Protein 4A37 (pdb70)

Foldseek 3Di:
DDKDQPFFLAFKDFDDDPDQAEGEIATDAFLAARADDKHKMKAAQADAPDKGKYFHQCLCVHPCSVLLAQFFKWKDPPLPDIWTFDWHQDNRGIMTMDRDPDRMMMIILASADGVVNVVVLVVVLCVFPQKDQPDWFAALVGDTFTKIKRAHDPPADAEAEEEECLFQRFRLGLLLVSLLSVVSRDDPPVLVVLLNNHYMYIYGSYLANQCRRHNHGAHHNLHDRQQLCQVPHDCNRRVSNVVVVVVCVVRPHLHYEYEGADSHDQAKEKAAQQQALLCDPLLVVVQVLLQVQLVVFARHDDPDDDDHHDHNRDNCSGPQNVNCRVRVHHGIYIYHYSAANVVDDDNGRGCHSVSSSVSSVSSSSSCSVCSVSSD/DKDKDQPFFLAWKDFDDDPDQAEGEIETDAFLAARATDKHKMKMAQADAQDKGKYFHQCLCVHPCSVLLAQFFKWKDDPLPDIWTFDWDQDNRGIMTMDRDPDRMMMIILASADGVVNVVVLLVVLCVFAQKDQPDWFAALVGDTFTKIKRAHDPQADAEAEEEECLFQSFRLGLLLVSLLSVVSVDPPPVLVVLLNNHYMYIYGSYLASQCRRHNHGAAHNLHDRQQLQQVPHDCNRRRSNVVVVVVCVVRPHLYYEYEGADSHDQAKEKAAQQAALQDDPLLVVVVVLLQVQLVVQARHHYPDDDDHHDHNPDNCSGDQNVNCRVRVWHGIYIYHYSAANVVDDDNTRGCHSVRSSVSSNSSSSSCSVCVVSSD

Nearest PDB structures (foldseek):
  4a39-assembly2_B  TM=1.002E+00  e=2.536E-88  Pseudomonas aeruginosa
  3l2n-assembly1_A  TM=9.728E-01  e=2.819E-54  Shewanella denitrificans OS217
  4b6z-assembly2_B  TM=9.592E-01  e=1.400E-49  Burkholderia cenocepacia
  4b6z-assembly3_C  TM=9.413E-01  e=9.104E-50  Burkholderia cenocepacia
  4b6z-assembly4_D  TM=9.433E-01  e=1.790E-49  Burkholderia cenocepacia

Sequence (751 aa):
MQIRADFDSGNIQVIDASDPRRIRLAIRPDLASQHFQWFHFKVEGMAPATEHCFTLVNAGQSAYSHAWSGYQAVASYDGERWFRVPSQYDADGLHFQLEPEESEVRFAYFEPYSRERHARLVERALGIEGVERLAVGTSVQGRDIELLRVRRHPDSHLKLWVIAQQHPGEHMAEWFMEGLIERLQRPDDTEMQRLLEKADLYLVPNMNPDGAFHGNLRTNAAGQDLNRAWLEPSAERSPEVWFVQQEMKRHGVDLFLDIHGDEEIPHVFAAGCEGNPGYTPRLERLEQRFREELMARGEFQIRHGYPRSAPGQANLALACNFVGQTYDCLAFTIEMPFKDHDDNPEPGTGWSGARSKRLGQDVLSTLAVLVDELRAMQIRADFDSGNIQVIDASDPRRIRLAIRPDLASQHFQWFHFKVEGMAPATEHCFTLVNAGQSAYSHAWSGYQAVASYDGERWFRVPSQYDADGLHFQLEPEESEVRFAYFEPYSRERHARLVERALGIEGVERLAVGTSVQGRDIELLRVRRHPDSHLKLWVIAQQHPGEHMAEWFMEGLIERLQRPDDTEMQRLLEKADLYLVPNMNPDGAFHGNLRTNAAGQDLNRAWLEPSAERSPEVWFVQQEMKRHGVDLFLDIHGDEEIPHVFAAGCEGNPGYTPRLERLEQRFREELMARGEFQIRHGYPRSAPGQANLALACNFVGQTYDCLAFTIEMPFKDHDDNPEPGTGWSGARSKRLGQDVLSTLAVLVDELR

InterPro domains:
  IPR000834 Peptidase M14, carboxypeptidase A [PF00246] (132-337)
  IPR000834 Peptidase M14, carboxypeptidase A [PS52035] (111-374)
  IPR040626 Cytosolic carboxypeptidase, N-terminal [PF18027] (3-110)
  IPR050821 Cytosolic carboxypeptidase [PTHR12756] (4-367)

Secondary structure (DSSP, 8-state):
-EEE--STT-B-EEEE-S-TTSEEEEPPPPTTSS-----EEEEESPPTT--EEEEETTGGGSTTGGGGTT---EEESSSSS-EE--EEEETTEEEEEE--SSS-EEEESS----HHHHHHHHHHHTTSTTEEEEEEEE-TTS-EEEEEEE---TT--EEEEEEE-SSTT-THHHHHHHHHHHHTT-SS-HHHHHHHHHEEEEEES-S-HHHHHTT-SS--TTS--GGG-SSS--TTT-HHHHHHHHHHHHH--SEEEEEEEESS-SS-EEE--TT-TT--HHHHHHHHHHHHHHHHHSS--SSS-SPPPPTT---TTSHHHHHHHHHT-EEEEEEEESS--TTS--TTT-S-HHHHHHHHHHHHHHHHHHGGG--/--EEE--STT-B-EEEE-S-GGGEEEEPPPPTTSS-----EEEEESPPTT--EEEEETTGGGSTTGGGGTT---EEESSSSS-EE--EEEETTEEEEEE--SSS-EEEESS----HHHHHHHHHHHTTSTTEEEEEEEE-TTS-EEEEEEE---TT--EEEEEEE-SSTT-THHHHHHHHHHHHTT-TT-HHHHHHHHHEEEEEES-S-HHHHHTT-SS--TTS--GGG-SSS--TTT-HHHHHHHHHHHHH--SEEEEEEEESS-SS-EEE--TT-TT--HHHHHHHHHHHHHHHHHSS--SSSSSPPPPTT---TTSHHHHHHHHHT-EEEEEEEESS--TTS--TTTSS-HHHHHHHHHHHHHHHHHHGGG--

CATH classification: 2.60.40.3120 (+1 more: 3.40.630.10)

Radius of gyration: 30.49 Å; Cα contacts (8 Å, |Δi|>4): 1861; chains: 2; bounding box: 55×57×100 Å

Organism: Pseudomonas aeruginosa (strain ATCC 15692 / DSM 22644 / CIP 104116 / JCM 14847 / LMG 12228 / 1C / PRS 101 / PAO1) (NCBI:txid208964)

Solvent-accessible surface area: 28209 Å² total; per-residue (Å²): 70,137,19,95,23,109,44,31,1,6,3,17,29,46,6,33,17,97,65,41,55,122,0,46,0,0,1,31,16,4,7,14,24,152,54,16,0,1,0,1,0,55,1,61,55,8,49,113,90,40,103,1,29,2,7,0,35,21,0,36,144,12,38,73,34,136,1,1,66,62,2,61,0,6,0,0,56,87,27,143,196,26,54,28,3,81,14,83,72,77,115,58,0,0,28,0,41,25,98,8,145,94,64,90,5,50,0,0,0,1,27,17,0,35,29,121,78,16,57,113,6,12,128,110,0,79,70,16,129,30,16,74,126,43,20,50,6,79,4,23,52,49,70,70,0,16,1,0,40,0,80,66,67,116,110,17,116,5,55,0,0,1,0,0,0,0,4,0,0,2,0,0,0,0,16,0,0,4,0,0,1,40,12,5,80,126,114,134,7,76,69,3,91,143,0,0,87,54,0,4,1,2,1,0,0,3,0,0,5,0,0,0,74,51,1,0,1,27,1,0,0,17,12,34,20,0,7,100,5,0,98,148,30,38,62,97,105,2,16,0,0,103,25,1,16,73,33,2,147,76,48,24,5,15,0,0,0,0,0,4,3,14,7,62,23,33,14,0,5,10,27,11,7,37,1,6,95,28,53,52,114,58,9,99,121,0,6,94,46,0,49,80,27,0,98,83,92,15,19,9,7,74,163,82,36,99,129,188,32,55,120,35,127,20,78,43,16,40,0,4,13,32,0,2,58,75,44,66,1,2,1,0,11,0,7,0,0,0,20,17,3,72,55,62,92,79,105,51,58,3,2,15,0,72,13,0,45,132,1,0,57,25,0,0,12,0,0,14,54,0,4,108,66,0,125,131,28,122,20,84,23,112,56,32,1,6,3,16,31,44,5,33,18,97,60,48,66,123,1,48,0,0,0,28,17,4,8,16,24,154,51,15,0,1,0,13,0,34,0,42,40,8,49,115,87,46,97,2,33,2,10,0,35,20,0,36,136,11,42,81,32,137,0,1,62,64,2,62,0,5,0,0,40,83,33,144,141,22,29,27,3,82,14,83,69,76,117,63,1,0,27,0,39,25,99,11,136,99,58,77,0,50,0,0,0,0,24,20,0,37,32,122,67,18,58,109,0,11,133,85,0,75,70,18,73,32,15,70,126,50,19,57,5,77,5,22,52,50,69,68,0,15,1,0,40,0,85,78,66,112,121,18,108,6,57,0,0,1,0,0,0,0,4,0,0,1,1,0,0,0,18,0,0,0,0,1,4,42,12,9,93,117,108,130,12,104,61,2,92,134,1,1,74,50,0,4,1,2,1,0,0,3,0,0,6,0,0,0,74,50,1,0,1,42,1,0,0,15,12,33,14,0,17,137,6,0,103,151,26,35,62,138,106,2,16,0,0,103,23,0,14,72,16,1,140,156,39,23,5,18,0,0,0,0,0,6,3,12,6,63,27,34,15,0,3,6,22,11,4,34,1,6,88,35,57,48,113,73,9,103,105,0,7,99,49,0,18,98,35,0,100,86,83,19,18,7,12,63,187,66,30,88,128,122,39,59,116,35,125,23,69,44,18,51,0,4,15,35,0,1,60,74,47,68,1,1,1,0,14,0,9,0,0,0,22,18,5,74,71,82,86,79,115,37,46,4,2,13,0,72,20,0,47,122,2,0,43,28,0,0,11,0,1,20,61,0,3,102,51,1,131

Structure (mmCIF, N/CA/C/O backbone):
data_4A37
#
_entry.id   4A37
#
_cell.length_a   41.890
_cell.length_b   83.840
_cell.length_c   107.450
_cell.angle_alpha   90.00
_cell.angle_beta   96.37
_cell.angle_gamma   90.00
#
_symmetry.space_group_name_H-M   'P 1 21 1'
#
loop_
_entity.id
_entity.type
_entity.pdbx_description
1 polymer METALLO-CARBOXYPEPTIDASE
2 non-polymer 'ZINC ION'
3 water water
#
loop_
_atom_site.group_PDB
_atom_site.id
_atom_site.type_symbol
_atom_site.label_atom_id
_atom_site.label_alt_id
_atom_site.label_comp_id
_atom_site.label_asym_id
_atom_site.label_entity_id
_atom_site.label_seq_id
_atom_site.pdbx_PDB_ins_code
_atom_site.Cartn_x
_atom_site.Cartn_y
_atom_site.Cartn_z
_atom_site.occupancy
_atom_site.B_iso_or_equiv
_atom_site.auth_seq_id
_atom_site.auth_comp_id
_atom_site.auth_asym_id
_atom_site.auth_atom_id
_atom_site.pdbx_PDB_model_num
ATOM 1 N N . MET A 1 14 ? 1.215 20.754 30.167 1.00 30.82 1 MET A N 1
ATOM 2 C CA . MET A 1 14 ? 1.792 19.932 29.063 1.00 27.89 1 MET A CA 1
ATOM 3 C C . MET A 1 14 ? 1.367 18.469 29.154 1.00 25.15 1 MET A C 1
ATOM 4 O O . MET A 1 14 ? 1.360 17.878 30.237 1.00 25.48 1 MET A O 1
ATOM 9 N N . GLN A 1 15 ? 1.009 17.892 28.011 1.00 22.02 2 GLN A N 1
ATOM 10 C CA . GLN A 1 15 ? 0.600 16.493 27.963 1.00 20.46 2 GLN A CA 1
ATOM 11 C C . GLN A 1 15 ? 1.315 15.769 26.836 1.00 17.99 2 GLN A C 1
ATOM 12 O O . GLN A 1 15 ? 1.462 16.297 25.732 1.00 18.13 2 GLN A O 1
ATOM 18 N N . ILE A 1 16 ? 1.757 14.553 27.124 1.00 16.28 3 ILE A N 1
ATOM 19 C CA . ILE A 1 16 ? 2.453 13.746 26.137 1.00 14.48 3 ILE A CA 1
ATOM 20 C C . ILE A 1 16 ? 1.690 12.448 25.917 1.00 13.43 3 ILE A C 1
ATOM 21 O O . ILE A 1 16 ? 1.225 11.824 26.870 1.00 15.74 3 ILE A O 1
ATOM 26 N N . ARG A 1 17 ? 1.545 12.052 24.657 1.00 14.63 4 ARG A N 1
ATOM 27 C CA . ARG A 1 17 ? 0.815 10.830 24.338 1.00 16.22 4 ARG A CA 1
ATOM 28 C C . ARG A 1 17 ? 1.351 10.147 23.088 1.00 14.13 4 ARG A C 1
ATOM 29 O O . ARG A 1 17 ? 2.061 10.753 22.288 1.00 11.94 4 ARG A O 1
ATOM 37 N N . ALA A 1 18 ? 1.009 8.874 22.934 1.00 14.53 5 ALA A N 1
ATOM 38 C CA . ALA A 1 18 ? 1.452 8.097 21.786 1.00 15.00 5 ALA A CA 1
ATOM 39 C C . ALA A 1 18 ? 0.345 7.157 21.336 1.00 14.57 5 ALA A C 1
ATOM 40 O O . ALA A 1 18 ? 0.610 6.099 20.761 1.00 13.76 5 ALA A O 1
ATOM 42 N N . ASP A 1 19 ? -0.898 7.555 21.590 1.00 15.33 6 ASP A N 1
ATOM 43 C CA . ASP A 1 19 ? -2.050 6.741 21.227 1.00 17.22 6 ASP A CA 1
ATOM 44 C C . ASP A 1 19 ? -2.495 6.953 19.781 1.00 15.94 6 ASP A C 1
ATOM 45 O O . ASP A 1 19 ? -3.606 7.407 19.512 1.00 18.09 6 ASP A O 1
ATOM 50 N N . PHE A 1 20 ? -1.603 6.611 18.855 1.00 14.75 7 PHE A N 1
ATOM 51 C CA . PHE A 1 20 ? -1.859 6.737 17.426 1.00 14.51 7 PHE A CA 1
ATOM 52 C C . PHE A 1 20 ? -0.954 5.802 16.628 1.00 13.98 7 PHE A C 1
ATOM 53 O O . PHE A 1 20 ? -0.046 5.182 17.181 1.00 14.32 7 PHE A O 1
ATOM 61 N N . ASP A 1 21 ? -1.224 5.700 15.330 1.00 12.53 8 ASP A N 1
ATOM 62 C CA . ASP A 1 21 ? -0.455 4.853 14.423 1.00 12.81 8 ASP A CA 1
ATOM 63 C C . ASP A 1 21 ? 1.063 5.057 14.589 1.00 11.68 8 ASP A C 1
ATOM 64 O O . ASP A 1 21 ? 1.576 6.167 14.437 1.00 11.36 8 ASP A O 1
ATOM 69 N N . SER A 1 22 ? 1.751 3.963 14.907 1.00 11.43 9 SER A N 1
ATOM 70 C CA . SER A 1 22 ? 3.206 3.908 15.116 1.00 10.23 9 SER A CA 1
ATOM 71 C C . SER A 1 22 ? 3.706 4.640 16.357 1.00 12.00 9 SER A C 1
ATOM 72 O O . SER A 1 22 ? 4.914 4.820 16.538 1.00 9.37 9 SER A O 1
ATOM 75 N N . GLY A 1 23 ? 2.787 5.049 17.219 1.00 10.44 10 GLY A N 1
ATOM 76 C CA . GLY A 1 23 ? 3.191 5.729 18.435 1.00 11.87 10 GLY A CA 1
ATOM 77 C C . GLY A 1 23 ? 3.930 4.776 19.360 1.00 11.39 10 GLY A C 1
ATOM 78 O O . GLY A 1 23 ? 3.625 3.579 19.402 1.00 12.02 10 GLY A O 1
ATOM 79 N N . ASN A 1 24 ? 4.916 5.297 20.085 1.00 10.79 11 ASN A N 1
ATOM 80 C CA . ASN A 1 24 ? 5.693 4.500 21.032 1.00 11.27 11 ASN A CA 1
ATOM 81 C C . ASN A 1 24 ? 6.401 5.388 22.047 1.00 10.75 11 ASN A C 1
ATOM 82 O O . ASN A 1 24 ? 7.320 6.140 21.701 1.00 10.28 11 ASN A O 1
ATOM 87 N N . ILE A 1 25 ? 5.954 5.298 23.298 1.00 11.08 12 ILE A N 1
ATOM 88 C CA . ILE A 1 25 ? 6.532 6.054 24.401 1.00 11.79 12 ILE A CA 1
ATOM 89 C C . ILE A 1 25 ? 5.779 5.747 25.694 1.00 11.63 12 ILE A C 1
ATOM 90 O O . ILE A 1 25 ? 4.598 5.388 25.681 1.00 11.75 12 ILE A O 1
ATOM 95 N N . GLN A 1 26 ? 6.494 5.868 26.804 1.00 13.01 13 GLN A N 1
ATOM 96 C CA . GLN A 1 26 ? 5.943 5.683 28.141 1.00 12.45 13 GLN A CA 1
ATOM 97 C C . GLN A 1 26 ? 6.314 6.988 28.830 1.00 12.33 13 GLN A C 1
ATOM 98 O O . GLN A 1 26 ? 7.486 7.369 28.850 1.00 13.84 13 GLN A O 1
ATOM 104 N N . VAL A 1 27 ? 5.327 7.688 29.375 1.00 13.68 14 VAL A N 1
ATOM 105 C CA . VAL A 1 27 ? 5.606 8.945 30.050 1.00 14.65 14 VAL A CA 1
ATOM 106 C C . VAL A 1 27 ? 5.999 8.683 31.498 1.00 14.89 14 VAL A C 1
ATOM 107 O O . VAL A 1 27 ? 5.250 8.058 32.251 1.00 17.17 14 VAL A O 1
ATOM 111 N N . ILE A 1 28 ? 7.188 9.132 31.876 1.00 15.77 15 ILE A N 1
ATOM 112 C CA . ILE A 1 28 ? 7.653 8.947 33.243 1.00 15.99 15 ILE A CA 1
ATOM 113 C C . ILE A 1 28 ? 7.273 10.169 34.070 1.00 16.19 15 ILE A C 1
ATOM 114 O O . ILE A 1 28 ? 6.618 10.052 35.102 1.00 17.74 15 ILE A O 1
ATOM 119 N N . ASP A 1 29 ? 7.690 11.343 33.606 1.00 16.72 16 ASP A N 1
ATOM 120 C CA . ASP A 1 29 ? 7.396 12.596 34.292 1.00 17.62 16 ASP A CA 1
ATOM 121 C C . ASP A 1 29 ? 7.556 13.760 33.322 1.00 18.02 16 ASP A C 1
ATOM 122 O O . ASP A 1 29 ? 8.639 13.982 32.784 1.00 17.91 16 ASP A O 1
ATOM 127 N N . ALA A 1 30 ? 6.469 14.494 33.101 1.00 19.22 17 ALA A N 1
ATOM 128 C CA . ALA A 1 30 ? 6.483 15.637 32.195 1.00 20.96 17 ALA A CA 1
ATOM 129 C C . ALA A 1 30 ? 6.080 16.922 32.919 1.00 21.50 17 ALA A C 1
ATOM 130 O O . ALA A 1 30 ? 5.677 17.900 32.286 1.00 23.31 17 ALA A O 1
ATOM 132 N N . SER A 1 31 ? 6.205 16.918 34.244 1.00 21.10 18 SER A N 1
ATOM 133 C CA . SER A 1 31 ? 5.838 18.071 35.064 1.00 21.33 18 SER A CA 1
ATOM 134 C C . SER A 1 31 ? 6.817 19.245 34.983 1.00 21.40 18 SER A C 1
ATOM 135 O O . SER A 1 31 ? 6.447 20.383 35.264 1.00 23.82 18 SER A O 1
ATOM 138 N N . ASP A 1 32 ? 8.063 18.971 34.607 1.00 22.32 19 ASP A N 1
ATOM 139 C CA . ASP A 1 32 ? 9.082 20.016 34.497 1.00 23.24 19 ASP A CA 1
ATOM 140 C C . ASP A 1 32 ? 9.657 20.041 33.074 1.00 22.52 19 ASP A C 1
ATOM 141 O O . ASP A 1 32 ? 10.325 19.095 32.657 1.00 22.51 19 ASP A O 1
ATOM 146 N N . PRO A 1 33 ? 9.421 21.135 32.323 1.00 23.32 20 PRO A N 1
ATOM 147 C CA . PRO A 1 33 ? 9.899 21.296 30.941 1.00 22.13 20 PRO A CA 1
ATOM 148 C C . PRO A 1 33 ? 11.402 21.119 30.764 1.00 20.90 20 PRO A C 1
ATOM 149 O O . PRO A 1 33 ? 11.866 20.735 29.690 1.00 20.29 20 PRO A O 1
ATOM 153 N N . ARG A 1 34 ? 12.163 21.396 31.815 1.00 20.80 21 ARG A N 1
ATOM 154 C CA . ARG A 1 34 ? 13.611 21.276 31.753 1.00 21.55 21 ARG A CA 1
ATOM 155 C C . ARG A 1 34 ? 14.092 19.871 32.091 1.00 20.98 21 ARG A C 1
ATOM 156 O O . ARG A 1 34 ? 15.283 19.578 31.983 1.00 21.05 21 ARG A O 1
ATOM 158 N N . ARG A 1 35 ? 13.166 19.007 32.498 1.00 21.31 22 ARG A N 1
ATOM 159 C CA . ARG A 1 35 ? 13.514 17.635 32.851 1.00 21.85 22 ARG A CA 1
ATOM 160 C C . ARG A 1 35 ? 12.398 16.653 32.515 1.00 20.15 22 ARG A C 1
ATOM 161 O O . ARG A 1 35 ? 11.860 15.970 33.391 1.00 21.10 22 ARG A O 1
ATOM 169 N N . ILE A 1 36 ? 12.058 16.587 31.233 1.00 19.22 23 ILE A N 1
ATOM 170 C CA . ILE A 1 36 ? 11.016 15.700 30.743 1.00 16.43 23 ILE A CA 1
ATOM 171 C C . ILE A 1 36 ? 11.609 14.296 30.624 1.00 15.72 23 ILE A C 1
ATOM 172 O O . ILE A 1 36 ? 12.555 14.076 29.869 1.00 17.78 23 ILE A O 1
ATOM 177 N N . ARG A 1 37 ? 11.052 13.353 31.377 1.00 16.24 24 ARG A N 1
ATOM 178 C CA . ARG A 1 37 ? 11.542 11.977 31.382 1.00 15.94 24 ARG A CA 1
ATOM 179 C C . ARG A 1 37 ? 10.583 11.028 30.667 1.00 14.40 24 ARG A C 1
ATOM 180 O O . ARG A 1 37 ? 9.395 10.960 30.993 1.00 13.86 24 ARG A O 1
ATOM 188 N N . LEU A 1 38 ? 11.119 10.291 29.697 1.00 13.17 25 LEU A N 1
ATOM 189 C CA . LEU A 1 38 ? 10.340 9.347 28.911 1.00 12.17 25 LEU A CA 1
ATOM 190 C C . LEU A 1 38 ? 11.097 8.035 28.759 1.00 12.63 25 LEU A C 1
ATOM 191 O O . LEU A 1 38 ? 12.315 7.978 28.935 1.00 11.45 25 LEU A O 1
ATOM 196 N N . ALA A 1 39 ? 10.364 6.981 28.435 1.00 12.82 26 ALA A N 1
ATOM 197 C CA . ALA A 1 39 ? 10.959 5.672 28.226 1.00 9.98 26 ALA A CA 1
ATOM 198 C C . ALA A 1 39 ? 10.397 5.097 26.932 1.00 11.96 26 ALA A C 1
ATOM 199 O O . ALA A 1 39 ? 9.231 5.329 26.599 1.00 11.06 26 ALA A O 1
ATOM 201 N N . ILE A 1 40 ? 11.227 4.364 26.199 1.00 11.03 27 ILE A N 1
ATOM 202 C CA . ILE A 1 40 ? 10.788 3.731 24.963 1.00 10.97 27 ILE A CA 1
ATOM 203 C C . ILE A 1 40 ? 10.115 2.419 25.366 1.00 10.75 27 ILE A C 1
ATOM 204 O O . ILE A 1 40 ? 10.536 1.766 26.321 1.00 12.29 27 ILE A O 1
ATOM 209 N N . ARG A 1 41 ? 9.060 2.046 24.651 1.00 9.61 28 ARG A N 1
ATOM 210 C CA . ARG A 1 41 ? 8.319 0.830 24.959 1.00 9.56 28 ARG A CA 1
ATOM 211 C C . ARG A 1 41 ? 8.805 -0.367 24.138 1.00 8.97 28 ARG A C 1
ATOM 212 O O . ARG A 1 41 ? 8.991 -0.266 22.925 1.00 10.29 28 ARG A O 1
ATOM 220 N N . PRO A 1 42 ? 9.027 -1.515 24.794 1.00 10.62 29 PRO A N 1
ATOM 221 C CA . PRO A 1 42 ? 9.484 -2.714 24.081 1.00 10.08 29 PRO A CA 1
ATOM 222 C C . PRO A 1 42 ? 8.430 -3.196 23.072 1.00 8.92 29 PRO A C 1
ATOM 223 O O . PRO A 1 42 ? 7.252 -2.864 23.204 1.00 10.17 29 PRO A O 1
ATOM 227 N N . ASP A 1 43 ? 8.855 -3.975 22.076 1.00 7.92 30 ASP A N 1
ATOM 228 C CA . ASP A 1 43 ? 7.943 -4.506 21.057 1.00 9.83 30 ASP A CA 1
ATOM 229 C C . ASP A 1 43 ? 6.827 -5.316 21.720 1.00 10.10 30 ASP A C 1
ATOM 230 O O . ASP A 1 43 ? 7.001 -5.848 22.820 1.00 10.81 30 ASP A O 1
ATOM 235 N N . LEU A 1 44 ? 5.690 -5.416 21.037 1.00 11.03 31 LEU A N 1
ATOM 236 C CA . LEU A 1 44 ? 4.540 -6.157 21.557 1.00 13.96 31 LEU A CA 1
ATOM 237 C C . LEU A 1 44 ? 4.899 -7.490 22.206 1.00 11.64 31 LEU A C 1
ATOM 238 O O . LEU A 1 44 ? 4.444 -7.784 23.317 1.00 12.59 31 LEU A O 1
ATOM 243 N N . ALA A 1 45 ? 5.709 -8.289 21.516 1.00 11.27 32 ALA A N 1
ATOM 244 C CA . ALA A 1 45 ? 6.089 -9.604 22.025 1.00 10.44 32 ALA A CA 1
ATOM 245 C C . ALA A 1 45 ? 7.578 -9.936 21.950 1.00 10.58 32 ALA A C 1
ATOM 246 O O . ALA A 1 45 ? 7.953 -11.100 21.795 1.00 10.02 32 ALA A O 1
ATOM 248 N N . SER A 1 46 ? 8.428 -8.921 22.040 1.00 11.22 33 SER A N 1
ATOM 249 C CA . SER A 1 46 ? 9.872 -9.147 22.032 1.00 11.83 33 SER A CA 1
ATOM 250 C C . SER A 1 46 ? 10.527 -8.037 22.845 1.00 12.32 33 SER A C 1
ATOM 251 O O . SER A 1 46 ? 9.941 -6.971 23.036 1.00 11.56 33 SER A O 1
ATOM 254 N N . GLN A 1 47 ? 11.735 -8.290 23.332 1.00 13.51 34 GLN A N 1
ATOM 255 C CA . GLN A 1 47 ? 12.442 -7.313 24.154 1.00 15.28 34 GLN A CA 1
ATOM 256 C C . GLN A 1 47 ? 13.007 -6.122 23.388 1.00 13.92 34 GLN A C 1
ATOM 257 O O . GLN A 1 47 ? 13.388 -5.122 23.998 1.00 15.65 34 GLN A O 1
ATOM 263 N N . HIS A 1 48 ? 13.054 -6.221 22.062 1.00 12.47 35 HIS A N 1
ATOM 264 C CA . HIS A 1 48 ? 13.599 -5.146 21.234 1.00 12.00 35 HIS A CA 1
ATOM 265 C C . HIS A 1 48 ? 12.877 -3.812 21.322 1.00 10.95 35 HIS A C 1
ATOM 266 O O . HIS A 1 48 ? 11.664 -3.749 21.496 1.00 9.50 35 HIS A O 1
ATOM 273 N N . PHE A 1 49 ? 13.658 -2.747 21.174 1.00 11.60 36 PHE A N 1
ATOM 274 C CA . PHE A 1 49 ? 13.148 -1.387 21.112 1.00 10.19 36 PHE A CA 1
ATOM 275 C C . PHE A 1 49 ? 14.233 -0.387 20.733 1.00 10.69 36 PHE A C 1
ATOM 276 O O . PHE A 1 49 ? 15.425 -0.609 20.963 1.00 11.79 36 PHE A O 1
ATOM 284 N N . GLN A 1 50 ? 13.795 0.691 20.093 1.00 10.36 37 GLN A N 1
ATOM 285 C CA . GLN A 1 50 ? 14.665 1.778 19.657 1.00 9.67 37 GLN A CA 1
ATOM 286 C C . GLN A 1 50 ? 13.750 2.841 19.040 1.00 10.41 37 GLN A C 1
ATOM 287 O O . GLN A 1 50 ? 13.919 4.037 19.281 1.00 8.27 37 GLN A O 1
ATOM 293 N N . TRP A 1 51 ? 12.767 2.392 18.261 1.00 9.34 38 TRP A N 1
ATOM 294 C CA . TRP A 1 51 ? 11.817 3.307 17.634 1.00 9.58 38 TRP A CA 1
ATOM 295 C C . TRP A 1 51 ? 10.952 3.999 18.676 1.00 8.18 38 TRP A C 1
ATOM 296 O O . TRP A 1 51 ? 10.470 3.371 19.619 1.00 8.92 38 TRP A O 1
ATOM 307 N N . PHE A 1 52 ? 10.773 5.304 18.512 1.00 8.35 39 PHE A N 1
ATOM 308 C CA . PHE A 1 52 ? 9.929 6.070 19.420 1.00 9.85 39 PHE A CA 1
ATOM 309 C C . PHE A 1 52 ? 9.156 7.066 18.579 1.00 9.67 39 PHE A C 1
ATOM 310 O O . PHE A 1 52 ? 9.605 7.468 17.510 1.00 9.12 39 PHE A O 1
ATOM 318 N N . HIS A 1 53 ? 7.979 7.444 19.059 1.00 10.37 40 HIS A N 1
ATOM 319 C CA . HIS A 1 53 ? 7.123 8.378 18.339 1.00 10.40 40 HIS A CA 1
ATOM 320 C C . HIS A 1 53 ? 6.066 8.862 19.318 1.00 11.18 40 HIS A C 1
ATOM 321 O O . HIS A 1 53 ? 5.261 8.072 19.812 1.00 11.10 40 HIS A O 1
ATOM 328 N N . PHE A 1 54 ? 6.079 10.156 19.617 1.00 10.87 41 PHE A N 1
ATOM 329 C CA . PHE A 1 54 ? 5.106 10.707 20.544 1.00 11.22 41 PHE A CA 1
ATOM 330 C C . PHE A 1 54 ? 4.747 12.144 20.203 1.00 11.51 41 PHE A C 1
ATOM 331 O O . PHE A 1 54 ? 5.434 12.802 19.421 1.00 13.17 41 PHE A O 1
ATOM 339 N N . LYS A 1 55 ? 3.658 12.618 20.798 1.00 13.04 42 LYS A N 1
ATOM 340 C CA . LYS A 1 55 ? 3.184 13.978 20.583 1.00 12.89 42 LYS A CA 1
ATOM 341 C C . LYS A 1 55 ? 3.149 14.728 21.903 1.00 13.03 42 LYS A C 1
ATOM 342 O O . LYS A 1 55 ? 2.857 14.149 22.951 1.00 13.57 42 LYS A O 1
ATOM 348 N N . VAL A 1 56 ? 3.457 16.018 21.846 1.00 14.03 43 VAL A N 1
ATOM 349 C CA . VAL A 1 56 ? 3.446 16.863 23.028 1.00 14.82 43 VAL A CA 1
ATOM 350 C C . VAL A 1 56 ? 2.456 17.988 22.760 1.00 15.49 43 VAL A C 1
ATOM 351 O O . VAL A 1 56 ? 2.420 18.544 21.661 1.00 14.86 43 VAL A O 1
ATOM 355 N N . GLU A 1 57 ? 1.641 18.309 23.757 1.00 16.69 44 GLU A N 1
ATOM 356 C CA . GLU A 1 57 ? 0.655 19.371 23.614 1.00 18.66 44 GLU A CA 1
ATOM 357 C C . GLU A 1 57 ? 0.669 20.265 24.846 1.00 19.02 44 GLU A C 1
ATOM 358 O O . GLU A 1 57 ? 1.154 19.863 25.902 1.00 18.39 44 GLU A O 1
ATOM 364 N N . GLY A 1 58 ? 0.152 21.482 24.702 1.00 20.39 45 GLY A N 1
ATOM 365 C CA . GLY A 1 58 ? 0.104 22.405 25.821 1.00 20.70 45 GLY A CA 1
ATOM 366 C C . GLY A 1 58 ? 1.440 22.963 26.279 1.00 21.02 45 GLY A C 1
ATOM 367 O O . GLY A 1 58 ? 1.585 23.337 27.444 1.00 21.65 45 GLY A O 1
ATOM 368 N N . MET A 1 59 ? 2.418 23.029 25.380 1.00 20.54 46 MET A N 1
ATOM 369 C CA . MET A 1 59 ? 3.729 23.561 25.736 1.00 19.88 46 MET A CA 1
ATOM 370 C C . MET A 1 59 ? 3.713 25.080 25.850 1.00 20.83 46 MET A C 1
ATOM 371 O O . MET A 1 59 ? 3.071 25.769 25.057 1.00 21.18 46 MET A O 1
ATOM 376 N N . ALA A 1 60 ? 4.439 25.591 26.838 1.00 24.34 47 ALA A N 1
ATOM 377 C CA . ALA A 1 60 ? 4.519 27.026 27.073 1.00 27.20 47 ALA A CA 1
ATOM 378 C C . ALA A 1 60 ? 5.449 27.695 26.068 1.00 27.80 47 ALA A C 1
ATOM 379 O O . ALA A 1 60 ? 6.478 27.136 25.684 1.00 27.84 47 ALA A O 1
ATOM 381 N N . PRO A 1 61 ? 5.085 28.903 25.617 1.00 29.89 48 PRO A N 1
ATOM 382 C CA . PRO A 1 61 ? 5.897 29.649 24.654 1.00 30.91 48 PRO A CA 1
ATOM 383 C C . PRO A 1 61 ? 7.219 30.130 25.263 1.00 30.26 48 PRO A C 1
ATOM 384 O O . PRO A 1 61 ? 7.379 30.155 26.487 1.00 29.23 48 PRO A O 1
ATOM 388 N N . ALA A 1 62 ? 8.163 30.504 24.401 1.00 29.80 49 ALA A N 1
ATOM 389 C CA . ALA A 1 62 ? 9.477 30.975 24.838 1.00 29.32 49 ALA A CA 1
ATOM 390 C C . ALA A 1 62 ? 9.993 30.177 26.032 1.00 28.45 49 ALA A C 1
ATOM 391 O O . ALA A 1 62 ? 10.453 30.748 27.022 1.00 29.11 49 ALA A O 1
ATOM 393 N N . THR A 1 63 ? 9.920 28.853 25.934 1.00 26.56 50 THR A N 1
ATOM 394 C CA . THR A 1 63 ? 10.376 27.981 27.011 1.00 24.62 50 THR A CA 1
ATOM 395 C C . THR A 1 63 ? 11.160 26.799 26.458 1.00 22.18 50 THR A C 1
ATOM 396 O O . THR A 1 63 ? 10.649 26.045 25.633 1.00 21.64 50 THR A O 1
ATOM 400 N N . GLU A 1 64 ? 12.399 26.633 26.906 1.00 21.48 51 GLU A N 1
ATOM 401 C CA . GLU A 1 64 ? 13.193 25.514 26.428 1.00 21.56 51 GLU A CA 1
ATOM 402 C C . GLU A 1 64 ? 12.670 24.232 27.062 1.00 21.11 51 GLU A C 1
ATOM 403 O O . GLU A 1 64 ? 12.447 24.166 28.275 1.00 22.39 51 GLU A O 1
ATOM 409 N N . HIS A 1 65 ? 12.450 23.223 26.229 1.00 20.08 52 HIS A N 1
ATOM 410 C CA . HIS A 1 65 ? 11.972 21.934 26.703 1.00 18.57 52 HIS A CA 1
ATOM 411 C C . HIS A 1 65 ? 13.109 20.952 26.501 1.00 17.20 52 HIS A C 1
ATOM 412 O O . HIS A 1 65 ? 13.696 20.881 25.423 1.00 17.32 52 HIS A O 1
ATOM 419 N N . CYS A 1 66 ? 13.437 20.206 27.546 1.00 17.38 53 CYS A N 1
ATOM 420 C CA . CYS A 1 66 ? 14.529 19.252 27.464 1.00 18.19 53 CYS A CA 1
ATOM 421 C C . CYS A 1 66 ? 14.027 17.848 27.761 1.00 17.42 53 CYS A C 1
ATOM 422 O O . CYS A 1 66 ? 13.495 17.577 28.845 1.00 17.24 53 CYS A O 1
ATOM 425 N N . PHE A 1 67 ? 14.198 16.966 26.778 1.00 16.65 54 PHE A N 1
ATOM 426 C CA . PHE A 1 67 ? 13.750 15.579 26.857 1.00 15.44 54 PHE A CA 1
ATOM 427 C C . PHE A 1 67 ? 14.878 14.577 27.054 1.00 14.97 54 PHE A C 1
ATOM 428 O O . PHE A 1 67 ? 16.028 14.811 26.667 1.00 14.93 54 PHE A O 1
ATOM 436 N N . THR A 1 68 ? 14.523 13.445 27.651 1.00 15.63 55 THR A N 1
ATOM 437 C CA . THR A 1 68 ? 15.460 12.354 27.867 1.00 15.70 55 THR A CA 1
ATOM 438 C C . THR A 1 68 ? 14.711 11.041 27.744 1.00 13.67 55 THR A C 1
ATOM 439 O O . THR A 1 68 ? 13.660 10.855 28.355 1.00 13.85 55 THR A O 1
ATOM 443 N N . LEU A 1 69 ? 15.244 10.148 26.923 1.00 11.69 56 LEU A N 1
ATOM 444 C CA . LEU A 1 69 ? 14.670 8.824 26.781 1.00 11.75 56 LEU A CA 1
ATOM 445 C C . LEU A 1 69 ? 15.584 8.087 27.757 1.00 11.98 56 LEU A C 1
ATOM 446 O O . LEU A 1 69 ? 16.703 7.700 27.414 1.00 13.87 56 LEU A O 1
ATOM 451 N N . VAL A 1 70 ? 15.101 7.933 28.988 1.00 13.23 57 VAL A N 1
ATOM 452 C CA . VAL A 1 70 ? 15.856 7.325 30.081 1.00 13.96 57 VAL A CA 1
ATOM 453 C C . VAL A 1 70 ? 16.374 5.902 29.901 1.00 14.63 57 VAL A C 1
ATOM 454 O O . VAL A 1 70 ? 17.350 5.520 30.551 1.00 15.29 57 VAL A O 1
ATOM 458 N N . ASN A 1 71 ? 15.745 5.114 29.036 1.00 13.80 58 ASN A N 1
ATOM 459 C CA . ASN A 1 71 ? 16.199 3.738 28.849 1.00 13.44 58 ASN A CA 1
ATOM 460 C C . ASN A 1 71 ? 16.877 3.481 27.508 1.00 13.18 58 ASN A C 1
ATOM 461 O O . ASN A 1 71 ? 16.978 2.337 27.059 1.00 12.18 58 ASN A O 1
ATOM 466 N N . ALA A 1 72 ? 17.356 4.550 26.880 1.00 12.72 59 ALA A N 1
ATOM 467 C CA . ALA A 1 72 ? 18.035 4.437 25.595 1.00 13.20 59 ALA A CA 1
ATOM 468 C C . ALA A 1 72 ? 19.222 3.483 25.699 1.00 13.91 59 ALA A C 1
ATOM 469 O O . ALA A 1 72 ? 19.555 2.782 24.742 1.00 13.19 59 ALA A O 1
ATOM 471 N N . GLY A 1 73 ? 19.850 3.454 26.872 1.00 14.52 60 GLY A N 1
ATOM 472 C CA . GLY A 1 73 ? 20.996 2.588 27.085 1.00 15.50 60 GLY A CA 1
ATOM 473 C C . GLY A 1 73 ? 20.686 1.106 27.010 1.00 16.24 60 GLY A C 1
ATOM 474 O O . GLY A 1 73 ? 21.596 0.292 26.851 1.00 17.45 60 GLY A O 1
ATOM 475 N N . GLN A 1 74 ? 19.409 0.752 27.120 1.00 14.71 61 GLN A N 1
ATOM 476 C CA . GLN A 1 74 ? 18.994 -0.645 27.061 1.00 14.25 61 GLN A CA 1
ATOM 477 C C . GLN A 1 74 ? 18.266 -0.998 25.769 1.00 14.67 61 GLN A C 1
ATOM 478 O O . GLN A 1 74 ? 17.647 -2.064 25.666 1.00 14.62 61 GLN A O 1
ATOM 484 N N . SER A 1 75 ? 18.345 -0.107 24.784 1.00 14.09 62 SER A N 1
ATOM 485 C CA . SER A 1 75 ? 17.696 -0.338 23.496 1.00 13.95 62 SER A CA 1
ATOM 486 C C . SER A 1 75 ? 18.434 -1.422 22.713 1.00 14.32 62 SER A C 1
ATOM 487 O O . SER A 1 75 ? 19.529 -1.846 23.096 1.00 14.93 62 SER A O 1
ATOM 490 N N . ALA A 1 76 ? 17.841 -1.860 21.608 1.00 13.30 63 ALA A N 1
ATOM 491 C CA . ALA A 1 76 ? 18.426 -2.916 20.787 1.00 13.11 63 ALA A CA 1
ATOM 492 C C . ALA A 1 76 ? 19.795 -2.587 20.208 1.00 12.73 63 ALA A C 1
ATOM 493 O O . ALA A 1 76 ? 20.656 -3.462 20.095 1.00 14.23 63 ALA A O 1
ATOM 495 N N . TYR A 1 77 ? 19.987 -1.333 19.824 1.00 12.31 64 TYR A N 1
ATOM 496 C CA . TYR A 1 77 ? 21.248 -0.899 19.239 1.00 13.18 64 TYR A CA 1
ATOM 497 C C . TYR A 1 77 ? 21.651 0.409 19.915 1.00 12.95 64 TYR A C 1
ATOM 498 O O . TYR A 1 77 ? 21.703 1.461 19.282 1.00 12.32 64 TYR A O 1
ATOM 507 N N . SER A 1 78 ? 21.941 0.318 21.212 1.00 14.59 65 SER A N 1
ATOM 508 C CA . SER A 1 78 ? 22.305 1.472 22.026 1.00 14.97 65 SER A CA 1
ATOM 509 C C . SER A 1 78 ? 23.544 2.226 21.560 1.00 14.45 65 SER A C 1
ATOM 510 O O . SER A 1 78 ? 23.641 3.433 21.769 1.00 14.46 65 SER A O 1
ATOM 513 N N . HIS A 1 79 ? 24.490 1.534 20.935 1.00 15.21 66 HIS A N 1
ATOM 514 C CA . HIS A 1 79 ? 25.693 2.215 20.465 1.00 18.20 66 HIS A CA 1
ATOM 515 C C . HIS A 1 79 ? 25.349 3.190 19.340 1.00 17.47 66 HIS A C 1
ATOM 516 O O . HIS A 1 79 ? 26.058 4.175 19.115 1.00 18.83 66 HIS A O 1
ATOM 523 N N . ALA A 1 80 ? 24.243 2.922 18.653 1.00 15.28 67 ALA A N 1
ATOM 524 C CA . ALA A 1 80 ? 23.806 3.761 17.542 1.00 13.17 67 ALA A CA 1
ATOM 525 C C . ALA A 1 80 ? 23.248 5.126 17.941 1.00 12.64 67 ALA A C 1
ATOM 526 O O . ALA A 1 80 ? 22.966 5.952 17.068 1.00 12.34 67 ALA A O 1
ATOM 528 N N . TRP A 1 81 ? 23.086 5.379 19.238 1.00 11.11 68 TRP A N 1
ATOM 529 C CA . TRP A 1 81 ? 22.561 6.672 19.670 1.00 11.26 68 TRP A CA 1
ATOM 530 C C . TRP A 1 81 ? 23.591 7.790 19.487 1.00 11.28 68 TRP A C 1
ATOM 531 O O . TRP A 1 81 ? 23.233 8.952 19.315 1.00 11.29 68 TRP A O 1
ATOM 542 N N . SER A 1 82 ? 24.872 7.445 19.532 1.00 12.87 69 SER A N 1
ATOM 543 C CA . SER A 1 82 ? 25.902 8.463 19.351 1.00 14.97 69 SER A CA 1
ATOM 544 C C . SER A 1 82 ? 25.869 8.988 17.916 1.00 13.58 69 SER A C 1
ATOM 545 O O . SER A 1 82 ? 25.901 8.213 16.960 1.00 14.45 69 SER A O 1
ATOM 548 N N . GLY A 1 83 ? 25.795 10.307 17.774 1.00 13.66 70 GLY A N 1
ATOM 549 C CA . GLY A 1 83 ? 25.762 10.903 16.452 1.00 14.65 70 GLY A CA 1
ATOM 550 C C . GLY A 1 83 ? 24.354 11.037 15.902 1.00 15.01 70 GLY A C 1
ATOM 551 O O . GLY A 1 83 ? 24.158 11.604 14.827 1.00 18.39 70 GLY A O 1
ATOM 552 N N . TYR A 1 84 ? 23.372 10.524 16.638 1.00 12.46 71 TYR A N 1
ATOM 553 C CA . TYR A 1 84 ? 21.979 10.590 16.203 1.00 12.06 71 TYR A CA 1
ATOM 554 C C . TYR A 1 84 ? 21.244 11.812 16.749 1.00 11.95 71 TYR A C 1
ATOM 555 O O . TYR A 1 84 ? 21.354 12.140 17.931 1.00 11.82 71 TYR A O 1
ATOM 564 N N . GLN A 1 85 ? 20.484 12.466 15.873 1.00 11.20 72 GLN A N 1
ATOM 565 C CA . GLN A 1 85 ? 19.701 13.641 16.238 1.00 10.39 72 GLN A CA 1
ATOM 566 C C . GLN A 1 85 ? 18.226 13.294 16.025 1.00 11.64 72 GLN A C 1
ATOM 567 O O . GLN A 1 85 ? 17.843 12.839 14.945 1.00 10.02 72 GLN A O 1
ATOM 573 N N . ALA A 1 86 ? 17.406 13.504 17.050 1.00 8.86 73 ALA A N 1
ATOM 574 C CA . ALA A 1 86 ? 15.979 13.196 16.963 1.00 10.71 73 ALA A CA 1
ATOM 575 C C . ALA A 1 86 ? 15.290 14.054 15.908 1.00 10.46 73 ALA A C 1
ATOM 576 O O . ALA A 1 86 ? 15.756 15.144 15.585 1.00 10.79 73 ALA A O 1
ATOM 578 N N . VAL A 1 87 ? 14.182 13.550 15.371 1.00 10.14 74 VAL A N 1
ATOM 579 C CA . VAL A 1 87 ? 13.412 14.276 14.366 1.00 11.93 74 VAL A CA 1
ATOM 580 C C . VAL A 1 87 ? 12.124 14.805 14.999 1.00 10.48 74 VAL A C 1
ATOM 581 O O . VAL A 1 87 ? 11.502 14.131 15.830 1.00 10.09 74 VAL A O 1
ATOM 585 N N . ALA A 1 88 ? 11.728 16.014 14.612 1.00 11.53 75 ALA A N 1
ATOM 586 C CA . ALA A 1 88 ? 10.520 16.636 15.148 1.00 11.77 75 ALA A CA 1
ATOM 587 C C . ALA A 1 88 ? 9.683 17.297 14.049 1.00 10.87 75 ALA A C 1
ATOM 588 O O . ALA A 1 88 ? 10.164 17.521 12.934 1.00 11.26 75 ALA A O 1
ATOM 590 N N . SER A 1 89 ? 8.424 17.595 14.366 1.00 12.93 76 SER A N 1
ATOM 591 C CA . SER A 1 89 ? 7.524 18.242 13.412 1.00 12.98 76 SER A CA 1
ATOM 592 C C . SER A 1 89 ? 6.367 18.937 14.120 1.00 13.74 76 SER A C 1
ATOM 593 O O . SER A 1 89 ? 5.817 18.416 15.090 1.00 12.41 76 SER A O 1
ATOM 596 N N . TYR A 1 90 ? 6.003 20.120 13.632 1.00 14.22 77 TYR A N 1
ATOM 597 C CA . TYR A 1 90 ? 4.898 20.872 14.213 1.00 16.21 77 TYR A CA 1
ATOM 598 C C . TYR A 1 90 ? 3.591 20.530 13.513 1.00 19.03 77 TYR A C 1
ATOM 599 O O . TYR A 1 90 ? 2.517 20.643 14.105 1.00 21.11 77 TYR A O 1
ATOM 608 N N . ASP A 1 91 ? 3.686 20.115 12.254 1.00 20.77 78 ASP A N 1
ATOM 609 C CA . ASP A 1 91 ? 2.497 19.804 11.470 1.00 24.11 78 ASP A CA 1
ATOM 610 C C . ASP A 1 91 ? 2.379 18.382 10.940 1.00 23.97 78 ASP A C 1
ATOM 611 O O . ASP A 1 91 ? 1.387 18.056 10.291 1.00 25.79 78 ASP A O 1
ATOM 616 N N . GLY A 1 92 ? 3.370 17.535 11.198 1.00 24.34 79 GLY A N 1
ATOM 617 C CA . GLY A 1 92 ? 3.295 16.171 10.703 1.00 23.53 79 GLY A CA 1
ATOM 618 C C . GLY A 1 92 ? 3.716 16.038 9.250 1.00 23.79 79 GLY A C 1
ATOM 619 O O . GLY A 1 92 ? 3.723 14.936 8.695 1.00 25.83 79 GLY A O 1
ATOM 620 N N . GLU A 1 93 ? 4.077 17.160 8.632 1.00 22.89 80 GLU A N 1
ATOM 621 C CA . GLU A 1 93 ? 4.502 17.165 7.236 1.00 21.92 80 GLU A CA 1
ATOM 622 C C . GLU A 1 93 ? 5.952 17.609 7.077 1.00 20.76 80 GLU A C 1
ATOM 623 O O . GLU A 1 93 ? 6.709 17.008 6.312 1.00 21.67 80 GLU A O 1
ATOM 629 N N . ARG A 1 94 ? 6.332 18.669 7.784 1.00 17.67 81 ARG A N 1
ATOM 630 C CA . ARG A 1 94 ? 7.704 19.166 7.729 1.00 15.71 81 ARG A CA 1
ATOM 631 C C . ARG A 1 94 ? 8.445 18.625 8.937 1.00 14.21 81 ARG A C 1
ATOM 632 O O . ARG A 1 94 ? 8.097 18.932 10.078 1.00 13.23 81 ARG A O 1
ATOM 640 N N . TRP A 1 95 ? 9.464 17.812 8.689 1.00 11.82 82 TRP A N 1
ATOM 641 C CA . TRP A 1 95 ? 10.237 17.248 9.779 1.00 11.45 82 TRP A CA 1
ATOM 642 C C . TRP A 1 95 ? 11.641 17.831 9.807 1.00 11.37 82 TRP A C 1
ATOM 643 O O . TRP A 1 95 ? 12.271 18.007 8.765 1.00 12.40 82 TRP A O 1
ATOM 654 N N . PHE A 1 96 ? 12.116 18.140 11.007 1.00 11.02 83 PHE A N 1
ATOM 655 C CA . PHE A 1 96 ? 13.440 18.717 11.180 1.00 10.54 83 PHE A CA 1
ATOM 656 C C . PHE A 1 96 ? 14.159 18.064 12.348 1.00 10.36 83 PHE A C 1
ATOM 657 O O . PHE A 1 96 ? 13.530 17.576 13.283 1.00 12.34 83 PHE A O 1
ATOM 665 N N . ARG A 1 97 ? 15.484 18.052 12.284 1.00 10.75 84 ARG A N 1
ATOM 666 C CA . ARG A 1 97 ? 16.300 17.464 13.341 1.00 10.83 84 ARG A CA 1
ATOM 667 C C . ARG A 1 97 ? 16.514 18.451 14.491 1.00 12.22 84 ARG A C 1
ATOM 668 O O . ARG A 1 97 ? 16.578 19.668 14.285 1.00 12.44 84 ARG A O 1
ATOM 676 N N . VAL A 1 98 ? 16.620 17.921 15.702 1.00 10.94 85 VAL A N 1
ATOM 677 C CA . VAL A 1 98 ? 16.835 18.757 16.875 1.00 12.64 85 VAL A CA 1
ATOM 678 C C . VAL A 1 98 ? 18.123 18.363 17.590 1.00 12.96 85 VAL A C 1
ATOM 679 O O . VAL A 1 98 ? 18.547 17.205 17.539 1.00 13.49 85 VAL A O 1
ATOM 683 N N . PRO A 1 99 ? 18.772 19.332 18.257 1.00 14.49 86 PRO A N 1
ATOM 684 C CA . PRO A 1 99 ? 20.020 19.100 18.990 1.00 15.22 86 PRO A CA 1
ATOM 685 C C . PRO A 1 99 ? 19.854 17.913 19.932 1.00 12.62 86 PRO A C 1
ATOM 686 O O . PRO A 1 99 ? 18.949 17.903 20.756 1.00 14.16 86 PRO A O 1
ATOM 690 N N . SER A 1 100 ? 20.728 16.919 19.806 1.00 13.32 87 SER A N 1
ATOM 691 C CA . SER A 1 100 ? 20.643 15.726 20.641 1.00 14.51 87 SER A CA 1
ATOM 692 C C . SER A 1 100 ? 22.007 15.264 21.129 1.00 14.78 87 SER A C 1
ATOM 693 O O . SER A 1 100 ? 23.025 15.483 20.469 1.00 14.54 87 SER A O 1
ATOM 696 N N . GLN A 1 101 ? 22.021 14.627 22.296 1.00 15.74 88 GLN A N 1
ATOM 697 C CA . GLN A 1 101 ? 23.260 14.108 22.863 1.00 14.02 88 GLN A CA 1
ATOM 698 C C . GLN A 1 101 ? 22.975 12.763 23.512 1.00 14.46 88 GLN A C 1
ATOM 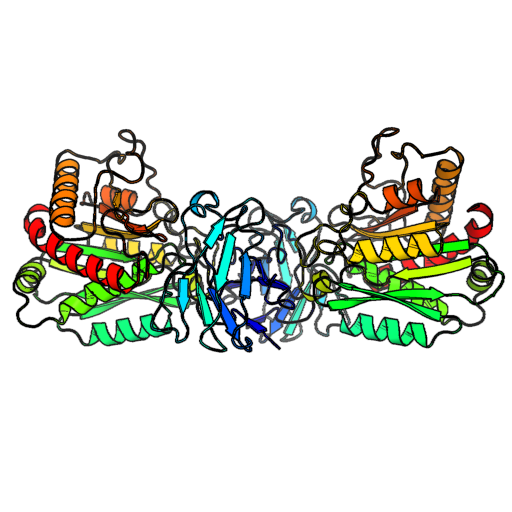699 O O . GLN A 1 101 ? 21.833 12.462 23.865 1.00 15.00 88 GLN A O 1
ATOM 705 N N . TYR A 1 102 ? 24.016 11.959 23.679 1.00 14.08 89 TYR A N 1
ATOM 706 C CA . TYR A 1 102 ? 23.857 10.647 24.281 1.00 15.70 89 TYR A CA 1
ATOM 707 C C . TYR A 1 102 ? 24.896 10.394 25.361 1.00 16.66 89 TYR A C 1
ATOM 708 O O . TYR A 1 102 ? 26.085 10.624 25.153 1.00 17.17 89 TYR A O 1
ATOM 717 N N . ASP A 1 103 ? 24.436 9.930 26.518 1.00 18.38 90 ASP A N 1
ATOM 718 C CA . ASP A 1 103 ? 25.327 9.601 27.624 1.00 18.80 90 ASP A CA 1
ATOM 719 C C . ASP A 1 103 ? 24.668 8.520 28.481 1.00 19.18 90 ASP A C 1
ATOM 720 O O . ASP A 1 103 ? 23.684 7.908 28.063 1.00 18.54 90 ASP A O 1
ATOM 725 N N . ALA A 1 104 ? 25.198 8.288 29.676 1.00 19.88 91 ALA A N 1
ATOM 726 C CA . ALA A 1 104 ? 24.661 7.253 30.557 1.00 20.62 91 ALA A CA 1
ATOM 727 C C . ALA A 1 104 ? 23.215 7.448 31.007 1.00 20.88 91 ALA A C 1
ATOM 728 O O . ALA A 1 104 ? 22.535 6.473 31.332 1.00 22.98 91 ALA A O 1
ATOM 730 N N . ASP A 1 105 ? 22.739 8.689 31.033 1.00 19.98 92 ASP A N 1
ATOM 731 C CA . ASP A 1 105 ? 21.369 8.948 31.451 1.00 19.41 92 ASP A CA 1
ATOM 732 C C . ASP A 1 105 ? 20.401 8.697 30.297 1.00 19.04 92 ASP A C 1
ATOM 733 O O . ASP A 1 105 ? 19.184 8.679 30.492 1.00 19.01 92 ASP A O 1
ATOM 738 N N . GLY A 1 106 ? 20.951 8.506 29.099 1.00 18.02 93 GLY A N 1
ATOM 739 C CA . GLY A 1 106 ? 20.124 8.240 27.932 1.00 15.61 93 GLY A CA 1
ATOM 740 C C . GLY A 1 106 ? 20.297 9.211 26.779 1.00 14.85 93 GLY A C 1
ATOM 741 O O . GLY A 1 106 ? 21.309 9.906 26.677 1.00 14.40 93 GLY A O 1
ATOM 742 N N . LEU A 1 107 ? 19.306 9.242 25.892 1.00 14.23 94 LEU A N 1
ATOM 743 C CA . LEU A 1 107 ? 19.321 10.150 24.752 1.00 13.40 94 LEU A CA 1
ATOM 744 C C . LEU A 1 107 ? 18.610 11.429 25.167 1.00 13.31 94 LEU A C 1
ATOM 745 O O . LEU A 1 107 ? 17.484 11.389 25.667 1.00 12.08 94 LEU A O 1
ATOM 750 N N . HIS A 1 108 ? 19.261 12.565 24.945 1.00 14.18 95 HIS A N 1
ATOM 751 C CA . HIS A 1 108 ? 18.675 13.850 25.292 1.00 13.90 95 HIS A CA 1
ATOM 752 C C . HIS A 1 108 ? 18.531 14.720 24.053 1.00 13.70 95 HIS A C 1
ATOM 753 O O . HIS A 1 108 ? 19.359 14.671 23.145 1.00 13.38 95 HIS A O 1
ATOM 760 N N . PHE A 1 109 ? 17.464 15.504 24.008 1.00 14.75 96 PHE A N 1
ATOM 761 C CA . PHE A 1 109 ? 17.281 16.441 22.909 1.00 13.89 96 PHE A CA 1
ATOM 762 C C . PHE A 1 109 ? 16.521 17.651 23.414 1.00 13.63 96 PHE A C 1
ATOM 763 O O . PHE A 1 109 ? 15.731 17.548 24.354 1.00 13.51 96 PHE A O 1
ATOM 771 N N . GLN A 1 110 ? 16.785 18.804 22.809 1.00 15.55 97 GLN A N 1
ATOM 772 C CA . GLN A 1 110 ? 16.161 20.045 23.240 1.00 16.45 97 GLN A CA 1
ATOM 773 C C . GLN A 1 110 ? 15.477 20.825 22.127 1.00 17.21 97 GLN A C 1
ATOM 774 O O . GLN A 1 110 ? 15.904 20.803 20.970 1.00 17.35 97 GLN A O 1
ATOM 780 N N . LEU A 1 111 ? 14.415 21.529 22.504 1.00 17.10 98 LEU A N 1
ATOM 781 C CA . LEU A 1 111 ? 13.657 22.340 21.570 1.00 16.70 98 LEU A CA 1
ATOM 782 C C . LEU A 1 111 ? 12.902 23.444 22.282 1.00 17.30 98 LEU A C 1
ATOM 783 O O . LEU A 1 111 ? 12.307 23.226 23.334 1.00 18.27 98 LEU A O 1
ATOM 788 N N . GLU A 1 112 ? 12.963 24.648 21.728 1.00 19.02 99 GLU A N 1
ATOM 789 C CA . GLU A 1 112 ? 12.193 25.762 22.267 1.00 18.77 99 GLU A CA 1
ATOM 790 C C . GLU A 1 112 ? 11.184 25.841 21.145 1.00 18.82 99 GLU A C 1
ATOM 791 O O . GLU A 1 112 ? 11.440 26.452 20.108 1.00 20.33 99 GLU A O 1
ATOM 797 N N . PRO A 1 113 ? 10.025 25.194 21.323 1.00 18.29 100 PRO A N 1
ATOM 798 C CA . PRO A 1 113 ? 8.959 25.153 20.322 1.00 18.22 100 PRO A CA 1
ATOM 799 C C . PRO A 1 113 ? 8.332 26.478 19.913 1.00 18.13 100 PRO A C 1
ATOM 800 O O . PRO A 1 113 ? 8.027 27.332 20.747 1.00 18.77 100 PRO A O 1
ATOM 804 N N . GLU A 1 114 ? 8.154 26.627 18.606 1.00 19.07 101 GLU A N 1
ATOM 805 C CA . GLU A 1 114 ? 7.549 27.812 18.015 1.00 20.67 101 GLU A CA 1
ATOM 806 C C . GLU A 1 114 ? 6.037 27.673 18.125 1.00 20.08 101 GLU A C 1
ATOM 807 O O . GLU A 1 114 ? 5.294 28.626 17.895 1.00 21.79 101 GLU A O 1
ATOM 813 N N . GLU A 1 115 ? 5.595 26.466 18.468 1.00 19.66 102 GLU A N 1
ATOM 814 C CA . GLU A 1 115 ? 4.174 26.163 18.602 1.00 18.39 102 GLU A CA 1
ATOM 815 C C . GLU A 1 115 ? 3.912 25.465 19.937 1.00 18.43 102 GLU A C 1
ATOM 816 O O . GLU A 1 115 ? 4.848 25.016 20.606 1.00 18.07 102 GLU A O 1
ATOM 822 N N . SER A 1 116 ? 2.642 25.367 20.320 1.00 18.00 103 SER A N 1
ATOM 823 C CA . SER A 1 116 ? 2.294 24.723 21.582 1.00 19.47 103 SER A CA 1
ATOM 824 C C . SER A 1 116 ? 2.299 23.202 21.473 1.00 18.36 103 SER A C 1
ATOM 825 O O . SER A 1 116 ? 2.264 22.508 22.489 1.00 18.73 103 SER A O 1
ATOM 828 N N . GLU A 1 117 ? 2.331 22.680 20.250 1.00 19.16 104 GLU A N 1
ATOM 829 C CA . GLU A 1 117 ? 2.376 21.234 20.077 1.00 19.50 104 GLU A CA 1
ATOM 830 C C . GLU A 1 117 ? 3.402 20.823 19.041 1.00 17.98 104 GLU A C 1
ATOM 831 O O . GLU A 1 117 ? 3.631 21.520 18.048 1.00 17.90 104 GLU A O 1
ATOM 837 N N . VAL A 1 118 ? 4.023 19.679 19.290 1.00 17.88 105 VAL A N 1
ATOM 838 C CA . VAL A 1 118 ? 5.044 19.158 18.402 1.00 15.39 105 VAL A CA 1
ATOM 839 C C . VAL A 1 118 ? 5.100 17.654 18.601 1.00 14.78 105 VAL A C 1
ATOM 840 O O . VAL A 1 118 ? 4.650 17.134 19.623 1.00 16.46 105 VAL A O 1
ATOM 844 N N . ARG A 1 119 ? 5.639 16.957 17.615 1.00 14.95 106 ARG A N 1
ATOM 845 C CA . ARG A 1 119 ? 5.777 15.517 17.713 1.00 14.63 106 ARG A CA 1
ATOM 846 C C . ARG A 1 119 ? 7.233 15.177 17.447 1.00 13.08 106 ARG A C 1
ATOM 847 O O . ARG A 1 119 ? 7.945 15.916 16.758 1.00 13.67 106 ARG A O 1
ATOM 855 N N . PHE A 1 120 ? 7.680 14.078 18.035 1.00 11.09 107 PHE A N 1
ATOM 856 C CA . PHE A 1 120 ? 9.050 13.624 17.866 1.00 11.76 107 PHE A CA 1
ATOM 857 C C . PHE A 1 120 ? 8.995 12.172 17.450 1.00 10.32 107 PHE A C 1
ATOM 858 O O . PHE A 1 120 ? 8.097 11.434 17.861 1.00 11.30 107 PHE A O 1
ATOM 866 N N . ALA A 1 121 ? 9.961 11.760 16.641 1.00 10.75 108 ALA A N 1
ATOM 867 C CA . ALA A 1 121 ? 10.022 10.383 16.182 1.00 9.77 108 ALA A CA 1
ATOM 868 C C . ALA A 1 121 ? 11.461 10.026 15.852 1.00 9.63 108 ALA A C 1
ATOM 869 O O . ALA A 1 121 ? 12.289 10.909 15.619 1.00 10.62 108 ALA A O 1
ATOM 871 N N . TYR A 1 122 ? 11.752 8.729 15.835 1.00 9.71 109 TYR A N 1
ATOM 872 C CA . TYR A 1 122 ? 13.090 8.235 15.522 1.00 8.06 109 TYR A CA 1
ATOM 873 C C . TYR A 1 122 ? 13.399 8.493 14.034 1.00 7.72 109 TYR A C 1
ATOM 874 O O . TYR A 1 122 ? 14.553 8.664 13.649 1.00 10.03 109 TYR A O 1
ATOM 883 N N . PHE A 1 123 ? 12.357 8.499 13.206 1.00 8.69 110 PHE A N 1
ATOM 884 C CA . PHE A 1 123 ? 12.474 8.786 11.774 1.00 6.85 110 PHE A CA 1
ATOM 885 C C . PHE A 1 123 ? 11.111 9.279 11.290 1.00 9.15 110 PHE A C 1
ATOM 886 O O . PHE A 1 123 ? 10.093 8.974 11.908 1.00 9.31 110 PHE A O 1
ATOM 894 N N . GLU A 1 124 ? 11.090 10.046 10.201 1.00 9.70 111 GLU A N 1
ATOM 895 C CA . GLU A 1 124 ? 9.820 10.522 9.638 1.00 10.04 111 GLU A CA 1
ATOM 896 C C . GLU A 1 124 ? 8.927 9.282 9.459 1.00 10.04 111 GLU A C 1
ATOM 897 O O . GLU A 1 124 ? 9.212 8.414 8.636 1.00 10.03 111 GLU A O 1
ATOM 903 N N . PRO A 1 125 ? 7.824 9.192 10.226 1.00 10.46 112 PRO A N 1
ATOM 904 C CA . PRO A 1 125 ? 6.906 8.045 10.165 1.00 11.85 112 PRO A CA 1
ATOM 905 C C . PRO A 1 125 ? 6.087 7.871 8.890 1.00 10.22 112 PRO A C 1
ATOM 906 O O . PRO A 1 125 ? 5.737 8.840 8.221 1.00 11.52 112 PRO A O 1
ATOM 910 N N . TYR A 1 126 ? 5.788 6.617 8.564 1.00 10.31 113 TYR A N 1
ATOM 911 C CA . TYR A 1 126 ? 4.963 6.295 7.403 1.00 11.04 113 TYR A CA 1
ATOM 912 C C . TYR A 1 126 ? 3.743 5.579 7.986 1.00 10.62 113 TYR A C 1
ATOM 913 O O . TYR A 1 126 ? 3.817 4.425 8.413 1.00 7.87 113 TYR A O 1
ATOM 922 N N . SER A 1 127 ? 2.614 6.280 8.021 1.00 11.70 114 SER A N 1
ATOM 923 C CA . SER A 1 127 ? 1.401 5.714 8.598 1.00 12.32 114 SER A CA 1
ATOM 924 C C . SER A 1 127 ? 0.703 4.686 7.725 1.00 11.25 114 SER A C 1
ATOM 925 O O . SER A 1 127 ? 0.905 4.634 6.511 1.00 9.30 114 SER A O 1
ATOM 928 N N . ARG A 1 128 ? -0.126 3.865 8.358 1.00 11.29 115 ARG A N 1
ATOM 929 C CA . ARG A 1 128 ? -0.878 2.866 7.618 1.00 11.98 115 ARG A CA 1
ATOM 930 C C . ARG A 1 128 ? -1.915 3.604 6.765 1.00 12.91 115 ARG A C 1
ATOM 931 O O . ARG A 1 128 ? -2.330 3.111 5.717 1.00 10.14 115 ARG A O 1
ATOM 939 N N . GLU A 1 129 ? -2.323 4.791 7.205 1.00 14.36 116 GLU A N 1
ATOM 940 C CA . GLU A 1 129 ? -3.291 5.562 6.428 1.00 16.13 116 GLU A CA 1
ATOM 941 C C . GLU A 1 129 ? -2.633 6.029 5.134 1.00 14.89 116 GLU A C 1
ATOM 942 O O . GLU A 1 129 ? -3.245 6.002 4.064 1.00 13.56 116 GLU A O 1
ATOM 948 N N . ARG A 1 130 ? -1.374 6.448 5.228 1.00 13.43 117 ARG A N 1
ATOM 949 C CA . ARG A 1 130 ? -0.661 6.906 4.043 1.00 12.57 117 ARG A CA 1
ATOM 950 C C . ARG A 1 130 ? -0.435 5.703 3.136 1.00 11.19 117 ARG A C 1
ATOM 951 O O . ARG A 1 130 ? -0.491 5.813 1.914 1.00 9.81 117 ARG A O 1
ATOM 959 N N . HIS A 1 131 ? -0.173 4.551 3.749 1.00 10.30 118 HIS A N 1
ATOM 960 C CA . HIS A 1 131 ? 0.041 3.324 3.001 1.00 8.85 118 HIS A CA 1
ATOM 961 C C . HIS A 1 131 ? -1.174 3.028 2.122 1.00 10.76 118 HIS A C 1
ATOM 962 O O . HIS A 1 131 ? -1.036 2.685 0.947 1.00 10.24 118 HIS A O 1
ATOM 969 N N . ALA A 1 132 ? -2.364 3.162 2.702 1.00 12.77 119 ALA A N 1
ATOM 970 C CA . ALA A 1 132 ? -3.595 2.905 1.964 1.00 14.34 119 ALA A CA 1
ATOM 971 C C . ALA A 1 132 ? -3.704 3.868 0.792 1.00 13.68 119 ALA A C 1
ATOM 972 O O . ALA A 1 132 ? -4.169 3.496 -0.279 1.00 13.70 119 ALA A O 1
ATOM 974 N N . ARG A 1 133 ? -3.261 5.104 0.991 1.00 14.37 120 ARG A N 1
ATOM 975 C CA . ARG A 1 133 ? -3.314 6.087 -0.082 1.00 14.25 120 ARG A CA 1
ATOM 976 C C . ARG A 1 133 ? -2.279 5.756 -1.152 1.00 14.46 120 ARG A C 1
ATOM 977 O O . ARG A 1 133 ? -2.495 6.006 -2.337 1.00 13.61 120 ARG A O 1
ATOM 985 N N . LEU A 1 134 ? -1.151 5.187 -0.738 1.00 13.44 121 LEU A N 1
ATOM 986 C CA . LEU A 1 134 ? -0.110 4.818 -1.694 1.00 12.38 121 LEU A CA 1
ATOM 987 C C . LEU A 1 134 ? -0.628 3.706 -2.596 1.00 11.28 121 LEU A C 1
ATOM 988 O O . LEU A 1 134 ? -0.451 3.745 -3.814 1.00 10.95 121 LEU A O 1
ATOM 993 N N . VAL A 1 135 ? -1.268 2.712 -1.990 1.00 11.31 122 VAL A N 1
ATOM 994 C CA . VAL A 1 135 ? -1.822 1.591 -2.736 1.00 13.24 122 VAL A CA 1
ATOM 995 C C . VAL A 1 135 ? -2.922 2.097 -3.667 1.00 13.70 122 VAL A C 1
ATOM 996 O O . VAL A 1 135 ? -3.014 1.687 -4.820 1.00 14.30 122 VAL A O 1
ATOM 1000 N N . GLU A 1 136 ? -3.743 3.001 -3.150 1.00 15.57 123 GLU A N 1
ATOM 1001 C CA . GLU A 1 136 ? -4.835 3.596 -3.922 1.00 17.79 123 GLU A CA 1
ATOM 1002 C C . GLU A 1 136 ? -4.250 4.263 -5.167 1.00 18.25 123 GLU A C 1
ATOM 1003 O O . GLU A 1 136 ? -4.736 4.067 -6.280 1.00 20.61 123 GLU A O 1
ATOM 1009 N N . ARG A 1 137 ? -3.192 5.047 -4.971 1.00 18.94 124 ARG A N 1
ATOM 1010 C CA . ARG A 1 137 ? -2.535 5.735 -6.078 1.00 17.94 124 ARG A CA 1
ATOM 1011 C C . ARG A 1 137 ? -1.942 4.737 -7.066 1.00 17.41 124 ARG A C 1
ATOM 1012 O O . ARG A 1 137 ? -2.073 4.895 -8.276 1.00 18.31 124 ARG A O 1
ATOM 1020 N N . ALA A 1 138 ? -1.283 3.709 -6.543 1.00 15.66 125 ALA A N 1
ATOM 1021 C CA . ALA A 1 138 ? -0.659 2.699 -7.391 1.00 16.51 125 ALA A CA 1
ATOM 1022 C C . ALA A 1 138 ? -1.666 2.035 -8.323 1.00 17.08 125 ALA A C 1
ATOM 1023 O O . ALA A 1 138 ? -1.405 1.868 -9.513 1.00 17.09 125 ALA A O 1
ATOM 1025 N N . LEU A 1 139 ? -2.823 1.680 -7.777 1.00 18.96 126 LEU A N 1
ATOM 1026 C CA . LEU A 1 139 ? -3.865 1.022 -8.550 1.00 18.97 126 LEU A CA 1
ATOM 1027 C C . LEU A 1 139 ? -4.475 1.918 -9.623 1.00 20.23 126 LEU A C 1
ATOM 1028 O O . LEU A 1 139 ? -5.202 1.443 -10.497 1.00 20.18 126 LEU A O 1
ATOM 1033 N N . GLY A 1 140 ? -4.168 3.209 -9.563 1.00 20.56 127 GLY A N 1
ATOM 1034 C CA . GLY A 1 140 ? -4.682 4.136 -10.556 1.00 21.41 127 GLY A CA 1
ATOM 1035 C C . GLY A 1 140 ? -3.668 4.360 -11.662 1.00 21.85 127 GLY A C 1
ATOM 1036 O O . GLY A 1 140 ? -3.928 5.079 -12.627 1.00 23.02 127 GLY A O 1
ATOM 1037 N N . ILE A 1 141 ? -2.504 3.734 -11.518 1.00 20.74 128 ILE A N 1
ATOM 1038 C CA . ILE A 1 141 ? -1.428 3.869 -12.494 1.00 19.89 128 ILE A CA 1
ATOM 1039 C C . ILE A 1 141 ? -1.492 2.788 -13.567 1.00 20.14 128 ILE A C 1
ATOM 1040 O O . ILE A 1 141 ? -1.755 1.623 -13.276 1.00 19.44 128 ILE A O 1
ATOM 1045 N N . GLU A 1 142 ? -1.243 3.188 -14.810 1.00 20.43 129 GLU A N 1
ATOM 1046 C CA . GLU A 1 142 ? -1.261 2.276 -15.949 1.00 22.00 129 GLU A CA 1
ATOM 1047 C C . GLU A 1 142 ? -0.389 1.040 -15.740 1.00 20.29 129 GLU A C 1
ATOM 1048 O O . GLU A 1 142 ? 0.793 1.154 -15.415 1.00 20.90 129 GLU A O 1
ATOM 1054 N N . GLY A 1 143 ? -0.977 -0.136 -15.940 1.00 18.62 130 GLY A N 1
ATOM 1055 C CA . GLY A 1 143 ? -0.236 -1.375 -15.794 1.00 18.62 130 GLY A CA 1
ATOM 1056 C C . GLY A 1 143 ? -0.047 -1.908 -14.382 1.00 18.30 130 GLY A C 1
ATOM 1057 O O . GLY A 1 143 ? 0.600 -2.937 -14.202 1.00 18.34 130 GLY A O 1
ATOM 1058 N N . VAL A 1 144 ? -0.611 -1.231 -13.387 1.00 17.38 131 VAL A N 1
ATOM 1059 C CA . VAL A 1 144 ? -0.471 -1.669 -11.998 1.00 17.79 131 VAL A CA 1
ATOM 1060 C C . VAL A 1 144 ? -1.712 -2.378 -11.463 1.00 18.83 131 VAL A C 1
ATOM 1061 O O . VAL A 1 144 ? -2.830 -1.877 -11.577 1.00 19.77 131 VAL A O 1
ATOM 1065 N N . GLU A 1 145 ? -1.506 -3.544 -10.862 1.00 18.25 132 GLU A N 1
ATOM 1066 C CA . GLU A 1 145 ? -2.611 -4.320 -10.313 1.00 18.32 132 GLU A CA 1
ATOM 1067 C C . GLU A 1 145 ? -2.222 -4.879 -8.953 1.00 17.96 132 GLU A C 1
ATOM 1068 O O . GLU A 1 145 ? -1.037 -4.983 -8.627 1.00 16.82 132 GLU A O 1
ATOM 1074 N N . ARG A 1 146 ? -3.218 -5.218 -8.146 1.00 16.27 133 ARG A N 1
ATOM 1075 C CA . ARG A 1 146 ? -2.930 -5.820 -6.858 1.00 18.12 133 ARG A CA 1
ATOM 1076 C C . ARG A 1 146 ? -2.981 -7.297 -7.209 1.00 17.80 133 ARG A C 1
ATOM 1077 O O . ARG A 1 146 ? -4.058 -7.894 -7.278 1.00 18.43 133 ARG A O 1
ATOM 1085 N N . LEU A 1 147 ? -1.811 -7.873 -7.462 1.00 16.16 134 LEU A N 1
ATOM 1086 C CA . LEU A 1 147 ? -1.699 -9.272 -7.849 1.00 16.37 134 LEU A CA 1
ATOM 1087 C C . LEU A 1 147 ? -2.184 -10.244 -6.781 1.00 16.08 134 LEU A C 1
ATOM 1088 O O . LEU A 1 147 ? -2.837 -11.242 -7.088 1.00 17.64 134 LEU A O 1
ATOM 1093 N N . ALA A 1 148 ? -1.867 -9.948 -5.527 1.00 16.20 135 ALA A N 1
ATOM 1094 C CA . ALA A 1 148 ? -2.269 -10.805 -4.420 1.00 15.41 135 ALA A CA 1
ATOM 1095 C C . ALA A 1 148 ? -2.254 -10.004 -3.127 1.00 14.98 135 ALA A C 1
ATOM 1096 O O . ALA A 1 148 ? -1.663 -8.925 -3.063 1.00 13.23 135 ALA A O 1
ATOM 1098 N N . VAL A 1 149 ? -2.924 -10.522 -2.105 1.00 14.61 136 VAL A N 1
ATOM 1099 C CA . VAL A 1 149 ? -2.969 -9.851 -0.812 1.00 17.42 136 VAL A CA 1
ATOM 1100 C C . VAL A 1 149 ? -2.859 -10.874 0.295 1.00 16.11 136 VAL A C 1
ATOM 1101 O O . VAL A 1 149 ? -3.690 -11.775 0.402 1.00 16.59 136 VAL A O 1
ATOM 1105 N N . GLY A 1 150 ? -1.826 -10.734 1.114 1.00 12.58 137 GLY A N 1
ATOM 1106 C CA . GLY A 1 150 ? -1.645 -11.643 2.224 1.00 13.64 137 GLY A CA 1
ATOM 1107 C C . GLY A 1 150 ? -2.268 -11.034 3.465 1.00 12.91 137 GLY A C 1
ATOM 1108 O O . GLY A 1 150 ? -2.737 -9.897 3.441 1.00 11.01 137 GLY A O 1
ATOM 1109 N N . THR A 1 151 ? -2.269 -11.789 4.557 1.00 15.65 138 THR A N 1
ATOM 1110 C CA . THR A 1 151 ? -2.845 -11.315 5.808 1.00 17.58 138 THR A CA 1
ATOM 1111 C C . THR A 1 151 ? -1.856 -11.450 6.965 1.00 15.05 138 THR A C 1
ATOM 1112 O O . THR A 1 151 ? -1.260 -12.507 7.166 1.00 13.69 138 THR A O 1
ATOM 1116 N N . SER A 1 152 ? -1.699 -10.373 7.727 1.00 12.97 139 SER A N 1
ATOM 1117 C CA . SER A 1 152 ? -0.787 -10.368 8.864 1.00 12.43 139 SER A CA 1
ATOM 1118 C C . SER A 1 152 ? -1.374 -11.137 10.037 1.00 12.70 139 SER A C 1
ATOM 1119 O O . SER A 1 152 ? -2.530 -11.567 10.003 1.00 12.01 139 SER A O 1
ATOM 1122 N N . VAL A 1 153 ? -0.572 -11.297 11.083 1.00 11.33 140 VAL A N 1
ATOM 1123 C CA . VAL A 1 153 ? -1.019 -12.000 12.273 1.00 12.44 140 VAL A CA 1
ATOM 1124 C C . VAL A 1 153 ? -2.326 -11.396 12.778 1.00 12.47 140 VAL A C 1
ATOM 1125 O O . VAL A 1 153 ? -3.232 -12.124 13.185 1.00 13.38 140 VAL A O 1
ATOM 1129 N N . GLN A 1 154 ? -2.425 -10.068 12.731 1.00 13.12 141 GLN A N 1
ATOM 1130 C CA . GLN A 1 154 ? -3.616 -9.381 13.216 1.00 13.17 141 GLN A CA 1
ATOM 1131 C C . GLN A 1 154 ? -4.669 -9.045 12.157 1.00 13.71 141 GLN A C 1
ATOM 1132 O O . GLN A 1 154 ? -5.586 -8.266 12.419 1.00 14.81 141 GLN A O 1
ATOM 1138 N N . GLY A 1 155 ? -4.540 -9.628 10.969 1.00 13.75 142 GLY A N 1
ATOM 1139 C CA . GLY A 1 155 ? -5.529 -9.406 9.923 1.00 15.25 142 GLY A CA 1
ATOM 1140 C C . GLY A 1 155 ? -5.359 -8.252 8.953 1.00 16.04 142 GLY A C 1
ATOM 1141 O O . GLY A 1 155 ? -6.260 -8.003 8.150 1.00 16.71 142 GLY A O 1
ATOM 1142 N N . ARG A 1 156 ? -4.232 -7.546 9.000 1.00 13.82 143 ARG A N 1
ATOM 1143 C CA . ARG A 1 156 ? -4.029 -6.430 8.080 1.00 13.16 143 ARG A CA 1
ATOM 1144 C C . ARG A 1 156 ? -3.519 -6.912 6.721 1.00 12.08 143 ARG A C 1
ATOM 1145 O O . ARG A 1 156 ? -2.873 -7.953 6.627 1.00 12.46 143 ARG A O 1
ATOM 1153 N N . ASP A 1 157 ? -3.815 -6.153 5.669 1.00 12.51 144 ASP A N 1
ATOM 1154 C CA . ASP A 1 157 ? -3.410 -6.514 4.307 1.00 13.36 144 ASP A CA 1
ATOM 1155 C C . ASP A 1 157 ? -1.919 -6.382 4.001 1.00 12.36 144 ASP A C 1
ATOM 1156 O O . ASP A 1 157 ? -1.268 -5.448 4.456 1.00 13.38 144 ASP A O 1
ATOM 1161 N N . ILE A 1 158 ? -1.400 -7.331 3.226 1.00 11.91 145 ILE A N 1
ATOM 1162 C CA . ILE A 1 158 ? -0.014 -7.303 2.759 1.00 12.39 145 ILE A CA 1
ATOM 1163 C C . ILE A 1 158 ? -0.174 -7.324 1.238 1.00 10.58 145 ILE A C 1
ATOM 1164 O O . ILE A 1 158 ? -0.194 -8.390 0.633 1.00 9.28 145 ILE A O 1
ATOM 1169 N N . GLU A 1 159 ? -0.314 -6.151 0.630 1.00 10.45 146 GLU A N 1
ATOM 1170 C CA . GLU A 1 159 ? -0.490 -6.073 -0.814 1.00 11.16 146 GLU A CA 1
ATOM 1171 C C . GLU A 1 159 ? 0.770 -6.383 -1.605 1.00 13.02 146 GLU A C 1
ATOM 1172 O O . GLU A 1 159 ? 1.862 -5.914 -1.266 1.00 10.62 146 GLU A O 1
ATOM 1178 N N . LEU A 1 160 ? 0.607 -7.196 -2.645 1.00 11.38 147 LEU A N 1
ATOM 1179 C CA . LEU A 1 160 ? 1.684 -7.528 -3.566 1.00 11.61 147 LEU A CA 1
ATOM 1180 C C . LEU A 1 160 ? 1.198 -6.896 -4.862 1.00 12.58 147 LEU A C 1
ATOM 1181 O O . LEU A 1 160 ? 0.221 -7.358 -5.460 1.00 11.72 147 LEU A O 1
ATOM 1186 N N . LEU A 1 161 ? 1.869 -5.830 -5.281 1.00 11.62 148 LEU A N 1
ATOM 1187 C CA . LEU A 1 161 ? 1.495 -5.118 -6.492 1.00 12.94 148 LEU A CA 1
ATOM 1188 C C . LEU A 1 161 ? 2.366 -5.558 -7.654 1.00 14.62 148 LEU A C 1
ATOM 1189 O O . LEU A 1 161 ? 3.561 -5.811 -7.482 1.00 14.71 148 LEU A O 1
ATOM 1194 N N . ARG A 1 162 ? 1.771 -5.667 -8.836 1.00 12.98 149 ARG A N 1
ATOM 1195 C CA . ARG A 1 162 ? 2.550 -6.019 -10.003 1.00 13.56 149 ARG A CA 1
ATOM 1196 C C . ARG A 1 162 ? 2.421 -4.934 -11.056 1.00 14.16 149 ARG A C 1
ATOM 1197 O O . ARG A 1 162 ? 1.320 -4.469 -11.359 1.00 14.78 149 ARG A O 1
ATOM 1205 N N . VAL A 1 163 ? 3.565 -4.517 -11.580 1.00 12.43 150 VAL A N 1
ATOM 1206 C CA . VAL A 1 163 ? 3.611 -3.516 -12.629 1.00 12.77 150 VAL A CA 1
ATOM 1207 C C . VAL A 1 163 ? 3.923 -4.306 -13.893 1.00 13.70 150 VAL A C 1
ATOM 1208 O O . VAL A 1 163 ? 5.014 -4.852 -14.041 1.00 14.63 150 VAL A O 1
ATOM 1212 N N . ARG A 1 164 ? 2.948 -4.391 -14.791 1.00 14.96 151 ARG A N 1
ATOM 1213 C CA . ARG A 1 164 ? 3.114 -5.145 -16.024 1.00 18.00 151 ARG A CA 1
ATOM 1214 C C . ARG A 1 164 ? 2.473 -4.358 -17.160 1.00 20.05 151 ARG A C 1
ATOM 1215 O O . ARG A 1 164 ? 1.255 -4.169 -17.179 1.00 21.05 151 ARG A O 1
ATOM 1223 N N . ARG A 1 165 ? 3.293 -3.884 -18.093 1.00 21.98 152 ARG A N 1
ATOM 1224 C CA . ARG A 1 165 ? 2.780 -3.110 -19.217 1.00 23.55 152 ARG A CA 1
ATOM 1225 C C . ARG A 1 165 ? 2.904 -3.815 -20.560 1.00 25.52 152 ARG A C 1
ATOM 1226 O O . ARG A 1 165 ? 2.365 -3.347 -21.560 1.00 27.06 152 ARG A O 1
ATOM 1234 N N . HIS A 1 166 ? 3.610 -4.939 -20.582 1.00 27.15 153 HIS A N 1
ATOM 1235 C CA . HIS A 1 166 ? 3.769 -5.708 -21.809 1.00 28.88 153 HIS A CA 1
ATOM 1236 C C . HIS A 1 166 ? 3.575 -7.188 -21.518 1.00 30.94 153 HIS A C 1
ATOM 1237 O O . HIS A 1 166 ? 4.189 -7.740 -20.605 1.00 31.30 153 HIS A O 1
ATOM 1244 N N . PRO A 1 167 ? 2.705 -7.851 -22.295 1.00 33.25 154 PRO A N 1
ATOM 1245 C CA . PRO A 1 167 ? 2.411 -9.275 -22.128 1.00 33.54 154 PRO A CA 1
ATOM 1246 C C . PRO A 1 167 ? 3.594 -10.194 -22.437 1.00 32.82 154 PRO A C 1
ATOM 1247 O O . PRO A 1 167 ? 3.566 -11.378 -22.100 1.00 34.06 154 PRO A O 1
ATOM 1251 N N . ASP A 1 168 ? 4.636 -9.658 -23.062 1.00 31.09 155 ASP A N 1
ATOM 1252 C CA . ASP A 1 168 ? 5.788 -10.485 -23.398 1.00 30.78 155 ASP A CA 1
ATOM 1253 C C . ASP A 1 168 ? 7.044 -10.237 -22.571 1.00 29.53 155 ASP A C 1
ATOM 1254 O O . ASP A 1 168 ? 8.143 -10.617 -22.981 1.00 31.56 155 ASP A O 1
ATOM 1259 N N . SER A 1 169 ? 6.891 -9.603 -21.410 1.00 28.40 156 SER A N 1
ATOM 1260 C CA . SER A 1 169 ? 8.039 -9.366 -20.537 1.00 26.13 156 SER A CA 1
ATOM 1261 C C . SER A 1 169 ? 8.422 -10.757 -20.042 1.00 25.60 156 SER A C 1
ATOM 1262 O O . SER A 1 169 ? 7.579 -11.654 -20.025 1.00 25.54 156 SER A O 1
ATOM 1265 N N . HIS A 1 170 ? 9.668 -10.951 -19.627 1.00 24.30 157 HIS A N 1
ATOM 1266 C CA . HIS A 1 170 ? 10.078 -12.276 -19.171 1.00 24.24 157 HIS A CA 1
ATOM 1267 C C . HIS A 1 170 ? 10.817 -12.289 -17.842 1.00 22.09 157 HIS A C 1
ATOM 1268 O O . HIS A 1 170 ? 11.151 -13.357 -17.327 1.00 24.59 157 HIS A O 1
ATOM 1275 N N . LEU A 1 171 ? 11.073 -11.112 -17.283 1.00 19.40 158 LEU A N 1
ATOM 1276 C CA . LEU A 1 171 ? 11.781 -11.041 -16.011 1.00 16.42 158 LEU A CA 1
ATOM 1277 C C . LEU A 1 171 ? 10.854 -10.568 -14.905 1.00 15.39 158 LEU A C 1
ATOM 1278 O O . LEU A 1 171 ? 9.927 -9.796 -15.148 1.00 15.26 158 LEU A O 1
ATOM 1283 N N . LYS A 1 172 ? 11.102 -11.049 -13.689 1.00 13.75 159 LYS A N 1
ATOM 1284 C CA . LYS A 1 172 ? 10.304 -10.679 -12.527 1.00 12.76 159 LYS A CA 1
ATOM 1285 C C . LYS A 1 172 ? 11.231 -10.023 -11.514 1.00 12.85 159 LYS A C 1
ATOM 1286 O O . LYS A 1 172 ? 12.068 -10.694 -10.915 1.00 12.58 159 LYS A O 1
ATOM 1292 N N . LEU A 1 173 ? 11.084 -8.717 -11.321 1.00 12.19 160 LEU A N 1
ATOM 1293 C CA . LEU A 1 173 ? 11.942 -8.002 -10.375 1.00 11.04 160 LEU A CA 1
ATOM 1294 C C . LEU A 1 173 ? 11.170 -7.716 -9.089 1.00 12.06 160 LEU A C 1
ATOM 1295 O O . LEU A 1 173 ? 10.188 -6.974 -9.097 1.00 11.07 160 LEU A O 1
ATOM 1300 N N . TRP A 1 174 ? 11.629 -8.304 -7.985 1.00 11.20 161 TRP A N 1
ATOM 1301 C CA . TRP A 1 174 ? 10.971 -8.155 -6.687 1.00 10.09 161 TRP A CA 1
ATOM 1302 C C . TRP A 1 174 ? 11.608 -7.151 -5.746 1.00 10.91 161 TRP A C 1
ATOM 1303 O O . TRP A 1 174 ? 12.827 -7.113 -5.595 1.00 9.89 161 TRP A O 1
ATOM 1314 N N . VAL A 1 175 ? 10.766 -6.340 -5.114 1.00 10.20 162 VAL A N 1
ATOM 1315 C CA . VAL A 1 175 ? 11.220 -5.347 -4.143 1.00 9.62 162 VAL A CA 1
ATOM 1316 C C . VAL A 1 175 ? 10.236 -5.362 -2.982 1.00 10.73 162 VAL A C 1
ATOM 1317 O O . VAL A 1 175 ? 9.052 -5.097 -3.182 1.00 9.65 162 VAL A O 1
ATOM 1321 N N . ILE A 1 176 ? 10.706 -5.693 -1.781 1.00 9.14 163 ILE A N 1
ATOM 1322 C CA . ILE A 1 176 ? 9.828 -5.693 -0.613 1.00 8.70 163 ILE A CA 1
ATOM 1323 C C . ILE A 1 176 ? 10.428 -4.743 0.412 1.00 9.65 163 ILE A C 1
ATOM 1324 O O . ILE A 1 176 ? 11.651 -4.525 0.427 1.00 8.29 163 ILE A O 1
ATOM 1329 N N . ALA A 1 177 ? 9.589 -4.169 1.268 1.00 7.40 164 ALA A N 1
ATOM 1330 C CA . ALA A 1 177 ? 10.095 -3.206 2.235 1.00 8.65 164 ALA A CA 1
ATOM 1331 C C . ALA A 1 177 ? 9.546 -3.272 3.652 1.00 9.22 164 ALA A C 1
ATOM 1332 O O . ALA A 1 177 ? 8.458 -3.773 3.911 1.00 5.69 164 ALA A O 1
ATOM 1334 N N . GLN A 1 178 ? 10.355 -2.758 4.568 1.00 8.11 165 GLN A N 1
ATOM 1335 C CA . GLN A 1 178 ? 10.022 -2.649 5.973 1.00 8.67 165 GLN A CA 1
ATOM 1336 C C . GLN A 1 178 ? 9.651 -3.932 6.711 1.00 9.00 165 GLN A C 1
ATOM 1337 O O . GLN A 1 178 ? 8.623 -3.986 7.401 1.00 9.95 165 GLN A O 1
ATOM 1343 N N . GLN A 1 179 ? 10.470 -4.971 6.576 1.00 8.10 166 GLN A N 1
ATOM 1344 C CA . GLN A 1 179 ? 10.197 -6.195 7.326 1.00 8.63 166 GLN A CA 1
ATOM 1345 C C . GLN A 1 179 ? 10.359 -5.843 8.799 1.00 9.08 166 GLN A C 1
ATOM 1346 O O . GLN A 1 179 ? 9.711 -6.421 9.667 1.00 7.01 166 GLN A O 1
ATOM 1352 N N . HIS A 1 180 ? 11.279 -4.923 9.071 1.00 9.91 167 HIS A N 1
ATOM 1353 C CA . HIS A 1 180 ? 11.503 -4.438 10.435 1.00 7.79 167 HIS A CA 1
ATOM 1354 C C . HIS A 1 180 ? 10.630 -3.179 10.493 1.00 8.96 167 HIS A C 1
ATOM 1355 O O . HIS A 1 180 ? 10.899 -2.176 9.820 1.00 6.79 167 HIS A O 1
ATOM 1362 N N . PRO A 1 181 ? 9.547 -3.229 11.289 1.00 9.41 168 PRO A N 1
ATOM 1363 C CA . PRO A 1 181 ? 8.599 -2.121 11.423 1.00 8.45 168 PRO A CA 1
ATOM 1364 C C . PRO A 1 181 ? 9.106 -0.726 11.765 1.00 9.55 168 PRO A C 1
ATOM 1365 O O . PRO A 1 181 ? 8.502 0.263 11.350 1.00 10.67 168 PRO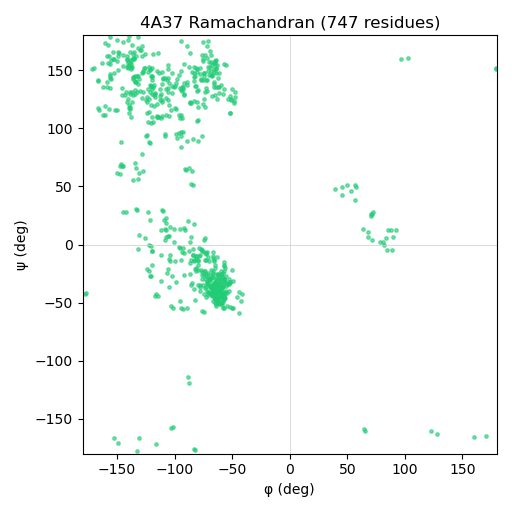 A O 1
ATOM 1369 N N . GLY A 1 182 ? 10.212 -0.627 12.497 1.00 7.16 169 GLY A N 1
ATOM 1370 C CA . GLY A 1 182 ? 10.720 0.692 12.851 1.00 8.38 169 GLY A CA 1
ATOM 1371 C C . GLY A 1 182 ? 11.483 1.416 11.754 1.00 7.30 169 GLY A C 1
ATOM 1372 O O . GLY A 1 182 ? 11.777 2.605 11.864 1.00 7.00 169 GLY A O 1
ATOM 1373 N N . GLU A 1 183 ? 11.785 0.705 10.677 1.00 7.33 170 GLU A N 1
ATOM 1374 C CA . GLU A 1 183 ? 12.551 1.282 9.584 1.00 7.32 170 GLU A CA 1
ATOM 1375 C C . GLU A 1 183 ? 11.651 1.910 8.529 1.00 5.73 170 GLU A C 1
ATOM 1376 O O . GLU A 1 183 ? 11.609 1.485 7.377 1.00 7.53 170 GLU A O 1
ATOM 1382 N N . HIS A 1 184 ? 10.963 2.963 8.950 1.00 7.57 171 HIS A N 1
ATOM 1383 C CA . HIS A 1 184 ? 10.028 3.694 8.108 1.00 7.84 171 HIS A CA 1
ATOM 1384 C C . HIS A 1 184 ? 10.590 4.270 6.814 1.00 8.29 171 HIS A C 1
ATOM 1385 O O . HIS A 1 184 ? 9.834 4.519 5.871 1.00 7.24 171 HIS A O 1
ATOM 1392 N N . MET A 1 185 ? 11.902 4.476 6.752 1.00 8.85 172 MET A N 1
ATOM 1393 C CA . MET A 1 185 ? 12.516 4.968 5.525 1.00 7.28 172 MET A CA 1
ATOM 1394 C C . MET A 1 185 ? 12.241 3.985 4.381 1.00 5.03 172 MET A C 1
ATOM 1395 O O . MET A 1 185 ? 12.247 4.358 3.205 1.00 5.92 172 MET A O 1
ATOM 1400 N N . ALA A 1 186 ? 12.021 2.723 4.735 1.00 5.45 173 ALA A N 1
ATOM 1401 C CA . ALA A 1 186 ? 11.780 1.684 3.749 1.00 7.41 173 ALA A CA 1
ATOM 1402 C C . ALA A 1 186 ? 10.518 1.915 2.925 1.00 7.65 173 ALA A C 1
ATOM 1403 O O . ALA A 1 186 ? 10.566 1.843 1.695 1.00 8.39 173 ALA A O 1
ATOM 1405 N N . GLU A 1 187 ? 9.388 2.195 3.568 1.00 7.15 174 GLU A N 1
ATOM 1406 C CA . GLU A 1 187 ? 8.196 2.431 2.761 1.00 8.31 174 GLU A CA 1
ATOM 1407 C C . GLU A 1 187 ? 8.299 3.771 2.030 1.00 8.70 174 GLU A C 1
ATOM 1408 O O . GLU A 1 187 ? 7.731 3.921 0.946 1.00 7.83 174 GLU A O 1
ATOM 1414 N N . TRP A 1 188 ? 9.022 4.740 2.597 1.00 8.57 175 TRP A N 1
ATOM 1415 C CA . TRP A 1 188 ? 9.200 6.022 1.905 1.00 6.34 175 TRP A CA 1
ATOM 1416 C C . TRP A 1 188 ? 9.900 5.739 0.575 1.00 9.05 175 TRP A C 1
ATOM 1417 O O . TRP A 1 188 ? 9.583 6.342 -0.445 1.00 4.38 175 TRP A O 1
ATOM 1428 N N . PHE A 1 189 ? 10.872 4.826 0.602 1.00 7.13 176 PHE A N 1
ATOM 1429 C CA . PHE A 1 189 ? 11.615 4.423 -0.596 1.00 8.52 176 PHE A CA 1
ATOM 1430 C C . PHE A 1 189 ? 10.615 3.863 -1.610 1.00 8.59 176 PHE A C 1
ATOM 1431 O O . PHE A 1 189 ? 10.683 4.162 -2.798 1.00 7.04 176 PHE A O 1
ATOM 1439 N N . MET A 1 190 ? 9.669 3.070 -1.121 1.00 8.86 177 MET A N 1
ATOM 1440 C CA . MET A 1 190 ? 8.658 2.469 -1.987 1.00 8.93 177 MET A CA 1
ATOM 1441 C C . MET A 1 190 ? 7.713 3.504 -2.592 1.00 9.88 177 MET A C 1
ATOM 1442 O O . MET A 1 190 ? 7.282 3.353 -3.733 1.00 9.31 177 MET A O 1
ATOM 1447 N N . GLU A 1 191 ? 7.394 4.549 -1.834 1.00 9.22 178 GLU A N 1
ATOM 1448 C CA . GLU A 1 191 ? 6.517 5.602 -2.337 1.00 10.01 178 GLU A CA 1
ATOM 1449 C C . GLU A 1 191 ? 7.177 6.289 -3.521 1.00 11.80 178 GLU A C 1
ATOM 1450 O O . GLU A 1 191 ? 6.530 6.587 -4.523 1.00 9.79 178 GLU A O 1
ATOM 1456 N N . GLY A 1 192 ? 8.476 6.549 -3.398 1.00 8.84 179 GLY A N 1
ATOM 1457 C CA . GLY A 1 192 ? 9.192 7.196 -4.481 1.00 11.54 179 GLY A CA 1
ATOM 1458 C C . GLY A 1 192 ? 9.243 6.324 -5.719 1.00 11.25 179 GLY A C 1
ATOM 1459 O O . GLY A 1 192 ? 9.086 6.808 -6.842 1.00 10.47 179 GLY A O 1
ATOM 1460 N N . LEU A 1 193 ? 9.470 5.029 -5.517 1.00 10.66 180 LEU A N 1
ATOM 1461 C CA . LEU A 1 193 ? 9.541 4.081 -6.620 1.00 10.20 180 LEU A CA 1
ATOM 1462 C C . LEU A 1 193 ? 8.194 4.044 -7.354 1.00 12.52 180 LEU A C 1
ATOM 1463 O O . LEU A 1 193 ? 8.138 4.195 -8.577 1.00 9.04 180 LEU A O 1
ATOM 1468 N N . ILE A 1 194 ? 7.113 3.8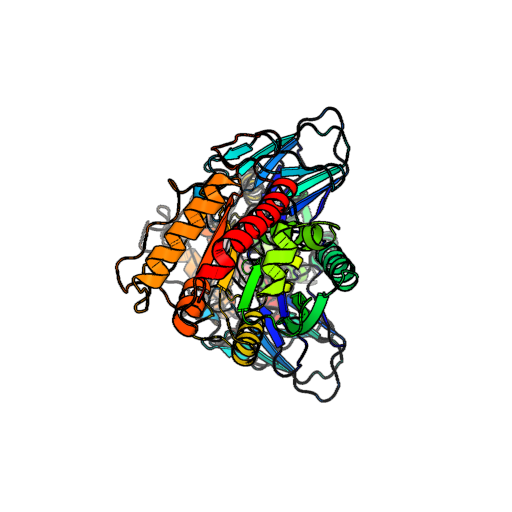73 -6.601 1.00 12.25 181 ILE A N 1
ATOM 1469 C CA . ILE A 1 194 ? 5.782 3.812 -7.194 1.00 13.64 181 ILE A CA 1
ATOM 1470 C C . ILE A 1 194 ? 5.380 5.123 -7.862 1.00 14.26 181 ILE A C 1
ATOM 1471 O O . ILE A 1 194 ? 4.874 5.119 -8.985 1.00 15.68 181 ILE A O 1
ATOM 1476 N N . GLU A 1 195 ? 5.619 6.247 -7.196 1.00 14.77 182 GLU A N 1
ATOM 1477 C CA . GLU A 1 195 ? 5.249 7.527 -7.781 1.00 14.52 182 GLU A CA 1
ATOM 1478 C C . GLU A 1 195 ? 5.960 7.816 -9.097 1.00 15.90 182 GLU A C 1
ATOM 1479 O O . GLU A 1 195 ? 5.411 8.504 -9.961 1.00 16.01 182 GLU A O 1
ATOM 1485 N N . ARG A 1 196 ? 7.167 7.285 -9.273 1.00 14.34 183 ARG A N 1
ATOM 1486 C CA . ARG A 1 196 ? 7.875 7.522 -10.524 1.00 15.06 183 ARG A CA 1
ATOM 1487 C C . ARG A 1 196 ? 7.108 6.909 -11.689 1.00 15.53 183 ARG A C 1
ATOM 1488 O O . ARG A 1 196 ? 7.149 7.416 -12.810 1.00 16.82 183 ARG A O 1
ATOM 1496 N N . LEU A 1 197 ? 6.402 5.819 -11.415 1.00 15.92 184 LEU A N 1
ATOM 1497 C CA . LEU A 1 197 ? 5.642 5.123 -12.445 1.00 17.27 184 LEU A CA 1
ATOM 1498 C C . LEU A 1 197 ? 4.515 5.963 -13.047 1.00 17.87 184 LEU A C 1
ATOM 1499 O O . LEU A 1 197 ? 3.928 5.578 -14.058 1.00 17.56 184 LEU A O 1
ATOM 1504 N N . GLN A 1 198 ? 4.215 7.106 -12.437 1.00 18.43 185 GLN A N 1
ATOM 1505 C CA . GLN A 1 198 ? 3.151 7.978 -12.942 1.00 20.88 185 GLN A CA 1
ATOM 1506 C C . GLN A 1 198 ? 3.603 8.839 -14.122 1.00 22.20 185 GLN A C 1
ATOM 1507 O O . GLN A 1 198 ? 2.776 9.373 -14.866 1.00 24.13 185 GLN A O 1
ATOM 1513 N N . ARG A 1 199 ? 4.916 8.966 -14.283 1.00 23.43 186 ARG A N 1
ATOM 1514 C CA . ARG A 1 199 ? 5.520 9.782 -15.332 1.00 26.05 186 ARG A CA 1
ATOM 1515 C C . ARG A 1 199 ? 5.252 9.397 -16.782 1.00 28.82 186 ARG A C 1
ATOM 1516 O O . ARG A 1 199 ? 5.285 8.222 -17.150 1.00 29.65 186 ARG A O 1
ATOM 1524 N N . PRO A 1 200 ? 4.954 10.392 -17.626 1.00 31.82 187 PRO A N 1
ATOM 1525 C CA . PRO A 1 200 ? 4.715 10.121 -19.040 1.00 32.53 187 PRO A CA 1
ATOM 1526 C C . PRO A 1 200 ? 6.093 10.308 -19.663 1.00 34.69 187 PRO A C 1
ATOM 1527 O O . PRO A 1 200 ? 6.923 11.016 -19.098 1.00 33.99 187 PRO A O 1
ATOM 1531 N N . ASP A 1 201 ? 6.351 9.674 -20.797 1.00 35.14 188 ASP A N 1
ATOM 1532 C CA . ASP A 1 201 ? 7.638 9.849 -21.460 1.00 35.96 188 ASP A CA 1
ATOM 1533 C C . ASP A 1 201 ? 8.875 9.523 -20.621 1.00 34.42 188 ASP A C 1
ATOM 1534 O O . ASP A 1 201 ? 9.893 10.210 -20.716 1.00 36.33 188 ASP A O 1
ATOM 1539 N N . ASP A 1 202 ? 8.790 8.482 -19.800 1.00 30.18 189 ASP A N 1
ATOM 1540 C CA . ASP A 1 202 ? 9.926 8.057 -18.986 1.00 25.40 189 ASP A CA 1
ATOM 1541 C C . ASP A 1 202 ? 10.616 6.959 -19.792 1.00 23.86 189 ASP A C 1
ATOM 1542 O O . ASP A 1 202 ? 10.247 5.790 -19.700 1.00 22.14 189 ASP A O 1
ATOM 1547 N N . THR A 1 203 ? 11.614 7.343 -20.585 1.00 24.27 190 THR A N 1
ATOM 1548 C CA . THR A 1 203 ? 12.342 6.406 -21.436 1.00 25.77 190 THR A CA 1
ATOM 1549 C C . THR A 1 203 ? 12.974 5.214 -20.722 1.00 22.97 190 THR A C 1
ATOM 1550 O O . THR A 1 203 ? 12.860 4.080 -21.191 1.00 23.04 190 THR A O 1
ATOM 1554 N N . GLU A 1 204 ? 13.647 5.460 -19.602 1.00 21.43 191 GLU A N 1
ATOM 1555 C CA . GLU A 1 204 ? 14.287 4.372 -18.869 1.00 20.32 191 GLU A CA 1
ATOM 1556 C C . GLU A 1 204 ? 13.259 3.345 -18.407 1.00 19.42 191 GLU A C 1
ATOM 1557 O O . GLU A 1 204 ? 13.483 2.139 -18.511 1.00 18.59 191 GLU A O 1
ATOM 1563 N N . MET A 1 205 ? 12.131 3.821 -17.895 1.00 18.90 192 MET A N 1
ATOM 1564 C CA . MET A 1 205 ? 11.100 2.910 -17.424 1.00 18.83 192 MET A CA 1
ATOM 1565 C C . MET A 1 205 ? 10.436 2.156 -18.571 1.00 18.95 192 MET A C 1
ATOM 1566 O O . MET A 1 205 ? 9.985 1.024 -18.400 1.00 17.40 192 MET A O 1
ATOM 1571 N N . GLN A 1 206 ? 10.379 2.780 -19.742 1.00 19.75 193 GLN A N 1
ATOM 1572 C CA . GLN A 1 206 ? 9.777 2.121 -20.893 1.00 22.32 193 GLN A CA 1
ATOM 1573 C C . GLN A 1 206 ? 10.644 0.927 -21.253 1.00 22.07 193 GLN A C 1
ATOM 1574 O O . GLN A 1 206 ? 10.142 -0.164 -21.524 1.00 22.67 193 GLN A O 1
ATOM 1580 N N . ARG A 1 207 ? 11.955 1.143 -21.244 1.00 22.21 194 ARG A N 1
ATOM 1581 C CA . ARG A 1 207 ? 12.909 0.090 -21.556 1.00 24.37 194 ARG A CA 1
ATOM 1582 C C . ARG A 1 207 ? 12.838 -1.030 -20.523 1.00 22.17 194 ARG A C 1
ATOM 1583 O O . ARG A 1 207 ? 12.794 -2.207 -20.877 1.00 24.80 194 ARG A O 1
ATOM 1591 N N . LEU A 1 208 ? 12.819 -0.661 -19.247 1.00 20.72 195 LEU A N 1
ATOM 1592 C CA . LEU A 1 208 ? 12.758 -1.648 -18.177 1.00 17.99 195 LEU A CA 1
ATOM 1593 C C . LEU A 1 208 ? 11.511 -2.522 -18.264 1.00 16.93 195 LEU A C 1
ATOM 1594 O O . LEU A 1 208 ? 11.596 -3.749 -18.234 1.00 17.48 195 LEU A O 1
ATOM 1599 N N . LEU A 1 209 ? 10.354 -1.884 -18.388 1.00 17.56 196 LEU A N 1
ATOM 1600 C CA . LEU A 1 209 ? 9.096 -2.614 -18.439 1.00 18.10 196 LEU A CA 1
ATOM 1601 C C . LEU A 1 209 ? 8.827 -3.414 -19.712 1.00 17.88 196 LEU A C 1
ATOM 1602 O O . LEU A 1 209 ? 7.886 -4.210 -19.753 1.00 18.29 196 LEU A O 1
ATOM 1607 N N . GLU A 1 210 ? 9.640 -3.218 -20.748 1.00 19.55 197 GLU A N 1
ATOM 1608 C CA . GLU A 1 210 ? 9.464 -3.983 -21.982 1.00 20.80 197 GLU A CA 1
ATOM 1609 C C . GLU A 1 210 ? 9.998 -5.390 -21.737 1.00 20.77 197 GLU A C 1
ATOM 1610 O O . GLU A 1 210 ? 9.524 -6.369 -22.322 1.00 20.40 197 GLU A O 1
ATOM 1616 N N . LYS A 1 211 ? 10.989 -5.469 -20.853 1.00 19.50 198 LYS A N 1
ATOM 1617 C CA . LYS A 1 211 ? 11.645 -6.722 -20.510 1.00 19.36 198 LYS A CA 1
ATOM 1618 C C . LYS A 1 211 ? 11.273 -7.273 -19.140 1.00 17.13 198 LYS A C 1
ATOM 1619 O O . LYS A 1 211 ? 11.418 -8.470 -18.906 1.00 16.71 198 LYS A O 1
ATOM 1625 N N . ALA A 1 212 ? 10.783 -6.428 -18.239 1.00 16.06 199 ALA A N 1
ATOM 1626 C CA . ALA A 1 212 ? 10.448 -6.909 -16.904 1.00 15.65 199 ALA A CA 1
ATOM 1627 C C . ALA A 1 212 ? 9.155 -6.386 -16.292 1.00 14.07 199 ALA A C 1
ATOM 1628 O O . ALA A 1 212 ? 8.626 -5.346 -16.686 1.00 15.59 199 ALA A O 1
ATOM 1630 N N . ASP A 1 213 ? 8.663 -7.142 -15.315 1.00 14.60 200 ASP A N 1
ATOM 1631 C CA . ASP A 1 213 ? 7.471 -6.808 -14.553 1.00 13.41 200 ASP A CA 1
ATOM 1632 C C . ASP A 1 213 ? 8.016 -6.563 -13.152 1.00 14.02 200 ASP A C 1
ATOM 1633 O O . ASP A 1 213 ? 9.004 -7.183 -12.759 1.00 13.41 200 ASP A O 1
ATOM 1638 N N . LEU A 1 214 ? 7.392 -5.661 -12.411 1.00 11.34 201 LEU A N 1
ATOM 1639 C CA . LEU A 1 214 ? 7.832 -5.369 -11.056 1.00 11.82 201 LEU A CA 1
ATOM 1640 C C . LEU A 1 214 ? 6.854 -5.977 -10.069 1.00 12.84 201 LEU A C 1
ATOM 1641 O O . LEU A 1 214 ? 5.637 -5.861 -10.237 1.00 12.59 201 LEU A O 1
ATOM 1646 N N . TYR A 1 215 ? 7.392 -6.636 -9.049 1.00 10.95 202 TYR A N 1
ATOM 1647 C CA . TYR A 1 215 ? 6.591 -7.257 -8.004 1.00 9.96 202 TYR A CA 1
ATOM 1648 C C . TYR A 1 215 ? 6.963 -6.484 -6.745 1.00 11.51 202 TYR A C 1
ATOM 1649 O O . TYR A 1 215 ? 8.089 -6.598 -6.249 1.00 10.66 202 TYR A O 1
ATOM 1658 N N . LEU A 1 216 ? 6.011 -5.700 -6.240 1.00 9.84 203 LEU A N 1
ATOM 1659 C CA . LEU A 1 216 ? 6.244 -4.828 -5.093 1.00 10.52 203 LEU A CA 1
ATOM 1660 C C . LEU A 1 216 ? 5.403 -5.072 -3.845 1.00 10.02 203 LEU A C 1
ATOM 1661 O O . LEU A 1 216 ? 4.187 -5.254 -3.926 1.00 8.92 203 LEU A O 1
ATOM 1666 N N . VAL A 1 217 ? 6.058 -5.058 -2.687 1.00 8.81 204 VAL A N 1
ATOM 1667 C CA . VAL A 1 217 ? 5.366 -5.194 -1.406 1.00 10.01 204 VAL A CA 1
ATOM 1668 C C . VAL A 1 217 ? 5.784 -3.964 -0.596 1.00 11.08 204 VAL A C 1
ATOM 1669 O O . VAL A 1 217 ? 6.834 -3.962 0.049 1.00 9.81 204 VAL A O 1
ATOM 1673 N N . PRO A 1 218 ? 4.980 -2.887 -0.645 1.00 8.81 205 PRO A N 1
ATOM 1674 C CA . PRO A 1 218 ? 5.256 -1.634 0.068 1.00 8.98 205 PRO A CA 1
ATOM 1675 C C . PRO A 1 218 ? 5.503 -1.769 1.565 1.00 8.61 205 PRO A C 1
ATOM 1676 O O . PRO A 1 218 ? 6.293 -1.007 2.127 1.00 11.32 205 PRO A O 1
ATOM 1680 N N . ASN A 1 219 ? 4.822 -2.712 2.217 1.00 10.20 206 ASN A N 1
ATOM 1681 C CA . ASN A 1 219 ? 5.038 -2.923 3.648 1.00 6.71 206 ASN A CA 1
ATOM 1682 C C . ASN A 1 219 ? 4.807 -4.371 4.072 1.00 9.06 206 ASN A C 1
ATOM 1683 O O . ASN A 1 219 ? 3.693 -4.900 4.004 1.00 9.31 206 ASN A O 1
ATOM 1688 N N . MET A 1 220 ? 5.891 -4.990 4.532 1.00 8.87 207 MET A N 1
ATOM 1689 C CA . MET A 1 220 ? 5.915 -6.382 4.962 1.00 8.09 207 MET A CA 1
ATOM 1690 C C . MET A 1 220 ? 5.476 -6.633 6.402 1.00 8.72 207 MET A C 1
ATOM 1691 O O . MET A 1 220 ? 5.295 -7.784 6.797 1.00 7.97 207 MET A O 1
ATOM 1696 N N . ASN A 1 221 ? 5.299 -5.576 7.188 1.00 8.17 208 ASN A N 1
ATOM 1697 C CA . ASN A 1 221 ? 4.949 -5.761 8.595 1.00 9.03 208 ASN A CA 1
ATOM 1698 C C . ASN A 1 221 ? 4.016 -4.663 9.089 1.00 9.36 208 ASN A C 1
ATOM 1699 O O . ASN A 1 221 ? 4.387 -3.849 9.932 1.00 7.85 208 ASN A O 1
ATOM 1704 N N . PRO A 1 222 ? 2.779 -4.634 8.572 1.00 8.39 209 PRO A N 1
ATOM 1705 C CA . PRO A 1 222 ? 1.794 -3.624 8.967 1.00 11.03 209 PRO A CA 1
ATOM 1706 C C . PRO A 1 222 ? 1.433 -3.614 10.456 1.00 9.35 209 PRO A C 1
ATOM 1707 O O . PRO A 1 222 ? 1.168 -2.548 11.022 1.00 8.69 209 PRO A O 1
ATOM 1711 N N . ASP A 1 223 ? 1.427 -4.784 11.091 1.00 7.84 210 ASP A N 1
ATOM 1712 C CA . ASP A 1 223 ? 1.103 -4.860 12.514 1.00 10.20 210 ASP A CA 1
ATOM 1713 C C . ASP A 1 223 ? 2.193 -4.165 13.322 1.00 9.24 210 ASP A C 1
ATOM 1714 O O . ASP A 1 223 ? 1.910 -3.349 14.192 1.00 9.60 210 ASP A O 1
ATOM 1719 N N . GLY A 1 224 ? 3.446 -4.508 13.029 1.00 7.81 211 GLY A N 1
ATOM 1720 C CA . GLY A 1 224 ? 4.555 -3.909 13.746 1.00 7.99 211 GLY A CA 1
ATOM 1721 C C . GLY A 1 224 ? 4.624 -2.406 13.555 1.00 8.92 211 GLY A C 1
ATOM 1722 O O . GLY A 1 224 ? 4.881 -1.661 14.505 1.00 8.59 211 GLY A O 1
ATOM 1723 N N . ALA A 1 225 ? 4.390 -1.952 12.328 1.00 5.08 212 ALA A N 1
ATOM 1724 C CA . ALA A 1 225 ? 4.449 -0.526 12.042 1.00 9.80 212 ALA A CA 1
ATOM 1725 C C . ALA A 1 225 ? 3.364 0.206 12.823 1.00 9.51 212 ALA A C 1
ATOM 1726 O O . ALA A 1 225 ? 3.644 1.162 13.544 1.00 10.48 212 ALA A O 1
ATOM 1728 N N . PHE A 1 226 ? 2.125 -0.257 12.689 1.00 10.44 213 PHE A N 1
ATOM 1729 C CA . PHE A 1 226 ? 1.009 0.372 13.382 1.00 10.93 213 PHE A CA 1
ATOM 1730 C C . PHE A 1 226 ? 1.217 0.449 14.886 1.00 10.47 213 PHE A C 1
ATOM 1731 O O . PHE A 1 226 ? 0.873 1.447 15.519 1.00 8.73 213 PHE A O 1
ATOM 1739 N N . HIS A 1 227 ? 1.774 -0.612 15.461 1.00 9.57 214 HIS A N 1
ATOM 1740 C CA . HIS A 1 227 ? 1.989 -0.646 16.898 1.00 10.55 214 HIS A CA 1
ATOM 1741 C C . HIS A 1 227 ? 3.275 -0.013 17.411 1.00 9.44 214 HIS A C 1
ATOM 1742 O O . HIS A 1 227 ? 3.565 -0.080 18.600 1.00 11.93 214 HIS A O 1
ATOM 1749 N N . GLY A 1 228 ? 4.025 0.633 16.526 1.00 10.30 215 GLY A N 1
ATOM 1750 C CA . GLY A 1 228 ? 5.255 1.277 16.960 1.00 9.65 215 GLY A CA 1
ATOM 1751 C C . GLY A 1 228 ? 6.391 0.351 17.350 1.00 10.86 215 GLY A C 1
ATOM 1752 O O . GLY A 1 228 ? 7.259 0.733 18.141 1.00 7.50 215 GLY A O 1
ATOM 1753 N N . ASN A 1 229 ? 6.385 -0.863 16.811 1.00 8.24 216 ASN A N 1
ATOM 1754 C CA . ASN A 1 229 ? 7.448 -1.832 17.067 1.00 9.90 216 ASN A CA 1
ATOM 1755 C C . ASN A 1 229 ? 8.702 -1.403 16.303 1.00 9.11 216 ASN A C 1
ATOM 1756 O O . ASN A 1 229 ? 8.646 -0.603 15.361 1.00 7.67 216 ASN A O 1
ATOM 1761 N N . LEU A 1 230 ? 9.839 -1.961 16.695 1.00 9.60 217 LEU A N 1
ATOM 1762 C CA . LEU A 1 230 ? 11.083 -1.672 16.000 1.00 10.05 217 LEU A CA 1
ATOM 1763 C C . LEU A 1 230 ? 11.487 -2.827 15.097 1.00 8.20 217 LEU A C 1
ATOM 1764 O O . LEU A 1 230 ? 11.719 -2.666 13.892 1.00 9.49 217 LEU A O 1
ATOM 1769 N N . ARG A 1 231 ? 11.534 -4.007 15.705 1.00 10.23 218 ARG A N 1
ATOM 1770 C CA . ARG A 1 231 ? 12.041 -5.202 15.051 1.00 8.85 218 ARG A CA 1
ATOM 1771 C C . ARG A 1 231 ? 11.150 -6.378 14.681 1.00 9.35 218 ARG A C 1
ATOM 1772 O O . ARG A 1 231 ? 11.410 -7.056 13.683 1.00 9.08 218 ARG A O 1
ATOM 1780 N N . THR A 1 232 ? 10.103 -6.621 15.456 1.00 8.88 219 THR A N 1
ATOM 1781 C CA . THR A 1 232 ? 9.281 -7.794 15.215 1.00 8.49 219 THR A CA 1
ATOM 1782 C C . THR A 1 232 ? 7.837 -7.587 14.778 1.00 8.43 219 THR A C 1
ATOM 1783 O O . THR A 1 232 ? 7.293 -6.491 14.894 1.00 9.57 219 THR A O 1
ATOM 1787 N N . ASN A 1 233 ? 7.224 -8.658 14.275 1.00 8.67 220 ASN A N 1
ATOM 1788 C CA . ASN A 1 233 ? 5.825 -8.597 13.882 1.00 9.00 220 ASN A CA 1
ATOM 1789 C C . ASN A 1 233 ? 5.041 -8.804 15.181 1.00 10.66 220 ASN A C 1
ATOM 1790 O O . ASN A 1 233 ? 5.636 -8.888 16.258 1.00 8.28 220 ASN A O 1
ATOM 1795 N N . ALA A 1 234 ? 3.719 -8.864 15.101 1.00 9.50 221 ALA A N 1
ATOM 1796 C CA . ALA A 1 234 ? 2.908 -9.015 16.307 1.00 12.14 221 ALA A CA 1
ATOM 1797 C C . ALA A 1 234 ? 3.253 -10.221 17.173 1.00 11.20 221 ALA A C 1
ATOM 1798 O O . ALA A 1 234 ? 3.193 -10.144 18.403 1.00 13.09 221 ALA A O 1
ATOM 1800 N N . ALA A 1 235 ? 3.622 -11.328 16.539 1.00 12.85 222 ALA A N 1
ATOM 1801 C CA . ALA A 1 235 ? 3.944 -12.548 17.271 1.00 12.19 222 ALA A CA 1
ATOM 1802 C C . ALA A 1 235 ? 5.315 -12.536 17.940 1.00 11.89 222 ALA A C 1
ATOM 1803 O O . ALA A 1 235 ? 5.656 -13.464 18.675 1.00 13.05 222 ALA A O 1
ATOM 1805 N N . GLY A 1 236 ? 6.096 -11.491 17.685 1.00 11.12 223 GLY A N 1
ATOM 1806 C CA . GLY A 1 236 ? 7.418 -11.400 18.278 1.00 11.75 223 GLY A CA 1
ATOM 1807 C C . GLY A 1 236 ? 8.524 -11.980 17.412 1.00 10.63 223 GLY A C 1
ATOM 1808 O O . GLY A 1 236 ? 9.651 -12.167 17.871 1.00 12.84 223 GLY A O 1
ATOM 1809 N N . GLN A 1 237 ? 8.219 -12.250 16.147 1.00 9.95 224 GLN A N 1
ATOM 1810 C CA . GLN A 1 237 ? 9.209 -12.813 15.239 1.00 10.78 224 GLN A CA 1
ATOM 1811 C C . GLN A 1 237 ? 9.918 -11.762 14.391 1.00 9.71 224 GLN A C 1
ATOM 1812 O O . GLN A 1 237 ? 9.281 -10.855 13.854 1.00 9.01 224 GLN A O 1
ATOM 1818 N N . ASP A 1 238 ? 11.241 -11.880 14.286 1.00 9.70 225 ASP A N 1
ATOM 1819 C CA . ASP A 1 238 ? 12.016 -10.974 13.436 1.00 8.43 225 ASP A CA 1
ATOM 1820 C C . ASP A 1 238 ? 11.780 -11.564 12.047 1.00 9.25 225 ASP A C 1
ATOM 1821 O O . ASP A 1 238 ? 12.319 -12.621 11.714 1.00 6.43 225 ASP A O 1
ATOM 1826 N N . LEU A 1 239 ? 10.973 -10.893 11.233 1.00 8.14 226 LEU A N 1
ATOM 1827 C CA . LEU A 1 239 ? 10.672 -11.423 9.916 1.00 8.82 226 LEU A CA 1
ATOM 1828 C C . LEU A 1 239 ? 11.882 -11.684 9.033 1.00 8.97 226 LEU A C 1
ATOM 1829 O O . LEU A 1 239 ? 11.850 -12.596 8.200 1.00 8.10 226 LEU A O 1
ATOM 1834 N N . ASN A 1 240 ? 12.956 -10.916 9.204 1.00 7.31 227 ASN A N 1
ATOM 1835 C CA . ASN A 1 240 ? 14.116 -11.151 8.354 1.00 10.02 227 ASN A CA 1
ATOM 1836 C C . ASN A 1 240 ? 15.025 -12.275 8.846 1.00 12.62 227 ASN A C 1
ATOM 1837 O O . ASN A 1 240 ? 16.183 -12.369 8.442 1.00 15.32 227 ASN A O 1
ATOM 1842 N N . ARG A 1 241 ? 14.496 -13.116 9.727 1.00 13.78 228 ARG A N 1
ATOM 1843 C CA . ARG A 1 241 ? 15.228 -14.273 10.248 1.00 12.96 228 ARG A CA 1
ATOM 1844 C C . ARG A 1 241 ? 14.291 -15.468 10.106 1.00 11.95 228 ARG A C 1
ATOM 1845 O O . ARG A 1 241 ? 14.579 -16.567 10.582 1.00 10.75 228 ARG A O 1
ATOM 1853 N N . ALA A 1 242 ? 13.170 -15.241 9.429 1.00 12.14 229 ALA A N 1
ATOM 1854 C CA . ALA A 1 242 ? 12.153 -16.271 9.247 1.00 10.29 229 ALA A CA 1
ATOM 1855 C C . ALA A 1 242 ? 12.087 -16.914 7.862 1.00 11.68 229 ALA A C 1
ATOM 1856 O O . ALA A 1 242 ? 11.184 -17.714 7.604 1.00 11.02 229 ALA A O 1
ATOM 1858 N N . TRP A 1 243 ? 13.031 -16.605 6.979 1.00 11.24 230 TRP A N 1
ATOM 1859 C CA . TRP A 1 243 ? 12.956 -17.142 5.622 1.00 9.79 230 TRP A CA 1
ATOM 1860 C C . TRP A 1 243 ? 13.343 -18.600 5.410 1.00 12.63 230 TRP A C 1
ATOM 1861 O O . TRP A 1 243 ? 12.841 -19.235 4.484 1.00 11.04 230 TRP A O 1
ATOM 1872 N N . LEU A 1 244 ? 14.198 -19.154 6.265 1.00 12.62 231 LEU A N 1
ATOM 1873 C CA . LEU A 1 244 ? 14.576 -20.553 6.090 1.00 16.69 231 LEU A CA 1
ATOM 1874 C C . LEU A 1 244 ? 13.460 -21.457 6.607 1.00 17.05 231 LEU A C 1
ATOM 1875 O O . LEU A 1 244 ? 13.197 -22.527 6.047 1.00 18.81 231 LEU A O 1
ATOM 1880 N N . GLU A 1 245 ? 12.795 -21.009 7.668 1.00 16.59 232 GLU A N 1
ATOM 1881 C CA . GLU A 1 245 ? 11.711 -21.769 8.274 1.00 17.12 232 GLU A CA 1
ATOM 1882 C C . GLU A 1 245 ? 10.508 -20.874 8.560 1.00 16.45 232 GLU A C 1
ATOM 1883 O O . GLU A 1 245 ? 10.195 -20.579 9.713 1.00 15.85 232 GLU A O 1
ATOM 1889 N N . PRO A 1 246 ? 9.819 -20.426 7.502 1.00 14.59 233 PRO A N 1
ATOM 1890 C CA . PRO A 1 246 ? 8.651 -19.564 7.689 1.00 14.62 233 PRO A CA 1
ATOM 1891 C C . PRO A 1 246 ? 7.475 -20.352 8.264 1.00 14.89 233 PRO A C 1
ATOM 1892 O O . PRO A 1 246 ? 7.435 -21.581 8.181 1.00 16.60 233 PRO A O 1
ATOM 1896 N N . SER A 1 247 ? 6.520 -19.637 8.841 1.00 15.01 234 SER A N 1
ATOM 1897 C CA . SER A 1 247 ? 5.348 -20.263 9.440 1.00 15.19 234 SER A CA 1
ATOM 1898 C C . SER A 1 247 ? 4.094 -19.491 9.075 1.00 14.13 234 SER A C 1
ATOM 1899 O O . SER A 1 247 ? 4.045 -18.267 9.206 1.00 13.05 234 SER A O 1
ATOM 1902 N N . ALA A 1 248 ? 3.075 -20.207 8.620 1.00 15.01 235 ALA A N 1
ATOM 1903 C CA . ALA A 1 248 ? 1.823 -19.564 8.250 1.00 15.71 235 ALA A CA 1
ATOM 1904 C C . ALA A 1 248 ? 1.167 -18.942 9.482 1.00 16.68 235 ALA A C 1
ATOM 1905 O O . ALA A 1 248 ? 0.331 -18.044 9.365 1.00 15.43 235 ALA A O 1
ATOM 1907 N N . GLU A 1 249 ? 1.558 -19.414 10.663 1.00 16.21 236 GLU A N 1
ATOM 1908 C CA . GLU A 1 249 ? 1.001 -18.904 11.910 1.00 19.05 236 GLU A CA 1
ATOM 1909 C C . GLU A 1 249 ? 1.844 -17.814 12.564 1.00 17.17 236 GLU A C 1
ATOM 1910 O O . GLU A 1 249 ? 1.320 -16.769 12.943 1.00 17.16 236 GLU A O 1
ATOM 1916 N N . ARG A 1 250 ? 3.148 -18.052 12.694 1.00 16.27 237 ARG A N 1
ATOM 1917 C CA . ARG A 1 250 ? 4.027 -17.084 13.342 1.00 14.32 237 ARG A CA 1
ATOM 1918 C C . ARG A 1 250 ? 4.577 -15.990 12.433 1.00 12.16 237 ARG A C 1
ATOM 1919 O O . ARG A 1 250 ? 4.755 -14.852 12.873 1.00 13.64 237 ARG A O 1
ATOM 1927 N N . SER A 1 251 ? 4.851 -16.327 11.175 1.00 11.40 238 SER A N 1
ATOM 1928 C CA . SER A 1 251 ? 5.383 -15.347 10.230 1.00 10.07 238 SER A CA 1
ATOM 1929 C C . SER A 1 251 ? 4.607 -15.382 8.918 1.00 10.13 238 SER A C 1
ATOM 1930 O O . SER A 1 251 ? 5.176 -15.563 7.844 1.00 8.06 238 SER A O 1
ATOM 1933 N N . PRO A 1 252 ? 3.281 -15.193 8.996 1.00 10.49 239 PRO A N 1
ATOM 1934 C CA . PRO A 1 252 ? 2.437 -15.214 7.802 1.00 10.84 239 PRO A CA 1
ATOM 1935 C C . PRO A 1 252 ? 2.866 -14.240 6.714 1.00 9.57 239 PRO A C 1
ATOM 1936 O O . PRO A 1 252 ? 2.691 -14.513 5.525 1.00 10.70 239 PRO A O 1
ATOM 1940 N N . GLU A 1 253 ? 3.431 -13.108 7.121 1.00 9.96 240 GLU A N 1
ATOM 1941 C CA . GLU A 1 253 ? 3.893 -12.104 6.173 1.00 8.76 240 GLU A CA 1
ATOM 1942 C C . GLU A 1 253 ? 4.931 -12.693 5.206 1.00 11.07 240 GLU A C 1
ATOM 1943 O O . GLU A 1 253 ? 4.871 -12.466 3.992 1.00 9.49 240 GLU A O 1
ATOM 1949 N N . VAL A 1 254 ? 5.878 -13.453 5.750 1.00 9.19 241 VAL A N 1
ATOM 1950 C CA . VAL A 1 254 ? 6.924 -14.082 4.945 1.00 10.62 241 VAL A CA 1
ATOM 1951 C C . VAL A 1 254 ? 6.399 -15.325 4.221 1.00 9.86 241 VAL A C 1
ATOM 1952 O O . VAL A 1 254 ? 6.771 -15.595 3.084 1.00 9.79 241 VAL A O 1
ATOM 1956 N N . TRP A 1 255 ? 5.524 -16.078 4.882 1.00 10.80 242 TRP A N 1
ATOM 1957 C CA . TRP A 1 255 ? 4.949 -17.271 4.275 1.00 11.60 242 TRP A CA 1
ATOM 1958 C C . TRP A 1 255 ? 4.264 -16.853 2.975 1.00 10.68 242 TRP A C 1
ATOM 1959 O O . TRP A 1 255 ? 4.421 -17.491 1.935 1.00 10.58 242 TRP A O 1
ATOM 1970 N N . PHE A 1 256 ? 3.524 -15.751 3.048 1.00 11.24 243 PHE A N 1
ATOM 1971 C CA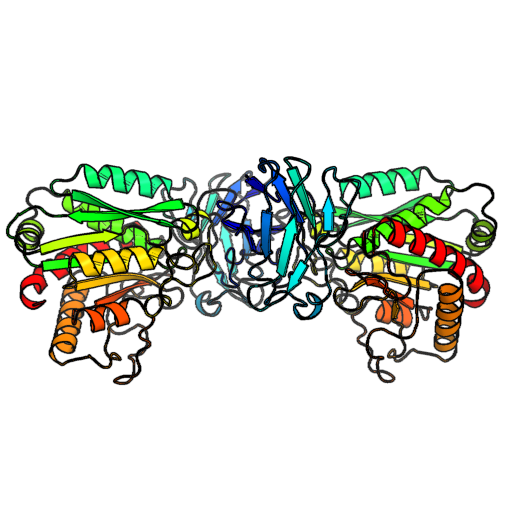 . PHE A 1 256 ? 2.808 -15.201 1.899 1.00 11.88 243 PHE A CA 1
ATOM 1972 C C . PHE A 1 256 ? 3.731 -14.877 0.727 1.00 12.52 243 PHE A C 1
ATOM 1973 O O . PHE A 1 256 ? 3.521 -15.344 -0.391 1.00 11.11 243 PHE A O 1
ATOM 1981 N N . VAL A 1 257 ? 4.757 -14.071 0.979 1.00 11.28 244 VAL A N 1
ATOM 1982 C CA . VAL A 1 257 ? 5.681 -13.701 -0.084 1.00 11.70 244 VAL A CA 1
ATOM 1983 C C . VAL A 1 257 ? 6.351 -14.922 -0.697 1.00 10.59 244 VAL A C 1
ATOM 1984 O O . VAL A 1 257 ? 6.496 -15.006 -1.915 1.00 10.04 244 VAL A O 1
ATOM 1988 N N . GLN A 1 258 ? 6.753 -15.875 0.138 1.00 10.42 245 GLN A N 1
ATOM 1989 C CA . GLN A 1 258 ? 7.403 -17.069 -0.385 1.00 11.26 245 GLN A CA 1
ATOM 1990 C C . GLN A 1 258 ? 6.475 -17.889 -1.277 1.00 11.35 245 GLN A C 1
ATOM 1991 O O . GLN A 1 258 ? 6.920 -18.477 -2.258 1.00 11.48 245 GLN A O 1
ATOM 1997 N N . GLN A 1 259 ? 5.187 -17.924 -0.949 1.00 11.16 246 GLN A N 1
ATOM 1998 C CA . GLN A 1 259 ? 4.244 -18.667 -1.777 1.00 12.35 246 GLN A CA 1
ATOM 1999 C C . GLN A 1 259 ? 4.114 -17.999 -3.136 1.00 12.51 246 GLN A C 1
ATOM 2000 O O . GLN A 1 259 ? 4.101 -18.666 -4.172 1.00 12.29 246 GLN A O 1
ATOM 2006 N N . GLU A 1 260 ? 4.024 -16.674 -3.128 1.00 12.37 247 GLU A N 1
ATOM 2007 C CA . GLU A 1 260 ? 3.889 -15.926 -4.366 1.00 12.28 247 GLU A CA 1
ATOM 2008 C C . GLU A 1 260 ? 5.146 -16.013 -5.225 1.00 13.37 247 GLU A C 1
ATOM 2009 O O . GLU A 1 260 ? 5.061 -16.018 -6.453 1.00 13.61 247 GLU A O 1
ATOM 2015 N N . MET A 1 261 ? 6.315 -16.095 -4.592 1.00 11.86 248 MET A N 1
ATOM 2016 C CA . MET A 1 261 ? 7.551 -16.206 -5.356 1.00 13.13 248 MET A CA 1
ATOM 2017 C C . MET A 1 261 ? 7.590 -17.562 -6.057 1.00 13.69 248 MET A C 1
ATOM 2018 O O . MET A 1 261 ? 8.080 -17.678 -7.182 1.00 12.25 248 MET A O 1
ATOM 2023 N N . LYS A 1 262 ? 7.063 -18.585 -5.390 1.00 12.40 249 LYS A N 1
ATOM 2024 C CA . LYS A 1 262 ? 7.034 -19.925 -5.967 1.00 14.93 249 LYS A CA 1
ATOM 2025 C C . LYS A 1 262 ? 6.123 -19.950 -7.188 1.00 16.37 249 LYS A C 1
ATOM 2026 O O . LYS A 1 262 ? 6.381 -20.663 -8.159 1.00 16.30 249 LYS A O 1
ATOM 2032 N N . ARG A 1 263 ? 5.059 -19.159 -7.129 1.00 15.26 250 ARG A N 1
ATOM 2033 C CA . ARG A 1 263 ? 4.092 -19.091 -8.210 1.00 17.13 250 ARG A CA 1
ATOM 2034 C C . ARG A 1 263 ? 4.621 -18.363 -9.440 1.00 18.26 250 ARG A C 1
ATOM 2035 O O . ARG A 1 263 ? 4.462 -18.841 -10.567 1.00 20.65 250 ARG A O 1
ATOM 2037 N N . HIS A 1 264 ? 5.275 -17.224 -9.224 1.00 16.84 251 HIS A N 1
ATOM 2038 C CA . HIS A 1 264 ? 5.773 -16.420 -10.334 1.00 16.53 251 HIS A CA 1
ATOM 2039 C C . HIS A 1 264 ? 7.242 -16.456 -10.714 1.00 16.50 251 HIS A C 1
ATOM 2040 O O . HIS A 1 264 ? 7.571 -16.197 -11.868 1.00 17.96 251 HIS A O 1
ATOM 2047 N N . GLY A 1 265 ? 8.128 -16.756 -9.773 1.00 15.47 252 GLY A N 1
ATOM 2048 C CA . GLY A 1 265 ? 9.541 -16.780 -10.109 1.00 14.00 252 GLY A CA 1
ATOM 2049 C C . GLY A 1 265 ? 10.202 -15.467 -9.735 1.00 13.01 252 GLY A C 1
ATOM 2050 O O . GLY A 1 265 ? 9.522 -14.453 -9.584 1.00 11.98 252 GLY A O 1
ATOM 2051 N N . VAL A 1 266 ? 11.524 -15.479 -9.596 1.00 12.36 253 VAL A N 1
ATOM 2052 C CA . VAL A 1 266 ? 12.266 -14.281 -9.203 1.00 11.91 253 VAL A CA 1
ATOM 2053 C C . VAL A 1 266 ? 13.565 -14.137 -9.998 1.00 11.73 253 VAL A C 1
ATOM 2054 O O . VAL A 1 266 ? 14.340 -15.094 -10.106 1.00 11.02 253 VAL A O 1
ATOM 2058 N N . ASP A 1 267 ? 13.810 -12.944 -10.539 1.00 10.44 254 ASP A N 1
ATOM 2059 C CA . ASP A 1 267 ? 15.027 -12.701 -11.313 1.00 10.68 254 ASP A CA 1
ATOM 2060 C C . ASP A 1 267 ? 15.879 -11.593 -10.702 1.00 12.12 254 ASP A C 1
ATOM 2061 O O . ASP A 1 267 ? 16.990 -11.317 -11.163 1.00 10.67 254 ASP A O 1
ATOM 2066 N N . LEU A 1 268 ? 15.339 -10.970 -9.660 1.00 10.05 255 LEU A N 1
ATOM 2067 C CA . LEU A 1 268 ? 16.008 -9.909 -8.915 1.00 12.24 255 LEU A CA 1
ATOM 2068 C C . LEU A 1 268 ? 15.235 -9.701 -7.625 1.00 10.83 255 LEU A C 1
ATOM 2069 O O . LEU A 1 268 ? 13.999 -9.728 -7.620 1.00 12.01 255 LEU A O 1
ATOM 2074 N N . PHE A 1 269 ? 15.963 -9.476 -6.538 1.00 9.20 256 PHE A N 1
ATOM 2075 C CA . PHE A 1 269 ? 15.345 -9.263 -5.241 1.00 8.45 256 PHE A CA 1
ATOM 2076 C C . PHE A 1 269 ? 16.052 -8.172 -4.452 1.00 8.91 256 PHE A C 1
ATOM 2077 O O . PHE A 1 269 ? 17.267 -8.223 -4.242 1.00 9.56 256 PHE A O 1
ATOM 2085 N N . LEU A 1 270 ? 15.277 -7.181 -4.034 1.00 10.00 257 LEU A N 1
ATOM 2086 C CA . LEU A 1 270 ? 15.773 -6.076 -3.227 1.00 8.24 257 LEU A CA 1
ATOM 2087 C C . LEU A 1 270 ? 14.918 -6.041 -1.971 1.00 9.63 257 LEU A C 1
ATOM 2088 O O . LEU A 1 270 ? 13.682 -6.020 -2.042 1.00 7.96 257 LEU A O 1
ATOM 2093 N N . ASP A 1 271 ? 15.590 -6.052 -0.824 1.00 6.14 258 ASP A N 1
ATOM 2094 C CA . ASP A 1 271 ? 14.946 -6.032 0.490 1.00 8.78 258 ASP A CA 1
ATOM 2095 C C . ASP A 1 271 ? 15.339 -4.691 1.112 1.00 8.00 258 ASP A C 1
ATOM 2096 O O . ASP A 1 271 ? 16.498 -4.465 1.471 1.00 9.46 258 ASP A O 1
ATOM 2101 N N . ILE A 1 272 ? 14.360 -3.800 1.229 1.00 8.43 259 ILE A N 1
ATOM 2102 C CA . ILE A 1 272 ? 14.591 -2.448 1.721 1.00 7.11 259 ILE A CA 1
ATOM 2103 C C . ILE A 1 272 ? 14.528 -2.295 3.234 1.00 8.23 259 ILE A C 1
ATOM 2104 O O . ILE A 1 272 ? 13.500 -2.572 3.856 1.00 4.31 259 ILE A O 1
ATOM 2109 N N . HIS A 1 273 ? 15.630 -1.807 3.807 1.00 6.02 260 HIS A N 1
ATOM 2110 C CA . HIS A 1 273 ? 15.784 -1.629 5.251 1.00 6.03 260 HIS A CA 1
ATOM 2111 C C . HIS A 1 273 ? 16.342 -0.263 5.650 1.00 6.02 260 HIS A C 1
ATOM 2112 O O . HIS A 1 273 ? 16.615 0.594 4.813 1.00 4.14 260 HIS A O 1
ATOM 2119 N N . GLY A 1 274 ? 16.521 -0.115 6.960 1.00 8.19 261 GLY A N 1
ATOM 2120 C CA . GLY A 1 274 ? 17.110 1.070 7.552 1.00 8.03 261 GLY A CA 1
ATOM 2121 C C . GLY A 1 274 ? 18.095 0.590 8.615 1.00 9.99 261 GLY A C 1
ATOM 2122 O O . GLY A 1 274 ? 17.848 -0.413 9.296 1.00 8.55 261 GLY A O 1
ATOM 2123 N N . ASP A 1 275 ? 19.231 1.263 8.753 1.00 9.29 262 ASP A N 1
ATOM 2124 C CA . ASP A 1 275 ? 20.194 0.855 9.778 1.00 9.28 262 ASP A CA 1
ATOM 2125 C C . ASP A 1 275 ? 20.417 1.988 10.762 1.00 7.96 262 ASP A C 1
ATOM 2126 O O . ASP A 1 275 ? 20.711 3.115 10.372 1.00 6.93 262 ASP A O 1
ATOM 2131 N N . GLU A 1 276 ? 20.296 1.664 12.045 1.00 8.92 263 GLU A N 1
ATOM 2132 C CA . GLU A 1 276 ? 20.456 2.632 13.121 1.00 9.07 263 GLU A CA 1
ATOM 2133 C C . GLU A 1 276 ? 21.858 3.236 13.250 1.00 11.38 263 GLU A C 1
ATOM 2134 O O . GLU A 1 276 ? 22.010 4.451 13.395 1.00 11.11 263 GLU A O 1
ATOM 2140 N N . GLU A 1 277 ? 22.867 2.371 13.180 1.00 12.00 264 GLU A N 1
ATOM 2141 C CA . GLU A 1 277 ? 24.273 2.746 13.350 1.00 12.92 264 GLU A CA 1
ATOM 2142 C C . GLU A 1 277 ? 25.030 3.493 12.246 1.00 12.29 264 GLU A C 1
ATOM 2143 O O . GLU A 1 277 ? 25.562 4.582 12.474 1.00 11.27 264 GLU A O 1
ATOM 2149 N N . ILE A 1 278 ? 25.079 2.896 11.060 1.00 10.77 265 ILE A N 1
ATOM 2150 C CA . ILE A 1 278 ? 25.831 3.434 9.935 1.00 11.41 265 ILE A CA 1
ATOM 2151 C C . ILE A 1 278 ? 25.242 4.663 9.250 1.00 12.91 265 ILE A C 1
ATOM 2152 O O . ILE A 1 278 ? 24.142 4.613 8.703 1.00 12.89 265 ILE A O 1
ATOM 2157 N N . PRO A 1 279 ? 25.974 5.791 9.271 1.00 12.01 266 PRO A N 1
ATOM 2158 C CA . PRO A 1 279 ? 25.513 7.034 8.645 1.00 12.45 266 PRO A CA 1
ATOM 2159 C C . PRO A 1 279 ? 25.836 7.080 7.151 1.00 10.82 266 PRO A C 1
ATOM 2160 O O . PRO A 1 279 ? 26.414 8.051 6.654 1.00 10.73 266 PRO A O 1
ATOM 2164 N N . HIS A 1 280 ? 25.453 6.019 6.444 1.00 8.74 267 HIS A N 1
ATOM 2165 C CA . HIS A 1 280 ? 25.680 5.903 5.008 1.00 11.05 267 HIS A CA 1
ATOM 2166 C C . HIS A 1 280 ? 24.669 4.940 4.396 1.00 11.09 267 HIS A C 1
ATOM 2167 O O . HIS A 1 280 ? 24.307 3.941 5.019 1.00 10.65 267 HIS A O 1
ATOM 2174 N N . VAL A 1 281 ? 24.222 5.245 3.183 1.00 9.59 268 VAL A N 1
ATOM 2175 C CA . VAL A 1 281 ? 23.329 4.351 2.466 1.00 9.99 268 VAL A CA 1
ATOM 2176 C C . VAL A 1 281 ? 24.255 3.288 1.879 1.00 10.19 268 VAL A C 1
ATOM 2177 O O . VAL A 1 281 ? 25.296 3.619 1.303 1.00 10.80 268 VAL A O 1
ATOM 2181 N N . PHE A 1 282 ? 23.898 2.021 2.041 1.00 9.26 269 PHE A N 1
ATOM 2182 C CA . PHE A 1 282 ? 24.713 0.952 1.489 1.00 10.19 269 PHE A CA 1
ATOM 2183 C C . PHE A 1 282 ? 23.856 -0.245 1.120 1.00 12.61 269 PHE A C 1
ATOM 2184 O O . PHE A 1 282 ? 22.643 -0.257 1.350 1.00 9.64 269 PHE A O 1
ATOM 2192 N N . ALA A 1 283 ? 24.489 -1.246 0.522 1.00 12.13 270 ALA A N 1
ATOM 2193 C CA . ALA A 1 283 ? 23.783 -2.454 0.133 1.00 12.66 270 ALA A CA 1
ATOM 2194 C C . ALA A 1 283 ? 24.615 -3.650 0.564 1.00 14.43 270 ALA A C 1
ATOM 2195 O O . ALA A 1 283 ? 25.842 -3.628 0.471 1.00 17.02 270 ALA A O 1
ATOM 2197 N N . ALA A 1 284 ? 23.945 -4.681 1.056 1.00 12.61 271 ALA A N 1
ATOM 2198 C CA . ALA A 1 284 ? 24.630 -5.894 1.481 1.00 12.77 271 ALA A CA 1
ATOM 2199 C C . ALA A 1 284 ? 24.211 -6.991 0.514 1.00 14.24 271 ALA A C 1
ATOM 2200 O O . ALA A 1 284 ? 23.022 -7.131 0.215 1.00 13.42 271 ALA A O 1
ATOM 2202 N N . GLY A 1 285 ? 25.177 -7.763 0.025 1.00 12.97 272 GLY A N 1
ATOM 2203 C CA . GLY A 1 285 ? 24.873 -8.819 -0.926 1.00 12.90 272 GLY A CA 1
ATOM 2204 C C . GLY A 1 285 ? 24.858 -10.238 -0.388 1.00 11.86 272 GLY A C 1
ATOM 2205 O O . GLY A 1 285 ? 24.713 -10.452 0.812 1.00 14.65 272 GLY A O 1
ATOM 2206 N N . CYS A 1 286 ? 25.032 -11.207 -1.285 1.00 13.62 273 CYS A N 1
ATOM 2207 C CA . CYS A 1 286 ? 25.018 -12.628 -0.924 1.00 12.48 273 CYS A CA 1
ATOM 2208 C C . CYS A 1 286 ? 26.380 -13.312 -1.034 1.00 12.06 273 CYS A C 1
ATOM 2209 O O . CYS A 1 286 ? 26.432 -14.514 -1.288 1.00 11.19 273 CYS A O 1
ATOM 2212 N N . GLU A 1 287 ? 27.470 -12.576 -0.826 1.00 10.56 274 GLU A N 1
ATOM 2213 C CA . GLU A 1 287 ? 28.799 -13.172 -0.957 1.00 14.10 274 GLU A CA 1
ATOM 2214 C C . GLU A 1 287 ? 29.057 -14.392 -0.074 1.00 14.25 274 GLU A C 1
ATOM 2215 O O . GLU A 1 287 ? 29.993 -15.156 -0.338 1.00 13.50 274 GLU A O 1
ATOM 2221 N N . GLY A 1 288 ? 28.236 -14.587 0.954 1.00 13.03 275 GLY A N 1
ATOM 2222 C CA . GLY A 1 288 ? 28.419 -15.732 1.833 1.00 12.80 275 GLY A CA 1
ATOM 2223 C C . GLY A 1 288 ? 27.627 -16.974 1.431 1.00 12.48 275 GLY A C 1
ATOM 2224 O O . GLY A 1 288 ? 27.800 -18.048 2.013 1.00 11.58 275 GLY A O 1
ATOM 2225 N N . ASN A 1 289 ? 26.756 -16.830 0.434 1.00 11.79 276 ASN A N 1
ATOM 2226 C CA . ASN A 1 289 ? 25.915 -17.933 -0.034 1.00 13.11 276 ASN A CA 1
ATOM 2227 C C . ASN A 1 289 ? 26.696 -19.074 -0.665 1.00 11.50 276 ASN A C 1
ATOM 2228 O O . ASN A 1 289 ? 27.632 -18.844 -1.425 1.00 13.85 276 ASN A O 1
ATOM 2233 N N . PRO A 1 290 ? 26.323 -20.323 -0.354 1.00 13.74 277 PRO A N 1
ATOM 2234 C CA . PRO A 1 290 ? 27.043 -21.433 -0.977 1.00 13.89 277 PRO A CA 1
ATOM 2235 C C . PRO A 1 290 ? 26.840 -21.315 -2.493 1.00 13.69 277 PRO A C 1
ATOM 2236 O O . PRO A 1 290 ? 27.686 -21.718 -3.286 1.00 14.76 277 PRO A O 1
ATOM 2240 N N . GLY A 1 291 ? 25.699 -20.746 -2.876 1.00 14.25 278 GLY A N 1
ATOM 2241 C CA . GLY A 1 291 ? 25.389 -20.561 -4.281 1.00 13.14 278 GLY A CA 1
ATOM 2242 C C . GLY A 1 291 ? 25.896 -19.250 -4.869 1.00 13.28 278 GLY A C 1
ATOM 2243 O O . GLY A 1 291 ? 25.404 -18.800 -5.902 1.00 14.27 278 GLY A O 1
ATOM 2244 N N . TYR A 1 292 ? 26.874 -18.622 -4.223 1.00 11.56 279 TYR A N 1
ATOM 2245 C CA . TYR A 1 292 ? 27.425 -17.357 -4.733 1.00 12.28 279 TYR A CA 1
ATOM 2246 C C . TYR A 1 292 ? 28.356 -17.637 -5.911 1.00 12.38 279 TYR A C 1
ATOM 2247 O O . TYR A 1 292 ? 29.547 -17.890 -5.726 1.00 14.86 279 TYR A O 1
ATOM 2256 N N . THR A 1 293 ? 27.800 -17.572 -7.117 1.00 13.06 280 THR A N 1
ATOM 2257 C CA . THR A 1 293 ? 28.530 -17.857 -8.355 1.00 12.53 280 THR A CA 1
ATOM 2258 C C . THR A 1 293 ? 29.273 -16.654 -8.928 1.00 11.70 280 THR A C 1
ATOM 2259 O O . THR A 1 293 ? 29.022 -15.516 -8.538 1.00 10.18 280 THR A O 1
ATOM 2263 N N . PRO A 1 294 ? 30.206 -16.893 -9.868 1.00 11.58 281 PRO A N 1
ATOM 2264 C CA . PRO A 1 294 ? 30.937 -15.768 -10.456 1.00 12.25 281 PRO A CA 1
ATOM 2265 C C . PRO A 1 294 ? 29.953 -14.802 -11.115 1.00 12.51 281 PRO A C 1
ATOM 2266 O O . PRO A 1 294 ? 30.132 -13.586 -11.085 1.00 12.77 281 PRO A O 1
ATOM 2270 N N . ARG A 1 295 ? 28.905 -15.364 -11.705 1.00 12.03 282 ARG A N 1
ATOM 2271 C CA . ARG A 1 295 ? 27.876 -14.573 -12.362 1.00 12.31 282 ARG A CA 1
ATOM 2272 C C . ARG A 1 295 ? 27.232 -13.578 -11.399 1.00 11.66 282 ARG A C 1
ATOM 2273 O O . ARG A 1 295 ? 27.091 -12.393 -11.712 1.00 11.79 282 ARG A O 1
ATOM 2281 N N . LEU A 1 296 ? 26.831 -14.066 -10.231 1.00 11.08 283 LEU A N 1
ATOM 2282 C CA . LEU A 1 296 ? 26.186 -13.211 -9.243 1.00 11.53 283 LEU A CA 1
ATOM 2283 C C . LEU A 1 296 ? 27.163 -12.208 -8.660 1.00 11.24 283 LEU A C 1
ATOM 2284 O O . LEU A 1 296 ? 26.791 -11.071 -8.378 1.00 10.86 283 LEU A O 1
ATOM 2289 N N . GLU A 1 297 ? 28.415 -12.621 -8.495 1.00 11.77 284 GLU A N 1
ATOM 2290 C CA . GLU A 1 297 ? 29.425 -11.716 -7.962 1.00 13.79 284 GLU A CA 1
ATOM 2291 C C . GLU A 1 297 ? 29.585 -10.545 -8.931 1.00 12.58 284 GLU A C 1
ATOM 2292 O O . GLU A 1 297 ? 29.688 -9.389 -8.519 1.00 13.91 284 GLU A O 1
ATOM 2298 N N . ARG A 1 298 ? 29.592 -10.855 -10.225 1.00 13.34 285 ARG A N 1
ATOM 2299 C CA . ARG A 1 298 ? 29.735 -9.837 -11.263 1.00 13.76 285 ARG A CA 1
ATOM 2300 C C . ARG A 1 298 ? 28.541 -8.885 -11.260 1.00 13.29 285 ARG A C 1
ATOM 2301 O O . ARG A 1 298 ? 28.704 -7.665 -11.319 1.00 13.79 285 ARG A O 1
ATOM 2309 N N . LEU A 1 299 ? 27.338 -9.449 -11.196 1.00 13.45 286 LEU A N 1
ATOM 2310 C CA . LEU A 1 299 ? 26.131 -8.638 -11.189 1.00 12.06 286 LEU A CA 1
ATOM 2311 C C . LEU A 1 299 ? 26.065 -7.724 -9.972 1.00 12.20 286 LEU A C 1
ATOM 2312 O O . LEU A 1 299 ? 25.559 -6.606 -10.064 1.00 11.83 286 LEU A O 1
ATOM 2317 N N . GLU A 1 300 ? 26.568 -8.190 -8.832 1.00 11.56 287 GLU A N 1
ATOM 2318 C CA . GLU A 1 300 ? 26.556 -7.352 -7.638 1.00 11.90 287 GLU A CA 1
ATOM 2319 C C . GLU A 1 300 ? 27.453 -6.139 -7.874 1.00 12.74 287 GLU A C 1
ATOM 2320 O O . GLU A 1 300 ? 27.129 -5.031 -7.459 1.00 11.90 287 GLU A O 1
ATOM 2326 N N . GLN A 1 301 ? 28.575 -6.351 -8.555 1.00 12.86 288 GLN A N 1
ATOM 2327 C CA . GLN A 1 301 ? 29.497 -5.254 -8.839 1.00 13.64 288 GLN A CA 1
ATOM 2328 C C . GLN A 1 301 ? 28.851 -4.251 -9.790 1.00 12.77 288 GLN A C 1
ATOM 2329 O O . GLN A 1 301 ? 28.961 -3.039 -9.598 1.00 14.11 288 GLN A O 1
ATOM 2335 N N . ARG A 1 302 ? 28.176 -4.759 -10.817 1.00 13.84 289 ARG A N 1
ATOM 2336 C CA . ARG A 1 302 ? 27.502 -3.902 -11.787 1.00 13.45 289 ARG A CA 1
ATOM 2337 C C . ARG A 1 302 ? 26.422 -3.057 -11.104 1.00 12.65 289 ARG A C 1
ATOM 2338 O O . ARG A 1 302 ? 26.300 -1.856 -11.355 1.00 12.33 289 ARG A O 1
ATOM 2346 N N . PHE A 1 303 ? 25.633 -3.687 -10.240 1.00 12.93 290 PHE A N 1
ATOM 2347 C CA . PHE A 1 303 ? 24.576 -2.968 -9.543 1.00 12.84 290 PHE A CA 1
ATOM 2348 C C . PHE A 1 303 ? 25.142 -1.812 -8.723 1.00 12.97 290 PHE A C 1
ATOM 2349 O O . PHE A 1 303 ? 24.683 -0.673 -8.841 1.00 13.46 290 PHE A O 1
ATOM 2357 N N . ARG A 1 304 ? 26.142 -2.103 -7.893 1.00 11.65 291 ARG A N 1
ATOM 2358 C CA . ARG A 1 304 ? 26.749 -1.074 -7.053 1.00 14.02 291 ARG A CA 1
ATOM 2359 C C . ARG A 1 304 ? 27.399 0.030 -7.885 1.00 13.29 291 ARG A C 1
ATOM 2360 O O . ARG A 1 304 ? 27.283 1.210 -7.560 1.00 13.35 291 ARG A O 1
ATOM 2368 N N . GLU A 1 305 ? 28.070 -0.360 -8.965 1.00 13.31 292 GLU A N 1
ATOM 2369 C CA . GLU A 1 305 ? 28.732 0.597 -9.842 1.00 14.72 292 GLU A CA 1
ATOM 2370 C C . GLU A 1 305 ? 27.727 1.573 -10.458 1.00 13.31 292 GLU A C 1
ATOM 2371 O O . GLU A 1 305 ? 27.957 2.786 -10.478 1.00 14.17 292 GLU A O 1
ATOM 2377 N N . GLU A 1 306 ? 26.605 1.049 -10.945 1.00 12.60 293 GLU A N 1
ATOM 2378 C CA . GLU A 1 306 ? 25.589 1.889 -11.567 1.00 14.19 293 GLU A CA 1
ATOM 2379 C C . GLU A 1 306 ? 24.827 2.750 -10.563 1.00 12.89 293 GLU A C 1
ATOM 2380 O O . GLU A 1 306 ? 24.549 3.918 -10.836 1.00 13.66 293 GLU A O 1
ATOM 2386 N N . LEU A 1 307 ? 24.497 2.189 -9.403 1.00 12.70 294 LEU A N 1
ATOM 2387 C CA . LEU A 1 307 ? 23.763 2.951 -8.393 1.00 12.45 294 LEU A CA 1
ATOM 2388 C C . LEU A 1 307 ? 24.613 4.065 -7.789 1.00 12.71 294 LEU A C 1
ATOM 2389 O O . LEU A 1 307 ? 24.110 5.142 -7.468 1.00 13.42 294 LEU A O 1
ATOM 2394 N N . MET A 1 308 ? 25.906 3.807 -7.635 1.00 14.67 295 MET A N 1
ATOM 2395 C CA . MET A 1 308 ? 26.798 4.804 -7.062 1.00 16.20 295 MET A CA 1
ATOM 2396 C C . MET A 1 308 ? 26.927 6.014 -7.988 1.00 14.66 295 MET A C 1
ATOM 2397 O O . MET A 1 308 ? 27.190 7.130 -7.536 1.00 16.39 295 MET A O 1
ATOM 2402 N N . ALA A 1 309 ? 26.728 5.789 -9.282 1.00 15.12 296 ALA A N 1
ATOM 2403 C CA . ALA A 1 309 ? 26.818 6.853 -10.277 1.00 14.38 296 ALA A CA 1
ATOM 2404 C C . ALA A 1 309 ? 25.526 7.666 -10.399 1.00 15.18 296 ALA A C 1
ATOM 2405 O O . ALA A 1 309 ? 25.522 8.748 -11.004 1.00 16.49 296 ALA A O 1
ATOM 2407 N N . ARG A 1 310 ? 24.440 7.162 -9.815 1.00 13.84 297 ARG A N 1
ATOM 2408 C CA . ARG A 1 310 ? 23.144 7.834 -9.905 1.00 17.11 297 ARG A CA 1
ATOM 2409 C C . ARG A 1 310 ? 22.520 8.348 -8.614 1.00 16.66 297 ARG A C 1
ATOM 2410 O O . ARG A 1 310 ? 21.982 9.456 -8.592 1.00 20.21 297 ARG A O 1
ATOM 2418 N N . GLY A 1 311 ? 22.572 7.564 -7.543 1.00 15.45 298 GLY A N 1
ATOM 2419 C CA . GLY A 1 311 ? 21.952 8.015 -6.310 1.00 13.89 298 GLY A CA 1
ATOM 2420 C C . GLY A 1 311 ? 22.858 8.257 -5.124 1.00 12.37 298 GLY A C 1
ATOM 2421 O O . GLY A 1 311 ? 24.083 8.248 -5.246 1.00 11.52 298 GLY A O 1
ATOM 2422 N N . GLU A 1 312 ? 22.234 8.505 -3.977 1.00 10.31 299 GLU A N 1
ATOM 2423 C CA . GLU A 1 312 ? 22.954 8.718 -2.726 1.00 10.96 299 GLU A CA 1
ATOM 2424 C C . GLU A 1 312 ? 23.214 7.317 -2.215 1.00 10.91 299 GLU A C 1
ATOM 2425 O O . GLU A 1 312 ? 22.415 6.730 -1.477 1.00 10.43 299 GLU A O 1
ATOM 2431 N N . PHE A 1 313 ? 24.362 6.792 -2.617 1.00 12.73 300 PHE A N 1
ATOM 2432 C CA . PHE A 1 313 ? 24.736 5.436 -2.295 1.00 12.37 300 PHE A CA 1
ATOM 2433 C C . PHE A 1 313 ? 26.257 5.335 -2.331 1.00 14.07 300 PHE A C 1
ATOM 2434 O O . PHE A 1 313 ? 26.898 5.964 -3.174 1.00 15.79 300 PHE A O 1
ATOM 2442 N N . GLN A 1 314 ? 26.835 4.560 -1.416 1.00 14.20 301 GLN A N 1
ATOM 2443 C CA . GLN A 1 314 ? 28.284 4.390 -1.405 1.00 14.98 301 GLN A CA 1
ATOM 2444 C C . GLN A 1 314 ? 28.682 2.937 -1.170 1.00 16.76 301 GLN A C 1
ATOM 2445 O O . GLN A 1 314 ? 27.831 2.096 -0.868 1.00 15.39 301 GLN A O 1
ATOM 2451 N N . ILE A 1 315 ? 29.974 2.646 -1.318 1.00 16.42 302 ILE A N 1
ATOM 2452 C CA . ILE A 1 315 ? 30.482 1.285 -1.172 1.00 19.71 302 ILE A CA 1
ATOM 2453 C C . ILE A 1 315 ? 31.624 1.138 -0.167 1.00 20.47 302 ILE A C 1
ATOM 2454 O O . ILE A 1 315 ? 32.203 0.056 -0.034 1.00 22.97 302 ILE A O 1
ATOM 2459 N N . ARG A 1 316 ? 31.949 2.212 0.542 1.00 18.97 303 ARG A N 1
ATOM 2460 C CA . ARG A 1 316 ? 33.034 2.164 1.518 1.00 20.36 303 ARG A CA 1
ATOM 2461 C C . ARG A 1 316 ? 32.600 1.581 2.859 1.00 21.22 303 ARG A C 1
ATOM 2462 O O . ARG A 1 316 ? 33.275 0.711 3.412 1.00 23.33 303 ARG A O 1
ATOM 2470 N N . HIS A 1 317 ? 31.469 2.059 3.373 1.00 19.93 304 HIS A N 1
ATOM 2471 C CA . HIS A 1 317 ? 30.950 1.607 4.660 1.00 19.21 304 HIS A CA 1
ATOM 2472 C C . HIS A 1 317 ? 29.797 0.621 4.518 1.00 18.95 304 HIS A C 1
ATOM 2473 O O . HIS A 1 317 ? 29.007 0.705 3.577 1.00 17.69 304 HIS A O 1
ATOM 2480 N N . GLY A 1 318 ? 29.704 -0.303 5.471 1.00 19.34 305 GLY A N 1
ATOM 2481 C CA . GLY A 1 318 ? 28.639 -1.292 5.453 1.00 19.68 305 GLY A CA 1
ATOM 2482 C C . GLY A 1 318 ? 28.855 -2.372 6.496 1.00 20.05 305 GLY A C 1
ATOM 2483 O O . GLY A 1 318 ? 29.668 -2.202 7.408 1.00 20.63 305 GLY A O 1
ATOM 2484 N N . TYR A 1 319 ? 28.130 -3.481 6.369 1.00 20.39 306 TYR A N 1
ATOM 2485 C CA . TYR A 1 319 ? 28.264 -4.588 7.310 1.00 20.68 306 TYR A CA 1
ATOM 2486 C C . TYR A 1 319 ? 29.476 -5.435 6.929 1.00 20.37 306 TYR A C 1
ATOM 2487 O O . TYR A 1 319 ? 29.854 -5.491 5.761 1.00 18.66 306 TYR A O 1
ATOM 2496 N N . PRO A 1 320 ? 30.098 -6.106 7.912 1.00 21.06 307 PRO A N 1
ATOM 2497 C CA . PRO A 1 320 ? 31.260 -6.954 7.628 1.00 20.15 307 PRO A CA 1
ATOM 2498 C C . PRO A 1 320 ? 30.817 -8.027 6.628 1.00 19.53 307 PRO A C 1
ATOM 2499 O O . PRO A 1 320 ? 29.727 -8.586 6.768 1.00 19.40 307 PRO A O 1
ATOM 2503 N N . ARG A 1 321 ? 31.640 -8.312 5.624 1.00 18.60 308 ARG A N 1
ATOM 2504 C CA . ARG A 1 321 ? 31.260 -9.320 4.640 1.00 18.44 308 ARG A CA 1
ATOM 2505 C C . ARG A 1 321 ? 31.277 -10.716 5.241 1.00 18.17 308 ARG A C 1
ATOM 2506 O O . ARG A 1 321 ? 31.952 -10.969 6.240 1.00 18.81 308 ARG A O 1
ATOM 2514 N N . SER A 1 322 ? 30.520 -11.619 4.629 1.00 17.93 309 SER A N 1
ATOM 2515 C CA . SER A 1 322 ? 30.460 -12.995 5.086 1.00 17.93 309 SER A CA 1
ATOM 2516 C C . SER A 1 322 ? 31.547 -13.795 4.394 1.00 19.81 309 SER A C 1
ATOM 2517 O O . SER A 1 322 ? 31.808 -13.607 3.201 1.00 17.75 309 SER A O 1
ATOM 2520 N N . ALA A 1 323 ? 32.180 -14.685 5.146 1.00 19.28 310 ALA A N 1
ATOM 2521 C CA . ALA A 1 323 ? 33.222 -15.526 4.587 1.00 19.42 310 ALA A CA 1
ATOM 2522 C C . ALA A 1 323 ? 32.543 -16.477 3.604 1.00 19.60 310 ALA A C 1
ATOM 2523 O O . ALA A 1 323 ? 31.349 -16.775 3.737 1.00 16.97 310 ALA A O 1
ATOM 2525 N N . PRO A 1 324 ? 33.292 -16.966 2.605 1.00 18.09 311 PRO A N 1
ATOM 2526 C CA . PRO A 1 324 ? 32.714 -17.880 1.621 1.00 18.66 311 PRO A CA 1
ATOM 2527 C C . PRO A 1 324 ? 31.908 -19.007 2.267 1.00 18.98 311 PRO A C 1
ATOM 2528 O O . PRO A 1 324 ? 32.400 -19.697 3.160 1.00 19.08 311 PRO A O 1
ATOM 2532 N N . GLY A 1 325 ? 30.660 -19.165 1.825 1.00 16.84 312 GLY A N 1
ATOM 2533 C CA . GLY A 1 325 ? 29.791 -20.211 2.339 1.00 16.87 312 GLY A CA 1
ATOM 2534 C C . GLY A 1 325 ? 29.251 -20.067 3.752 1.00 16.28 312 GLY A C 1
ATOM 2535 O O . GLY A 1 325 ? 28.558 -20.964 4.233 1.00 17.11 312 GLY A O 1
ATOM 2536 N N . GLN A 1 326 ? 29.532 -18.948 4.414 1.00 15.76 313 GLN A N 1
ATOM 2537 C CA . GLN A 1 326 ? 29.082 -18.755 5.787 1.00 16.26 313 GLN A CA 1
ATOM 2538 C C . GLN A 1 326 ? 27.841 -17.888 5.974 1.00 15.66 313 GLN A C 1
ATOM 2539 O O . GLN A 1 326 ? 27.527 -17.481 7.094 1.00 17.12 313 GLN A O 1
ATOM 2545 N N . ALA A 1 327 ? 27.122 -17.617 4.893 1.00 14.31 314 ALA A N 1
ATOM 2546 C CA . ALA A 1 327 ? 25.928 -16.794 4.995 1.00 15.46 314 ALA A CA 1
ATOM 2547 C C . ALA A 1 327 ? 24.838 -17.435 5.853 1.00 14.44 314 ALA A C 1
ATOM 2548 O O . ALA A 1 327 ? 24.761 -18.656 5.976 1.00 14.32 314 ALA A O 1
ATOM 2550 N N . ASN A 1 328 ? 24.009 -16.594 6.463 1.00 16.02 315 ASN A N 1
ATOM 2551 C CA . ASN A 1 328 ? 22.886 -17.069 7.267 1.00 14.43 315 ASN A CA 1
ATOM 2552 C C . ASN A 1 328 ? 21.724 -17.087 6.281 1.00 15.26 315 ASN A C 1
ATOM 2553 O O . ASN A 1 328 ? 21.239 -16.030 5.869 1.00 14.43 315 ASN A O 1
ATOM 2558 N N . LEU A 1 329 ? 21.281 -18.279 5.896 1.00 14.39 316 LEU A N 1
ATOM 2559 C CA . LEU A 1 329 ? 20.203 -18.393 4.927 1.00 15.31 316 LEU A CA 1
ATOM 2560 C C . LEU A 1 329 ? 18.814 -18.063 5.454 1.00 15.08 316 LEU A C 1
ATOM 2561 O O . LEU A 1 329 ? 17.828 -18.187 4.724 1.00 13.13 316 LEU A O 1
ATOM 2566 N N . ALA A 1 330 ? 18.732 -17.633 6.711 1.00 13.84 317 ALA A N 1
ATOM 2567 C CA . ALA A 1 330 ? 17.446 -17.270 7.300 1.00 13.16 317 ALA A CA 1
ATOM 2568 C C . ALA A 1 330 ? 17.073 -15.834 6.924 1.00 13.31 317 ALA A C 1
ATOM 2569 O O . ALA A 1 330 ? 15.931 -15.412 7.107 1.00 12.60 317 ALA A O 1
ATOM 2571 N N . LEU A 1 331 ? 18.046 -15.081 6.417 1.00 12.30 318 LEU A N 1
ATOM 2572 C CA . LEU A 1 331 ? 17.804 -13.704 5.993 1.00 14.13 318 LEU A CA 1
ATOM 2573 C C . LEU A 1 331 ? 17.231 -13.725 4.579 1.00 11.29 318 LEU A C 1
ATOM 2574 O O . LEU A 1 331 ? 17.675 -14.501 3.728 1.00 10.46 318 LEU A O 1
ATOM 2579 N N . ALA A 1 332 ? 16.263 -12.853 4.326 1.00 11.79 319 ALA A N 1
ATOM 2580 C CA . ALA A 1 332 ? 15.603 -12.785 3.025 1.00 12.16 319 ALA A CA 1
ATOM 2581 C C . ALA A 1 332 ? 16.546 -12.703 1.836 1.00 11.07 319 ALA A C 1
ATOM 2582 O O . ALA A 1 332 ? 16.461 -13.508 0.909 1.00 10.32 319 ALA A O 1
ATOM 2584 N N . CYS A 1 333 ? 17.441 -11.722 1.857 1.00 11.36 320 CYS A N 1
ATOM 2585 C CA . CYS A 1 333 ? 18.379 -11.531 0.761 1.00 12.76 320 CYS A CA 1
ATOM 2586 C C . CYS A 1 333 ? 19.095 -12.824 0.376 1.00 11.47 320 CYS A C 1
ATOM 2587 O O . CYS A 1 333 ? 19.070 -13.239 -0.784 1.00 9.58 320 CYS A O 1
ATOM 2590 N N . ASN A 1 334 ? 19.726 -13.458 1.356 1.00 11.23 321 ASN A N 1
ATOM 2591 C CA . ASN A 1 334 ? 20.454 -14.697 1.117 1.00 10.69 321 ASN A CA 1
ATOM 2592 C C . ASN A 1 334 ? 19.551 -15.846 0.686 1.00 10.04 321 ASN A C 1
ATOM 2593 O O . ASN A 1 334 ? 19.880 -16.590 -0.239 1.00 10.84 321 ASN A O 1
ATOM 2598 N N . PHE A 1 335 ? 18.403 -15.981 1.344 1.00 9.92 322 PHE A N 1
ATOM 2599 C CA . PHE A 1 335 ? 17.469 -17.055 1.028 1.00 10.16 322 PHE A CA 1
ATOM 2600 C C . PHE A 1 335 ? 16.897 -16.977 -0.387 1.00 10.16 322 PHE A C 1
ATOM 2601 O O . PHE A 1 335 ? 16.886 -17.966 -1.122 1.00 7.70 322 PHE A O 1
ATOM 2609 N N . VAL A 1 336 ? 16.410 -15.802 -0.762 1.00 9.96 323 VAL A N 1
ATOM 2610 C CA . VAL A 1 336 ? 15.835 -15.624 -2.086 1.00 8.56 323 VAL A CA 1
ATOM 2611 C C . VAL A 1 336 ? 16.907 -15.720 -3.174 1.00 10.62 323 VAL A C 1
ATOM 2612 O O . VAL A 1 336 ? 16.697 -16.356 -4.209 1.00 10.05 323 VAL A O 1
ATOM 2616 N N . GLY A 1 337 ? 18.055 -15.095 -2.931 1.00 8.73 324 GLY A N 1
ATOM 2617 C CA . GLY A 1 337 ? 19.139 -15.129 -3.897 1.00 10.02 324 GLY A CA 1
ATOM 2618 C C . GLY A 1 337 ? 19.586 -16.540 -4.236 1.00 10.35 324 GLY A C 1
ATOM 2619 O O . GLY A 1 337 ? 19.816 -16.864 -5.401 1.00 10.57 324 GLY A O 1
ATOM 2620 N N . GLN A 1 338 ? 19.709 -17.388 -3.220 1.00 9.87 325 GLN A N 1
ATOM 2621 C CA . GLN A 1 338 ? 20.143 -18.762 -3.444 1.00 10.63 325 GLN A CA 1
ATOM 2622 C C . GLN A 1 338 ? 19.037 -19.656 -3.991 1.00 10.98 325 GLN A C 1
ATOM 2623 O O . GLN A 1 338 ? 19.281 -20.483 -4.870 1.00 10.34 325 GLN A O 1
ATOM 2629 N N . THR A 1 339 ? 17.823 -19.486 -3.474 1.00 9.81 326 THR A N 1
ATOM 2630 C CA . THR A 1 339 ? 16.686 -20.289 -3.912 1.00 10.69 326 THR A CA 1
ATOM 2631 C C . THR A 1 339 ? 16.352 -20.049 -5.381 1.00 10.30 326 THR A C 1
ATOM 2632 O O . THR A 1 339 ? 15.994 -20.978 -6.112 1.00 10.36 326 THR A O 1
ATOM 2636 N N . TYR A 1 340 ? 16.479 -18.800 -5.813 1.00 9.40 327 TYR A N 1
ATOM 2637 C CA . TYR A 1 340 ? 16.159 -18.445 -7.186 1.00 10.52 327 TYR A CA 1
ATOM 2638 C C . TYR A 1 340 ? 17.362 -18.117 -8.057 1.00 9.69 327 TYR A C 1
ATOM 2639 O O . TYR A 1 340 ? 17.204 -17.764 -9.227 1.00 9.90 327 TYR A O 1
ATOM 2648 N N . ASP A 1 341 ? 18.564 -18.263 -7.501 1.00 10.46 328 ASP A N 1
ATOM 2649 C CA . ASP A 1 341 ? 19.795 -17.987 -8.243 1.00 12.60 328 ASP A CA 1
ATOM 2650 C C . ASP A 1 341 ? 19.708 -16.624 -8.929 1.00 11.00 328 ASP A C 1
ATOM 2651 O O . ASP A 1 341 ? 19.968 -16.500 -10.124 1.00 11.31 328 ASP A O 1
ATOM 2656 N N . CYS A 1 342 ? 19.354 -15.598 -8.164 1.00 11.29 329 CYS A N 1
ATOM 2657 C CA . CYS A 1 342 ? 19.209 -14.255 -8.715 1.00 11.07 329 CYS A CA 1
ATOM 2658 C C . CYS A 1 342 ? 19.991 -13.206 -7.941 1.00 10.53 329 CYS A C 1
ATOM 2659 O O . CYS A 1 342 ? 20.381 -13.421 -6.799 1.00 10.64 329 CYS A O 1
ATOM 2662 N N . LEU A 1 343 ? 20.204 -12.063 -8.582 1.00 8.78 330 LEU A N 1
ATOM 2663 C CA . LEU A 1 343 ? 20.881 -10.946 -7.945 1.00 10.64 330 LEU A CA 1
ATOM 2664 C C . LEU A 1 343 ? 20.001 -10.556 -6.757 1.00 10.09 330 LEU A C 1
ATOM 2665 O O . LEU A 1 343 ? 18.786 -10.403 -6.909 1.00 10.49 330 LEU A O 1
ATOM 2670 N N . ALA A 1 344 ? 20.593 -10.410 -5.577 1.00 8.70 331 ALA A N 1
ATOM 2671 C CA . ALA A 1 344 ? 19.814 -10.050 -4.397 1.00 10.52 331 ALA A CA 1
ATOM 2672 C C . ALA A 1 344 ? 20.601 -9.158 -3.445 1.00 10.69 331 ALA A C 1
ATOM 2673 O O . ALA A 1 344 ? 21.772 -9.415 -3.146 1.00 9.25 331 ALA A O 1
ATOM 2675 N N . PHE A 1 345 ? 19.943 -8.104 -2.975 1.00 9.96 332 PHE A N 1
ATOM 2676 C CA . PHE A 1 345 ? 20.551 -7.143 -2.057 1.00 8.82 332 PHE A CA 1
ATOM 2677 C C . PHE A 1 345 ? 19.598 -6.671 -0.980 1.00 10.55 332 PHE A C 1
ATOM 2678 O O . PHE A 1 345 ? 18.377 -6.671 -1.158 1.00 9.29 332 PHE A O 1
ATOM 2686 N N . THR A 1 346 ? 20.180 -6.256 0.137 1.00 13.40 333 THR A N 1
ATOM 2687 C CA . THR A 1 346 ? 19.442 -5.618 1.208 1.00 13.04 333 THR A CA 1
ATOM 2688 C C . THR A 1 346 ? 19.921 -4.188 0.960 1.00 14.57 333 THR A C 1
ATOM 2689 O O . THR A 1 346 ? 21.119 -3.967 0.764 1.00 14.93 333 THR A O 1
ATOM 2693 N N . ILE A 1 347 ? 19.004 -3.230 0.899 1.00 10.52 334 ILE A N 1
ATOM 2694 C CA . ILE A 1 347 ? 19.383 -1.836 0.710 1.00 10.58 334 ILE A CA 1
ATOM 2695 C C . ILE A 1 347 ? 19.163 -1.212 2.081 1.00 10.94 334 ILE A C 1
ATOM 2696 O O . ILE A 1 347 ? 18.071 -1.305 2.644 1.00 11.15 334 ILE A O 1
ATOM 2701 N N . GLU A 1 348 ? 20.202 -0.596 2.630 1.00 7.98 335 GLU A N 1
ATOM 2702 C CA . GLU A 1 348 ? 20.106 -0.005 3.960 1.00 9.85 335 GLU A CA 1
ATOM 2703 C C . GLU A 1 348 ? 20.260 1.510 3.957 1.00 9.70 335 GLU A C 1
ATOM 2704 O O . GLU A 1 348 ? 21.280 2.033 3.503 1.00 10.13 335 GLU A O 1
ATOM 2710 N N . MET A 1 349 ? 19.239 2.211 4.451 1.00 7.53 336 MET A N 1
ATOM 2711 C CA . MET A 1 349 ? 19.269 3.673 4.559 1.00 6.62 336 MET A CA 1
ATOM 2712 C C . MET A 1 349 ? 19.458 4.031 6.036 1.00 8.39 336 MET A C 1
ATOM 2713 O O . MET A 1 349 ? 18.902 3.381 6.925 1.00 4.93 336 MET A O 1
ATOM 2718 N N . PRO A 1 350 ? 20.230 5.090 6.311 1.00 7.59 337 PRO A N 1
ATOM 2719 C CA . PRO A 1 350 ? 20.519 5.541 7.676 1.00 9.27 337 PRO A CA 1
ATOM 2720 C C . PRO A 1 350 ? 19.427 6.270 8.443 1.00 7.06 337 PRO A C 1
ATOM 2721 O O . PRO A 1 350 ? 18.648 7.032 7.868 1.00 9.35 337 PRO A O 1
ATOM 2725 N N . PHE A 1 351 ? 19.388 6.042 9.755 1.00 7.47 338 PHE A N 1
ATOM 2726 C CA . PHE A 1 351 ? 18.447 6.747 10.620 1.00 8.43 338 PHE A CA 1
ATOM 2727 C C . PHE A 1 351 ? 19.073 8.111 10.918 1.00 8.31 338 PHE A C 1
ATOM 2728 O O . PHE A 1 351 ? 18.386 9.054 11.298 1.00 7.63 338 PHE A O 1
ATOM 2736 N N . LYS A 1 352 ? 20.389 8.190 10.738 1.00 9.97 339 LYS A N 1
ATOM 2737 C CA . LYS A 1 352 ? 21.143 9.423 10.965 1.00 10.41 339 LYS A CA 1
ATOM 2738 C C . LYS A 1 352 ? 21.141 10.220 9.657 1.00 11.90 339 LYS A C 1
ATOM 2739 O O . LYS A 1 352 ? 20.093 10.673 9.210 1.00 13.36 339 LYS A O 1
ATOM 2745 N N . ASP A 1 353 ? 22.304 10.391 9.041 1.00 12.67 340 ASP A N 1
ATOM 2746 C CA . ASP A 1 353 ? 22.393 11.112 7.775 1.00 10.27 340 ASP A CA 1
ATOM 2747 C C . ASP A 1 353 ? 23.236 10.227 6.856 1.00 10.17 340 ASP A C 1
ATOM 2748 O O . ASP A 1 353 ? 23.822 9.241 7.302 1.00 10.32 340 ASP A O 1
ATOM 2753 N N . HIS A 1 354 ? 23.267 10.576 5.575 1.00 9.15 341 HIS A N 1
ATOM 2754 C CA . HIS A 1 354 ? 24.100 9.894 4.594 1.00 10.11 341 HIS A CA 1
ATOM 2755 C C . HIS A 1 354 ? 25.269 10.882 4.592 1.00 10.69 341 HIS A C 1
ATOM 2756 O O . HIS A 1 354 ? 25.265 11.863 3.848 1.00 9.39 341 HIS A O 1
ATOM 2763 N N . ASP A 1 355 ? 26.254 10.628 5.449 1.00 12.00 342 ASP A N 1
ATOM 2764 C CA . ASP A 1 355 ? 27.390 11.536 5.612 1.00 12.95 342 ASP A CA 1
ATOM 2765 C C . ASP A 1 355 ? 28.150 12.013 4.380 1.00 13.68 342 ASP A C 1
ATOM 2766 O O . ASP A 1 355 ? 28.797 13.063 4.434 1.00 13.81 342 ASP A O 1
ATOM 2771 N N . ASP A 1 356 ? 28.066 11.283 3.271 1.00 13.59 343 ASP A N 1
ATOM 2772 C CA . ASP A 1 356 ? 28.758 11.700 2.053 1.00 14.07 343 ASP A CA 1
ATOM 2773 C C . ASP A 1 356 ? 28.153 13.013 1.552 1.00 14.07 343 ASP A C 1
ATOM 2774 O O . ASP A 1 356 ? 28.842 13.850 0.960 1.00 12.77 343 ASP A O 1
ATOM 2779 N N . ASN A 1 357 ? 26.853 13.174 1.788 1.00 13.79 344 ASN A N 1
ATOM 2780 C CA . ASN A 1 357 ? 26.122 14.376 1.387 1.00 12.19 344 ASN A CA 1
ATOM 2781 C C . ASN A 1 357 ? 25.367 14.923 2.601 1.00 13.51 344 ASN A C 1
ATOM 2782 O O . ASN A 1 357 ? 24.152 14.753 2.720 1.00 12.13 344 ASN A O 1
ATOM 2787 N N . PRO A 1 358 ? 26.080 15.606 3.506 1.00 12.65 345 PRO A N 1
ATOM 2788 C CA . PRO A 1 358 ? 25.528 16.190 4.732 1.00 13.16 345 PRO A CA 1
ATOM 2789 C C . PRO A 1 358 ? 24.403 17.192 4.517 1.00 12.77 345 PRO A C 1
ATOM 2790 O O . PRO A 1 358 ? 24.527 18.126 3.728 1.00 12.54 345 PRO A O 1
ATOM 2794 N N . GLU A 1 359 ? 23.302 16.982 5.234 1.00 13.26 346 GLU A N 1
ATOM 2795 C CA . GLU A 1 359 ? 22.134 17.872 5.196 1.00 11.90 346 GLU A CA 1
ATOM 2796 C C . GLU A 1 359 ? 21.590 17.766 6.618 1.00 12.67 346 GLU A C 1
ATOM 2797 O O . GLU A 1 359 ? 20.500 17.243 6.844 1.00 10.93 346 GLU A O 1
ATOM 2803 N N . PRO A 1 360 ? 22.357 18.287 7.598 1.00 13.89 347 PRO A N 1
ATOM 2804 C CA . PRO A 1 360 ? 22.061 18.270 9.037 1.00 12.50 347 PRO A CA 1
ATOM 2805 C C . PRO A 1 360 ? 20.682 18.735 9.464 1.00 12.36 347 PRO A C 1
ATOM 2806 O O . PRO A 1 360 ? 20.157 18.257 10.470 1.00 14.77 347 PRO A O 1
ATOM 2810 N N . GLY A 1 361 ? 20.102 19.668 8.715 1.00 12.15 348 GLY A N 1
ATOM 2811 C CA . GLY A 1 361 ? 18.792 20.171 9.073 1.00 11.43 348 GLY A CA 1
ATOM 2812 C C . GLY A 1 361 ? 17.718 19.100 9.080 1.00 11.39 348 GLY A C 1
ATOM 2813 O O . GLY A 1 361 ? 16.770 19.172 9.865 1.00 10.11 348 GLY A O 1
ATOM 2814 N N . THR A 1 362 ? 17.870 18.109 8.207 1.00 10.85 349 THR A N 1
ATOM 2815 C CA . THR A 1 362 ? 16.894 17.030 8.096 1.00 11.68 349 THR A CA 1
ATOM 2816 C C . THR A 1 362 ? 17.498 15.650 8.275 1.00 11.20 349 THR A C 1
ATOM 2817 O O . THR A 1 362 ? 16.777 14.698 8.591 1.00 11.05 349 THR A O 1
ATOM 2821 N N . GLY A 1 363 ? 18.810 15.537 8.072 1.00 11.51 350 GLY A N 1
ATOM 2822 C CA . GLY A 1 363 ? 19.449 14.236 8.160 1.00 10.05 350 GLY A CA 1
ATOM 2823 C C . GLY A 1 363 ? 18.857 13.407 7.032 1.00 10.34 350 GLY A C 1
ATOM 2824 O O . GLY A 1 363 ? 18.346 13.971 6.057 1.00 8.09 350 GLY A O 1
ATOM 2825 N N . TRP A 1 364 ? 18.917 12.084 7.124 1.00 7.42 351 TRP A N 1
ATOM 2826 C CA . TRP A 1 364 ? 18.303 11.287 6.069 1.00 8.42 351 TRP A CA 1
ATOM 2827 C C . TRP A 1 364 ? 16.802 11.518 6.276 1.00 9.66 351 TRP A C 1
ATOM 2828 O O . TRP A 1 364 ? 16.344 11.675 7.415 1.00 7.32 351 TRP A O 1
ATOM 2839 N N . SER A 1 365 ? 16.043 11.538 5.186 1.00 8.97 352 SER A N 1
ATOM 2840 C CA . SER A 1 365 ? 14.625 11.850 5.272 1.00 10.37 352 SER A CA 1
ATOM 2841 C C . SER A 1 365 ? 13.729 11.017 4.370 1.00 9.60 352 SER A C 1
ATOM 2842 O O . SER A 1 365 ? 14.196 10.215 3.566 1.00 8.11 352 SER A O 1
ATOM 2845 N N . GLY A 1 366 ? 12.424 11.244 4.503 1.00 9.69 353 GLY A N 1
ATOM 2846 C CA . GLY A 1 366 ? 11.476 10.544 3.659 1.00 7.59 353 GLY A CA 1
ATOM 2847 C C . GLY A 1 366 ? 11.698 10.945 2.209 1.00 6.21 353 GLY A C 1
ATOM 2848 O O . GLY A 1 366 ? 11.669 10.106 1.314 1.00 6.43 353 GLY A O 1
ATOM 2849 N N . ALA A 1 367 ? 11.928 12.233 1.977 1.00 8.08 354 ALA A N 1
ATOM 2850 C CA . ALA A 1 367 ? 12.160 12.739 0.626 1.00 9.15 354 ALA A CA 1
ATOM 2851 C C . ALA A 1 367 ? 13.384 12.096 -0.012 1.00 8.61 354 ALA A C 1
ATOM 2852 O O . ALA A 1 367 ? 13.347 11.702 -1.170 1.00 9.25 354 ALA A O 1
ATOM 2854 N N . ARG A 1 368 ? 14.472 11.981 0.743 1.00 8.84 355 ARG A N 1
ATOM 2855 C CA . ARG A 1 368 ? 15.679 11.378 0.193 1.00 10.20 355 ARG A CA 1
ATOM 2856 C C . ARG A 1 368 ? 15.489 9.883 -0.017 1.00 9.24 355 ARG A C 1
ATOM 2857 O O . ARG A 1 368 ? 16.077 9.298 -0.933 1.00 6.96 355 ARG A O 1
ATOM 2865 N N . SER A 1 369 ? 14.659 9.266 0.820 1.00 8.98 356 SER A N 1
ATOM 2866 C CA . SER A 1 369 ? 14.375 7.844 0.671 1.00 7.00 356 SER A CA 1
ATOM 2867 C C . SER A 1 369 ? 13.596 7.673 -0.634 1.00 7.96 356 SER A C 1
ATOM 2868 O O . SER A 1 369 ? 13.861 6.763 -1.414 1.00 7.48 356 SER A O 1
ATOM 2871 N N . LYS A 1 370 ? 12.631 8.562 -0.866 1.00 9.17 357 LYS A N 1
ATOM 2872 C CA . LYS A 1 370 ? 11.838 8.499 -2.091 1.00 10.39 357 LYS A CA 1
ATOM 2873 C C . LYS A 1 370 ? 12.737 8.630 -3.318 1.00 10.01 357 LYS A C 1
ATOM 2874 O O . LYS A 1 370 ? 12.582 7.893 -4.295 1.00 9.83 357 LYS A O 1
ATOM 2880 N N . ARG A 1 371 ? 13.676 9.571 -3.273 1.00 9.60 358 ARG A N 1
ATOM 2881 C CA . ARG A 1 371 ? 14.579 9.758 -4.403 1.00 11.49 358 ARG A CA 1
ATOM 2882 C C . ARG A 1 371 ? 15.443 8.525 -4.658 1.00 10.32 358 ARG A C 1
ATOM 2883 O O . ARG A 1 371 ? 15.670 8.157 -5.809 1.00 9.67 358 ARG A O 1
ATOM 2891 N N . LEU A 1 372 ? 15.923 7.882 -3.594 1.00 10.00 359 LEU A N 1
ATOM 2892 C CA . LEU A 1 372 ? 16.751 6.691 -3.766 1.00 10.97 359 LEU A CA 1
ATOM 2893 C C . LEU A 1 372 ? 15.934 5.609 -4.453 1.00 9.65 359 LEU A C 1
ATOM 2894 O O . LEU A 1 372 ? 16.462 4.842 -5.256 1.00 8.83 359 LEU A O 1
ATOM 2899 N N . GLY A 1 373 ? 14.637 5.553 -4.142 1.00 9.59 360 GLY A N 1
ATOM 2900 C CA . GLY A 1 373 ? 13.788 4.562 -4.778 1.00 10.22 360 GLY A CA 1
ATOM 2901 C C . GLY A 1 373 ? 13.770 4.799 -6.278 1.00 10.99 360 GLY A C 1
ATOM 2902 O O . GLY A 1 373 ? 13.837 3.861 -7.072 1.00 12.26 360 GLY A O 1
ATOM 2903 N N . GLN A 1 374 ? 13.696 6.067 -6.668 1.00 10.35 361 GLN A N 1
ATOM 2904 C CA . GLN A 1 374 ? 13.676 6.435 -8.079 1.00 10.94 361 GLN A CA 1
ATOM 2905 C C . GLN A 1 374 ? 15.016 6.168 -8.753 1.00 10.52 361 GLN A C 1
ATOM 2906 O O . GLN A 1 374 ? 15.062 5.747 -9.908 1.00 12.06 361 GLN A O 1
ATOM 2912 N N . ASP A 1 375 ? 16.109 6.391 -8.031 1.00 10.10 362 ASP A N 1
ATOM 2913 C CA . ASP A 1 375 ? 17.426 6.152 -8.606 1.00 11.81 362 ASP A CA 1
ATOM 2914 C C . ASP A 1 375 ? 17.695 4.659 -8.760 1.00 10.32 362 ASP A C 1
ATOM 2915 O O . ASP A 1 375 ? 18.395 4.236 -9.680 1.00 9.34 362 ASP A O 1
ATOM 2920 N N . VAL A 1 376 ? 17.131 3.856 -7.864 1.00 11.24 363 VAL A N 1
ATOM 2921 C CA . VAL A 1 376 ? 17.296 2.414 -7.962 1.00 11.12 363 VAL A CA 1
ATOM 2922 C C . VAL A 1 376 ? 16.593 1.932 -9.233 1.00 10.96 363 VAL A C 1
ATOM 2923 O O . VAL A 1 376 ? 17.067 1.022 -9.908 1.00 11.76 363 VAL A O 1
ATOM 2927 N N . LEU A 1 377 ? 15.461 2.546 -9.564 1.00 11.84 364 LEU A N 1
ATOM 2928 C CA . LEU A 1 377 ? 14.747 2.162 -10.779 1.00 12.64 364 LEU A CA 1
ATOM 2929 C C . LEU A 1 377 ? 15.625 2.417 -12.005 1.00 12.66 364 LEU A C 1
ATOM 2930 O O . LEU A 1 377 ? 15.661 1.603 -12.929 1.00 13.56 364 LEU A O 1
ATOM 2935 N N . SER A 1 378 ? 16.339 3.542 -12.010 1.00 12.47 365 SER A N 1
ATOM 2936 C CA . SER A 1 378 ? 17.226 3.866 -13.128 1.00 13.69 365 SER A CA 1
ATOM 2937 C C . SER A 1 378 ? 18.306 2.799 -13.237 1.00 12.46 365 SER A C 1
ATOM 2938 O O . SER A 1 378 ? 18.647 2.360 -14.331 1.00 13.63 365 SER A O 1
ATOM 2941 N N . THR A 1 379 ? 18.841 2.386 -12.091 1.00 13.91 366 THR A N 1
ATOM 2942 C CA . THR A 1 379 ? 19.881 1.362 -12.052 1.00 13.10 366 THR A CA 1
ATOM 2943 C C . THR A 1 379 ? 19.370 0.038 -12.619 1.00 13.05 366 THR A C 1
ATOM 2944 O O . THR A 1 379 ? 20.072 -0.637 -13.374 1.00 14.07 366 THR A O 1
ATOM 2948 N N . LEU A 1 380 ? 18.146 -0.337 -12.257 1.00 13.74 367 LEU A N 1
ATOM 2949 C CA . LEU A 1 380 ? 17.571 -1.581 -12.756 1.00 13.74 367 LEU A CA 1
ATOM 2950 C C . LEU A 1 380 ? 17.412 -1.523 -14.273 1.00 13.21 367 LEU A C 1
ATOM 2951 O O . LEU A 1 380 ? 17.638 -2.513 -14.968 1.00 15.15 367 LEU A O 1
ATOM 2956 N N . ALA A 1 381 ? 17.030 -0.358 -14.788 1.00 14.16 368 ALA A N 1
ATOM 2957 C CA . ALA A 1 381 ? 16.849 -0.196 -16.226 1.00 14.70 368 ALA A CA 1
ATOM 2958 C C . ALA A 1 381 ? 18.154 -0.477 -16.969 1.00 15.33 368 ALA A C 1
ATOM 2959 O O . ALA A 1 381 ? 18.145 -1.047 -18.058 1.00 17.21 368 ALA A O 1
ATOM 2961 N N . VAL A 1 382 ? 19.273 -0.082 -16.368 1.00 16.32 369 VAL A N 1
ATOM 2962 C CA . VAL A 1 382 ? 20.592 -0.279 -16.962 1.00 18.83 369 VAL A CA 1
ATOM 2963 C C . VAL A 1 382 ? 21.051 -1.739 -16.955 1.00 17.51 369 VAL A C 1
ATOM 2964 O O . VAL A 1 382 ? 21.736 -2.181 -17.877 1.00 18.70 369 VAL A O 1
ATOM 2968 N N . LEU A 1 383 ? 20.664 -2.478 -15.918 1.00 17.38 370 LEU A N 1
ATOM 2969 C CA . LEU A 1 383 ? 21.063 -3.876 -15.749 1.00 18.23 370 LEU A CA 1
ATOM 2970 C C . LEU A 1 383 ? 20.099 -4.931 -16.271 1.00 17.78 370 LEU A C 1
ATOM 2971 O O . LEU A 1 383 ? 20.467 -6.097 -16.378 1.00 17.94 370 LEU A O 1
ATOM 2976 N N . VAL A 1 384 ? 18.871 -4.548 -16.590 1.00 19.78 371 VAL A N 1
ATOM 2977 C CA . VAL A 1 384 ? 17.895 -5.530 -17.040 1.00 20.81 371 VAL A CA 1
ATOM 2978 C C . VAL A 1 384 ? 18.390 -6.571 -18.060 1.00 19.24 371 VAL A C 1
ATOM 2979 O O . VAL A 1 384 ? 18.052 -7.751 -17.940 1.00 20.38 371 VAL A O 1
ATOM 2983 N N . ASP A 1 385 ? 19.195 -6.164 -19.041 1.00 19.99 372 ASP A N 1
ATOM 2984 C CA . ASP A 1 385 ? 19.691 -7.116 -20.042 1.00 20.95 372 ASP A CA 1
ATOM 2985 C C . ASP A 1 385 ? 20.718 -8.120 -19.516 1.00 18.85 372 ASP A C 1
ATOM 2986 O O . ASP A 1 385 ? 21.005 -9.121 -20.178 1.00 20.66 372 ASP A O 1
ATOM 2991 N N . GLU A 1 386 ? 21.260 -7.860 -18.330 1.00 18.01 373 GLU A N 1
ATOM 2992 C CA . GLU A 1 386 ? 22.281 -8.727 -17.742 1.00 16.59 373 GLU A CA 1
ATOM 2993 C C . GLU A 1 386 ? 21.811 -9.645 -16.610 1.00 15.69 373 GLU A C 1
ATOM 2994 O O . GLU A 1 386 ? 22.559 -10.525 -16.176 1.00 16.57 373 GLU A O 1
ATOM 3000 N N . LEU A 1 387 ? 20.583 -9.454 -16.139 1.00 16.09 374 LEU A N 1
ATOM 3001 C CA . LEU A 1 387 ? 20.057 -10.256 -15.036 1.00 15.87 374 LEU A CA 1
ATOM 3002 C C . LEU A 1 387 ? 19.954 -11.762 -15.291 1.00 16.13 374 LEU A C 1
ATOM 3003 O O . LEU A 1 387 ? 20.114 -12.559 -14.365 1.00 14.75 374 LEU A O 1
ATOM 3008 N N . ARG A 1 388 ? 19.684 -12.146 -16.536 1.00 17.55 375 ARG A N 1
ATOM 3009 C CA . ARG A 1 388 ? 19.582 -13.554 -16.913 1.00 18.70 375 ARG A CA 1
ATOM 3010 C C . ARG A 1 388 ? 20.319 -13.748 -18.229 1.00 20.98 375 ARG A C 1
ATOM 3011 O O . ARG A 1 388 ? 20.577 -12.781 -18.944 1.00 23.54 375 ARG A O 1
ATOM 3019 N N . ALA B 1 13 ? -15.693 -10.474 17.045 1.00 38.26 0 ALA B N 1
ATOM 3020 C CA . ALA B 1 13 ? -16.583 -9.804 18.036 1.00 37.09 0 ALA B CA 1
ATOM 3021 C C . ALA B 1 13 ? -15.881 -9.660 19.383 1.00 35.49 0 ALA B C 1
ATOM 3022 O O . ALA B 1 13 ? -15.856 -8.578 19.970 1.00 34.59 0 ALA B O 1
ATOM 3024 N N . MET B 1 14 ? -15.316 -10.760 19.870 1.00 32.79 1 MET B N 1
ATOM 3025 C CA . MET B 1 14 ? -14.607 -10.764 21.145 1.00 30.74 1 MET B CA 1
ATOM 3026 C C . MET B 1 14 ? -13.473 -9.747 21.141 1.00 29.44 1 MET B C 1
ATOM 3027 O O . MET B 1 14 ? -12.699 -9.672 20.187 1.00 29.99 1 MET B O 1
ATOM 3032 N N . GLN B 1 15 ? -13.381 -8.965 22.212 1.00 28.27 2 GLN B N 1
ATOM 3033 C CA . GLN B 1 15 ? -12.337 -7.957 22.326 1.00 26.87 2 GLN B CA 1
ATOM 3034 C C . GLN B 1 15 ? -11.642 -8.039 23.679 1.00 24.03 2 GLN B C 1
ATOM 3035 O O . GLN B 1 15 ? -12.268 -8.337 24.698 1.00 23.84 2 GLN B O 1
ATOM 3041 N N . ILE B 1 16 ? -10.342 -7.769 23.679 1.00 20.85 3 ILE B N 1
ATOM 3042 C CA . ILE B 1 16 ? -9.547 -7.814 24.896 1.00 19.15 3 ILE B CA 1
ATOM 3043 C C . ILE B 1 16 ? -8.863 -6.470 25.119 1.00 18.96 3 ILE B C 1
ATOM 3044 O O . ILE B 1 16 ? -8.288 -5.898 24.191 1.00 20.40 3 ILE B O 1
ATOM 3049 N N . ARG B 1 17 ? -8.933 -5.968 26.349 1.00 18.21 4 ARG B N 1
ATOM 3050 C CA . ARG B 1 17 ? -8.321 -4.683 26.679 1.00 18.30 4 ARG B CA 1
ATOM 3051 C C . ARG B 1 17 ? -7.736 -4.628 28.088 1.00 16.45 4 ARG B C 1
ATOM 3052 O O . ARG B 1 17 ? -8.052 -5.455 28.943 1.00 17.42 4 ARG B O 1
ATOM 3060 N N . ALA B 1 18 ? -6.885 -3.634 28.315 1.00 15.14 5 ALA B N 1
ATOM 3061 C CA . ALA B 1 18 ? -6.241 -3.435 29.605 1.00 15.39 5 ALA B CA 1
ATOM 3062 C C . ALA B 1 18 ? -6.088 -1.940 29.874 1.00 16.02 5 ALA B C 1
ATOM 3063 O O . ALA B 1 18 ? -5.183 -1.516 30.593 1.00 15.17 5 ALA B O 1
ATOM 3065 N N . ASP B 1 19 ? -6.984 -1.144 29.298 1.00 17.24 6 ASP B N 1
ATOM 3066 C CA . ASP B 1 19 ? -6.930 0.302 29.466 1.00 18.52 6 ASP B CA 1
ATOM 3067 C C . ASP B 1 19 ? -7.690 0.762 30.705 1.00 18.09 6 ASP B C 1
ATOM 3068 O O . ASP B 1 19 ? -8.703 1.457 30.618 1.00 19.10 6 ASP B O 1
ATOM 3073 N N . PHE B 1 20 ? -7.179 0.354 31.861 1.00 16.41 7 PHE B N 1
ATOM 3074 C CA . PHE B 1 20 ? -7.758 0.697 33.152 1.00 16.39 7 PHE B CA 1
ATOM 3075 C C . PHE B 1 20 ? -6.722 0.512 34.250 1.00 16.06 7 PHE B C 1
ATOM 3076 O O . PHE B 1 20 ? -5.623 0.016 34.002 1.00 16.73 7 PHE B O 1
ATOM 3084 N N . ASP B 1 21 ? -7.086 0.915 35.462 1.00 16.85 8 ASP B N 1
ATOM 3085 C CA . ASP B 1 21 ? -6.214 0.812 36.629 1.00 16.01 8 ASP B CA 1
ATOM 3086 C C . ASP B 1 21 ? -5.576 -0.580 36.762 1.00 15.33 8 ASP B C 1
ATOM 3087 O O . ASP B 1 21 ? -6.278 -1.588 36.828 1.00 14.71 8 ASP B O 1
ATOM 3092 N N . SER B 1 22 ? -4.242 -0.595 36.815 1.00 13.86 9 SER B N 1
ATOM 3093 C CA . SER B 1 22 ? -3.407 -1.796 36.940 1.00 14.32 9 SER B CA 1
ATOM 3094 C C . SER B 1 22 ? -3.494 -2.764 35.761 1.00 13.41 9 SER B C 1
ATOM 3095 O O . SER B 1 22 ? -3.020 -3.899 35.839 1.00 12.94 9 SER B O 1
ATOM 3098 N N . GLY B 1 23 ? -4.078 -2.306 34.660 1.00 11.86 10 GLY B N 1
ATOM 3099 C CA . GLY B 1 23 ? -4.187 -3.151 33.487 1.00 12.41 10 GLY B CA 1
ATOM 3100 C C . GLY B 1 23 ? -2.818 -3.430 32.887 1.00 12.97 10 GLY B C 1
ATOM 3101 O O . GLY B 1 23 ? -1.929 -2.572 32.922 1.00 12.17 10 GLY B O 1
ATOM 3102 N N . ASN B 1 24 ? -2.636 -4.636 32.352 1.00 11.67 11 ASN B N 1
ATOM 3103 C CA . ASN B 1 24 ? -1.372 -5.009 31.726 1.00 12.56 11 ASN B CA 1
ATOM 3104 C C . ASN B 1 24 ? -1.528 -6.221 30.815 1.00 11.81 11 ASN B C 1
ATOM 3105 O O . ASN B 1 24 ? -1.776 -7.338 31.275 1.00 12.57 11 ASN B O 1
ATOM 3110 N N . ILE B 1 25 ? -1.392 -5.969 29.516 1.00 12.45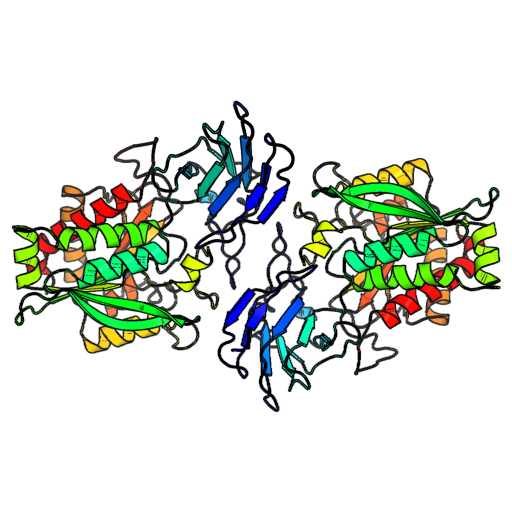 12 ILE B N 1
ATOM 3111 C CA . ILE B 1 25 ? -1.466 -6.995 28.487 1.00 11.87 12 ILE B CA 1
ATOM 3112 C C . ILE B 1 25 ? -1.284 -6.351 27.114 1.00 11.01 12 ILE B C 1
ATOM 3113 O O . ILE B 1 25 ? -1.591 -5.176 26.911 1.00 13.44 12 ILE B O 1
ATOM 3118 N N . GLN B 1 26 ? -0.741 -7.134 26.194 1.00 12.07 13 GLN B N 1
ATOM 3119 C CA . GLN B 1 26 ? -0.547 -6.722 24.810 1.00 11.26 13 GLN B CA 1
ATOM 3120 C C . GLN B 1 26 ? -1.295 -7.809 24.059 1.00 12.20 13 GLN B C 1
ATOM 3121 O O . GLN B 1 26 ? -0.999 -8.988 24.237 1.00 12.95 13 GLN B O 1
ATOM 3127 N N . VAL B 1 27 ? -2.278 -7.429 23.248 1.00 13.55 14 VAL B N 1
ATOM 3128 C CA . VAL B 1 27 ? -3.030 -8.419 22.493 1.00 14.36 14 VAL B CA 1
ATOM 3129 C C . VAL B 1 27 ? -2.273 -8.772 21.222 1.00 14.25 14 VAL B C 1
ATOM 3130 O O . VAL B 1 27 ? -1.944 -7.894 20.423 1.00 15.68 14 VAL B O 1
ATOM 3134 N N . ILE B 1 28 ? -1.977 -10.055 21.047 1.00 14.14 15 ILE B N 1
ATOM 3135 C CA . ILE B 1 28 ? -1.265 -10.495 19.862 1.00 13.06 15 ILE B CA 1
ATOM 3136 C C . ILE B 1 28 ? -2.272 -10.950 18.813 1.00 13.49 15 ILE B C 1
ATOM 3137 O O . ILE B 1 28 ? -2.266 -10.458 17.688 1.00 14.36 15 ILE B O 1
ATOM 3142 N N . ASP B 1 29 ? -3.142 -11.882 19.191 1.00 14.80 16 ASP B N 1
ATOM 3143 C CA . ASP B 1 29 ? -4.165 -12.388 18.285 1.00 16.89 16 ASP B CA 1
ATOM 3144 C C . ASP B 1 29 ? -5.320 -12.979 19.085 1.00 16.64 16 ASP B C 1
ATOM 3145 O O . ASP B 1 29 ? -5.149 -13.960 19.809 1.00 15.66 16 ASP B O 1
ATOM 3150 N N . ALA B 1 30 ? -6.494 -12.368 18.950 1.00 17.65 17 ALA B N 1
ATOM 3151 C CA . ALA B 1 30 ? -7.688 -12.820 19.661 1.00 19.69 17 ALA B CA 1
ATOM 3152 C C . ALA B 1 30 ? -8.824 -13.135 18.695 1.00 20.71 17 ALA B C 1
ATOM 3153 O O . ALA B 1 30 ? -9.999 -13.035 19.056 1.00 22.92 17 ALA B O 1
ATOM 3155 N N . SER B 1 31 ? -8.471 -13.520 17.474 1.00 20.94 18 SER B N 1
ATOM 3156 C CA . SER B 1 31 ? -9.461 -13.840 16.450 1.00 21.43 18 SER B CA 1
ATOM 3157 C C . SER B 1 31 ? -10.049 -15.239 16.620 1.00 22.55 18 SER B C 1
ATOM 3158 O O . SER B 1 31 ? -11.143 -15.523 16.131 1.00 24.50 18 SER B O 1
ATOM 3161 N N . ASP B 1 32 ? -9.320 -16.110 17.312 1.00 23.04 19 ASP B N 1
ATOM 3162 C CA . ASP B 1 32 ? -9.758 -17.487 17.538 1.00 21.73 19 ASP B CA 1
ATOM 3163 C C . ASP B 1 32 ? -9.801 -17.811 19.035 1.00 22.62 19 ASP B C 1
ATOM 3164 O O . ASP B 1 32 ? -8.762 -17.870 19.696 1.00 21.61 19 ASP B O 1
ATOM 3169 N N . PRO B 1 33 ? -11.010 -18.041 19.582 1.00 22.93 20 PRO B N 1
ATOM 3170 C CA . PRO B 1 33 ? -11.238 -18.358 20.998 1.00 21.83 20 PRO B CA 1
ATOM 3171 C C . PRO B 1 33 ? -10.384 -19.513 21.514 1.00 22.25 20 PRO B C 1
ATOM 3172 O O . PRO B 1 33 ? -9.997 -19.539 22.683 1.00 20.03 20 PRO B O 1
ATOM 3176 N N . ARG B 1 34 ? -10.094 -20.462 20.631 1.00 22.57 21 ARG B N 1
ATOM 3177 C CA . ARG B 1 34 ? -9.305 -21.632 20.991 1.00 23.31 21 ARG B CA 1
ATOM 3178 C C . ARG B 1 34 ? -7.798 -21.401 20.931 1.00 22.02 21 ARG B C 1
ATOM 3179 O O . ARG B 1 34 ? -7.019 -22.284 21.279 1.00 20.03 21 ARG B O 1
ATOM 3181 N N . ARG B 1 35 ? -7.382 -20.220 20.487 1.00 21.66 22 ARG B N 1
ATOM 3182 C CA . ARG B 1 35 ? -5.958 -19.925 20.404 1.00 21.71 22 ARG B CA 1
ATOM 3183 C C . ARG B 1 35 ? -5.728 -18.433 20.605 1.00 19.57 22 ARG B C 1
ATOM 3184 O O . ARG B 1 35 ? -5.228 -17.744 19.714 1.00 19.04 22 ARG B O 1
ATOM 3192 N N . ILE B 1 36 ? -6.105 -17.939 21.780 1.00 16.91 23 ILE B N 1
ATOM 3193 C CA . ILE B 1 36 ? -5.933 -16.528 22.102 1.00 15.98 23 ILE B CA 1
ATOM 3194 C C . ILE B 1 36 ? -4.482 -16.314 22.518 1.00 15.40 23 ILE B C 1
ATOM 3195 O O . ILE B 1 36 ? -3.999 -16.949 23.452 1.00 16.58 23 ILE B O 1
ATOM 3200 N N . ARG B 1 37 ? -3.795 -15.420 21.810 1.00 14.96 24 ARG B N 1
ATOM 3201 C CA . ARG B 1 37 ? -2.385 -15.141 22.072 1.00 14.43 24 ARG B CA 1
ATOM 3202 C C . ARG B 1 37 ? -2.189 -13.749 22.659 1.00 12.75 24 ARG B C 1
ATOM 3203 O O . ARG B 1 37 ? -2.588 -12.747 22.061 1.00 12.66 24 ARG B O 1
ATOM 3211 N N . LEU B 1 38 ? -1.568 -13.697 23.835 1.00 12.51 25 LEU B N 1
ATOM 3212 C CA . LEU B 1 38 ? -1.328 -12.438 24.532 1.00 11.80 25 LEU B CA 1
ATOM 3213 C C . LEU B 1 38 ? 0.109 -12.370 25.030 1.00 12.13 25 LEU B C 1
ATOM 3214 O O . LEU B 1 38 ? 0.789 -13.386 25.124 1.00 11.91 25 LEU B O 1
ATOM 3219 N N . ALA B 1 39 ? 0.557 -11.163 25.353 1.00 11.67 26 ALA B N 1
ATOM 3220 C CA . ALA B 1 39 ? 1.902 -10.958 25.870 1.00 10.90 26 ALA B CA 1
ATOM 3221 C C . ALA B 1 39 ? 1.844 -9.992 27.045 1.00 11.01 26 ALA B C 1
ATOM 3222 O O . ALA B 1 39 ? 1.024 -9.072 27.053 1.00 11.97 26 ALA B O 1
ATOM 3224 N N . ILE B 1 40 ? 2.694 -10.208 28.044 1.00 10.79 27 ILE B N 1
ATOM 3225 C CA . ILE B 1 40 ? 2.743 -9.329 29.203 1.00 9.37 27 ILE B CA 1
ATOM 3226 C C . ILE B 1 40 ? 3.610 -8.127 28.825 1.00 10.13 27 ILE B C 1
ATOM 3227 O O . ILE B 1 40 ? 4.592 -8.261 28.084 1.00 11.92 27 ILE B O 1
ATOM 3232 N N . ARG B 1 41 ? 3.246 -6.957 29.337 1.00 10.31 28 ARG B N 1
ATOM 3233 C CA . ARG B 1 41 ? 3.973 -5.728 29.040 1.00 10.18 28 ARG B CA 1
ATOM 3234 C C . ARG B 1 41 ? 5.056 -5.420 30.075 1.00 9.81 28 ARG B C 1
ATOM 3235 O O . ARG B 1 41 ? 4.821 -5.510 31.278 1.00 9.13 28 ARG B O 1
ATOM 3243 N N . PRO B 1 42 ? 6.269 -5.065 29.620 1.00 11.84 29 PRO B N 1
ATOM 3244 C CA . PRO B 1 42 ? 7.339 -4.747 30.571 1.00 10.95 29 PRO B CA 1
ATOM 3245 C C . PRO B 1 42 ? 6.996 -3.492 31.379 1.00 11.78 29 PRO B C 1
ATOM 3246 O O . PRO B 1 42 ? 6.173 -2.678 30.948 1.00 11.54 29 PRO B O 1
ATOM 3250 N N . ASP B 1 43 ? 7.614 -3.339 32.550 1.00 10.47 30 ASP B N 1
ATOM 3251 C CA . ASP B 1 43 ? 7.373 -2.162 33.384 1.00 10.40 30 ASP B CA 1
ATOM 3252 C C . ASP B 1 43 ? 7.653 -0.888 32.572 1.00 11.03 30 ASP B C 1
ATOM 3253 O O . ASP B 1 43 ? 8.435 -0.912 31.622 1.00 12.78 30 ASP B O 1
ATOM 3258 N N . LEU B 1 44 ? 7.018 0.220 32.951 1.00 12.13 31 LEU B N 1
ATOM 3259 C CA . LEU B 1 44 ? 7.190 1.488 32.235 1.00 13.26 31 LEU B CA 1
ATOM 3260 C C . LEU B 1 44 ? 8.633 1.842 31.905 1.00 12.51 31 LEU B C 1
ATOM 3261 O O . LEU B 1 44 ? 8.930 2.268 30.777 1.00 11.86 31 LEU B O 1
ATOM 3266 N N . ALA B 1 45 ? 9.527 1.678 32.879 1.00 12.31 32 ALA B N 1
ATOM 3267 C CA . ALA B 1 45 ? 10.929 2.025 32.677 1.00 13.21 32 ALA B CA 1
ATOM 3268 C C . ALA B 1 45 ? 11.947 0.987 33.145 1.00 12.37 32 ALA B C 1
ATOM 3269 O O . ALA B 1 45 ? 13.059 1.338 33.543 1.00 12.47 32 ALA B O 1
ATOM 3271 N N . SER B 1 46 ? 11.571 -0.286 33.102 1.00 13.58 33 SER B N 1
ATOM 3272 C CA . SER B 1 46 ? 12.484 -1.359 33.479 1.00 13.38 33 SER B CA 1
ATOM 3273 C C . SER B 1 46 ? 12.070 -2.607 32.708 1.00 13.49 33 SER B C 1
ATOM 3274 O O . SER B 1 46 ? 10.937 -2.701 32.239 1.00 13.02 33 SER B O 1
ATOM 3277 N N . GLN B 1 47 ? 12.985 -3.559 32.574 1.00 12.81 34 GLN B N 1
ATOM 3278 C CA . GLN B 1 47 ? 12.710 -4.787 31.834 1.00 15.02 34 GLN B CA 1
ATOM 3279 C C . GLN B 1 47 ? 11.779 -5.790 32.521 1.00 14.79 34 GLN B C 1
ATOM 3280 O O . GLN B 1 47 ? 11.287 -6.718 31.876 1.00 14.19 34 GLN B O 1
ATOM 3286 N N . HIS B 1 48 ? 11.523 -5.598 33.814 1.00 14.08 35 HIS B N 1
ATOM 3287 C CA . HIS B 1 48 ? 10.676 -6.524 34.562 1.00 12.24 35 HIS B CA 1
ATOM 3288 C C . HIS B 1 48 ? 9.221 -6.615 34.135 1.00 12.58 35 HIS B C 1
ATOM 3289 O O . HIS B 1 48 ? 8.609 -5.640 33.698 1.00 11.04 35 HIS B O 1
ATOM 3296 N N . PHE B 1 49 ? 8.680 -7.817 34.299 1.00 11.79 36 PHE B N 1
ATOM 3297 C CA . PHE B 1 49 ? 7.275 -8.097 34.059 1.00 12.55 36 PHE B CA 1
ATOM 3298 C C . PHE B 1 49 ? 6.911 -9.485 34.558 1.00 11.85 36 PHE B C 1
ATOM 3299 O O . PHE B 1 49 ? 7.760 -10.374 34.643 1.00 13.96 36 PHE B O 1
ATOM 3307 N N . GLN B 1 50 ? 5.647 -9.631 34.934 1.00 12.11 37 GLN B N 1
ATOM 3308 C CA . GLN B 1 50 ? 5.088 -10.887 35.429 1.00 10.27 37 GLN B CA 1
ATOM 3309 C C . GLN B 1 50 ? 3.608 -10.624 35.698 1.00 11.07 37 GLN B C 1
ATOM 3310 O O . GLN B 1 50 ? 2.750 -11.440 35.367 1.00 10.87 37 GLN B O 1
ATOM 3316 N N . TRP B 1 51 ? 3.311 -9.474 36.297 1.00 12.82 38 TRP B N 1
ATOM 3317 C CA . TRP B 1 51 ? 1.927 -9.103 36.566 1.00 11.34 38 TRP B CA 1
ATOM 3318 C C . TRP B 1 51 ? 1.176 -8.886 35.253 1.00 11.71 38 TRP B C 1
ATOM 3319 O O . TRP B 1 51 ? 1.718 -8.335 34.297 1.00 12.37 38 TRP B O 1
ATOM 3330 N N . PHE B 1 52 ? -0.071 -9.340 35.202 1.00 11.45 39 PHE B N 1
ATOM 3331 C CA . PHE B 1 52 ? -0.899 -9.147 34.018 1.00 12.00 39 PHE B CA 1
ATOM 3332 C C . PHE B 1 52 ? -2.317 -8.943 34.521 1.00 12.72 39 PHE B C 1
ATOM 3333 O O . PHE B 1 52 ? -2.667 -9.416 35.602 1.00 12.31 39 PHE B O 1
ATOM 3341 N N . HIS B 1 53 ? -3.125 -8.238 33.742 1.00 12.36 40 HIS B N 1
ATOM 3342 C CA . HIS B 1 53 ? -4.497 -7.941 34.132 1.00 12.05 40 HIS B CA 1
ATOM 3343 C C . HIS B 1 53 ? -5.212 -7.425 32.892 1.00 12.83 40 HIS B C 1
ATOM 3344 O O . HIS B 1 53 ? -4.834 -6.391 32.341 1.00 12.95 40 HIS B O 1
ATOM 3351 N N . PHE B 1 54 ? -6.235 -8.145 32.445 1.00 12.12 41 PHE B N 1
ATOM 3352 C CA . PHE B 1 54 ? -6.976 -7.727 31.266 1.00 13.81 41 PHE B CA 1
ATOM 3353 C C . PHE B 1 54 ? -8.429 -8.145 31.339 1.00 14.67 41 PHE B C 1
ATOM 3354 O O . PHE B 1 54 ? -8.809 -8.979 32.162 1.00 15.39 41 PHE B O 1
ATOM 3362 N N . LYS B 1 55 ? -9.236 -7.553 30.468 1.00 17.11 42 LYS B N 1
ATOM 3363 C CA . LYS B 1 55 ? -10.658 -7.843 30.413 1.00 17.27 42 LYS B CA 1
ATOM 3364 C C . LYS B 1 55 ? -11.036 -8.386 29.041 1.00 18.11 42 LYS B C 1
ATOM 3365 O O . LYS B 1 55 ? -10.514 -7.941 28.021 1.00 18.09 42 LYS B O 1
ATOM 3371 N N . VAL B 1 56 ? -11.944 -9.353 29.022 1.00 18.52 43 VAL B N 1
ATOM 3372 C CA . VAL B 1 56 ? -12.407 -9.928 27.771 1.00 18.23 43 VAL B CA 1
ATOM 3373 C C . VAL B 1 56 ? -13.897 -9.633 27.679 1.00 20.18 43 VAL B C 1
ATOM 3374 O O . VAL B 1 56 ? -14.622 -9.756 28.667 1.00 21.34 43 VAL B O 1
ATOM 3378 N N . GLU B 1 57 ? -14.347 -9.228 26.498 1.00 21.08 44 GLU B N 1
ATOM 3379 C CA . GLU B 1 57 ? -15.753 -8.917 26.289 1.00 22.56 44 GLU B CA 1
ATOM 3380 C C . GLU B 1 57 ? -16.206 -9.519 24.964 1.00 22.67 44 GLU B C 1
ATOM 3381 O O . GLU B 1 57 ? -15.384 -9.841 24.106 1.00 23.24 44 GLU B O 1
ATOM 3387 N N . GLY B 1 58 ? -17.516 -9.681 24.806 1.00 22.50 45 GLY B N 1
ATOM 3388 C CA . GLY B 1 58 ? -18.044 -10.242 23.578 1.00 23.21 45 GLY B CA 1
ATOM 3389 C C . GLY B 1 58 ? -17.771 -11.724 23.396 1.00 23.30 45 GLY B C 1
ATOM 3390 O O . GLY B 1 58 ? -17.712 -12.208 22.264 1.00 23.47 45 GLY B O 1
ATOM 3391 N N . MET B 1 59 ? -17.602 -12.450 24.498 1.00 22.89 46 MET B N 1
ATOM 3392 C CA . MET B 1 59 ? -17.347 -13.885 24.422 1.00 24.15 46 MET B CA 1
ATOM 3393 C C . MET B 1 59 ? -18.628 -14.643 24.133 1.00 26.10 46 MET B C 1
ATOM 3394 O O . MET B 1 59 ? -19.693 -14.309 24.655 1.00 26.74 46 MET B O 1
ATOM 3399 N N . ALA B 1 60 ? -18.516 -15.672 23.303 1.00 30.38 47 ALA B N 1
ATOM 3400 C CA . ALA B 1 60 ? -19.666 -16.481 22.936 1.00 33.85 47 ALA B CA 1
ATOM 3401 C C . ALA B 1 60 ? -19.988 -17.507 24.015 1.00 36.82 47 ALA B C 1
ATOM 3402 O O . ALA B 1 60 ? -19.105 -17.965 24.745 1.00 33.78 47 ALA B O 1
ATOM 3404 N N . PRO B 1 61 ? -21.271 -17.875 24.133 1.00 39.15 48 PRO B N 1
ATOM 3405 C CA . PRO B 1 61 ? -21.752 -18.852 25.113 1.00 41.71 48 PRO B CA 1
ATOM 3406 C C . PRO B 1 61 ? -21.316 -20.280 24.777 1.00 41.24 48 PRO B C 1
ATOM 3407 O O . PRO B 1 61 ? -21.090 -20.617 23.614 1.00 40.59 48 PRO B O 1
ATOM 3411 N N . ALA B 1 62 ? -21.193 -21.110 25.808 1.00 40.59 49 ALA B N 1
ATOM 3412 C CA . ALA B 1 62 ? -20.795 -22.508 25.655 1.00 40.26 49 ALA B CA 1
ATOM 3413 C C . ALA B 1 62 ? -19.607 -22.724 24.718 1.00 38.77 49 ALA B C 1
ATOM 3414 O O . ALA B 1 62 ? -19.615 -23.650 23.909 1.00 38.74 49 ALA B O 1
ATOM 3416 N N . THR B 1 63 ? -18.591 -21.875 24.819 1.00 35.98 50 THR B N 1
ATOM 3417 C CA . THR B 1 63 ? -17.408 -22.021 23.980 1.00 33.39 50 THR B CA 1
ATOM 3418 C C . THR B 1 63 ? -16.177 -21.968 24.865 1.00 30.75 50 THR B C 1
ATOM 3419 O O . THR B 1 63 ? -16.059 -21.094 25.721 1.00 29.05 50 THR B O 1
ATOM 3423 N N . GLU B 1 64 ? -15.266 -22.913 24.676 1.00 27.56 51 GLU B N 1
ATOM 3424 C CA . GLU B 1 64 ? -14.061 -22.928 25.481 1.00 24.79 51 GLU B CA 1
ATOM 3425 C C . GLU B 1 64 ? -13.086 -21.904 24.922 1.00 23.82 51 GLU B C 1
ATOM 3426 O O . GLU B 1 64 ? -12.870 -21.825 23.711 1.00 23.55 51 GLU B O 1
ATOM 3432 N N . HIS B 1 65 ? -12.524 -21.101 25.814 1.00 21.15 52 HIS B N 1
ATOM 3433 C CA . HIS B 1 65 ? -11.562 -20.088 25.427 1.00 19.64 52 HIS B CA 1
ATOM 3434 C C . HIS B 1 65 ? -10.228 -20.510 26.014 1.00 18.63 52 HIS B C 1
ATOM 3435 O O . HIS B 1 65 ? -10.128 -20.794 27.206 1.00 19.61 52 HIS B O 1
ATOM 3442 N N . CYS B 1 66 ? -9.210 -20.569 25.167 1.00 16.84 53 CYS B N 1
ATOM 3443 C CA . CYS B 1 66 ? -7.885 -20.982 25.600 1.00 17.12 53 CYS B CA 1
ATOM 3444 C C . CYS B 1 66 ? -6.898 -19.840 25.387 1.00 14.81 53 CYS B C 1
ATOM 3445 O O . CYS B 1 66 ? -6.682 -19.395 24.257 1.00 15.41 53 CYS B O 1
ATOM 3448 N N . PHE B 1 67 ? -6.306 -19.383 26.488 1.00 13.28 54 PHE B N 1
ATOM 3449 C CA . PHE B 1 67 ? -5.360 -18.266 26.489 1.00 14.49 54 PHE B CA 1
ATOM 3450 C C . PHE B 1 67 ? -3.908 -18.697 26.685 1.00 13.65 54 PHE B C 1
ATOM 3451 O O . PHE B 1 67 ? -3.627 -19.707 27.329 1.00 15.45 54 PHE B O 1
ATOM 3459 N N . THR B 1 68 ? -2.991 -17.909 26.131 1.00 13.66 55 THR B N 1
ATOM 3460 C CA . THR B 1 68 ? -1.560 -18.155 26.278 1.00 12.76 55 THR B CA 1
ATOM 3461 C C . THR B 1 68 ? -0.835 -16.831 26.405 1.00 12.89 55 THR B C 1
ATOM 3462 O O . THR B 1 68 ? -1.031 -15.920 25.595 1.00 13.37 55 THR B O 1
ATOM 3466 N N . LEU B 1 69 ? -0.015 -16.719 27.439 1.00 14.24 56 LEU B N 1
ATOM 3467 C CA . LEU B 1 69 ? 0.805 -15.535 27.620 1.00 12.30 56 LEU B CA 1
ATOM 3468 C C . LEU B 1 69 ? 2.098 -16.011 26.959 1.00 12.67 56 LEU B C 1
ATOM 3469 O O . LEU B 1 69 ? 2.907 -16.704 27.578 1.00 13.60 56 LEU B O 1
ATOM 3474 N N . VAL B 1 70 ? 2.277 -15.639 25.692 1.00 13.42 57 VAL B N 1
ATOM 3475 C CA . VAL B 1 70 ? 3.419 -16.084 24.899 1.00 12.42 57 VAL B CA 1
ATOM 3476 C C . VAL B 1 70 ? 4.830 -15.747 25.370 1.00 12.43 57 VAL B C 1
ATOM 3477 O O . VAL B 1 70 ? 5.772 -16.465 25.022 1.00 12.04 57 VAL B O 1
ATOM 3481 N N . ASN B 1 71 ? 4.999 -14.675 26.140 1.00 11.70 58 ASN B N 1
ATOM 3482 C CA . ASN B 1 71 ? 6.339 -14.311 26.608 1.00 10.95 58 ASN B CA 1
ATOM 3483 C C . ASN B 1 71 ? 6.573 -14.574 28.094 1.00 10.82 58 ASN B C 1
ATOM 3484 O O . ASN B 1 71 ? 7.460 -13.972 28.713 1.00 12.29 58 ASN B O 1
ATOM 3489 N N . ALA B 1 72 ? 5.793 -15.491 28.656 1.00 11.34 59 ALA B N 1
ATOM 3490 C CA . ALA B 1 72 ? 5.923 -15.828 30.069 1.00 11.26 59 ALA B CA 1
ATOM 3491 C C . ALA B 1 72 ? 7.336 -16.307 30.406 1.00 12.37 59 ALA B C 1
ATOM 3492 O O . ALA B 1 72 ? 7.838 -16.053 31.498 1.00 12.52 59 ALA B O 1
ATOM 3494 N N . GLY B 1 73 ? 7.976 -16.986 29.458 1.00 13.82 60 GLY B N 1
ATOM 3495 C CA . GLY B 1 73 ? 9.317 -17.492 29.683 1.00 14.08 60 GLY B CA 1
ATOM 3496 C C . GLY B 1 73 ? 10.370 -16.414 29.848 1.00 14.96 60 GLY B C 1
ATOM 3497 O O . GLY B 1 73 ? 11.484 -16.694 30.295 1.00 16.08 60 GLY B O 1
ATOM 3498 N N . GLN B 1 74 ? 10.024 -15.182 29.487 1.00 15.25 61 GLN B N 1
ATOM 3499 C CA . GLN B 1 74 ? 10.949 -14.062 29.596 1.00 15.34 61 GLN B CA 1
ATOM 3500 C C . GLN B 1 74 ? 10.602 -13.145 30.760 1.00 14.57 61 GLN B C 1
ATOM 3501 O O . GLN B 1 74 ? 11.190 -12.073 30.907 1.00 13.91 61 GLN B O 1
ATOM 3507 N N . SER B 1 75 ? 9.638 -13.563 31.579 1.00 13.84 62 SER B N 1
ATOM 3508 C CA . SER B 1 75 ? 9.234 -12.765 32.732 1.00 13.53 62 SER B CA 1
ATOM 3509 C C . SER B 1 75 ? 10.343 -12.748 33.780 1.00 14.25 62 SER B C 1
ATOM 3510 O O . SER B 1 75 ? 11.286 -13.539 33.713 1.00 15.43 62 SER B O 1
ATOM 3513 N N . ALA B 1 76 ? 10.221 -11.847 34.749 1.00 13.76 63 ALA B N 1
ATOM 3514 C CA . ALA B 1 76 ? 11.223 -11.702 35.804 1.00 13.65 63 ALA B CA 1
ATOM 3515 C C . ALA B 1 76 ? 11.454 -12.972 36.609 1.00 13.93 63 ALA B C 1
ATOM 3516 O O . ALA B 1 76 ? 12.580 -13.267 37.010 1.00 16.19 63 ALA B O 1
ATOM 3518 N N . TYR B 1 77 ? 10.381 -13.715 36.846 1.00 13.97 64 TYR B N 1
ATOM 3519 C CA . TYR B 1 77 ? 10.446 -14.952 37.610 1.00 15.07 64 TYR B CA 1
ATOM 3520 C C . TYR B 1 77 ? 9.728 -16.065 36.861 1.00 14.61 64 TYR B C 1
ATOM 3521 O O . TYR B 1 77 ? 8.749 -16.628 37.354 1.00 14.36 64 TYR B O 1
ATOM 3530 N N . SER B 1 78 ? 10.225 -16.387 35.669 1.00 14.77 65 SER B N 1
ATOM 3531 C CA . SER B 1 78 ? 9.616 -17.422 34.842 1.00 14.67 65 SER B CA 1
ATOM 3532 C C . SER B 1 78 ? 9.542 -18.802 35.495 1.00 14.71 65 SER B C 1
ATOM 3533 O O . SER B 1 78 ? 8.659 -19.593 35.169 1.00 15.45 65 SER B O 1
ATOM 3536 N N . HIS B 1 79 ? 10.451 -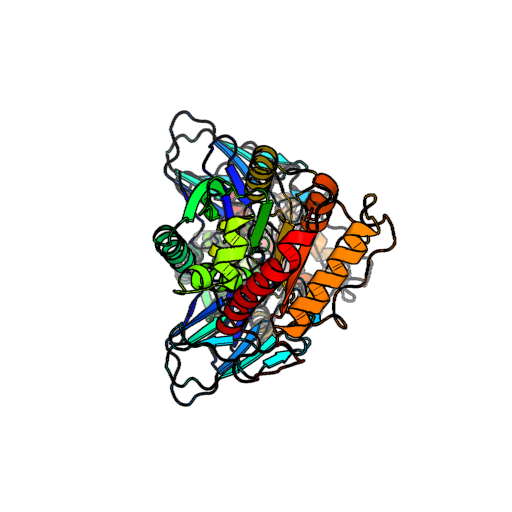19.101 36.419 1.00 15.84 66 HIS B N 1
ATOM 3537 C CA . HIS B 1 79 ? 10.413 -20.408 37.078 1.00 16.49 66 HIS B CA 1
ATOM 3538 C C . HIS B 1 79 ? 9.178 -20.517 37.968 1.00 15.50 66 HIS B C 1
ATOM 3539 O O . HIS B 1 79 ? 8.709 -21.614 38.272 1.00 17.05 66 HIS B O 1
ATOM 3546 N N . ALA B 1 80 ? 8.641 -19.367 38.360 1.00 15.17 67 ALA B N 1
ATOM 3547 C CA . ALA B 1 80 ? 7.470 -19.319 39.228 1.00 13.69 67 ALA B CA 1
ATOM 3548 C C . ALA B 1 80 ? 6.143 -19.615 38.536 1.00 13.48 67 ALA B C 1
ATOM 3549 O O . ALA B 1 80 ? 5.100 -19.663 39.195 1.00 12.38 67 ALA B O 1
ATOM 3551 N N . TRP B 1 81 ? 6.161 -19.807 37.218 1.00 11.63 68 TRP B N 1
ATOM 3552 C CA . TRP B 1 81 ? 4.926 -20.105 36.504 1.00 12.02 68 TRP B CA 1
ATOM 3553 C C . TRP B 1 81 ? 4.481 -21.539 36.792 1.00 12.18 68 TRP B C 1
ATOM 3554 O O . TRP B 1 81 ? 3.289 -21.842 36.773 1.00 11.37 68 TRP B O 1
ATOM 3565 N N . SER B 1 82 ? 5.440 -22.418 37.061 1.00 13.39 69 SER B N 1
ATOM 3566 C CA . SER B 1 82 ? 5.116 -23.805 37.369 1.00 16.23 69 SER B CA 1
ATOM 3567 C C . SER B 1 82 ? 4.299 -23.871 38.656 1.00 15.22 69 SER B C 1
ATOM 3568 O O . SER B 1 82 ? 4.716 -23.351 39.692 1.00 16.47 69 SER B O 1
ATOM 3571 N N . GLY B 1 83 ? 3.131 -24.504 38.579 1.00 16.02 70 GLY B N 1
ATOM 3572 C CA . GLY B 1 83 ? 2.280 -24.633 39.749 1.00 15.96 70 GLY B CA 1
ATOM 3573 C C . GLY B 1 83 ? 1.406 -23.419 40.017 1.00 17.24 70 GLY B C 1
ATOM 3574 O O . GLY B 1 83 ? 0.728 -23.355 41.044 1.00 19.18 70 GLY B O 1
ATOM 3575 N N . TYR B 1 84 ? 1.424 -22.452 39.105 1.00 14.19 71 TYR B N 1
ATOM 3576 C CA . TYR B 1 84 ? 0.613 -21.251 39.259 1.00 14.12 71 TYR B CA 1
ATOM 3577 C C . TYR B 1 84 ? -0.660 -21.333 38.421 1.00 13.60 71 TYR B C 1
ATOM 3578 O O . TYR B 1 84 ? -0.627 -21.748 37.264 1.00 15.28 71 TYR B O 1
ATOM 3587 N N . GLN B 1 85 ? -1.776 -20.921 39.015 1.00 14.43 72 GLN B N 1
ATOM 3588 C CA . GLN B 1 85 ? -3.069 -20.917 38.339 1.00 14.71 72 GLN B CA 1
ATOM 3589 C C . GLN B 1 85 ? -3.550 -19.470 38.268 1.00 13.90 72 GLN B C 1
ATOM 3590 O O . GLN B 1 85 ? -3.572 -18.772 39.283 1.00 14.16 72 GLN B O 1
ATOM 3596 N N . ALA B 1 86 ? -3.929 -19.022 37.075 1.00 14.36 73 ALA B N 1
ATOM 3597 C CA . ALA B 1 86 ? -4.401 -17.653 36.885 1.00 12.96 73 ALA B CA 1
ATOM 3598 C C . ALA B 1 86 ? -5.703 -17.404 37.639 1.00 12.73 73 ALA B C 1
ATOM 3599 O O . ALA B 1 86 ? -6.441 -18.340 37.959 1.00 14.27 73 ALA B O 1
ATOM 3601 N N . VAL B 1 87 ? -5.980 -16.138 37.926 1.00 14.93 74 VAL B N 1
ATOM 3602 C CA . VAL B 1 87 ? -7.196 -15.777 38.639 1.00 15.46 74 VAL B CA 1
ATOM 3603 C C . VAL B 1 87 ? -8.140 -15.057 37.683 1.00 15.52 74 VAL B C 1
ATOM 3604 O O . VAL B 1 87 ? -7.700 -14.283 36.832 1.00 15.33 74 VAL B O 1
ATOM 3608 N N . ALA B 1 88 ? -9.437 -15.319 37.822 1.00 15.69 75 ALA B N 1
ATOM 3609 C CA . ALA B 1 88 ? -10.439 -14.703 36.962 1.00 15.28 75 ALA B CA 1
ATOM 3610 C C . ALA B 1 88 ? -11.634 -14.214 37.777 1.00 17.10 75 ALA B C 1
ATOM 3611 O O . ALA B 1 88 ? -11.791 -14.571 38.946 1.00 18.37 75 ALA B O 1
ATOM 3613 N N . SER B 1 89 ? -12.466 -13.388 37.151 1.00 17.09 76 SER B N 1
ATOM 3614 C CA . SER B 1 89 ? -13.649 -12.840 37.807 1.00 18.69 76 SER B CA 1
ATOM 3615 C C . SER B 1 89 ? -14.644 -12.296 36.796 1.00 19.31 76 SER B C 1
ATOM 3616 O O . SER B 1 89 ? -14.271 -11.595 35.853 1.00 19.05 76 SER B O 1
ATOM 3619 N N . TYR B 1 90 ? -15.918 -12.612 37.008 1.00 19.83 77 TYR B N 1
ATOM 3620 C CA . TYR B 1 90 ? -16.984 -12.157 36.126 1.00 21.56 77 TYR B CA 1
ATOM 3621 C C . TYR B 1 90 ? -17.504 -10.778 36.518 1.00 22.63 77 TYR B C 1
ATOM 3622 O O . TYR B 1 90 ? -18.035 -10.049 35.680 1.00 24.27 77 TYR B O 1
ATOM 3631 N N . ASP B 1 91 ? -17.358 -10.423 37.790 1.00 23.70 78 ASP B N 1
ATOM 3632 C CA . ASP B 1 91 ? -17.844 -9.133 38.266 1.00 25.89 78 ASP B CA 1
ATOM 3633 C C . ASP B 1 91 ? -16.802 -8.233 38.911 1.00 25.84 78 ASP B C 1
ATOM 3634 O O . ASP B 1 91 ? -17.125 -7.125 39.336 1.00 29.88 78 ASP B O 1
ATOM 3639 N N . GLY B 1 92 ? -15.560 -8.693 38.995 1.00 25.78 79 GLY B N 1
ATOM 3640 C CA . GLY B 1 92 ? -14.533 -7.872 39.606 1.00 23.83 79 GLY B CA 1
ATOM 3641 C C . GLY B 1 92 ? -14.593 -7.893 41.123 1.00 23.66 79 GLY B C 1
ATOM 3642 O O . GLY B 1 92 ? -13.817 -7.211 41.793 1.00 23.63 79 GLY B O 1
ATOM 3643 N N . GLU B 1 93 ? -15.519 -8.676 41.670 1.00 22.66 80 GLU B N 1
ATOM 3644 C CA . GLU B 1 93 ? -15.658 -8.779 43.117 1.00 22.99 80 GLU B CA 1
ATOM 3645 C C . GLU B 1 93 ? -15.317 -10.177 43.631 1.00 22.28 80 GLU B C 1
ATOM 3646 O O . GLU B 1 93 ? -14.624 -10.314 44.635 1.00 23.65 80 GLU B O 1
ATOM 3652 N N . ARG B 1 94 ? -15.799 -11.213 42.950 1.00 20.51 81 ARG B N 1
ATOM 3653 C CA . ARG B 1 94 ? -15.489 -12.581 43.360 1.00 20.68 81 ARG B CA 1
ATOM 3654 C C . ARG B 1 94 ? -14.457 -13.142 42.393 1.00 19.78 81 ARG B C 1
ATOM 3655 O O . ARG B 1 94 ? -14.703 -13.223 41.188 1.00 20.59 81 ARG B O 1
ATOM 3663 N N . TRP B 1 95 ? -13.301 -13.527 42.917 1.00 19.21 82 TRP B N 1
ATOM 3664 C CA . TRP B 1 95 ? -12.254 -14.069 42.072 1.00 18.34 82 TRP B CA 1
ATOM 3665 C C . TRP B 1 95 ? -12.042 -15.556 42.317 1.00 18.29 82 TRP B C 1
ATOM 3666 O O . TRP B 1 95 ? -12.146 -16.037 43.447 1.00 18.46 82 TRP B O 1
ATOM 3677 N N . PHE B 1 96 ? -11.759 -16.283 41.241 1.00 18.15 83 PHE B N 1
ATOM 3678 C CA . PHE B 1 96 ? -11.534 -17.720 41.325 1.00 16.06 83 PHE B CA 1
ATOM 3679 C C . PHE B 1 96 ? -10.390 -18.141 40.410 1.00 16.17 83 PHE B C 1
ATOM 3680 O O . PHE B 1 96 ? -10.081 -17.455 39.436 1.00 17.39 83 PHE B O 1
ATOM 3688 N N . ARG B 1 97 ? -9.772 -19.276 40.723 1.00 15.70 84 ARG B N 1
ATOM 3689 C CA . ARG B 1 97 ? -8.653 -19.791 39.938 1.00 15.76 84 ARG B CA 1
ATOM 3690 C C . ARG B 1 97 ? -9.128 -20.605 38.741 1.00 14.88 84 ARG B C 1
ATOM 3691 O O . ARG B 1 97 ? -10.179 -21.245 38.795 1.00 16.73 84 ARG B O 1
ATOM 3699 N N . VAL B 1 98 ? -8.354 -20.566 37.659 1.00 14.67 85 VAL B N 1
ATOM 3700 C CA . VAL B 1 98 ? -8.682 -21.315 36.451 1.00 15.46 85 VAL B CA 1
ATOM 3701 C C . VAL B 1 98 ? -7.553 -22.286 36.111 1.00 15.73 85 VAL B C 1
ATOM 3702 O O . VAL B 1 98 ? -6.391 -22.043 36.433 1.00 15.61 85 VAL B O 1
ATOM 3706 N N . PRO B 1 99 ? -7.890 -23.414 35.468 1.00 16.31 86 PRO B N 1
ATOM 3707 C CA . PRO B 1 99 ? -6.904 -24.430 35.084 1.00 15.78 86 PRO B CA 1
ATOM 3708 C C . PRO B 1 99 ? -5.776 -23.787 34.285 1.00 15.28 86 PRO B C 1
ATOM 3709 O O . PRO B 1 99 ? -6.031 -23.123 33.287 1.00 15.41 86 PRO B O 1
ATOM 3713 N N . SER B 1 100 ? -4.537 -23.981 34.724 1.00 15.11 87 SER B N 1
ATOM 3714 C CA . SER B 1 100 ? -3.399 -23.388 34.035 1.00 14.86 87 SER B CA 1
ATOM 3715 C C . SER B 1 100 ? -2.230 -24.362 33.916 1.00 15.61 87 SER B C 1
ATOM 3716 O O . SER B 1 100 ? -2.079 -25.273 34.730 1.00 15.81 87 SER B O 1
ATOM 3719 N N . GLN B 1 101 ? -1.418 -24.170 32.880 1.00 15.22 88 GLN B N 1
ATOM 3720 C CA . GLN B 1 101 ? -0.246 -25.002 32.654 1.00 14.71 88 GLN B CA 1
ATOM 3721 C C . GLN B 1 101 ? 0.885 -24.125 32.144 1.00 13.99 88 GLN B C 1
ATOM 3722 O O . GLN B 1 101 ? 0.657 -23.031 31.628 1.00 15.09 88 GLN B O 1
ATOM 3728 N N . TYR B 1 102 ? 2.109 -24.615 32.276 1.00 14.22 89 TYR B N 1
ATOM 3729 C CA . TYR B 1 102 ? 3.271 -23.864 31.830 1.00 15.23 89 TYR B CA 1
ATOM 3730 C C . TYR B 1 102 ? 4.250 -24.729 31.050 1.00 14.93 89 TYR B C 1
ATOM 3731 O O . TYR B 1 102 ? 4.612 -25.823 31.487 1.00 15.23 89 TYR B O 1
ATOM 3740 N N . ASP B 1 103 ? 4.649 -24.252 29.876 1.00 15.77 90 ASP B N 1
ATOM 3741 C CA . ASP B 1 103 ? 5.634 -24.958 29.063 1.00 16.18 90 ASP B CA 1
ATOM 3742 C C . ASP B 1 103 ? 6.429 -23.929 28.259 1.00 16.82 90 ASP B C 1
ATOM 3743 O O . ASP B 1 103 ? 6.304 -22.730 28.497 1.00 15.58 90 ASP B O 1
ATOM 3748 N N . ALA B 1 104 ? 7.253 -24.387 27.322 1.00 17.93 91 ALA B N 1
ATOM 3749 C CA . ALA B 1 104 ? 8.070 -23.477 26.524 1.00 18.57 91 ALA B CA 1
ATOM 3750 C C . ALA B 1 104 ? 7.279 -22.455 25.709 1.00 17.59 91 ALA B C 1
ATOM 3751 O O . ALA B 1 104 ? 7.817 -21.408 25.343 1.00 19.04 91 ALA B O 1
ATOM 3753 N N . ASP B 1 105 ? 6.014 -22.749 25.419 1.00 17.61 92 ASP B N 1
ATOM 3754 C CA . ASP B 1 105 ? 5.189 -21.822 24.646 1.00 17.12 92 ASP B CA 1
ATOM 3755 C C . ASP B 1 105 ? 4.648 -20.694 25.528 1.00 15.38 92 ASP B C 1
ATOM 3756 O O . ASP B 1 105 ? 4.161 -19.684 25.015 1.00 16.61 92 ASP B O 1
ATOM 3761 N N . GLY B 1 106 ? 4.735 -20.870 26.847 1.00 14.57 93 GLY B N 1
ATOM 3762 C CA . GLY B 1 106 ? 4.268 -19.846 27.771 1.00 14.73 93 GLY B CA 1
ATOM 3763 C C . GLY B 1 106 ? 3.308 -20.351 28.835 1.00 14.68 93 GLY B C 1
ATOM 3764 O O . GLY B 1 106 ? 3.237 -21.552 29.096 1.00 14.32 93 GLY B O 1
ATOM 3765 N N . LEU B 1 107 ? 2.585 -19.426 29.464 1.00 14.63 94 LEU B N 1
ATOM 3766 C CA . LEU B 1 107 ? 1.598 -19.784 30.478 1.00 12.85 94 LEU B CA 1
ATOM 3767 C C . LEU B 1 107 ? 0.265 -19.948 29.765 1.00 12.93 94 LEU B C 1
ATOM 3768 O O . LEU B 1 107 ? -0.151 -19.070 29.000 1.00 13.76 94 LEU B O 1
ATOM 3773 N N . HIS B 1 108 ? -0.406 -21.067 30.017 1.00 12.38 95 HIS B N 1
ATOM 3774 C CA . HIS B 1 108 ? -1.694 -21.329 29.388 1.00 13.56 95 HIS B CA 1
ATOM 3775 C C . HIS B 1 108 ? -2.794 -21.497 30.427 1.00 13.83 95 HIS B C 1
ATOM 3776 O O . HIS B 1 108 ? -2.559 -22.017 31.518 1.00 13.42 95 HIS B O 1
ATOM 3783 N N . PHE B 1 109 ? -3.991 -21.033 30.092 1.00 13.50 96 PHE B N 1
ATOM 3784 C CA . PHE B 1 109 ? -5.140 -21.220 30.964 1.00 14.21 96 PHE B CA 1
ATOM 3785 C C . PHE B 1 109 ? -6.412 -21.244 30.132 1.00 14.47 96 PHE B C 1
ATOM 3786 O O . PHE B 1 109 ? -6.492 -20.596 29.085 1.00 16.56 96 PHE B O 1
ATOM 3794 N N . GLN B 1 110 ? -7.392 -22.023 30.584 1.00 15.50 97 GLN B N 1
ATOM 3795 C CA . GLN B 1 110 ? -8.649 -22.172 29.859 1.00 17.77 97 GLN B CA 1
ATOM 3796 C C . GLN B 1 110 ? -9.870 -21.873 30.719 1.00 18.24 97 GLN B C 1
ATOM 3797 O O . GLN B 1 110 ? -9.851 -22.045 31.941 1.00 19.20 97 GLN B O 1
ATOM 3803 N N . LEU B 1 111 ? -10.933 -21.431 30.058 1.00 19.84 98 LEU B N 1
ATOM 3804 C CA . LEU B 1 111 ? -12.186 -21.121 30.727 1.00 20.87 98 LEU B CA 1
ATOM 3805 C C . LEU B 1 111 ? -13.336 -21.151 29.747 1.00 21.08 98 LEU B C 1
ATOM 3806 O O . LEU B 1 111 ? -13.228 -20.645 28.632 1.00 21.21 98 LEU B O 1
ATOM 3811 N N . GLU B 1 112 ? -14.435 -21.772 30.159 1.00 23.13 99 GLU B N 1
ATOM 3812 C CA . GLU B 1 112 ? -15.646 -21.810 29.342 1.00 24.56 99 GLU B CA 1
ATOM 3813 C C . GLU B 1 112 ? -16.513 -20.866 30.166 1.00 24.46 99 GLU B C 1
ATOM 3814 O O . GLU B 1 112 ? -17.181 -21.288 31.111 1.00 24.60 99 GLU B O 1
ATOM 3820 N N . PRO B 1 113 ? -16.505 -19.569 29.810 1.00 24.28 100 PRO B N 1
ATOM 3821 C CA . PRO B 1 113 ? -17.220 -18.456 30.451 1.00 24.36 100 PRO B CA 1
ATOM 3822 C C . PRO B 1 113 ? -18.706 -18.649 30.712 1.00 24.05 100 PRO B C 1
ATOM 3823 O O . PRO B 1 113 ? -19.451 -19.093 29.841 1.00 24.58 100 PRO B O 1
ATOM 3827 N N . GLU B 1 114 ? -19.128 -18.302 31.924 1.00 24.71 101 GLU B N 1
ATOM 3828 C CA . GLU B 1 114 ? -20.535 -18.390 32.298 1.00 25.70 101 GLU B CA 1
ATOM 3829 C C . GLU B 1 114 ? -21.187 -17.079 31.868 1.00 25.27 101 GLU B C 1
ATOM 3830 O O . GLU B 1 114 ? -22.407 -16.977 31.782 1.00 26.90 101 GLU B O 1
ATOM 3836 N N . GLU B 1 115 ? -20.349 -16.081 31.597 1.00 24.38 102 GLU B N 1
ATOM 3837 C CA . GLU B 1 115 ? -20.808 -14.770 31.154 1.00 24.58 102 GLU B CA 1
ATOM 3838 C C . GLU B 1 115 ? -20.042 -14.388 29.889 1.00 23.86 102 GLU B C 1
ATOM 3839 O O . GLU B 1 115 ? -19.043 -15.023 29.543 1.00 23.94 102 GLU B O 1
ATOM 3845 N N . SER B 1 116 ? -20.506 -13.349 29.204 1.00 24.74 103 SER B N 1
ATOM 3846 C CA . SER B 1 116 ? -19.855 -12.893 27.982 1.00 24.24 103 SER B CA 1
ATOM 3847 C C . SER B 1 116 ? -18.643 -12.016 28.284 1.00 23.51 103 SER B C 1
ATOM 3848 O O . SER B 1 116 ? -17.863 -11.693 27.387 1.00 22.91 103 SER B O 1
ATOM 3851 N N . GLU B 1 117 ? -18.487 -11.629 29.546 1.00 22.81 104 GLU B N 1
ATOM 3852 C CA . GLU B 1 117 ? -17.362 -10.791 29.946 1.00 23.05 104 GLU B CA 1
ATOM 3853 C C . GLU B 1 117 ? -16.661 -11.358 31.175 1.00 21.79 104 GLU B C 1
ATOM 3854 O O . GLU B 1 117 ? -17.306 -11.888 32.080 1.00 20.77 104 GLU B O 1
ATOM 3860 N N . VAL B 1 118 ? -15.337 -11.241 31.200 1.00 20.44 105 VAL B N 1
ATOM 3861 C CA . VAL B 1 118 ? -14.542 -11.743 32.315 1.00 19.07 105 VAL B CA 1
ATOM 3862 C C . VAL B 1 118 ? -13.198 -11.016 32.368 1.00 18.93 105 VAL B C 1
ATOM 3863 O O . VAL B 1 118 ? -12.733 -10.484 31.363 1.00 19.45 105 VAL B O 1
ATOM 3867 N N . ARG B 1 119 ? -12.585 -10.991 33.545 1.00 18.67 106 ARG B N 1
ATOM 3868 C CA . ARG B 1 119 ? -11.286 -10.352 33.712 1.00 19.76 106 ARG B CA 1
ATOM 3869 C C . ARG B 1 119 ? -10.339 -11.401 34.274 1.00 17.78 106 ARG B C 1
ATOM 3870 O O . ARG B 1 119 ? -10.762 -12.291 35.016 1.00 16.17 106 ARG B O 1
ATOM 3878 N N . PHE B 1 120 ? -9.063 -11.293 33.918 1.00 15.13 107 PHE B N 1
ATOM 3879 C CA . PHE B 1 120 ? -8.044 -12.199 34.420 1.00 14.17 107 PHE B CA 1
ATOM 3880 C C . PHE B 1 120 ? -6.935 -11.327 34.986 1.00 13.95 107 PHE B C 1
ATOM 3881 O O . PHE B 1 120 ? -6.702 -10.211 34.512 1.00 13.16 107 PHE B O 1
ATOM 3889 N N . ALA B 1 121 ? -6.250 -11.836 35.999 1.00 13.22 108 ALA B N 1
ATOM 3890 C CA . ALA B 1 121 ? -5.162 -11.095 36.611 1.00 14.16 108 ALA B CA 1
ATOM 3891 C C . ALA B 1 121 ? -4.228 -12.062 37.310 1.00 13.72 108 ALA B C 1
ATOM 3892 O O . ALA B 1 121 ? -4.595 -13.206 37.588 1.00 14.62 108 ALA B O 1
ATOM 3894 N N . TYR B 1 122 ? -3.016 -11.602 37.591 1.00 13.64 109 TYR B N 1
ATOM 3895 C CA . TYR B 1 122 ? -2.029 -12.437 38.257 1.00 11.99 109 TYR B CA 1
ATOM 3896 C C . TYR B 1 122 ? -2.447 -12.652 39.717 1.00 12.73 109 TYR B C 1
ATOM 3897 O O . TYR B 1 122 ? -2.068 -13.640 40.334 1.00 11.90 109 TYR B O 1
ATOM 3906 N N . PHE B 1 123 ? -3.236 -11.720 40.253 1.00 13.12 110 PHE B N 1
ATOM 3907 C CA . PHE B 1 123 ? -3.734 -11.803 41.625 1.00 12.35 110 PHE B CA 1
ATOM 3908 C C . PHE B 1 123 ? -4.909 -10.840 41.744 1.00 13.53 110 PHE B C 1
ATOM 3909 O O . PHE B 1 123 ? -5.010 -9.890 40.973 1.00 13.64 110 PHE B O 1
ATOM 3917 N N . GLU B 1 124 ? -5.803 -11.091 42.697 1.00 14.13 111 GLU B N 1
ATOM 3918 C CA . GLU B 1 124 ? -6.952 -10.210 42.916 1.00 14.06 111 GLU B CA 1
ATOM 3919 C C . GLU B 1 124 ? -6.394 -8.784 43.042 1.00 14.19 111 GLU B C 1
ATOM 3920 O O . GLU B 1 124 ? -5.681 -8.468 43.990 1.00 14.23 111 GLU B O 1
ATOM 3926 N N . PRO B 1 125 ? -6.711 -7.908 42.076 1.00 14.50 112 PRO B N 1
ATOM 3927 C CA . PRO B 1 125 ? -6.206 -6.530 42.099 1.00 14.24 112 PRO B CA 1
ATOM 3928 C C . PRO B 1 125 ? -6.766 -5.623 43.189 1.00 12.74 112 PRO B C 1
ATOM 3929 O O . PRO B 1 125 ? -7.877 -5.817 43.673 1.00 14.06 112 PRO B O 1
ATOM 3933 N N . TYR B 1 126 ? -5.966 -4.634 43.571 1.00 13.00 113 TYR B N 1
ATOM 3934 C CA . TYR B 1 126 ? -6.366 -3.638 44.560 1.00 12.34 113 TYR B CA 1
ATOM 3935 C C . TYR B 1 126 ? -6.248 -2.320 43.796 1.00 13.17 113 TYR B C 1
ATOM 3936 O O . TYR B 1 126 ? -5.148 -1.825 43.556 1.00 13.90 113 TYR B O 1
ATOM 3945 N N . SER B 1 127 ? -7.392 -1.767 43.401 1.00 14.42 114 SER B N 1
ATOM 3946 C CA . SER B 1 127 ? -7.420 -0.533 42.622 1.00 16.19 114 SER B CA 1
ATOM 3947 C C . SER B 1 127 ? -7.120 0.725 43.420 1.00 15.26 114 SER B C 1
ATOM 3948 O O . SER B 1 127 ? -7.264 0.7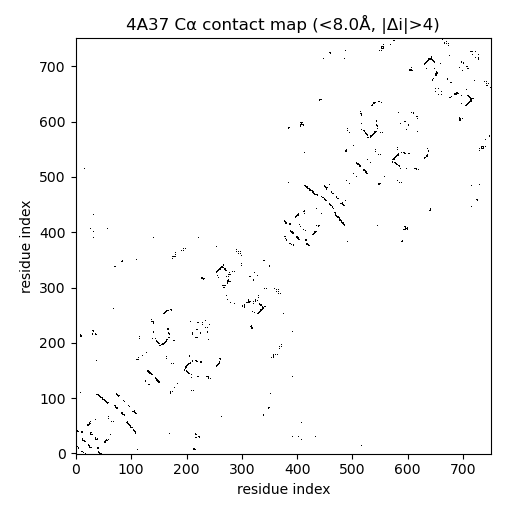49 44.643 1.00 15.58 114 SER B O 1
ATOM 3951 N N . ARG B 1 128 ? -6.695 1.770 42.718 1.00 15.51 115 ARG B N 1
ATOM 3952 C CA . ARG B 1 128 ? -6.403 3.038 43.369 1.00 15.31 115 ARG B CA 1
ATOM 3953 C C . ARG B 1 128 ? -7.706 3.632 43.893 1.00 14.85 115 ARG B C 1
ATOM 3954 O O . ARG B 1 128 ? -7.708 4.390 44.865 1.00 14.42 115 ARG B O 1
ATOM 3962 N N . GLU B 1 129 ? -8.813 3.291 43.240 1.00 16.93 116 GLU B N 1
ATOM 3963 C CA . GLU B 1 129 ? -10.122 3.769 43.668 1.00 17.85 116 GLU B CA 1
ATOM 3964 C C . GLU B 1 129 ? -10.446 3.116 45.009 1.00 17.32 116 GLU B C 1
ATOM 3965 O O . GLU B 1 129 ? -10.970 3.764 45.914 1.00 18.38 116 GLU B O 1
ATOM 3971 N N . ARG B 1 130 ? -10.135 1.829 45.143 1.00 17.37 117 ARG B N 1
ATOM 3972 C CA . ARG B 1 130 ? -10.405 1.143 46.402 1.00 16.41 117 ARG B CA 1
ATOM 3973 C C . ARG B 1 130 ? -9.497 1.730 47.476 1.00 15.58 117 ARG B C 1
ATOM 3974 O O . ARG B 1 130 ? -9.891 1.841 48.632 1.00 17.60 117 ARG B O 1
ATOM 3982 N N . HIS B 1 131 ? -8.284 2.112 47.082 1.00 15.46 118 HIS B N 1
ATOM 3983 C CA . HIS B 1 131 ? -7.318 2.707 48.003 1.00 15.41 118 HIS B CA 1
ATOM 3984 C C . HIS B 1 131 ? -7.898 4.000 48.565 1.00 15.32 118 HIS B C 1
ATOM 3985 O O . HIS B 1 131 ? -7.817 4.263 49.769 1.00 14.35 118 HIS B O 1
ATOM 3992 N N . ALA B 1 132 ? -8.482 4.806 47.682 1.00 15.16 119 ALA B N 1
ATOM 3993 C CA . ALA B 1 132 ? -9.078 6.071 48.091 1.00 15.49 119 ALA B CA 1
ATOM 3994 C C . ALA B 1 132 ? -10.186 5.806 49.100 1.00 16.45 119 ALA B C 1
ATOM 3995 O O . ALA B 1 132 ? -10.321 6.526 50.091 1.00 16.67 119 ALA B O 1
ATOM 3997 N N . ARG B 1 133 ? -10.978 4.767 48.849 1.00 18.11 120 ARG B N 1
ATOM 3998 C CA . ARG B 1 133 ? -12.064 4.417 49.756 1.00 18.85 120 ARG B CA 1
ATOM 3999 C C . ARG B 1 133 ? -11.512 3.940 51.094 1.00 18.14 120 ARG B C 1
ATOM 4000 O O . ARG B 1 133 ? -12.068 4.258 52.146 1.00 18.62 120 ARG B O 1
ATOM 4008 N N . LEU B 1 134 ? -10.422 3.175 51.053 1.00 16.70 121 LEU B N 1
ATOM 4009 C CA . LEU B 1 134 ? -9.802 2.661 52.270 1.00 16.68 121 LEU B CA 1
ATOM 4010 C C . LEU B 1 134 ? -9.312 3.803 53.150 1.00 16.12 121 LEU B C 1
ATOM 4011 O O . LEU B 1 134 ? -9.525 3.803 54.363 1.00 17.61 121 LEU B O 1
ATOM 4016 N N . VAL B 1 135 ? -8.645 4.775 52.540 1.00 15.11 122 VAL B N 1
ATOM 4017 C CA . VAL B 1 135 ? -8.141 5.911 53.301 1.00 15.08 122 VAL B CA 1
ATOM 4018 C C . VAL B 1 135 ? -9.306 6.692 53.901 1.00 15.94 122 VAL B C 1
ATOM 4019 O O . VAL B 1 135 ? -9.248 7.117 55.056 1.00 16.21 122 VAL B O 1
ATOM 4023 N N . GLU B 1 136 ? -10.369 6.868 53.127 1.00 16.03 123 GLU B N 1
ATOM 4024 C CA . GLU B 1 136 ? -11.535 7.596 53.622 1.00 19.34 123 GLU B CA 1
ATOM 4025 C C . GLU B 1 136 ? -12.144 6.837 54.800 1.00 18.06 123 GLU B C 1
ATOM 4026 O O . GLU B 1 136 ? -12.489 7.439 55.818 1.00 19.57 123 GLU B O 1
ATOM 4032 N N . ARG B 1 137 ? -12.265 5.518 54.665 1.00 18.56 124 ARG B N 1
ATOM 4033 C CA . ARG B 1 137 ? -12.815 4.690 55.739 1.00 19.00 124 ARG B CA 1
ATOM 4034 C C . ARG B 1 137 ? -11.944 4.782 56.989 1.00 17.02 124 ARG B C 1
ATOM 4035 O O . ARG B 1 137 ? -12.440 5.012 58.094 1.00 18.29 124 ARG B O 1
ATOM 4043 N N . ALA B 1 138 ? -10.640 4.608 56.805 1.00 18.24 125 ALA B N 1
ATOM 4044 C CA . ALA B 1 138 ? -9.684 4.655 57.899 1.00 17.60 125 ALA B CA 1
ATOM 4045 C C . ALA B 1 138 ? -9.786 5.948 58.705 1.00 18.07 125 ALA B C 1
ATOM 4046 O O . ALA B 1 138 ? -9.734 5.933 59.937 1.00 18.18 125 ALA B O 1
ATOM 4048 N N . LEU B 1 139 ? -9.944 7.066 58.006 1.00 18.68 126 LEU B N 1
ATOM 4049 C CA . LEU B 1 139 ? -10.036 8.361 58.669 1.00 18.11 126 LEU B CA 1
ATOM 4050 C C . LEU B 1 139 ? -11.291 8.527 59.521 1.00 18.74 126 LEU B C 1
ATOM 4051 O O . LEU B 1 139 ? -11.402 9.487 60.285 1.00 19.95 126 LEU B O 1
ATOM 4056 N N . GLY B 1 140 ? -12.224 7.587 59.399 1.00 18.66 127 GLY B N 1
ATOM 4057 C CA . GLY B 1 140 ? -13.445 7.640 60.188 1.00 19.22 127 GLY B CA 1
ATOM 4058 C C . GLY B 1 140 ? -13.323 6.793 61.445 1.00 19.36 127 GLY B C 1
ATOM 4059 O O . GLY B 1 140 ? -14.234 6.748 62.278 1.00 19.78 127 GLY B O 1
ATOM 4060 N N . ILE B 1 141 ? -12.182 6.120 61.576 1.00 19.39 128 ILE B N 1
ATOM 4061 C CA . ILE B 1 141 ? -11.900 5.259 62.723 1.00 19.68 128 ILE B CA 1
ATOM 4062 C C . ILE B 1 141 ? -11.247 6.027 63.865 1.00 19.01 128 ILE B C 1
ATOM 4063 O O . ILE B 1 141 ? -10.342 6.835 63.649 1.00 20.25 128 ILE B O 1
ATOM 4068 N N . GLU B 1 142 ? -11.705 5.756 65.084 1.00 20.61 129 GLU B N 1
ATOM 4069 C CA . GLU B 1 142 ? -11.182 6.411 66.274 1.00 20.33 129 GLU B CA 1
ATOM 4070 C C . GLU B 1 142 ? -9.658 6.353 66.353 1.00 20.49 129 GLU B C 1
ATOM 4071 O O . GLU B 1 142 ? -9.065 5.275 66.281 1.00 21.03 129 GLU B O 1
ATOM 4073 N N . GLY B 1 143 ? -9.032 7.518 66.494 1.00 19.32 130 GLY B N 1
ATOM 4074 C CA . GLY B 1 143 ? -7.584 7.581 66.607 1.00 18.87 130 GLY B CA 1
ATOM 4075 C C . GLY B 1 143 ? -6.767 7.595 65.325 1.00 17.06 130 GLY B C 1
ATOM 4076 O O . GLY B 1 143 ? -5.549 7.745 65.388 1.00 19.43 130 GLY B O 1
ATOM 4077 N N . VAL B 1 144 ? -7.410 7.446 64.171 1.00 16.71 131 VAL B N 1
ATOM 4078 C CA . VAL B 1 144 ? -6.685 7.436 62.902 1.00 16.39 131 VAL B CA 1
ATOM 4079 C C . VAL B 1 144 ? -6.612 8.815 62.244 1.00 15.96 131 VAL B C 1
ATOM 4080 O O . VAL B 1 144 ? -7.624 9.509 62.104 1.00 15.85 131 VAL B O 1
ATOM 4084 N N . GLU B 1 145 ? -5.410 9.194 61.819 1.00 15.12 132 GLU B N 1
ATOM 4085 C CA . GLU B 1 145 ? -5.200 10.489 61.181 1.00 16.80 132 GLU B CA 1
ATOM 4086 C C . GLU B 1 145 ? -4.232 10.371 60.005 1.00 15.85 132 GLU B C 1
ATOM 4087 O O . GLU B 1 145 ? -3.391 9.472 59.971 1.00 16.61 132 GLU B O 1
ATOM 4093 N N . ARG B 1 146 ? -4.354 11.275 59.040 1.00 15.80 133 ARG B N 1
ATOM 4094 C CA . ARG B 1 146 ? -3.437 11.265 57.910 1.00 16.05 133 ARG B CA 1
ATOM 4095 C C . ARG B 1 146 ? -2.290 12.161 58.364 1.00 16.39 133 ARG B C 1
ATOM 4096 O O . ARG B 1 146 ? -2.304 13.374 58.146 1.00 16.53 133 ARG B O 1
ATOM 4104 N N . LEU B 1 147 ? -1.312 11.544 59.023 1.00 14.99 134 LEU B N 1
ATOM 4105 C CA . LEU B 1 147 ? -0.145 12.239 59.569 1.00 15.73 134 LEU B CA 1
ATOM 4106 C C . LEU B 1 147 ? 0.693 12.987 58.539 1.00 15.27 134 LEU B C 1
ATOM 4107 O O . LEU B 1 147 ? 1.117 14.121 58.779 1.00 15.25 134 LEU B O 1
ATOM 4112 N N . ALA B 1 148 ? 0.941 12.352 57.398 1.00 16.09 135 ALA B N 1
ATOM 4113 C CA . ALA B 1 148 ? 1.728 12.985 56.347 1.00 15.15 135 ALA B CA 1
ATOM 4114 C C . ALA B 1 148 ? 1.345 12.420 54.990 1.00 15.15 135 ALA B C 1
ATOM 4115 O O . ALA B 1 148 ? 0.683 11.386 54.904 1.00 15.46 135 ALA B O 1
ATOM 4117 N N . VAL B 1 149 ? 1.757 13.105 53.930 1.00 14.94 136 VAL B N 1
ATOM 4118 C CA . VAL B 1 149 ? 1.457 12.653 52.578 1.00 16.36 136 VAL B CA 1
ATOM 4119 C C . VAL B 1 149 ? 2.665 12.865 51.676 1.00 16.88 136 VAL B C 1
ATOM 4120 O O . VAL B 1 149 ? 3.121 13.994 51.483 1.00 18.22 136 VAL B O 1
ATOM 4124 N N . GLY B 1 150 ? 3.199 11.765 51.156 1.00 16.13 137 GLY B N 1
ATOM 4125 C CA . GLY B 1 150 ? 4.338 11.843 50.264 1.00 16.39 137 GLY B CA 1
ATOM 4126 C C . GLY B 1 150 ? 3.807 11.988 48.853 1.00 15.37 137 GLY B C 1
ATOM 4127 O O . GLY B 1 150 ? 2.607 11.841 48.620 1.00 15.99 137 GLY B O 1
ATOM 4128 N N . THR B 1 151 ? 4.694 12.267 47.906 1.00 15.78 138 THR B N 1
ATOM 4129 C CA . THR B 1 151 ? 4.289 12.441 46.517 1.00 16.05 138 THR B CA 1
ATOM 4130 C C . THR B 1 151 ? 5.135 11.562 45.601 1.00 14.55 138 THR B C 1
ATOM 4131 O O . THR B 1 151 ? 6.368 11.620 45.632 1.00 16.79 138 THR B O 1
ATOM 4135 N N . SER B 1 152 ? 4.465 10.744 44.794 1.00 14.89 139 SER B N 1
ATOM 4136 C CA . SER B 1 152 ? 5.149 9.847 43.869 1.00 14.65 139 SER B CA 1
ATOM 4137 C C . SER B 1 152 ? 5.786 10.635 42.736 1.00 13.50 139 SER B C 1
ATOM 4138 O O . SER B 1 152 ? 5.608 11.849 42.629 1.00 14.03 139 SER B O 1
ATOM 4141 N N . VAL B 1 153 ? 6.529 9.928 41.892 1.00 14.08 140 VAL B N 1
ATOM 4142 C CA . VAL B 1 153 ? 7.185 10.549 40.756 1.00 14.67 140 VAL B CA 1
ATOM 4143 C C . VAL B 1 153 ? 6.149 11.256 39.905 1.00 13.69 140 VAL B C 1
ATOM 4144 O O . VAL B 1 153 ? 6.382 12.370 39.431 1.00 14.37 140 VAL B O 1
ATOM 4148 N N . GLN B 1 154 ? 5.002 10.608 39.726 1.00 13.70 141 GLN B N 1
ATOM 4149 C CA . GLN B 1 154 ? 3.937 11.164 38.907 1.00 15.42 141 GLN B CA 1
ATOM 4150 C C . GLN B 1 154 ? 2.907 11.998 39.664 1.00 15.28 141 GLN B C 1
ATOM 4151 O O . GLN B 1 154 ? 1.842 12.291 39.129 1.00 16.64 141 GLN B O 1
ATOM 4157 N N . GLY B 1 155 ? 3.217 12.374 40.903 1.00 16.20 142 GLY B N 1
ATOM 4158 C CA . GLY B 1 155 ? 2.308 13.218 41.668 1.00 15.68 142 GLY B CA 1
ATOM 4159 C C . GLY B 1 155 ? 1.168 12.606 42.462 1.00 15.14 142 GLY B C 1
ATOM 4160 O O . GLY B 1 155 ? 0.272 13.328 42.907 1.00 16.53 142 GLY B O 1
ATOM 4161 N N . ARG B 1 156 ? 1.184 11.290 42.649 1.00 15.81 143 ARG B N 1
ATOM 4162 C CA . ARG B 1 156 ? 0.132 10.624 43.413 1.00 14.01 143 ARG B CA 1
ATOM 4163 C C . ARG B 1 156 ? 0.483 10.616 44.902 1.00 15.10 143 ARG B C 1
ATOM 4164 O O . ARG B 1 156 ? 1.659 10.633 45.264 1.00 15.35 143 ARG B O 1
ATOM 4172 N N . ASP B 1 157 ? -0.539 10.579 45.756 1.00 14.25 144 ASP B N 1
ATOM 4173 C CA . ASP B 1 157 ? -0.350 10.594 47.211 1.00 15.96 144 ASP B CA 1
ATOM 4174 C C . ASP B 1 157 ? 0.182 9.304 47.813 1.00 15.19 144 ASP B C 1
ATOM 4175 O O . ASP B 1 157 ? -0.190 8.214 47.390 1.00 17.49 144 ASP B O 1
ATOM 4180 N N . ILE B 1 158 ? 1.055 9.447 48.807 1.00 14.98 145 ILE B N 1
ATOM 4181 C CA . ILE B 1 158 ? 1.591 8.310 49.550 1.00 14.05 145 ILE B CA 1
ATOM 4182 C C . ILE B 1 158 ? 1.187 8.632 50.983 1.00 13.05 145 ILE B C 1
ATOM 4183 O O . ILE B 1 158 ? 1.935 9.282 51.714 1.00 14.57 145 ILE B O 1
ATOM 4188 N N . GLU B 1 159 ? -0.006 8.195 51.371 1.00 14.36 146 GLU B N 1
ATOM 4189 C CA . GLU B 1 159 ? -0.510 8.469 52.709 1.00 13.29 146 GLU B CA 1
ATOM 4190 C C . GLU B 1 159 ? 0.181 7.690 53.815 1.00 13.60 146 GLU B C 1
ATOM 4191 O O . GLU B 1 159 ? 0.398 6.477 53.713 1.00 15.24 146 GLU B O 1
ATOM 4197 N N . LEU B 1 160 ? 0.553 8.415 54.860 1.00 14.42 147 LEU B N 1
ATOM 4198 C CA . LEU B 1 160 ? 1.147 7.824 56.040 1.00 13.34 147 LEU B CA 1
ATOM 4199 C C . LEU B 1 160 ? 0.061 8.030 57.083 1.00 14.16 147 LEU B C 1
ATOM 4200 O O . LEU B 1 160 ? -0.203 9.159 57.499 1.00 15.98 147 LEU B O 1
ATOM 4205 N N . LEU B 1 161 ? -0.586 6.946 57.485 1.00 13.07 148 LEU B N 1
ATOM 4206 C CA . LEU B 1 161 ? -1.652 7.031 58.468 1.00 14.65 148 LEU B CA 1
ATOM 4207 C C . LEU B 1 161 ? -1.096 6.665 59.829 1.00 14.63 148 LEU B C 1
ATOM 4208 O O . LEU B 1 161 ? -0.286 5.750 59.945 1.00 15.94 148 LEU B O 1
ATOM 4213 N N . ARG B 1 162 ? -1.500 7.401 60.855 1.00 14.79 149 ARG B N 1
ATOM 4214 C CA . ARG B 1 162 ? -1.056 7.075 62.198 1.00 15.28 149 ARG B CA 1
ATOM 4215 C C . ARG B 1 162 ? -2.273 6.771 63.049 1.00 15.86 149 ARG B C 1
ATOM 4216 O O . ARG B 1 162 ? -3.266 7.493 63.006 1.00 16.09 149 ARG B O 1
ATOM 4224 N N . VAL B 1 163 ? -2.196 5.683 63.803 1.00 16.10 150 VAL B N 1
ATOM 4225 C CA . VAL B 1 163 ? -3.270 5.305 64.701 1.00 15.39 150 VAL B CA 1
ATOM 4226 C C . VAL B 1 163 ? -2.707 5.605 66.085 1.00 15.30 150 VAL B C 1
ATOM 4227 O O . VAL B 1 163 ? -1.755 4.969 66.531 1.00 16.86 150 VAL B O 1
ATOM 4231 N N . ARG B 1 164 ? -3.271 6.614 66.737 1.00 16.70 151 ARG B N 1
ATOM 4232 C CA . ARG B 1 164 ? -2.822 7.033 68.060 1.00 16.48 151 ARG B CA 1
ATOM 4233 C C . ARG B 1 164 ? -4.051 7.335 68.907 1.00 17.15 151 ARG B C 1
ATOM 4234 O O . ARG B 1 164 ? -4.751 8.319 68.665 1.00 17.44 151 ARG B O 1
ATOM 4242 N N . ARG B 1 165 ? -4.317 6.480 69.892 1.00 18.97 152 ARG B N 1
ATOM 4243 C CA . ARG B 1 165 ? -5.477 6.661 70.758 1.00 20.28 152 ARG B CA 1
ATOM 4244 C C . ARG B 1 165 ? -5.168 7.177 72.156 1.00 21.35 152 ARG B C 1
ATOM 4245 O O . ARG B 1 165 ? -6.079 7.589 72.875 1.00 22.93 152 ARG B O 1
ATOM 4253 N N . HIS B 1 166 ? -3.897 7.165 72.544 1.00 23.79 153 HIS B N 1
ATOM 4254 C CA . HIS B 1 166 ? -3.514 7.655 73.862 1.00 25.95 153 HIS B CA 1
ATOM 4255 C C . HIS B 1 166 ? -2.291 8.558 73.790 1.00 26.90 153 HIS B C 1
ATOM 4256 O O . HIS B 1 166 ? -1.349 8.292 73.041 1.00 29.43 153 HIS B O 1
ATOM 4263 N N . PRO B 1 167 ? -2.294 9.651 74.567 1.00 28.75 154 PRO B N 1
ATOM 4264 C CA . PRO B 1 167 ? -1.164 10.579 74.563 1.00 29.64 154 PRO B CA 1
ATOM 4265 C C . PRO B 1 167 ? 0.022 10.008 75.349 1.00 30.70 154 PRO B C 1
ATOM 4266 O O . PRO B 1 167 ? 1.103 10.598 75.374 1.00 34.45 154 PRO B O 1
ATOM 4270 N N . ASP B 1 168 ? -0.190 8.847 75.969 1.00 31.84 155 ASP B N 1
ATOM 4271 C CA . ASP B 1 168 ? 0.846 8.179 76.758 1.00 31.61 155 ASP B CA 1
ATOM 4272 C C . ASP B 1 168 ? 1.564 7.021 76.057 1.00 30.37 155 ASP B C 1
ATOM 4273 O O . ASP B 1 168 ? 2.416 6.377 76.666 1.00 30.59 155 ASP B O 1
ATOM 4278 N N . SER B 1 169 ? 1.235 6.737 74.797 1.00 28.53 156 SER B N 1
ATOM 4279 C CA . SER B 1 169 ? 1.908 5.632 74.106 1.00 26.58 156 SER B CA 1
ATOM 4280 C C . SER B 1 169 ? 3.387 5.954 73.904 1.00 25.98 156 SER B C 1
ATOM 4281 O O . SER B 1 169 ? 3.765 7.119 73.779 1.00 27.56 156 SER B O 1
ATOM 4284 N N . HIS B 1 170 ? 4.225 4.922 73.866 1.00 25.91 157 HIS B N 1
ATOM 4285 C CA . HIS B 1 170 ? 5.659 5.128 73.699 1.00 25.41 157 HIS B CA 1
ATOM 4286 C C . HIS B 1 170 ? 6.289 4.455 72.477 1.00 24.12 157 HIS B C 1
ATOM 4287 O O . HIS B 1 170 ? 7.296 4.937 71.960 1.00 26.42 157 HIS B O 1
ATOM 4294 N N . LEU B 1 171 ? 5.704 3.356 72.008 1.00 21.18 158 LEU B N 1
ATOM 4295 C CA . LEU B 1 171 ? 6.268 2.644 70.863 1.00 19.20 158 LEU B CA 1
ATOM 4296 C C . LEU B 1 171 ? 5.673 3.045 69.518 1.00 17.79 158 LEU B C 1
ATOM 4297 O O . LEU B 1 171 ? 4.509 3.429 69.422 1.00 17.61 158 LEU B O 1
ATOM 4302 N N . LYS B 1 172 ? 6.494 2.953 68.478 1.00 17.45 159 LYS B N 1
ATOM 4303 C CA . LYS B 1 172 ? 6.073 3.303 67.131 1.00 17.00 159 LYS B CA 1
ATOM 4304 C C . LYS B 1 172 ? 6.277 2.107 66.211 1.00 15.64 159 LYS B C 1
ATOM 4305 O O . LYS B 1 172 ? 7.406 1.766 65.846 1.00 15.90 159 LYS B O 1
ATOM 4311 N N . LEU B 1 173 ? 5.167 1.469 65.856 1.00 15.18 160 LEU B N 1
ATOM 4312 C CA . LEU B 1 173 ? 5.188 0.288 65.004 1.00 14.77 160 LEU B CA 1
ATOM 4313 C C . LEU B 1 173 ? 4.850 0.660 63.569 1.00 14.49 160 LEU B C 1
ATOM 4314 O O . LEU B 1 173 ? 3.746 1.137 63.287 1.00 16.01 160 LEU B O 1
ATOM 4319 N N . TRP B 1 174 ? 5.807 0.430 62.671 1.00 14.66 161 TRP B N 1
ATOM 4320 C CA . TRP B 1 174 ? 5.651 0.751 61.257 1.00 12.50 161 TRP B CA 1
ATOM 4321 C C . TRP B 1 174 ? 5.347 -0.444 60.369 1.00 13.51 161 TRP B C 1
ATOM 4322 O O . TRP B 1 174 ? 5.956 -1.508 60.501 1.00 12.57 161 TRP B O 1
ATOM 4333 N N . VAL B 1 175 ? 4.395 -0.249 59.463 1.00 13.12 162 VAL B N 1
ATOM 4334 C CA . VAL B 1 175 ? 4.000 -1.275 58.508 1.00 12.80 162 VAL B CA 1
ATOM 4335 C C . VAL B 1 175 ? 3.783 -0.585 57.164 1.00 13.74 162 VAL B C 1
ATOM 4336 O O . VAL B 1 175 ? 2.912 0.280 57.046 1.00 13.66 162 VAL B O 1
ATOM 4340 N N . ILE B 1 176 ? 4.590 -0.939 56.166 1.00 12.34 163 ILE B N 1
ATOM 4341 C CA . ILE B 1 176 ? 4.436 -0.355 54.836 1.00 12.13 163 ILE B CA 1
ATOM 4342 C C . ILE B 1 176 ? 4.141 -1.485 53.858 1.00 12.99 163 ILE B C 1
ATOM 4343 O O . ILE B 1 176 ? 4.568 -2.627 54.069 1.00 13.31 163 ILE B O 1
ATOM 4348 N N . ALA B 1 177 ? 3.421 -1.180 52.784 1.00 11.93 164 ALA B N 1
ATOM 4349 C CA . ALA B 1 177 ? 3.061 -2.224 51.840 1.00 12.23 164 ALA B CA 1
ATOM 4350 C C . ALA B 1 177 ? 3.165 -1.891 50.356 1.00 12.44 164 ALA B C 1
ATOM 4351 O O . ALA B 1 177 ? 3.105 -0.735 49.940 1.00 12.11 164 ALA B O 1
ATOM 4353 N N . GLN B 1 178 ? 3.327 -2.953 49.577 1.00 11.60 165 GLN B N 1
ATOM 4354 C CA . GLN B 1 178 ? 3.410 -2.908 48.129 1.00 12.59 165 GLN B CA 1
ATOM 4355 C C . GLN B 1 178 ? 4.487 -2.025 47.501 1.00 13.39 165 GLN B C 1
ATOM 4356 O O . GLN B 1 178 ? 4.187 -1.220 46.615 1.00 12.87 165 GLN B O 1
ATOM 4362 N N . GLN B 1 179 ? 5.739 -2.165 47.934 1.00 12.79 166 GLN B N 1
ATOM 4363 C CA . GLN B 1 179 ? 6.803 -1.381 47.308 1.00 12.41 166 GLN B CA 1
ATOM 4364 C C . GLN B 1 179 ? 6.903 -1.857 45.860 1.00 12.37 166 GLN B C 1
ATOM 4365 O O . GLN B 1 179 ? 7.244 -1.099 44.958 1.00 12.93 166 GLN B O 1
ATOM 4371 N N . HIS B 1 180 ? 6.641 -3.143 45.664 1.00 12.40 167 HIS B N 1
ATOM 4372 C CA . HIS B 1 180 ? 6.642 -3.742 44.332 1.00 11.82 167 HIS B CA 1
ATOM 4373 C C . HIS B 1 180 ? 5.155 -3.701 43.972 1.00 12.29 167 HIS B C 1
ATOM 4374 O O . HIS B 1 180 ? 4.335 -4.399 44.578 1.00 12.08 167 HIS B O 1
ATOM 4381 N N . PRO B 1 181 ? 4.784 -2.868 42.981 1.00 12.40 168 PRO B N 1
ATOM 4382 C CA . PRO B 1 181 ? 3.403 -2.677 42.525 1.00 12.56 168 PRO B CA 1
ATOM 4383 C C . PRO B 1 181 ? 2.549 -3.885 42.155 1.00 12.54 168 PRO B C 1
ATOM 4384 O O . PRO B 1 181 ? 1.333 -3.858 42.353 1.00 13.34 168 PRO B O 1
ATOM 4388 N N . GLY B 1 182 ? 3.163 -4.941 41.629 1.00 11.90 169 GLY B N 1
ATOM 4389 C CA . GLY B 1 182 ? 2.388 -6.110 41.241 1.00 12.00 169 GLY B CA 1
ATOM 4390 C C . GLY B 1 182 ? 1.956 -7.015 42.382 1.00 11.70 169 GLY B C 1
ATOM 4391 O O . GLY B 1 182 ? 1.154 -7.922 42.184 1.00 13.92 169 GLY B O 1
ATOM 4392 N N . GLU B 1 183 ? 2.477 -6.763 43.575 1.00 11.49 170 GLU B N 1
ATOM 4393 C CA . GLU B 1 183 ? 2.145 -7.579 44.736 1.00 11.49 170 GLU B CA 1
ATOM 4394 C C . GLU B 1 183 ? 0.923 -7.038 45.476 1.00 11.33 170 GLU B C 1
ATOM 4395 O O . GLU B 1 183 ? 0.994 -6.642 46.636 1.00 11.40 170 GLU B O 1
ATOM 4401 N N . HIS B 1 184 ? -0.209 -7.063 44.780 1.00 10.74 171 HIS B N 1
ATOM 4402 C CA . HIS B 1 184 ? -1.480 -6.560 45.290 1.00 12.11 171 HIS B CA 1
ATOM 4403 C C . HIS B 1 184 ? -1.977 -7.170 46.600 1.00 12.61 171 HIS B C 1
ATOM 4404 O O . HIS B 1 184 ? -2.821 -6.575 47.279 1.00 12.11 171 HIS B O 1
ATOM 4411 N N . MET B 1 185 ? -1.466 -8.346 46.956 1.00 11.72 172 MET B N 1
ATOM 4412 C CA . MET B 1 185 ? -1.866 -8.984 48.205 1.00 13.22 172 MET B CA 1
ATOM 4413 C C . MET B 1 185 ? -1.449 -8.097 49.376 1.00 12.63 172 MET B C 1
ATOM 4414 O O . MET B 1 185 ? -2.037 -8.152 50.457 1.00 13.44 172 MET B O 1
ATOM 4419 N N . ALA B 1 186 ? -0.427 -7.279 49.145 1.00 14.06 173 ALA B N 1
ATOM 4420 C CA . ALA B 1 186 ? 0.099 -6.385 50.167 1.00 13.27 173 ALA B CA 1
ATOM 4421 C C . ALA B 1 186 ? -0.915 -5.352 50.650 1.00 12.02 173 ALA B C 1
ATOM 4422 O O . ALA B 1 186 ? -1.116 -5.200 51.857 1.00 12.65 173 ALA B O 1
ATOM 4424 N N . GLU B 1 187 ? -1.566 -4.634 49.740 1.00 11.74 174 GLU B N 1
ATOM 4425 C CA . GLU B 1 187 ? -2.529 -3.652 50.229 1.00 11.77 174 GLU B CA 1
ATOM 4426 C C . GLU B 1 187 ? -3.783 -4.339 50.773 1.00 12.68 174 GLU B C 1
ATOM 4427 O O . GLU B 1 187 ? -4.471 -3.781 51.631 1.00 14.77 174 GLU B O 1
ATOM 4433 N N . TRP B 1 188 ? -4.080 -5.547 50.294 1.00 12.53 175 TRP B N 1
ATOM 4434 C CA . TRP B 1 188 ? -5.233 -6.278 50.821 1.00 12.43 175 TRP B CA 1
ATOM 4435 C C . TRP B 1 188 ? -4.953 -6.555 52.293 1.00 10.83 175 TRP B C 1
ATOM 4436 O O . TRP B 1 188 ? -5.842 -6.470 53.139 1.00 12.62 175 TRP B O 1
ATOM 4447 N N . PHE B 1 189 ? -3.700 -6.891 52.580 1.00 12.97 176 PHE B N 1
ATOM 4448 C CA . PHE B 1 189 ? -3.241 -7.175 53.937 1.00 13.35 176 PHE B CA 1
ATOM 4449 C C . PHE B 1 189 ? -3.500 -5.937 54.789 1.00 13.40 176 PHE B C 1
ATOM 4450 O O . PHE B 1 189 ? -4.009 -6.027 55.907 1.00 14.58 176 PHE B O 1
ATOM 4458 N N . MET B 1 190 ? -3.166 -4.774 54.241 1.00 12.32 177 MET B N 1
ATOM 4459 C CA . MET B 1 190 ? -3.356 -3.512 54.942 1.00 13.82 177 MET B CA 1
ATOM 4460 C C . MET B 1 190 ? -4.825 -3.205 55.205 1.00 12.18 177 MET B C 1
ATOM 4461 O O . MET B 1 190 ? -5.164 -2.641 56.248 1.00 14.68 177 MET B O 1
ATOM 4466 N N . GLU B 1 191 ? -5.695 -3.563 54.263 1.00 14.42 178 GLU B N 1
ATOM 4467 C CA . GLU B 1 191 ? -7.123 -3.325 54.435 1.00 13.38 178 GLU B CA 1
ATOM 4468 C C . GLU B 1 191 ? -7.629 -4.126 55.630 1.00 11.93 178 GLU B C 1
ATOM 4469 O O . GLU B 1 191 ? -8.385 -3.619 56.453 1.00 12.82 178 GLU B O 1
ATOM 4475 N N . GLY B 1 192 ? -7.215 -5.387 55.708 1.00 14.23 179 GLY B N 1
ATOM 4476 C CA . GLY B 1 192 ? -7.630 -6.229 56.818 1.00 14.12 179 GLY B CA 1
ATOM 4477 C C . GLY B 1 192 ? -7.116 -5.698 58.143 1.00 14.41 179 GLY B C 1
ATOM 4478 O O . GLY B 1 192 ? -7.834 -5.696 59.146 1.00 15.09 179 GLY B O 1
ATOM 4479 N N . LEU B 1 193 ? -5.872 -5.236 58.147 1.00 14.32 180 LEU B N 1
ATOM 4480 C CA . LEU B 1 193 ? -5.249 -4.693 59.349 1.00 14.73 180 LEU B CA 1
ATOM 4481 C C . LEU B 1 193 ? -6.007 -3.458 59.836 1.00 14.12 180 LEU B C 1
ATOM 4482 O O . LEU B 1 193 ? -6.318 -3.325 61.021 1.00 15.24 180 LEU B O 1
ATOM 4487 N N . ILE B 1 194 ? -6.310 -2.556 58.914 1.00 14.08 181 ILE B N 1
ATOM 4488 C CA . ILE B 1 194 ? -7.025 -1.336 59.258 1.00 14.46 181 ILE B CA 1
ATOM 4489 C C . ILE B 1 194 ? -8.459 -1.623 59.688 1.00 14.46 181 ILE B C 1
ATOM 4490 O O . ILE B 1 194 ? -8.947 -1.051 60.664 1.00 14.60 181 ILE B O 1
ATOM 4495 N N . GLU B 1 195 ? -9.135 -2.518 58.978 1.00 16.91 182 GLU B N 1
ATOM 4496 C CA . GLU B 1 195 ? -10.515 -2.828 59.329 1.00 18.29 182 GLU B CA 1
ATOM 4497 C C . GLU B 1 195 ? -10.685 -3.438 60.720 1.00 18.29 182 GLU B C 1
ATOM 4498 O O . GLU B 1 195 ? -11.745 -3.298 61.331 1.00 20.12 182 GLU B O 1
ATOM 4504 N N . ARG B 1 196 ? -9.649 -4.095 61.232 1.00 19.59 183 ARG B N 1
ATOM 4505 C CA . ARG B 1 196 ? -9.745 -4.689 62.561 1.00 18.92 183 ARG B CA 1
ATOM 4506 C C . ARG B 1 196 ? -9.927 -3.618 63.635 1.00 19.13 183 ARG B C 1
ATOM 4507 O O . ARG B 1 196 ? -10.532 -3.861 64.684 1.00 21.12 183 ARG B O 1
ATOM 4515 N N . LEU B 1 197 ? -9.404 -2.430 63.364 1.00 19.71 184 LEU B N 1
ATOM 4516 C CA . LEU B 1 197 ? -9.502 -1.317 64.296 1.00 20.32 184 LEU B CA 1
ATOM 4517 C C . LEU B 1 197 ? -10.946 -0.837 64.471 1.00 21.64 184 LEU B C 1
ATOM 4518 O O . LEU B 1 197 ? -11.216 0.017 65.314 1.00 21.47 184 LEU B O 1
ATOM 4523 N N . GLN B 1 198 ? -11.867 -1.385 63.680 1.00 24.19 185 GLN B N 1
ATOM 4524 C CA . GLN B 1 198 ? -13.282 -1.000 63.759 1.00 25.97 185 GLN B CA 1
ATOM 4525 C C . GLN B 1 198 ? -14.077 -1.905 64.699 1.00 28.18 185 GLN B C 1
ATOM 4526 O O . GLN B 1 198 ? -15.271 -1.690 64.920 1.00 29.31 185 GLN B O 1
ATOM 4532 N N . ARG B 1 199 ? -13.412 -2.914 65.247 1.00 28.76 186 ARG B N 1
ATOM 4533 C CA . ARG B 1 199 ? -14.053 -3.873 66.137 1.00 29.07 186 ARG B CA 1
ATOM 4534 C C . ARG B 1 199 ? -14.334 -3.319 67.533 1.00 28.10 186 ARG B C 1
ATOM 4535 O O . ARG B 1 199 ? -13.432 -2.815 68.204 1.00 30.06 186 ARG B O 1
ATOM 4543 N N . PRO B 1 200 ? -15.597 -3.398 67.985 1.00 28.61 187 PRO B N 1
ATOM 4544 C CA . PRO B 1 200 ? -15.961 -2.901 69.314 1.00 29.98 187 PRO B CA 1
ATOM 4545 C C . PRO B 1 200 ? -15.445 -3.879 70.361 1.00 31.51 187 PRO B C 1
ATOM 4546 O O . PRO B 1 200 ? -15.372 -5.078 70.103 1.00 32.24 187 PRO B O 1
ATOM 4550 N N . ASP B 1 201 ? -15.069 -3.371 71.528 1.00 35.41 188 ASP B N 1
ATOM 4551 C CA . ASP B 1 201 ? -14.597 -4.229 72.609 1.00 36.55 188 ASP B CA 1
ATOM 4552 C C . ASP B 1 201 ? -13.456 -5.170 72.217 1.00 34.60 188 ASP B C 1
ATOM 4553 O O . ASP B 1 201 ? -13.491 -6.360 72.534 1.00 34.55 188 ASP B O 1
ATOM 4558 N N . ASP B 1 202 ? -12.453 -4.639 71.526 1.00 33.18 189 ASP B N 1
ATOM 4559 C CA . ASP B 1 202 ? -11.294 -5.431 71.120 1.00 30.62 189 ASP B CA 1
ATOM 4560 C C . ASP B 1 202 ? -10.245 -5.222 72.209 1.00 30.53 189 ASP B C 1
ATOM 4561 O O . ASP B 1 202 ? -9.366 -4.372 72.075 1.00 29.01 189 ASP B O 1
ATOM 4566 N N . THR B 1 203 ? -10.341 -5.993 73.288 1.00 30.30 190 THR B N 1
ATOM 4567 C CA . THR B 1 203 ? -9.406 -5.858 74.400 1.00 29.16 190 THR B CA 1
ATOM 4568 C C . THR B 1 203 ? -7.941 -6.026 74.007 1.00 28.94 190 THR B C 1
ATOM 4569 O O . THR B 1 203 ? -7.061 -5.413 74.613 1.00 27.32 190 THR B O 1
ATOM 4573 N N . GLU B 1 204 ? -7.670 -6.842 72.993 1.00 27.61 191 GLU B N 1
ATOM 4574 C CA . GLU B 1 204 ? -6.293 -7.048 72.570 1.00 26.50 191 GLU B CA 1
ATOM 4575 C C . GLU B 1 204 ? -5.750 -5.779 71.909 1.00 25.08 191 GLU B C 1
ATOM 4576 O O . GLU B 1 204 ? -4.607 -5.386 72.145 1.00 22.90 191 GLU B O 1
ATOM 4582 N N . MET B 1 205 ? -6.571 -5.138 71.084 1.00 24.33 192 MET B N 1
ATOM 4583 C CA . MET B 1 205 ? -6.152 -3.910 70.416 1.00 23.86 192 MET B CA 1
ATOM 4584 C C . MET B 1 205 ? -6.156 -2.734 71.384 1.00 23.83 192 MET B C 1
ATOM 4585 O O . MET B 1 205 ? -5.319 -1.837 71.282 1.00 23.21 192 MET B O 1
ATOM 4590 N N . GLN B 1 206 ? -7.102 -2.735 72.320 1.00 24.71 193 GLN B N 1
ATOM 4591 C CA . GLN B 1 206 ? -7.192 -1.659 73.300 1.00 24.45 193 GLN B CA 1
ATOM 4592 C C . GLN B 1 206 ? -5.888 -1.550 74.081 1.00 23.91 193 GLN B C 1
ATOM 4593 O O . GLN B 1 206 ? -5.362 -0.453 74.267 1.00 21.99 193 GLN B O 1
ATOM 4599 N N . ARG B 1 207 ? -5.362 -2.688 74.528 1.00 22.77 194 ARG B N 1
ATOM 4600 C CA . ARG B 1 207 ? -4.111 -2.702 75.281 1.00 22.12 194 ARG B CA 1
ATOM 4601 C C . ARG B 1 207 ? -2.916 -2.364 74.388 1.00 21.38 194 ARG B C 1
ATOM 4602 O O . ARG B 1 207 ? -2.028 -1.616 74.793 1.00 20.93 194 ARG B O 1
ATOM 4610 N N . LEU B 1 208 ? -2.894 -2.908 73.173 1.00 20.33 195 LEU B N 1
ATOM 4611 C CA . LEU B 1 208 ? -1.790 -2.633 72.259 1.00 18.33 195 LEU B CA 1
ATOM 4612 C C . LEU B 1 208 ? -1.645 -1.139 72.018 1.00 17.01 195 LEU B C 1
ATOM 4613 O O . LEU B 1 208 ? -0.547 -0.595 72.094 1.00 18.62 195 LEU B O 1
ATOM 4618 N N . LEU B 1 209 ? -2.762 -0.477 71.739 1.00 17.99 196 LEU B N 1
ATOM 4619 C CA . LEU B 1 209 ? -2.736 0.953 71.461 1.00 18.95 196 LEU B CA 1
ATOM 4620 C C . LEU B 1 209 ? -2.499 1.833 72.683 1.00 19.09 196 LEU B C 1
ATOM 4621 O O . LEU B 1 209 ? -2.311 3.043 72.548 1.00 19.52 196 LEU B O 1
ATOM 4626 N N . GLU B 1 210 ? -2.510 1.238 73.872 1.00 19.96 197 GLU B N 1
ATOM 4627 C CA . GLU B 1 210 ? -2.237 2.007 75.080 1.00 21.11 197 GLU B CA 1
ATOM 4628 C C . GLU B 1 210 ? -0.720 2.127 75.182 1.00 21.15 197 GLU B C 1
ATOM 4629 O O . GLU B 1 210 ? -0.188 3.036 75.820 1.00 22.75 197 GLU B O 1
ATOM 4635 N N . LYS B 1 211 ? -0.031 1.199 74.527 1.00 19.82 198 LYS B N 1
ATOM 4636 C CA . LYS B 1 211 ? 1.422 1.156 74.552 1.00 19.56 198 LYS B CA 1
ATOM 4637 C C . LYS B 1 211 ? 2.092 1.594 73.257 1.00 18.14 198 LYS B C 1
ATOM 4638 O O . LYS B 1 211 ? 3.242 2.026 73.280 1.00 18.10 198 LYS B O 1
ATOM 4644 N N . ALA B 1 212 ? 1.391 1.493 72.133 1.00 16.88 199 ALA B N 1
ATOM 4645 C CA . ALA B 1 212 ? 1.999 1.867 70.862 1.00 17.02 199 ALA B CA 1
ATOM 4646 C C . ALA B 1 212 ? 1.078 2.591 69.890 1.00 16.38 199 ALA B C 1
ATOM 4647 O O . ALA B 1 212 ? -0.148 2.569 70.020 1.00 16.02 199 ALA B O 1
ATOM 4649 N N . ASP B 1 213 ? 1.704 3.250 68.921 1.00 16.04 200 ASP B N 1
ATOM 4650 C CA . ASP B 1 213 ? 1.005 3.955 67.863 1.00 15.75 200 ASP B CA 1
ATOM 4651 C C . ASP B 1 213 ? 1.402 3.185 66.619 1.00 14.32 200 ASP B C 1
ATOM 4652 O O . ASP B 1 213 ? 2.497 2.625 66.554 1.00 14.82 200 ASP B O 1
ATOM 4657 N N . LEU B 1 214 ? 0.511 3.152 65.640 1.00 13.48 201 LEU B N 1
ATOM 4658 C CA . LEU B 1 214 ? 0.781 2.445 64.399 1.00 14.39 201 LEU B CA 1
ATOM 4659 C C . LEU B 1 214 ? 1.027 3.471 63.306 1.00 13.75 201 LEU B C 1
ATOM 4660 O O . LEU B 1 214 ? 0.292 4.452 63.185 1.00 15.51 201 LEU B O 1
ATOM 4665 N N . TYR B 1 215 ? 2.076 3.242 62.526 1.00 13.81 202 TYR B N 1
ATOM 4666 C CA . TYR B 1 215 ? 2.429 4.112 61.415 1.00 12.95 202 TYR B CA 1
ATOM 4667 C C . TYR B 1 215 ? 2.241 3.236 60.185 1.00 12.60 202 TYR B C 1
ATOM 4668 O O . TYR B 1 215 ? 3.013 2.301 59.966 1.00 13.67 202 TYR B O 1
ATOM 4677 N N . LEU B 1 216 ? 1.212 3.540 59.396 1.00 13.36 203 LEU B N 1
ATOM 4678 C CA . LEU B 1 216 ? 0.876 2.728 58.228 1.00 12.50 203 LEU B CA 1
ATOM 4679 C C . LEU B 1 216 ? 0.892 3.411 56.864 1.00 13.46 203 LEU B C 1
ATOM 4680 O O . LEU B 1 216 ? 0.387 4.522 56.702 1.00 13.63 203 LEU B O 1
ATOM 4685 N N . VAL B 1 217 ? 1.463 2.717 55.884 1.00 12.31 204 VAL B N 1
ATOM 4686 C CA . VAL B 1 217 ? 1.514 3.193 54.507 1.00 12.57 204 VAL B CA 1
ATOM 4687 C C . VAL B 1 217 ? 0.870 2.100 53.661 1.00 12.07 204 VAL B C 1
ATOM 4688 O O . VAL B 1 217 ? 1.527 1.132 53.272 1.00 12.04 204 VAL B O 1
ATOM 4692 N N . PRO B 1 218 ? -0.437 2.232 53.386 1.00 13.00 205 PRO B N 1
ATOM 4693 C CA . PRO B 1 218 ? -1.216 1.273 52.594 1.00 12.25 205 PRO B CA 1
ATOM 4694 C C . PRO B 1 218 ? -0.629 0.938 51.227 1.00 12.01 205 PRO B C 1
ATOM 4695 O O . PRO B 1 218 ? -0.768 -0.191 50.748 1.00 12.60 205 PRO B O 1
ATOM 4699 N N . ASN B 1 219 ? 0.024 1.910 50.592 1.00 14.25 206 ASN B N 1
ATOM 4700 C CA . ASN B 1 219 ? 0.620 1.664 49.283 1.00 11.31 206 ASN B CA 1
ATOM 4701 C C . ASN B 1 219 ? 1.829 2.546 49.002 1.00 11.22 206 ASN B C 1
ATOM 4702 O O . ASN B 1 219 ? 1.721 3.770 48.893 1.00 11.13 206 ASN B O 1
ATOM 4707 N N . MET B 1 220 ? 2.978 1.889 48.868 1.00 11.81 207 MET B N 1
ATOM 4708 C CA . MET B 1 220 ? 4.261 2.542 48.630 1.00 12.39 207 MET B CA 1
ATOM 4709 C C . MET B 1 220 ? 4.561 2.879 47.174 1.00 12.27 207 MET B C 1
ATOM 4710 O O . MET B 1 220 ? 5.524 3.592 46.899 1.00 14.69 207 MET B O 1
ATOM 4715 N N . ASN B 1 221 ? 3.743 2.395 46.245 1.00 13.04 208 ASN B N 1
ATOM 4716 C CA . ASN B 1 221 ? 4.019 2.628 44.826 1.00 12.07 208 ASN B CA 1
ATOM 4717 C C . ASN B 1 221 ? 2.740 2.808 44.009 1.00 11.96 208 ASN B C 1
ATOM 4718 O O . ASN B 1 221 ? 2.413 1.979 43.164 1.00 11.01 208 ASN B O 1
ATOM 4723 N N . PRO B 1 222 ? 2.002 3.902 44.242 1.00 11.85 209 PRO B N 1
ATOM 4724 C CA . PRO B 1 222 ? 0.760 4.145 43.503 1.00 13.33 209 PRO B CA 1
ATOM 4725 C C . PRO B 1 222 ? 0.932 4.231 41.982 1.00 11.53 209 PRO B C 1
ATOM 4726 O O . PRO B 1 222 ? 0.057 3.783 41.229 1.00 12.34 209 PRO B O 1
ATOM 4730 N N . ASP B 1 223 ? 2.044 4.805 41.529 1.00 11.65 210 ASP B N 1
ATOM 4731 C CA . ASP B 1 223 ? 2.306 4.921 40.092 1.00 12.43 210 ASP B CA 1
ATOM 4732 C C . ASP B 1 223 ? 2.444 3.528 39.489 1.00 11.66 210 ASP B C 1
ATOM 4733 O O . ASP B 1 223 ? 1.795 3.205 38.492 1.00 13.11 210 ASP B O 1
ATOM 4738 N N . GLY B 1 224 ? 3.293 2.705 40.102 1.00 11.63 211 GLY B N 1
ATOM 4739 C CA . GLY B 1 224 ? 3.497 1.357 39.604 1.00 11.22 211 GLY B CA 1
ATOM 4740 C C . GLY B 1 224 ? 2.223 0.535 39.613 1.00 10.53 211 GLY B C 1
ATOM 4741 O O . GLY B 1 224 ? 1.957 -0.219 38.681 1.00 12.77 211 GLY B O 1
ATOM 4742 N N . ALA B 1 225 ? 1.430 0.670 40.670 1.00 12.39 212 ALA B N 1
ATOM 4743 C CA . ALA B 1 225 ? 0.186 -0.085 40.763 1.00 11.52 212 ALA B CA 1
ATOM 4744 C C . ALA B 1 225 ? -0.793 0.347 39.675 1.00 12.58 212 ALA B C 1
ATOM 4745 O O . ALA B 1 225 ? -1.337 -0.486 38.950 1.00 12.08 212 ALA B O 1
ATOM 4747 N N . PHE B 1 226 ? -1.008 1.655 39.551 1.00 13.97 213 PHE B N 1
ATOM 4748 C CA . PHE B 1 226 ? -1.935 2.158 38.551 1.00 12.98 213 PHE B CA 1
ATOM 4749 C C . PHE B 1 226 ? -1.543 1.750 37.138 1.00 13.23 213 PHE B C 1
ATOM 4750 O O . PHE B 1 226 ? -2.399 1.442 36.320 1.00 12.71 213 PHE B O 1
ATOM 4758 N N . HIS B 1 227 ? -0.247 1.733 36.854 1.00 14.09 214 HIS B N 1
ATOM 4759 C CA . HIS B 1 227 ? 0.200 1.391 35.508 1.00 12.88 214 HIS B CA 1
ATOM 4760 C C . HIS B 1 227 ? 0.384 -0.087 35.212 1.00 12.34 214 HIS B C 1
ATOM 4761 O O . HIS B 1 227 ? 0.786 -0.458 34.113 1.00 12.76 214 HIS B O 1
ATOM 4768 N N . GLY B 1 228 ? 0.074 -0.934 36.185 1.00 13.22 215 GLY B N 1
ATOM 4769 C CA . GLY B 1 228 ? 0.207 -2.361 35.970 1.00 12.14 215 GLY B CA 1
ATOM 4770 C C . GLY B 1 228 ? 1.631 -2.885 35.928 1.00 11.66 215 GLY B C 1
ATOM 4771 O O . GLY B 1 228 ? 1.896 -3.895 35.267 1.00 11.04 215 GLY B O 1
ATOM 4772 N N . ASN B 1 229 ? 2.538 -2.203 36.626 1.00 10.07 216 ASN B N 1
ATOM 4773 C CA . ASN B 1 229 ? 3.942 -2.606 36.714 1.00 10.86 216 ASN B CA 1
ATOM 4774 C C . ASN B 1 229 ? 4.036 -3.783 37.684 1.00 12.37 216 ASN B C 1
ATOM 4775 O O . ASN B 1 229 ? 3.121 -4.032 38.478 1.00 12.45 216 ASN B O 1
ATOM 4780 N N . LEU B 1 230 ? 5.152 -4.500 37.626 1.00 12.17 217 LEU B N 1
ATOM 4781 C CA . LEU B 1 230 ? 5.379 -5.606 38.545 1.00 12.05 217 LEU B CA 1
ATOM 4782 C C . LEU B 1 230 ? 6.318 -5.189 39.673 1.00 10.92 217 LEU B C 1
ATOM 4783 O O . LEU B 1 230 ? 5.987 -5.314 40.856 1.00 11.42 217 LEU B O 1
ATOM 4788 N N . ARG B 1 231 ? 7.489 -4.676 39.301 1.00 14.88 218 ARG B N 1
ATOM 4789 C CA . ARG B 1 231 ? 8.504 -4.352 40.296 1.00 13.77 218 ARG B CA 1
ATOM 4790 C C . ARG B 1 231 ? 9.053 -2.956 40.507 1.00 13.37 218 ARG B C 1
ATOM 4791 O O . ARG B 1 231 ? 9.647 -2.700 41.558 1.00 14.29 218 ARG B O 1
ATOM 4799 N N . THR B 1 232 ? 8.871 -2.049 39.558 1.00 12.53 219 THR B N 1
ATOM 4800 C CA . THR B 1 232 ? 9.453 -0.724 39.734 1.00 12.89 219 THR B CA 1
ATOM 4801 C C . THR B 1 232 ? 8.453 0.419 39.780 1.00 11.26 219 THR B C 1
ATOM 4802 O O . THR B 1 232 ? 7.294 0.262 39.395 1.00 12.11 219 THR B O 1
ATOM 4806 N N . ASN B 1 233 ? 8.906 1.570 40.271 1.00 10.89 220 ASN B N 1
ATOM 4807 C CA . ASN B 1 233 ? 8.056 2.750 40.320 1.00 11.70 220 ASN B CA 1
ATOM 4808 C C . ASN B 1 233 ? 8.155 3.358 38.917 1.00 13.29 220 ASN B C 1
ATOM 4809 O O . ASN B 1 233 ? 8.786 2.770 38.036 1.00 11.97 220 ASN B O 1
ATOM 4814 N N . ALA B 1 234 ? 7.539 4.512 38.698 1.00 12.88 221 ALA B N 1
ATOM 4815 C CA . ALA B 1 234 ? 7.557 5.142 37.378 1.00 13.84 221 ALA B CA 1
ATOM 4816 C C . ALA B 1 234 ? 8.939 5.400 36.782 1.00 13.91 221 ALA B C 1
ATOM 4817 O O . ALA B 1 234 ? 9.119 5.310 35.562 1.00 16.44 221 ALA B O 1
ATOM 4819 N N . ALA B 1 235 ? 9.911 5.712 37.634 1.00 14.24 222 ALA B N 1
ATOM 4820 C CA . ALA B 1 235 ? 11.272 6.003 37.184 1.00 13.98 222 ALA B CA 1
ATOM 4821 C C . ALA B 1 235 ? 12.092 4.759 36.857 1.00 12.93 222 ALA B C 1
ATOM 4822 O O . ALA B 1 235 ? 13.238 4.866 36.414 1.00 15.21 222 ALA B O 1
ATOM 4824 N N . GLY B 1 236 ? 11.508 3.586 37.080 1.00 13.65 223 GLY B N 1
ATOM 4825 C CA . GLY B 1 236 ? 12.207 2.344 36.793 1.00 13.06 223 GLY B CA 1
ATOM 4826 C C . GLY B 1 236 ? 13.055 1.828 37.944 1.00 14.53 223 GLY B C 1
ATOM 4827 O O . GLY B 1 236 ? 13.866 0.918 37.770 1.00 14.61 223 GLY B O 1
ATOM 4828 N N . GLN B 1 237 ? 12.868 2.408 39.124 1.00 13.71 224 GLN B N 1
ATOM 4829 C CA . GLN B 1 237 ? 13.617 1.997 40.300 1.00 14.31 224 GLN B CA 1
ATOM 4830 C C . GLN B 1 237 ? 12.883 0.951 41.129 1.00 13.67 224 GLN B C 1
ATOM 4831 O O . GLN B 1 237 ? 11.680 1.066 41.365 1.00 13.04 224 GLN B O 1
ATOM 4837 N N . ASP B 1 238 ? 13.611 -0.076 41.556 1.00 12.75 225 ASP B N 1
ATOM 4838 C CA . ASP B 1 238 ? 13.038 -1.098 42.426 1.00 14.53 225 ASP B CA 1
ATOM 4839 C C . ASP B 1 238 ? 13.104 -0.406 43.787 1.00 13.66 225 ASP B C 1
ATOM 4840 O O . ASP B 1 238 ? 14.182 -0.264 44.365 1.00 12.44 225 ASP B O 1
ATOM 4845 N N . LEU B 1 239 ? 11.963 0.042 44.296 1.00 12.96 226 LEU B N 1
ATOM 4846 C CA . LEU B 1 239 ? 11.961 0.747 45.569 1.00 13.70 226 LEU B CA 1
ATOM 4847 C C . LEU B 1 239 ? 12.558 -0.030 46.733 1.00 14.07 226 LEU B C 1
ATOM 4848 O O . LEU B 1 239 ? 13.106 0.571 47.651 1.00 15.09 226 LEU B O 1
ATOM 4853 N N . ASN B 1 240 ? 12.476 -1.354 46.713 1.00 15.58 227 ASN B N 1
ATOM 4854 C CA . ASN B 1 240 ? 13.034 -2.098 47.836 1.00 16.60 227 ASN B CA 1
ATOM 4855 C C . ASN B 1 240 ? 14.558 -2.146 47.839 1.00 17.78 227 ASN B C 1
ATOM 4856 O O . ASN B 1 240 ? 15.164 -2.634 48.790 1.00 21.87 227 ASN B O 1
ATOM 4861 N N . ARG B 1 241 ? 15.181 -1.643 46.778 1.00 16.59 228 ARG B N 1
ATOM 4862 C CA . ARG B 1 241 ? 16.639 -1.628 46.701 1.00 15.70 228 ARG B CA 1
ATOM 4863 C C . ARG B 1 241 ? 17.159 -0.193 46.765 1.00 14.77 228 ARG B C 1
ATOM 4864 O O . ARG B 1 241 ? 18.329 0.066 46.505 1.00 16.36 228 ARG B O 1
ATOM 4872 N N . ALA B 1 242 ? 16.283 0.736 47.132 1.00 15.26 229 ALA B N 1
ATOM 4873 C CA . ALA B 1 242 ? 16.645 2.146 47.191 1.00 15.30 229 ALA B CA 1
ATOM 4874 C C . ALA B 1 242 ? 16.778 2.701 48.602 1.00 14.90 229 ALA B C 1
ATOM 4875 O O . ALA B 1 242 ? 16.864 3.915 48.781 1.00 15.39 229 ALA B O 1
ATOM 4877 N N . TRP B 1 243 ? 16.815 1.835 49.606 1.00 15.42 230 TRP B N 1
ATOM 4878 C CA . TRP B 1 243 ? 16.894 2.330 50.974 1.00 16.99 230 TRP B CA 1
ATOM 4879 C C . TRP B 1 243 ? 18.252 2.840 51.470 1.00 16.66 230 TRP B C 1
ATOM 4880 O O . TRP B 1 243 ? 18.300 3.639 52.410 1.00 17.75 230 TRP B O 1
ATOM 4891 N N . LEU B 1 244 ? 19.353 2.425 50.847 1.00 18.19 231 LEU B N 1
ATOM 4892 C CA . LEU B 1 244 ? 20.658 2.925 51.289 1.00 19.26 231 LEU B CA 1
ATOM 4893 C C . LEU B 1 244 ? 20.933 4.282 50.641 1.00 18.92 231 LEU B C 1
ATOM 4894 O O . LEU B 1 244 ? 21.486 5.190 51.269 1.00 20.67 231 LEU B O 1
ATOM 4899 N N . GLU B 1 245 ? 20.540 4.416 49.379 1.00 19.41 232 GLU B N 1
ATOM 4900 C CA . GLU B 1 245 ? 20.743 5.660 48.645 1.00 19.34 232 GLU B CA 1
ATOM 4901 C C . GLU B 1 245 ? 19.453 6.180 48.013 1.00 19.16 232 GLU B C 1
ATOM 4902 O O . GLU B 1 245 ? 19.340 6.266 46.788 1.00 19.54 232 GLU B O 1
ATOM 4908 N N . PRO B 1 246 ? 18.457 6.532 48.841 1.00 18.15 233 PRO B N 1
ATOM 4909 C CA . PRO B 1 246 ? 17.188 7.045 48.319 1.00 18.77 233 PRO B CA 1
ATOM 4910 C C . PRO B 1 246 ? 17.356 8.393 47.609 1.00 19.25 233 PRO B C 1
ATOM 4911 O O . PRO B 1 246 ? 18.295 9.145 47.885 1.00 18.97 233 PRO B O 1
ATOM 4915 N N . SER B 1 247 ? 16.433 8.694 46.702 1.00 19.96 234 SER B N 1
ATOM 4916 C CA . SER B 1 247 ? 16.475 9.927 45.925 1.00 20.33 234 SER B CA 1
ATOM 4917 C C . SER B 1 247 ? 15.114 10.606 45.871 1.00 20.61 234 SER B C 1
ATOM 4918 O O . SER B 1 247 ? 14.103 9.957 45.609 1.00 19.16 234 SER B O 1
ATOM 4921 N N . ALA B 1 248 ? 15.092 11.912 46.116 1.00 21.53 235 ALA B N 1
ATOM 4922 C CA . ALA B 1 248 ? 13.847 12.662 46.079 1.00 22.68 235 ALA B CA 1
ATOM 4923 C C . ALA B 1 248 ? 13.327 12.677 44.647 1.00 23.22 235 ALA B C 1
ATOM 4924 O O . ALA B 1 248 ? 12.136 12.860 44.408 1.00 24.24 235 ALA B O 1
ATOM 4926 N N . GLU B 1 249 ? 14.232 12.474 43.695 1.00 23.51 236 GLU B N 1
ATOM 4927 C CA . GLU B 1 249 ? 13.871 12.468 42.282 1.00 25.23 236 GLU B CA 1
ATOM 4928 C C . GLU B 1 249 ? 13.476 11.086 41.771 1.00 23.34 236 GLU B C 1
ATOM 4929 O O . GLU B 1 249 ? 12.395 10.907 41.212 1.00 25.36 236 GLU B O 1
ATOM 4935 N N . ARG B 1 250 ? 14.361 10.116 41.977 1.00 21.90 237 ARG B N 1
ATOM 4936 C CA . ARG B 1 250 ? 14.157 8.752 41.509 1.00 20.31 237 ARG B CA 1
ATOM 4937 C C . ARG B 1 250 ? 13.347 7.816 42.401 1.00 18.31 237 ARG B C 1
ATOM 4938 O O . ARG B 1 250 ? 12.653 6.931 41.895 1.00 19.82 237 ARG B O 1
ATOM 4946 N N . SER B 1 251 ? 13.447 7.989 43.715 1.00 17.25 238 SER B N 1
ATOM 4947 C CA . SER B 1 251 ? 12.707 7.146 44.652 1.00 16.79 238 SER B CA 1
ATOM 4948 C C . SER B 1 251 ? 12.079 7.992 45.754 1.00 15.89 238 SER B C 1
ATOM 4949 O O . SER B 1 251 ? 12.308 7.756 46.941 1.00 15.70 238 SER B O 1
ATOM 4952 N N . PRO B 1 252 ? 11.268 8.991 45.368 1.00 15.00 239 PRO B N 1
ATOM 4953 C CA . PRO B 1 252 ? 10.611 9.876 46.333 1.00 14.82 239 PRO B CA 1
ATOM 4954 C C . PRO B 1 252 ? 9.740 9.127 47.338 1.00 14.10 239 PRO B C 1
ATOM 4955 O O . PRO B 1 252 ? 9.581 9.574 48.472 1.00 13.47 239 PRO B O 1
ATOM 4959 N N . GLU B 1 253 ? 9.189 7.990 46.917 1.00 13.97 240 GLU B N 1
ATOM 4960 C CA . GLU B 1 253 ? 8.343 7.173 47.779 1.00 15.35 240 GLU B CA 1
ATOM 4961 C C . GLU B 1 253 ? 9.111 6.727 49.021 1.00 14.53 240 GLU B C 1
ATOM 4962 O O . GLU B 1 253 ? 8.588 6.776 50.139 1.00 15.04 240 GLU B O 1
ATOM 4968 N N . VAL B 1 254 ? 10.353 6.295 48.816 1.00 15.69 241 VAL B N 1
ATOM 4969 C CA . VAL B 1 254 ? 11.209 5.837 49.907 1.00 15.92 241 VAL B CA 1
ATOM 4970 C C . VAL B 1 254 ? 11.828 7.010 50.654 1.00 15.81 241 VAL B C 1
ATOM 4971 O O . VAL B 1 254 ? 12.025 6.949 51.871 1.00 15.01 241 VAL B O 1
ATOM 4975 N N . TRP B 1 255 ? 12.137 8.076 49.924 1.00 17.11 242 TRP B N 1
ATOM 4976 C CA . TRP B 1 255 ? 12.725 9.262 50.529 1.00 18.01 242 TRP B CA 1
ATOM 4977 C C . TRP B 1 255 ? 11.765 9.759 51.601 1.00 16.85 242 TRP B C 1
ATOM 4978 O O . TRP B 1 255 ? 12.160 10.060 52.730 1.00 17.53 242 TRP B O 1
ATOM 4989 N N . PHE B 1 256 ? 10.492 9.817 51.229 1.00 16.20 243 PHE B N 1
ATOM 4990 C CA . PHE B 1 256 ? 9.425 10.266 52.112 1.00 15.94 243 PHE B CA 1
ATOM 4991 C C . PHE B 1 256 ? 9.343 9.463 53.404 1.00 15.42 243 PHE B C 1
ATOM 4992 O O . PHE B 1 256 ? 9.377 10.028 54.495 1.00 17.47 243 PHE B O 1
ATOM 5000 N N . VAL B 1 257 ? 9.232 8.146 53.284 1.00 14.78 244 VAL B N 1
ATOM 5001 C CA . VAL B 1 257 ? 9.133 7.308 54.470 1.00 15.11 244 VAL B CA 1
ATOM 5002 C C . VAL B 1 257 ? 10.354 7.442 55.374 1.00 14.79 244 VAL B C 1
ATOM 5003 O O . VAL B 1 257 ? 10.220 7.466 56.599 1.00 15.73 244 VAL B O 1
ATOM 5007 N N . GLN B 1 258 ? 11.541 7.539 54.783 1.00 15.23 245 GLN B N 1
ATOM 5008 C CA . GLN B 1 258 ? 12.747 7.674 55.587 1.00 15.97 245 GLN B CA 1
ATOM 5009 C C . GLN B 1 258 ? 12.773 8.993 56.358 1.00 16.41 245 GLN B C 1
ATOM 5010 O O . GLN B 1 258 ? 13.269 9.048 57.482 1.00 16.65 245 GLN B O 1
ATOM 5016 N N . GLN B 1 259 ? 12.229 10.047 55.758 1.00 17.50 246 GLN B N 1
ATOM 5017 C CA . GLN B 1 259 ? 12.174 11.356 56.411 1.00 19.11 246 GLN B CA 1
ATOM 5018 C C . GLN B 1 259 ? 11.249 11.280 57.623 1.00 17.90 246 GLN B C 1
ATOM 5019 O O . GLN B 1 259 ? 11.543 11.826 58.689 1.00 17.62 246 GLN B O 1
ATOM 5025 N N . GLU B 1 260 ? 10.124 10.598 57.449 1.00 17.19 247 GLU B N 1
ATOM 5026 C CA . GLU B 1 260 ? 9.152 10.465 58.526 1.00 16.88 247 GLU B CA 1
ATOM 5027 C C . GLU B 1 260 ? 9.648 9.550 59.641 1.00 16.03 247 GLU B C 1
ATOM 5028 O O . GLU B 1 260 ? 9.328 9.767 60.814 1.00 16.32 247 GLU B O 1
ATOM 5034 N N . MET B 1 261 ? 10.430 8.531 59.284 1.00 17.58 248 MET B N 1
ATOM 5035 C CA . MET B 1 261 ? 10.971 7.618 60.287 1.00 16.86 248 MET B CA 1
ATOM 5036 C C . MET B 1 261 ? 11.988 8.359 61.147 1.00 17.20 248 MET B C 1
ATOM 5037 O O . MET B 1 261 ? 12.096 8.113 62.349 1.00 17.88 248 MET B O 1
ATOM 5042 N N . LYS B 1 262 ? 12.744 9.259 60.526 1.00 19.27 249 LYS B N 1
ATOM 5043 C CA . LYS B 1 262 ? 13.736 10.036 61.259 1.00 20.42 249 LYS B CA 1
ATOM 5044 C C . LYS B 1 262 ? 13.038 10.974 62.240 1.00 20.41 249 LYS B C 1
ATOM 5045 O O . LYS B 1 262 ? 13.522 11.201 63.346 1.00 20.56 249 LYS B O 1
ATOM 5051 N N . ARG B 1 263 ? 11.894 11.513 61.829 1.00 19.80 250 ARG B N 1
ATOM 5052 C CA . ARG B 1 263 ? 11.143 12.444 62.666 1.00 20.51 250 ARG B CA 1
ATOM 5053 C C . ARG B 1 263 ? 10.469 11.796 63.876 1.00 20.20 250 ARG B C 1
ATOM 5054 O O . ARG B 1 263 ? 10.536 12.325 64.990 1.00 22.16 250 ARG B O 1
ATOM 5062 N N . HIS B 1 264 ? 9.849 10.638 63.661 1.00 19.25 251 HIS B N 1
ATOM 5063 C CA . HIS B 1 264 ? 9.123 9.949 64.726 1.00 19.00 251 HIS B CA 1
ATOM 5064 C C . HIS B 1 264 ? 9.819 8.802 65.449 1.00 19.18 251 HIS B C 1
ATOM 5065 O O . HIS B 1 264 ? 9.579 8.587 66.635 1.00 21.33 251 HIS B O 1
ATOM 5072 N N . GLY B 1 265 ? 10.670 8.061 64.754 1.00 18.81 252 GLY B N 1
ATOM 5073 C CA . GLY B 1 265 ? 11.339 6.949 65.403 1.00 18.37 252 GLY B CA 1
ATOM 5074 C C . GLY B 1 265 ? 10.692 5.645 64.984 1.00 17.12 252 GLY B C 1
ATOM 5075 O O . GLY B 1 265 ? 9.548 5.635 64.520 1.00 17.08 252 GLY B O 1
ATOM 5076 N N . VAL B 1 266 ? 11.416 4.543 65.153 1.00 17.14 253 VAL B N 1
ATOM 5077 C CA . VAL B 1 266 ? 10.916 3.227 64.763 1.00 17.10 253 VAL B CA 1
ATOM 5078 C C . VAL B 1 266 ? 11.260 2.158 65.802 1.00 17.12 253 VAL B C 1
ATOM 5079 O O . VAL B 1 266 ? 12.417 2.029 66.208 1.00 17.43 253 VAL B O 1
ATOM 5083 N N . ASP B 1 267 ? 10.259 1.388 66.225 1.00 15.51 254 ASP B N 1
ATOM 5084 C CA . ASP B 1 267 ? 10.478 0.332 67.211 1.00 16.75 254 ASP B CA 1
ATOM 5085 C C . ASP B 1 267 ? 10.118 -1.041 66.660 1.00 16.19 254 ASP B C 1
ATOM 5086 O O . ASP B 1 267 ? 10.331 -2.066 67.312 1.00 17.59 254 ASP B O 1
ATOM 5091 N N . LEU B 1 268 ? 9.574 -1.045 65.449 1.00 15.86 255 LEU B N 1
ATOM 5092 C CA . LEU B 1 268 ? 9.177 -2.267 64.758 1.00 17.07 255 LEU B CA 1
ATOM 5093 C C . LEU B 1 268 ? 8.927 -1.901 63.302 1.00 16.61 255 LEU B C 1
ATOM 5094 O O . LEU B 1 268 ? 8.390 -0.833 63.011 1.00 16.16 255 LEU B O 1
ATOM 5099 N N . PHE B 1 269 ? 9.312 -2.787 62.390 1.00 15.50 256 PHE B N 1
ATOM 5100 C CA . PHE B 1 269 ? 9.125 -2.522 60.974 1.00 14.94 256 PHE B CA 1
ATOM 5101 C C . PHE B 1 269 ? 8.720 -3.766 60.205 1.00 15.44 256 PHE B C 1
ATOM 5102 O O . PHE B 1 269 ? 9.420 -4.781 60.219 1.00 16.29 256 PHE B O 1
ATOM 5110 N N . LEU B 1 270 ? 7.577 -3.674 59.539 1.00 14.94 257 LEU B N 1
ATOM 5111 C CA . LEU B 1 270 ? 7.070 -4.765 58.725 1.00 13.76 257 LEU B CA 1
ATOM 5112 C C . LEU B 1 270 ? 6.888 -4.240 57.309 1.00 14.17 257 LEU B C 1
ATOM 5113 O O . LEU B 1 270 ? 6.209 -3.235 57.087 1.00 15.51 257 LEU B O 1
ATOM 5118 N N . ASP B 1 271 ? 7.516 -4.930 56.365 1.00 13.08 258 ASP B N 1
ATOM 5119 C CA . ASP B 1 271 ? 7.476 -4.586 54.946 1.00 12.87 258 ASP B CA 1
ATOM 5120 C C . ASP B 1 271 ? 6.668 -5.691 54.260 1.00 13.26 258 ASP B C 1
ATOM 5121 O O . ASP B 1 271 ? 7.120 -6.834 54.163 1.00 14.41 258 ASP B O 1
ATOM 5126 N N . ILE B 1 272 ? 5.471 -5.347 53.791 1.00 13.86 259 ILE B N 1
ATOM 5127 C CA . ILE B 1 272 ? 4.572 -6.327 53.190 1.00 11.79 259 ILE B CA 1
ATOM 5128 C C . ILE B 1 272 ? 4.784 -6.580 51.701 1.00 12.09 259 ILE B C 1
ATOM 5129 O O . ILE B 1 272 ? 4.690 -5.666 50.881 1.00 12.71 259 ILE B O 1
ATOM 5134 N N . HIS B 1 273 ? 5.030 -7.849 51.375 1.00 12.08 260 HIS B N 1
ATOM 5135 C CA . HIS B 1 273 ? 5.302 -8.294 50.009 1.00 13.13 260 HIS B CA 1
ATOM 5136 C C . HIS B 1 273 ? 4.515 -9.522 49.546 1.00 12.30 260 HIS B C 1
ATOM 5137 O O . HIS B 1 273 ? 3.741 -10.126 50.283 1.00 15.05 260 HIS B O 1
ATOM 5144 N N . GLY B 1 274 ? 4.761 -9.878 48.291 1.00 14.21 261 GLY B N 1
ATOM 5145 C CA . GLY B 1 274 ? 4.167 -11.049 47.684 1.00 13.42 261 GLY B CA 1
ATOM 5146 C C . GLY B 1 274 ? 5.315 -11.756 46.985 1.00 13.77 261 GLY B C 1
ATOM 5147 O O . GLY B 1 274 ? 6.188 -11.097 46.418 1.00 15.82 261 GLY B O 1
ATOM 5148 N N . ASP B 1 275 ? 5.359 -13.083 47.050 1.00 14.86 262 ASP B N 1
ATOM 5149 C CA . ASP B 1 275 ? 6.430 -13.816 46.375 1.00 14.21 262 ASP B CA 1
ATOM 5150 C C . ASP B 1 275 ? 5.829 -14.706 45.300 1.00 13.82 262 ASP B C 1
ATOM 5151 O O . ASP B 1 275 ? 4.884 -15.463 45.554 1.00 15.53 262 ASP B O 1
ATOM 5156 N N . GLU B 1 276 ? 6.390 -14.619 44.098 1.00 14.55 263 GLU B N 1
ATOM 5157 C CA . GLU B 1 276 ? 5.907 -15.390 42.960 1.00 13.82 263 GLU B CA 1
ATOM 5158 C C . GLU B 1 276 ? 6.113 -16.902 43.054 1.00 14.27 263 GLU B C 1
ATOM 5159 O O . GLU B 1 276 ? 5.205 -17.677 42.753 1.00 13.18 263 GLU B O 1
ATOM 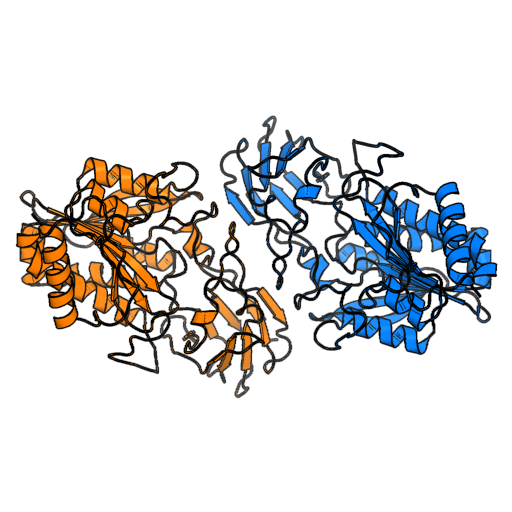5165 N N . GLU B 1 277 ? 7.306 -17.297 43.488 1.00 14.11 264 GLU B N 1
ATOM 5166 C CA . GLU B 1 277 ? 7.723 -18.694 43.576 1.00 15.09 264 GLU B CA 1
ATOM 5167 C C . GLU B 1 277 ? 7.215 -19.602 44.697 1.00 14.51 264 GLU B C 1
ATOM 5168 O O . GLU B 1 277 ? 6.629 -20.657 44.429 1.00 14.86 264 GLU B O 1
ATOM 5174 N N . ILE B 1 278 ? 7.451 -19.193 45.940 1.00 14.77 265 ILE B N 1
ATOM 5175 C CA . ILE B 1 278 ? 7.105 -19.993 47.107 1.00 13.91 265 ILE B CA 1
ATOM 5176 C C . ILE B 1 278 ? 5.628 -20.038 47.488 1.00 13.34 265 ILE B C 1
ATOM 5177 O O . ILE B 1 278 ? 5.014 -19.013 47.778 1.00 13.97 265 ILE B O 1
ATOM 5182 N N . PRO B 1 279 ? 5.041 -21.248 47.505 1.00 13.46 266 PRO B N 1
ATOM 5183 C CA . PRO B 1 279 ? 3.633 -21.436 47.850 1.00 14.67 266 PRO B CA 1
ATOM 5184 C C . PRO B 1 279 ? 3.416 -21.557 49.367 1.00 15.61 266 PRO B C 1
ATOM 5185 O O . PRO B 1 279 ? 2.769 -22.492 49.844 1.00 15.76 266 PRO B O 1
ATOM 5189 N N . HIS B 1 280 ? 3.955 -20.587 50.103 1.00 15.07 267 HIS B N 1
ATOM 5190 C CA . HIS B 1 280 ? 3.839 -20.517 51.564 1.00 15.00 267 HIS B CA 1
ATOM 5191 C C . HIS B 1 280 ? 4.021 -19.075 52.047 1.00 15.02 267 HIS B C 1
ATOM 5192 O O . HIS B 1 280 ? 4.809 -18.319 51.475 1.00 14.65 267 HIS B O 1
ATOM 5199 N N . VAL B 1 281 ? 3.294 -18.703 53.095 1.00 16.21 268 VAL B N 1
ATOM 5200 C CA . VAL B 1 281 ? 3.436 -17.381 53.690 1.00 15.52 268 VAL B CA 1
ATOM 5201 C C . VAL B 1 281 ? 4.664 -17.501 54.592 1.00 16.08 268 VAL B C 1
ATOM 5202 O O . VAL B 1 281 ? 4.826 -18.505 55.290 1.00 17.52 268 VAL B O 1
ATOM 5206 N N . PHE B 1 282 ? 5.546 -16.507 54.566 1.00 16.87 269 PHE B N 1
ATOM 5207 C CA . PHE B 1 282 ? 6.734 -16.556 55.411 1.00 17.34 269 PHE B CA 1
ATOM 5208 C C . PHE B 1 282 ? 7.281 -15.167 55.694 1.00 17.42 269 PHE B C 1
ATOM 5209 O O . PHE B 1 282 ? 6.746 -14.168 55.212 1.00 16.91 269 PHE B O 1
ATOM 5217 N N . ALA B 1 283 ? 8.346 -15.114 56.485 1.00 17.14 270 ALA B N 1
ATOM 5218 C CA . ALA B 1 283 ? 8.967 -13.846 56.838 1.00 19.40 270 ALA B CA 1
ATOM 5219 C C . ALA B 1 283 ? 10.482 -13.952 56.730 1.00 20.04 270 ALA B C 1
ATOM 5220 O O . ALA B 1 283 ? 11.064 -14.995 57.026 1.00 23.17 270 ALA B O 1
ATOM 5222 N N . ALA B 1 284 ? 11.115 -12.869 56.296 1.00 19.83 271 ALA B N 1
ATOM 5223 C CA . ALA B 1 284 ? 12.566 -12.830 56.164 1.00 20.16 271 ALA B CA 1
ATOM 5224 C C . ALA B 1 284 ? 13.092 -11.761 57.116 1.00 19.50 271 ALA B C 1
ATOM 5225 O O . ALA B 1 284 ? 12.606 -10.630 57.100 1.00 19.43 271 ALA B O 1
ATOM 5227 N N . GLY B 1 285 ? 14.084 -12.112 57.934 1.00 19.40 272 GLY B N 1
ATOM 5228 C CA . GLY B 1 285 ? 14.623 -11.161 58.895 1.00 19.08 272 GLY B CA 1
ATOM 5229 C C . GLY B 1 285 ? 15.937 -10.473 58.575 1.00 18.87 272 GLY B C 1
ATOM 5230 O O . GLY B 1 285 ? 16.331 -10.370 57.413 1.00 19.78 272 GLY B O 1
ATOM 5231 N N . CYS B 1 286 ? 16.620 -10.012 59.624 1.00 19.00 273 CYS B N 1
ATOM 5232 C CA . CYS B 1 286 ? 17.888 -9.300 59.490 1.00 18.56 273 CYS B CA 1
ATOM 5233 C C . CYS B 1 286 ? 19.121 -10.062 59.978 1.00 17.90 273 CYS B C 1
ATOM 5234 O O . CYS B 1 286 ? 20.105 -9.441 60.386 1.00 18.85 273 CYS B O 1
ATOM 5237 N N . GLU B 1 287 ? 19.095 -11.390 59.909 1.00 17.67 274 GLU B N 1
ATOM 5238 C CA . GLU B 1 287 ? 20.236 -12.181 60.369 1.00 18.66 274 GLU B CA 1
ATOM 5239 C C . GLU B 1 287 ? 21.567 -11.849 59.694 1.00 17.35 274 GLU B C 1
ATOM 5240 O O . GLU B 1 287 ? 22.627 -12.185 60.217 1.00 19.16 274 GLU B O 1
ATOM 5246 N N . GLY B 1 288 ? 21.519 -11.189 58.542 1.00 17.94 275 GLY B N 1
ATOM 5247 C CA . GLY B 1 288 ? 22.749 -10.842 57.850 1.00 17.66 275 GLY B CA 1
ATOM 5248 C C . GLY B 1 288 ? 23.298 -9.459 58.172 1.00 17.06 275 GLY B C 1
ATOM 5249 O O . GLY B 1 288 ? 24.397 -9.107 57.740 1.00 17.60 275 GLY B O 1
ATOM 5250 N N . ASN B 1 289 ? 22.543 -8.672 58.936 1.00 18.74 276 ASN B N 1
ATOM 5251 C CA . ASN B 1 289 ? 22.949 -7.314 59.303 1.00 18.41 276 ASN B CA 1
ATOM 5252 C C . ASN B 1 289 ? 24.203 -7.253 60.164 1.00 18.57 276 ASN B C 1
ATOM 5253 O O . ASN B 1 289 ? 24.352 -8.026 61.109 1.00 18.59 276 ASN B O 1
ATOM 5258 N N . PRO B 1 290 ? 25.126 -6.330 59.847 1.00 19.50 277 PRO B N 1
ATOM 5259 C CA . PRO B 1 290 ? 26.336 -6.220 60.661 1.00 21.55 277 PRO B CA 1
ATOM 5260 C C . PRO B 1 290 ? 25.936 -5.921 62.107 1.00 20.67 277 PRO B C 1
ATOM 5261 O O . PRO B 1 290 ? 26.641 -6.280 63.050 1.00 20.66 277 PRO B O 1
ATOM 5265 N N . GLY B 1 291 ? 24.790 -5.264 62.261 1.00 21.34 278 GLY B N 1
ATOM 5266 C CA . GLY B 1 291 ? 24.302 -4.912 63.581 1.00 21.62 278 GLY B CA 1
ATOM 5267 C C . GLY B 1 291 ? 23.394 -5.934 64.244 1.00 21.66 278 GLY B C 1
ATOM 5268 O O . GLY B 1 291 ? 22.762 -5.629 65.256 1.00 21.04 278 GLY B O 1
ATOM 5269 N N . TYR B 1 292 ? 23.324 -7.142 63.693 1.00 21.71 279 TYR B N 1
ATOM 5270 C CA . TYR B 1 292 ? 22.475 -8.191 64.257 1.00 22.30 279 TYR B CA 1
ATOM 5271 C C . TYR B 1 292 ? 22.942 -8.532 65.674 1.00 22.87 279 TYR B C 1
ATOM 5272 O O . TYR B 1 292 ? 24.142 -8.539 65.957 1.00 25.56 279 TYR B O 1
ATOM 5281 N N . THR B 1 293 ? 21.988 -8.822 66.555 1.00 22.39 280 THR B N 1
ATOM 5282 C CA . THR B 1 293 ? 22.285 -9.136 67.951 1.00 22.63 280 THR B CA 1
ATOM 5283 C C . THR B 1 293 ? 21.444 -10.290 68.474 1.00 22.58 280 THR B C 1
ATOM 5284 O O . THR B 1 293 ? 20.459 -10.684 67.856 1.00 23.68 280 THR B O 1
ATOM 5288 N N . PRO B 1 294 ? 21.832 -10.853 69.630 1.00 22.92 281 PRO B N 1
ATOM 5289 C CA . PRO B 1 294 ? 21.068 -11.958 70.210 1.00 22.90 281 PRO B CA 1
ATOM 5290 C C . PRO B 1 294 ? 19.650 -11.490 70.518 1.00 22.04 281 PRO B C 1
ATOM 5291 O O . PRO B 1 294 ? 18.691 -12.255 70.419 1.00 21.40 281 PRO B O 1
ATOM 5295 N N . ARG B 1 295 ? 19.533 -10.220 70.893 1.00 21.06 282 ARG B N 1
ATOM 5296 C CA . ARG B 1 295 ? 18.240 -9.624 71.207 1.00 21.82 282 ARG B CA 1
ATOM 5297 C C . ARG B 1 295 ? 17.317 -9.709 70.000 1.00 21.86 282 ARG B C 1
ATOM 5298 O O . ARG B 1 295 ? 16.175 -10.153 70.104 1.00 21.86 282 ARG B O 1
ATOM 5306 N N . LEU B 1 296 ? 17.818 -9.277 68.850 1.00 20.69 283 LEU B N 1
ATOM 5307 C CA . LEU B 1 296 ? 17.021 -9.307 67.634 1.00 20.29 283 LEU B CA 1
ATOM 5308 C C . LEU B 1 296 ? 16.755 -10.743 67.195 1.00 20.29 283 LEU B C 1
ATOM 5309 O O . LEU B 1 296 ? 15.662 -11.061 66.727 1.00 20.70 283 LEU B O 1
ATOM 5314 N N . GLU B 1 297 ? 17.744 -11.616 67.364 1.00 21.45 284 GLU B N 1
ATOM 5315 C CA . GLU B 1 297 ? 17.568 -13.015 66.992 1.00 22.68 284 GLU B CA 1
ATOM 5316 C C . GLU B 1 297 ? 16.404 -13.581 67.802 1.00 22.44 284 GLU B C 1
ATOM 5317 O O . GLU B 1 297 ? 15.552 -14.292 67.272 1.00 22.18 284 GLU B O 1
ATOM 5323 N N . ARG B 1 298 ? 16.375 -13.246 69.091 1.00 22.54 285 ARG B N 1
ATOM 5324 C CA . ARG B 1 298 ? 15.320 -13.704 69.993 1.00 21.80 285 ARG B CA 1
ATOM 5325 C C . ARG B 1 298 ? 13.973 -13.128 69.569 1.00 22.23 285 ARG B C 1
ATOM 5326 O O . ARG B 1 298 ? 12.976 -13.841 69.490 1.00 22.12 285 ARG B O 1
ATOM 5334 N N . LEU B 1 299 ? 13.950 -11.830 69.295 1.00 21.26 286 LEU B N 1
ATOM 5335 C CA . LEU B 1 299 ? 12.720 -11.171 68.883 1.00 19.34 286 LEU B CA 1
ATOM 5336 C C . LEU B 1 299 ? 12.144 -11.759 67.604 1.00 20.16 286 LEU B C 1
ATOM 5337 O O . LEU B 1 299 ? 10.925 -11.900 67.474 1.00 19.30 286 LEU B O 1
ATOM 5342 N N . GLU B 1 300 ? 13.010 -12.111 66.660 1.00 20.46 287 GLU B N 1
ATOM 5343 C CA . GLU B 1 300 ? 12.524 -12.687 65.416 1.00 20.16 287 GLU B CA 1
ATOM 5344 C C . GLU B 1 300 ? 11.893 -14.053 65.673 1.00 21.67 287 GLU B C 1
ATOM 5345 O O . GLU B 1 300 ? 10.848 -14.367 65.105 1.00 21.93 287 GLU B O 1
ATOM 5351 N N . GLN B 1 301 ? 12.498 -14.857 66.545 1.00 22.87 288 GLN B N 1
ATOM 5352 C CA . GLN B 1 301 ? 11.931 -16.174 66.831 1.00 24.68 288 GLN B CA 1
ATOM 5353 C C . GLN B 1 301 ? 10.594 -16.021 67.543 1.00 22.93 288 GLN B C 1
ATOM 5354 O O . GLN B 1 301 ? 9.654 -16.773 67.287 1.00 22.40 288 GLN B O 1
ATOM 5360 N N . ARG B 1 302 ? 10.510 -15.037 68.432 1.00 23.46 289 ARG B N 1
ATOM 5361 C CA . ARG B 1 302 ? 9.281 -14.784 69.171 1.00 22.78 289 ARG B CA 1
ATOM 5362 C C . ARG B 1 302 ? 8.146 -14.431 68.209 1.00 20.92 289 ARG B C 1
ATOM 5363 O O . ARG B 1 302 ? 7.044 -14.967 68.313 1.00 21.09 289 ARG B O 1
ATOM 5371 N N . PHE B 1 303 ? 8.421 -13.527 67.270 1.00 20.05 290 PHE B N 1
ATOM 5372 C CA . PHE B 1 303 ? 7.417 -13.111 66.294 1.00 19.34 290 PHE B CA 1
ATOM 5373 C C . PHE B 1 303 ? 6.947 -14.285 65.441 1.00 19.02 290 PHE B C 1
ATOM 5374 O O . PHE B 1 303 ? 5.748 -14.520 65.305 1.00 19.15 290 PHE B O 1
ATOM 5382 N N . ARG B 1 304 ? 7.893 -15.023 64.868 1.00 20.39 291 ARG B N 1
ATOM 5383 C CA . ARG B 1 304 ? 7.553 -16.165 64.025 1.00 20.41 291 ARG B CA 1
ATOM 5384 C C . ARG B 1 304 ? 6.709 -17.218 64.753 1.00 20.76 291 ARG B C 1
ATOM 5385 O O . ARG B 1 304 ? 5.743 -17.736 64.189 1.00 21.61 291 ARG B O 1
ATOM 5393 N N . GLU B 1 305 ? 7.058 -17.523 66.001 1.00 21.76 292 GLU B N 1
ATOM 5394 C CA . GLU B 1 305 ? 6.319 -18.519 66.777 1.00 24.70 292 GLU B CA 1
ATOM 5395 C C . GLU B 1 305 ? 4.879 -18.109 67.078 1.00 22.79 292 GLU B C 1
ATOM 5396 O O . GLU B 1 305 ? 3.953 -18.903 66.918 1.00 24.32 292 GLU B O 1
ATOM 5402 N N . GLU B 1 306 ? 4.698 -16.869 67.525 1.00 22.38 293 GLU B N 1
ATOM 5403 C CA . GLU B 1 306 ? 3.373 -16.364 67.860 1.00 21.21 293 GLU B CA 1
ATOM 5404 C C . GLU B 1 306 ? 2.460 -16.238 66.642 1.00 21.31 293 GLU B C 1
ATOM 5405 O O . GLU B 1 306 ? 1.265 -16.512 66.732 1.00 21.31 293 GLU B O 1
ATOM 5411 N N . LEU B 1 307 ? 3.009 -15.819 65.504 1.00 21.12 294 LEU B N 1
ATOM 5412 C CA . LEU B 1 307 ? 2.188 -15.671 64.306 1.00 21.09 294 LEU B CA 1
ATOM 5413 C C . LEU B 1 307 ? 1.821 -17.033 63.723 1.00 20.65 294 LEU B C 1
ATOM 5414 O O . LEU B 1 307 ? 0.706 -17.228 63.242 1.00 20.33 294 LEU B O 1
ATOM 5419 N N . MET B 1 308 ? 2.754 -17.977 63.772 1.00 21.62 295 MET B N 1
ATOM 5420 C CA . MET B 1 308 ? 2.494 -19.311 63.239 1.00 22.29 295 MET B CA 1
ATOM 5421 C C . MET B 1 308 ? 1.389 -19.970 64.058 1.00 22.40 295 MET B C 1
ATOM 5422 O O . MET B 1 308 ? 0.619 -20.785 63.545 1.00 25.51 295 MET B O 1
ATOM 5427 N N . ALA B 1 309 ? 1.307 -19.598 65.330 1.00 23.42 296 ALA B N 1
ATOM 5428 C CA . ALA B 1 309 ? 0.295 -20.141 66.225 1.00 23.77 296 ALA B CA 1
ATOM 5429 C C . ALA B 1 309 ? -1.078 -19.521 65.965 1.00 23.81 296 ALA B C 1
ATOM 5430 O O . ALA B 1 309 ? -2.103 -20.131 66.272 1.00 27.27 296 ALA B O 1
ATOM 5432 N N . ARG B 1 310 ? -1.099 -18.322 65.383 1.00 24.55 297 ARG B N 1
ATOM 5433 C CA . ARG B 1 310 ? -2.353 -17.625 65.111 1.00 24.80 297 ARG B CA 1
ATOM 5434 C C . ARG B 1 310 ? -2.884 -17.558 63.674 1.00 24.37 297 ARG B C 1
ATOM 5435 O O . ARG B 1 310 ? -4.095 -17.618 63.475 1.00 27.52 297 ARG B O 1
ATOM 5443 N N . GLY B 1 311 ? -2.016 -17.430 62.674 1.00 24.77 298 GLY B N 1
ATOM 5444 C CA . GLY B 1 311 ? -2.526 -17.343 61.311 1.00 22.65 298 GLY B CA 1
ATOM 5445 C C . GLY B 1 311 ? -1.895 -18.251 60.275 1.00 20.85 298 GLY B C 1
ATOM 5446 O O . GLY B 1 311 ? -1.193 -19.202 60.613 1.00 20.46 298 GLY B O 1
ATOM 5447 N N . GLU B 1 312 ? -2.165 -17.960 59.005 1.00 20.69 299 GLU B N 1
ATOM 5448 C CA . GLU B 1 312 ? -1.605 -18.741 57.909 1.00 18.05 299 GLU B CA 1
ATOM 5449 C C . GLU B 1 312 ? -0.183 -18.253 57.710 1.00 18.27 299 GLU B C 1
ATOM 5450 O O . GLU B 1 312 ? 0.080 -17.335 56.925 1.00 19.54 299 GLU B O 1
ATOM 5456 N N . PHE B 1 313 ? 0.732 -18.882 58.438 1.00 17.99 300 PHE B N 1
ATOM 5457 C CA . PHE B 1 313 ? 2.133 -18.507 58.406 1.00 19.20 300 PHE B CA 1
ATOM 5458 C C . PHE B 1 313 ? 2.986 -19.700 58.817 1.00 18.31 300 PHE B C 1
ATOM 5459 O O . PHE B 1 313 ? 2.567 -20.506 59.647 1.00 21.68 300 PHE B O 1
ATOM 5467 N N . GLN B 1 314 ? 4.181 -19.811 58.245 1.00 19.30 301 GLN B N 1
ATOM 5468 C CA . GLN B 1 314 ? 5.081 -20.898 58.596 1.00 19.90 301 GLN B CA 1
ATOM 5469 C C . GLN B 1 314 ? 6.540 -20.442 58.568 1.00 19.29 301 GLN B C 1
ATOM 5470 O O . GLN B 1 314 ? 6.836 -19.304 58.188 1.00 19.66 301 GLN B O 1
ATOM 5476 N N . ILE B 1 315 ? 7.445 -21.324 58.981 1.00 19.85 302 ILE B N 1
ATOM 5477 C CA . ILE B 1 315 ? 8.868 -21.003 59.064 1.00 21.62 302 ILE B CA 1
ATOM 5478 C C . ILE B 1 315 ? 9.766 -21.887 58.201 1.00 21.80 302 ILE B C 1
ATOM 5479 O O . ILE B 1 315 ? 10.853 -21.475 57.793 1.00 22.04 302 ILE B O 1
ATOM 5484 N N . ARG B 1 316 ? 9.305 -23.105 57.944 1.00 23.64 303 ARG B N 1
ATOM 5485 C CA . ARG B 1 316 ? 10.045 -24.083 57.157 1.00 24.61 303 ARG B CA 1
ATOM 5486 C C . ARG B 1 316 ? 10.476 -23.593 55.772 1.00 24.56 303 ARG B C 1
ATOM 5487 O O . ARG B 1 316 ? 11.652 -23.680 55.415 1.00 24.11 303 ARG B O 1
ATOM 5495 N N . HIS B 1 317 ? 9.522 -23.087 54.997 1.00 24.06 304 HIS B N 1
ATOM 5496 C CA . HIS B 1 317 ? 9.802 -22.601 53.649 1.00 23.60 304 HIS B CA 1
ATOM 5497 C C . HIS B 1 317 ? 10.022 -21.091 53.607 1.00 23.21 304 HIS B C 1
ATOM 5498 O O . HIS B 1 317 ? 9.397 -20.338 54.355 1.00 23.56 304 HIS B O 1
ATOM 5505 N N . GLY B 1 318 ? 10.911 -20.656 52.719 1.00 23.48 305 GLY B N 1
ATOM 5506 C CA . GLY B 1 318 ? 11.202 -19.239 52.584 1.00 23.87 305 GLY B CA 1
ATOM 5507 C C . GLY B 1 318 ? 12.542 -19.030 51.912 1.00 24.67 305 GLY B C 1
ATOM 5508 O O . GLY B 1 318 ? 13.096 -19.967 51.336 1.00 25.08 305 GLY B O 1
ATOM 5509 N N . TYR B 1 319 ? 13.066 -17.810 51.979 1.00 25.27 306 TYR B N 1
ATOM 5510 C CA . TYR B 1 319 ? 14.358 -17.510 51.377 1.00 26.47 306 TYR B CA 1
ATOM 5511 C C . TYR B 1 319 ? 15.458 -18.033 52.293 1.00 27.13 306 TYR B C 1
ATOM 5512 O O . TYR B 1 319 ? 15.278 -18.120 53.508 1.00 26.84 306 TYR B O 1
ATOM 5521 N N . PRO B 1 320 ? 16.619 -18.387 51.723 1.00 28.66 307 PRO B N 1
ATOM 5522 C CA . PRO B 1 320 ? 17.717 -18.888 52.552 1.00 27.54 307 PRO B CA 1
ATOM 5523 C C . PRO B 1 320 ? 18.177 -17.784 53.501 1.00 26.15 307 PRO B C 1
ATOM 5524 O O . PRO B 1 320 ? 18.051 -16.600 53.187 1.00 26.56 307 PRO B O 1
ATOM 5528 N N . ARG B 1 321 ? 18.697 -18.169 54.661 1.00 25.00 308 ARG B N 1
ATOM 5529 C CA . ARG B 1 321 ? 19.175 -17.191 55.627 1.00 23.41 308 ARG B CA 1
ATOM 5530 C C . ARG B 1 321 ? 20.495 -16.622 55.125 1.00 23.61 308 ARG B C 1
ATOM 5531 O O . ARG B 1 321 ? 21.264 -17.315 54.457 1.00 25.28 308 ARG B O 1
ATOM 5539 N N . SER B 1 322 ? 20.755 -15.359 55.439 1.00 23.16 309 SER B N 1
ATOM 5540 C CA . SER B 1 322 ? 21.993 -14.720 55.021 1.00 23.18 309 SER B CA 1
ATOM 5541 C C . SER B 1 322 ? 23.131 -15.115 55.957 1.00 23.45 309 SER B C 1
ATOM 5542 O O . SER B 1 322 ? 22.913 -15.366 57.146 1.00 24.09 309 SER B O 1
ATOM 5545 N N . ALA B 1 323 ? 24.343 -15.183 55.417 1.00 22.61 310 ALA B N 1
ATOM 5546 C CA . ALA B 1 323 ? 25.501 -15.515 56.228 1.00 22.72 310 ALA B CA 1
ATOM 5547 C C . ALA B 1 323 ? 25.729 -14.286 57.102 1.00 22.34 310 ALA B C 1
ATOM 5548 O O . ALA B 1 323 ? 25.427 -13.162 56.693 1.00 22.24 310 ALA B O 1
ATOM 5550 N N . PRO B 1 324 ? 26.259 -14.479 58.317 1.00 22.80 311 PRO B N 1
ATOM 5551 C CA . PRO B 1 324 ? 26.498 -13.346 59.214 1.00 21.54 311 PRO B CA 1
ATOM 5552 C C . PRO B 1 324 ? 27.206 -12.160 58.550 1.00 20.90 311 PRO B C 1
ATOM 5553 O O . PRO B 1 324 ? 28.209 -12.331 57.854 1.00 20.05 311 PRO B O 1
ATOM 5557 N N . GLY B 1 325 ? 26.662 -10.964 58.756 1.00 20.09 312 GLY B N 1
ATOM 5558 C CA . GLY B 1 325 ? 27.252 -9.756 58.206 1.00 20.06 312 GLY B CA 1
ATOM 5559 C C . GLY B 1 325 ? 27.232 -9.571 56.699 1.00 20.29 312 GLY B C 1
ATOM 5560 O O . GLY B 1 325 ? 27.814 -8.605 56.196 1.00 20.84 312 GLY B O 1
ATOM 5561 N N . GLN B 1 326 ? 26.559 -10.459 55.973 1.00 18.94 313 GLN B N 1
ATOM 5562 C CA . GLN B 1 326 ? 26.526 -10.350 54.517 1.00 19.96 313 GLN B CA 1
ATOM 5563 C C . GLN B 1 326 ? 25.225 -9.815 53.918 1.00 19.82 313 GLN B C 1
ATOM 5564 O O . GLN B 1 326 ? 24.996 -9.940 52.709 1.00 20.76 313 GLN B O 1
ATOM 5570 N N . ALA B 1 327 ? 24.377 -9.212 54.742 1.00 18.62 314 ALA B N 1
ATOM 5571 C CA . ALA B 1 327 ? 23.123 -8.669 54.237 1.00 19.01 314 ALA B CA 1
ATOM 5572 C C . ALA B 1 327 ? 23.369 -7.510 53.274 1.00 18.89 314 ALA B C 1
ATOM 5573 O O . ALA B 1 327 ? 24.417 -6.864 53.312 1.00 19.53 314 ALA B O 1
ATOM 5575 N N . ASN B 1 328 ? 22.401 -7.260 52.399 1.00 19.18 315 ASN B N 1
ATOM 5576 C CA . ASN B 1 328 ? 22.486 -6.148 51.458 1.00 17.72 315 ASN B CA 1
ATOM 5577 C C . ASN B 1 328 ? 21.719 -5.043 52.174 1.00 18.10 315 ASN B C 1
ATOM 5578 O O . ASN B 1 328 ? 20.498 -5.116 52.293 1.00 17.09 315 ASN B O 1
ATOM 5583 N N . LEU B 1 329 ? 22.425 -4.028 52.660 1.00 18.38 316 LEU B N 1
ATOM 5584 C CA . LEU B 1 329 ? 21.769 -2.955 53.394 1.00 19.06 316 LEU B CA 1
ATOM 5585 C C . LEU B 1 329 ? 20.941 -1.974 52.572 1.00 18.60 316 LEU B C 1
ATOM 5586 O O . LEU B 1 329 ? 20.419 -0.999 53.116 1.00 18.75 316 LEU B O 1
ATOM 5591 N N . ALA B 1 330 ? 20.798 -2.236 51.277 1.00 18.48 317 ALA B N 1
ATOM 5592 C CA . ALA B 1 330 ? 20.008 -1.364 50.416 1.00 17.66 317 ALA B CA 1
ATOM 5593 C C . ALA B 1 330 ? 18.536 -1.765 50.474 1.00 16.59 317 ALA B C 1
ATOM 5594 O O . ALA B 1 330 ? 17.656 -1.031 50.026 1.00 17.73 317 ALA B O 1
ATOM 5596 N N . LEU B 1 331 ? 18.281 -2.940 51.039 1.00 16.39 318 LEU B N 1
ATOM 5597 C CA . LEU B 1 331 ? 16.925 -3.463 51.169 1.00 16.58 318 LEU B CA 1
ATOM 5598 C C . LEU B 1 331 ? 16.230 -2.867 52.405 1.00 15.73 318 LEU B C 1
ATOM 5599 O O . LEU B 1 331 ? 16.826 -2.777 53.477 1.00 15.73 318 LEU B O 1
ATOM 5604 N N . ALA B 1 332 ? 14.967 -2.477 52.247 1.00 15.55 319 ALA B N 1
ATOM 5605 C CA . ALA B 1 332 ? 14.174 -1.870 53.321 1.00 15.63 319 ALA B CA 1
ATOM 5606 C C . ALA B 1 332 ? 14.267 -2.529 54.699 1.00 15.58 319 ALA B C 1
ATOM 5607 O O . ALA B 1 332 ? 14.637 -1.876 55.676 1.00 15.36 319 ALA B O 1
ATOM 5609 N N . CYS B 1 333 ? 13.911 -3.807 54.777 1.00 15.25 320 CYS B N 1
ATOM 5610 C CA . CYS B 1 333 ? 13.943 -4.539 56.039 1.00 18.30 320 CYS B CA 1
ATOM 5611 C C . CYS B 1 333 ? 15.298 -4.411 56.738 1.00 17.25 320 CYS B C 1
ATOM 5612 O O . CYS B 1 333 ? 15.373 -4.025 57.908 1.00 17.50 320 CYS B O 1
ATOM 5615 N N . ASN B 1 334 ? 16.365 -4.733 56.013 1.00 16.55 321 ASN B N 1
ATOM 5616 C CA . ASN B 1 334 ? 17.716 -4.670 56.559 1.00 17.29 321 ASN B CA 1
ATOM 5617 C C . ASN B 1 334 ? 18.132 -3.258 56.957 1.00 16.25 321 ASN B C 1
ATOM 5618 O O . ASN B 1 334 ? 18.675 -3.051 58.041 1.00 16.95 321 ASN B O 1
ATOM 5623 N N . PHE B 1 335 ? 17.878 -2.291 56.079 1.00 16.16 322 PHE B N 1
ATOM 5624 C CA . PHE B 1 335 ? 18.250 -0.904 56.344 1.00 15.80 322 PHE B CA 1
ATOM 5625 C C . PHE B 1 335 ? 17.585 -0.345 57.596 1.00 15.45 322 PHE B C 1
ATOM 5626 O O . PHE B 1 335 ? 18.254 0.217 58.462 1.00 17.71 322 PHE B O 1
ATOM 5634 N N . VAL B 1 336 ? 16.268 -0.503 57.684 1.00 16.62 323 VAL B N 1
ATOM 5635 C CA . VAL B 1 336 ? 15.515 -0.002 58.826 1.00 16.29 323 VAL B CA 1
ATOM 5636 C C . VAL B 1 336 ? 15.874 -0.749 60.106 1.00 15.81 323 VAL B C 1
ATOM 5637 O O . VAL B 1 336 ? 16.046 -0.135 61.164 1.00 16.17 323 VAL B O 1
ATOM 5641 N N . GLY B 1 337 ? 15.985 -2.070 60.009 1.00 15.35 324 GLY B N 1
ATOM 5642 C CA . GLY B 1 337 ? 16.329 -2.872 61.172 1.00 16.98 324 GLY B CA 1
ATOM 5643 C C . GLY B 1 337 ? 17.639 -2.447 61.810 1.00 17.01 324 GLY B C 1
ATOM 5644 O O . GLY B 1 337 ? 17.728 -2.314 63.032 1.00 18.67 324 GLY B O 1
ATOM 5645 N N . GLN B 1 338 ? 18.662 -2.235 60.986 1.00 18.12 325 GLN B N 1
ATOM 5646 C CA . GLN B 1 338 ? 19.966 -1.824 61.495 1.00 18.59 325 GLN B CA 1
ATOM 5647 C C . GLN B 1 338 ? 19.995 -0.363 61.929 1.00 18.33 325 GLN B C 1
ATOM 5648 O O . GLN B 1 338 ? 20.563 -0.027 62.967 1.00 20.01 325 GLN B O 1
ATOM 5654 N N . THR B 1 339 ? 19.382 0.505 61.134 1.00 17.15 326 THR B N 1
ATOM 5655 C CA . THR B 1 339 ? 19.357 1.929 61.446 1.00 18.63 326 THR B CA 1
ATOM 5656 C C . THR B 1 339 ? 18.689 2.232 62.784 1.00 17.87 326 THR B C 1
ATOM 5657 O O . THR B 1 339 ? 19.168 3.071 63.545 1.00 19.76 326 THR B O 1
ATOM 5661 N N . TYR B 1 340 ? 17.594 1.539 63.075 1.00 18.49 327 TYR B N 1
ATOM 5662 C CA . TYR B 1 340 ? 16.858 1.768 64.314 1.00 17.90 327 TYR B CA 1
ATOM 5663 C C . TYR B 1 340 ? 16.998 0.656 65.349 1.00 18.10 327 TYR B C 1
ATOM 5664 O O . TYR B 1 340 ? 16.341 0.693 66.394 1.00 19.60 327 TYR B O 1
ATOM 5673 N N . ASP B 1 341 ? 17.870 -0.313 65.072 1.00 19.07 328 ASP B N 1
ATOM 5674 C CA . ASP B 1 341 ? 18.100 -1.430 65.985 1.00 18.83 328 ASP B CA 1
ATOM 5675 C C . ASP B 1 341 ? 16.765 -1.974 66.475 1.00 18.18 328 ASP B C 1
ATOM 5676 O O . ASP B 1 341 ? 16.560 -2.149 67.676 1.00 18.74 328 ASP B O 1
ATOM 5681 N N . CYS B 1 342 ? 15.859 -2.237 65.539 1.00 18.96 329 CYS B N 1
ATOM 5682 C CA . CYS B 1 342 ? 14.535 -2.739 65.877 1.00 18.18 329 CYS B CA 1
ATOM 5683 C C . CYS B 1 342 ? 14.212 -4.027 65.140 1.00 18.82 329 CYS B C 1
ATOM 5684 O O . CYS B 1 342 ? 14.877 -4.385 64.163 1.00 19.69 329 CYS B O 1
ATOM 5687 N N . LEU B 1 343 ? 13.184 -4.721 65.621 1.00 18.13 330 LEU B N 1
ATOM 5688 C CA . LEU B 1 343 ? 12.735 -5.951 64.989 1.00 17.09 330 LEU B CA 1
ATOM 5689 C C . LEU B 1 343 ? 12.238 -5.522 63.616 1.00 17.21 330 LEU B C 1
ATOM 5690 O O . LEU B 1 343 ? 11.435 -4.592 63.509 1.00 17.55 330 LEU B O 1
ATOM 5695 N N . ALA B 1 344 ? 12.717 -6.186 62.571 1.00 15.23 331 ALA B N 1
ATOM 5696 C CA . ALA B 1 344 ? 12.304 -5.845 61.214 1.00 15.33 331 ALA B CA 1
ATOM 5697 C C . ALA B 1 344 ? 12.162 -7.107 60.372 1.00 16.30 331 ALA B C 1
ATOM 5698 O O . ALA B 1 344 ? 13.054 -7.960 60.351 1.00 16.52 331 ALA B O 1
ATOM 5700 N N . PHE B 1 345 ? 11.037 -7.208 59.672 1.00 15.30 332 PHE B N 1
ATOM 5701 C CA . PHE B 1 345 ? 10.722 -8.360 58.822 1.00 15.17 332 PHE B CA 1
ATOM 5702 C C . PHE B 1 345 ? 10.024 -7.956 57.532 1.00 15.80 332 PHE B C 1
ATOM 5703 O O . PHE B 1 345 ? 9.349 -6.927 57.472 1.00 16.79 332 PHE B O 1
ATOM 5711 N N . THR B 1 346 ? 10.188 -8.772 56.500 1.00 16.46 333 THR B N 1
ATOM 5712 C CA . THR B 1 346 ? 9.452 -8.570 55.269 1.00 16.72 333 THR B CA 1
ATOM 5713 C C . THR B 1 346 ? 8.459 -9.708 55.451 1.00 16.27 333 THR B C 1
ATOM 5714 O O . THR B 1 346 ? 8.825 -10.773 55.951 1.00 18.46 333 THR B O 1
ATOM 5718 N N . ILE B 1 347 ? 7.203 -9.482 55.111 1.00 17.07 334 ILE B N 1
ATOM 5719 C CA . ILE B 1 347 ? 6.219 -10.547 55.207 1.00 17.60 334 ILE B CA 1
ATOM 5720 C C . ILE B 1 347 ? 5.862 -10.874 53.765 1.00 16.49 334 ILE B C 1
ATOM 5721 O O . ILE B 1 347 ? 5.476 -9.986 53.000 1.00 17.02 334 ILE B O 1
ATOM 5726 N N . GLU B 1 348 ? 6.011 -12.140 53.386 1.00 16.45 335 GLU B N 1
ATOM 5727 C CA . GLU B 1 348 ? 5.739 -12.554 52.013 1.00 16.75 335 GLU B CA 1
ATOM 5728 C C . GLU B 1 348 ? 4.526 -13.474 51.879 1.00 15.24 335 GLU B C 1
ATOM 5729 O O . GLU B 1 348 ? 4.450 -14.526 52.522 1.00 16.08 335 GLU B O 1
ATOM 5735 N N . MET B 1 349 ? 3.576 -13.068 51.043 1.00 13.11 336 MET B N 1
ATOM 5736 C CA . MET B 1 349 ? 2.384 -13.868 50.766 1.00 11.78 336 MET B CA 1
ATOM 5737 C C . MET B 1 349 ? 2.525 -14.406 49.342 1.00 11.91 336 MET B C 1
ATOM 5738 O O . MET B 1 349 ? 3.032 -13.721 48.457 1.00 12.08 336 MET B O 1
ATOM 5743 N N . PRO B 1 350 ? 2.067 -15.639 49.103 1.00 11.06 337 PRO B N 1
ATOM 5744 C CA . PRO B 1 350 ? 2.159 -16.277 47.785 1.00 12.37 337 PRO B CA 1
ATOM 5745 C C . PRO B 1 350 ? 1.153 -15.853 46.715 1.00 11.07 337 PRO B C 1
ATOM 5746 O O . PRO B 1 350 ? -0.002 -15.530 47.013 1.00 13.76 337 PRO B O 1
ATOM 5750 N N . PHE B 1 351 ? 1.607 -15.862 45.461 1.00 13.32 338 PHE B N 1
ATOM 5751 C CA . PHE B 1 351 ? 0.743 -15.553 44.326 1.00 11.49 338 PHE B CA 1
ATOM 5752 C C . PHE B 1 351 ? -0.005 -16.848 44.010 1.00 11.94 338 PHE B C 1
ATOM 5753 O O . PHE B 1 351 ? -1.058 -16.834 43.383 1.00 12.73 338 PHE B O 1
ATOM 5761 N N . LYS B 1 352 ? 0.564 -17.965 44.458 1.00 13.54 339 LYS B N 1
ATOM 5762 C CA . LYS B 1 352 ? -0.036 -19.278 44.259 1.00 13.16 339 LYS B CA 1
ATOM 5763 C C . LYS B 1 352 ? -0.998 -19.512 45.424 1.00 14.34 339 LYS B C 1
ATOM 5764 O O . LYS B 1 352 ? -1.952 -18.759 45.614 1.00 14.62 339 LYS B O 1
ATOM 5770 N N . ASP B 1 353 ? -0.750 -20.544 46.216 1.00 15.34 340 ASP B N 1
ATOM 5771 C CA . ASP B 1 353 ? -1.604 -20.811 47.365 1.00 14.45 340 ASP B CA 1
ATOM 5772 C C . ASP B 1 353 ? -0.669 -20.955 48.555 1.00 13.82 340 ASP B C 1
ATOM 5773 O O . ASP B 1 353 ? 0.549 -20.991 48.392 1.00 14.63 340 ASP B O 1
ATOM 5778 N N . HIS B 1 354 ? -1.242 -21.011 49.751 1.00 14.15 341 HIS B N 1
ATOM 5779 C CA . HIS B 1 354 ? -0.470 -21.232 50.961 1.00 14.32 341 HIS B CA 1
ATOM 5780 C C . HIS B 1 354 ? -0.723 -22.729 51.103 1.00 15.12 341 HIS B C 1
ATOM 5781 O O . HIS B 1 354 ? -1.756 -23.146 51.631 1.00 14.65 341 HIS B O 1
ATOM 5788 N N . ASP B 1 355 ? 0.210 -23.525 50.591 1.00 16.31 342 ASP B N 1
ATOM 5789 C CA . ASP B 1 355 ? 0.075 -24.978 50.594 1.00 17.55 342 ASP B CA 1
ATOM 5790 C C . ASP B 1 355 ? -0.117 -25.684 51.930 1.00 18.10 342 ASP B C 1
ATOM 5791 O O . ASP B 1 355 ? -0.521 -26.848 51.948 1.00 18.80 342 ASP B O 1
ATOM 5796 N N . ASP B 1 356 ? 0.154 -25.012 53.047 1.00 18.83 343 ASP B N 1
ATOM 5797 C CA . ASP B 1 356 ? -0.045 -25.661 54.345 1.00 19.35 343 ASP B CA 1
ATOM 5798 C C . ASP B 1 356 ? -1.537 -25.738 54.636 1.00 19.02 343 ASP B C 1
ATOM 5799 O O . ASP B 1 356 ? -1.993 -26.569 55.426 1.00 20.16 343 ASP B O 1
ATOM 5804 N N . ASN B 1 357 ? -2.291 -24.857 53.988 1.00 18.22 344 ASN B N 1
ATOM 5805 C CA . ASN B 1 357 ? -3.737 -24.794 54.150 1.00 17.20 344 ASN B CA 1
ATOM 5806 C C . ASN B 1 357 ? -4.334 -24.370 52.810 1.00 16.64 344 ASN B C 1
ATOM 5807 O O . ASN B 1 357 ? -4.860 -23.269 52.673 1.00 16.14 344 ASN B O 1
ATOM 5812 N N . PRO B 1 358 ? -4.268 -25.259 51.803 1.00 17.59 345 PRO B N 1
ATOM 5813 C CA . PRO B 1 358 ? -4.777 -25.010 50.452 1.00 16.89 345 PRO B CA 1
ATOM 5814 C C . PRO B 1 358 ? -6.285 -24.835 50.293 1.00 16.57 345 PRO B C 1
ATOM 5815 O O . PRO B 1 358 ? -7.086 -25.412 51.029 1.00 17.81 345 PRO B O 1
ATOM 5819 N N . GLU B 1 359 ? -6.646 -24.009 49.312 1.00 17.04 346 GLU B N 1
ATOM 5820 C CA . GLU B 1 359 ? -8.034 -23.709 48.932 1.00 18.55 346 GLU B CA 1
ATOM 5821 C C . GLU B 1 359 ? -7.949 -23.500 47.424 1.00 17.86 346 GLU B C 1
ATOM 5822 O O . GLU B 1 359 ? -7.762 -22.376 46.959 1.00 17.22 346 GLU B O 1
ATOM 5828 N N . PRO B 1 360 ? -8.090 -24.585 46.645 1.00 18.89 347 PRO B N 1
ATOM 5829 C CA . PRO B 1 360 ? -8.016 -24.613 45.175 1.00 19.18 347 PRO B CA 1
ATOM 5830 C C . PRO B 1 360 ? -8.918 -23.621 44.444 1.00 18.18 347 PRO B C 1
ATOM 5831 O O . PRO B 1 360 ? -8.556 -23.115 43.379 1.00 19.88 347 PRO B O 1
ATOM 5835 N N . GLY B 1 361 ? -10.091 -23.343 45.004 1.00 17.24 348 GLY B N 1
ATOM 5836 C CA . GLY B 1 361 ? -11.012 -22.433 44.349 1.00 15.98 348 GLY B CA 1
ATOM 5837 C C . GLY B 1 361 ? -10.519 -21.002 44.228 1.00 15.60 348 GLY B C 1
ATOM 5838 O O . GLY B 1 361 ? -10.825 -20.320 43.249 1.00 16.81 348 GLY B O 1
ATOM 5839 N N . THR B 1 362 ? -9.753 -20.552 45.218 1.00 16.21 349 THR B N 1
ATOM 5840 C CA . THR B 1 362 ? -9.248 -19.185 45.229 1.00 15.81 349 THR B CA 1
ATOM 5841 C C . THR B 1 362 ? -7.732 -19.054 45.295 1.00 15.03 349 THR B C 1
ATOM 5842 O O . THR B 1 362 ? -7.185 -18.019 44.896 1.00 15.67 349 THR B O 1
ATOM 5846 N N . GLY B 1 363 ? -7.054 -20.082 45.800 1.00 13.87 350 GLY B N 1
ATOM 5847 C CA . GLY B 1 363 ? -5.615 -19.984 45.956 1.00 13.98 350 GLY B CA 1
ATOM 5848 C C . GLY B 1 363 ? -5.456 -18.890 47.000 1.00 13.63 350 GLY B C 1
ATOM 5849 O O . GLY B 1 363 ? -6.411 -18.605 47.733 1.00 13.61 350 GLY B O 1
ATOM 5850 N N . TRP B 1 364 ? -4.289 -18.266 47.103 1.00 14.68 351 TRP B N 1
ATOM 5851 C CA . TRP B 1 364 ? -4.164 -17.192 48.083 1.00 13.61 351 TRP B CA 1
ATOM 5852 C C . TRP B 1 364 ? -5.062 -16.079 47.535 1.00 14.41 351 TRP B C 1
ATOM 5853 O O . TRP B 1 364 ? -5.171 -15.910 46.316 1.00 14.32 351 TRP B O 1
ATOM 5864 N N . SER B 1 365 ? -5.704 -15.323 48.418 1.00 15.87 352 SER B N 1
ATOM 5865 C CA . SER B 1 365 ? -6.630 -14.294 47.972 1.00 15.04 352 SER B CA 1
ATOM 5866 C C . SER B 1 365 ? -6.575 -12.998 48.753 1.00 14.14 352 SER B C 1
ATOM 5867 O O . SER B 1 365 ? -5.822 -12.861 49.714 1.00 15.02 352 SER B O 1
ATOM 5870 N N . GLY B 1 366 ? -7.412 -12.057 48.328 1.00 15.41 353 GLY B N 1
ATOM 5871 C CA . GLY B 1 366 ? -7.492 -10.778 49.002 1.00 14.47 353 GLY B CA 1
ATOM 5872 C C . GLY B 1 366 ? -8.071 -11.005 50.385 1.00 13.62 353 GLY B C 1
ATOM 5873 O O . GLY B 1 366 ? -7.596 -10.430 51.361 1.00 14.26 353 GLY B O 1
ATOM 5874 N N . ALA B 1 367 ? -9.086 -11.862 50.468 1.00 14.57 354 ALA B N 1
ATOM 5875 C CA . ALA B 1 367 ? -9.727 -12.175 51.742 1.00 15.34 354 ALA B CA 1
ATOM 5876 C C . ALA B 1 367 ? -8.753 -12.784 52.748 1.00 15.56 354 ALA B C 1
ATOM 5877 O O . ALA B 1 367 ? -8.772 -12.440 53.931 1.00 15.11 354 ALA B O 1
ATOM 5879 N N . ARG B 1 368 ? -7.902 -13.693 52.282 1.00 16.53 355 ARG B N 1
ATOM 5880 C CA . ARG B 1 368 ? -6.940 -14.339 53.163 1.00 15.30 355 ARG B CA 1
ATOM 5881 C C . ARG B 1 368 ? -5.800 -13.394 53.516 1.00 14.55 355 ARG B C 1
ATOM 5882 O O . ARG B 1 368 ? -5.177 -13.529 54.571 1.00 15.75 355 ARG B O 1
ATOM 5890 N N . SER B 1 369 ? -5.531 -12.430 52.640 1.00 14.65 356 SER B N 1
ATOM 5891 C CA . SER B 1 369 ? -4.480 -11.457 52.914 1.00 12.75 356 SER B CA 1
ATOM 5892 C C . SER B 1 369 ? -4.989 -10.553 54.030 1.00 13.42 356 SER B C 1
ATOM 5893 O O . SER B 1 369 ? -4.242 -10.194 54.941 1.00 13.25 356 SER B O 1
ATOM 5896 N N . LYS B 1 370 ? -6.267 -10.189 53.942 1.00 13.22 357 LYS B N 1
ATOM 5897 C CA . LYS B 1 370 ? -6.905 -9.344 54.948 1.00 14.02 357 LYS B CA 1
ATOM 5898 C C . LYS B 1 370 ? -6.852 -10.036 56.302 1.00 14.06 357 LYS B C 1
ATOM 5899 O O . LYS B 1 370 ? -6.528 -9.418 57.314 1.00 15.25 357 LYS B O 1
ATOM 5905 N N . ARG B 1 371 ? -7.165 -11.328 56.320 1.00 14.19 358 ARG B N 1
ATOM 5906 C CA . ARG B 1 371 ? -7.145 -12.079 57.571 1.00 16.26 358 ARG B CA 1
ATOM 5907 C C . ARG B 1 371 ? -5.747 -12.112 58.170 1.00 16.48 358 ARG B C 1
ATOM 5908 O O . ARG B 1 371 ? -5.576 -11.937 59.379 1.00 16.97 358 ARG B O 1
ATOM 5916 N N . LEU B 1 372 ? -4.741 -12.333 57.331 1.00 14.76 359 LEU B N 1
ATOM 5917 C CA . LEU B 1 372 ? -3.374 -12.365 57.829 1.00 15.04 359 LEU B CA 1
ATOM 5918 C C . LEU B 1 372 ? -3.034 -11.016 58.456 1.00 14.50 359 LEU B C 1
ATOM 5919 O O . LEU B 1 372 ? -2.331 -10.951 59.464 1.00 16.14 359 LEU B O 1
ATOM 5924 N N . GLY B 1 373 ? -3.536 -9.942 57.855 1.00 14.94 360 GLY B N 1
ATOM 5925 C CA . GLY B 1 373 ? -3.272 -8.614 58.383 1.00 16.55 360 GLY B CA 1
ATOM 5926 C C . GLY B 1 373 ? -3.734 -8.511 59.824 1.00 16.46 360 GLY B C 1
ATOM 5927 O O . GLY B 1 373 ? -3.052 -7.938 60.673 1.00 16.64 360 GLY B O 1
ATOM 5928 N N . GLN B 1 374 ? -4.893 -9.094 60.104 1.00 18.28 361 GLN B N 1
ATOM 5929 C CA . GLN B 1 374 ? -5.454 -9.059 61.446 1.00 18.63 361 GLN B CA 1
ATOM 5930 C C . GLN B 1 374 ? -4.708 -9.963 62.414 1.00 18.98 361 GLN B C 1
ATOM 5931 O O . GLN B 1 374 ? -4.534 -9.615 63.579 1.00 19.08 361 GLN B O 1
ATOM 5937 N N . ASP B 1 375 ? -4.254 -11.119 61.941 1.00 18.58 362 ASP B N 1
ATOM 5938 C CA . ASP B 1 375 ? -3.519 -12.023 62.813 1.00 18.27 362 ASP B CA 1
ATOM 5939 C C . ASP B 1 375 ? -2.164 -11.434 63.177 1.00 16.77 362 ASP B C 1
ATOM 5940 O O . ASP B 1 375 ? -1.623 -11.715 64.247 1.00 18.99 362 ASP B O 1
ATOM 5945 N N . VAL B 1 376 ? -1.615 -10.610 62.288 1.00 17.57 363 VAL B N 1
ATOM 5946 C CA . VAL B 1 376 ? -0.332 -9.979 62.556 1.00 15.87 363 VAL B CA 1
ATOM 5947 C C . VAL B 1 376 ? -0.513 -8.971 63.690 1.00 16.26 363 VAL B C 1
ATOM 5948 O O . VAL B 1 376 ? 0.360 -8.818 64.542 1.00 15.92 363 VAL B O 1
ATOM 5952 N N . LEU B 1 377 ? -1.654 -8.291 63.705 1.00 17.94 364 LEU B N 1
ATOM 5953 C CA . LEU B 1 377 ? -1.934 -7.326 64.763 1.00 19.46 364 LEU B CA 1
ATOM 5954 C C . LEU B 1 377 ? -1.986 -8.027 66.118 1.00 20.43 364 LEU B C 1
ATOM 5955 O O . LEU B 1 377 ? -1.506 -7.493 67.118 1.00 22.27 364 LEU B O 1
ATOM 5960 N N . SER B 1 378 ? -2.571 -9.222 66.148 1.00 22.26 365 SER B N 1
ATOM 5961 C CA . SER B 1 378 ? -2.665 -9.993 67.385 1.00 22.32 365 SER B CA 1
ATOM 5962 C C . SER B 1 378 ? -1.271 -10.339 67.869 1.00 22.09 365 SER B C 1
ATOM 5963 O O . SER B 1 378 ? -0.987 -10.296 69.066 1.00 23.98 365 SER B O 1
ATOM 5966 N N . THR B 1 379 ? -0.400 -10.680 66.925 1.00 20.99 366 THR B N 1
ATOM 5967 C CA . THR B 1 379 ? 0.975 -11.039 67.241 1.00 21.74 366 THR B CA 1
ATOM 5968 C C . THR B 1 379 ? 1.736 -9.853 67.822 1.00 20.27 366 THR B C 1
ATOM 5969 O O . THR B 1 379 ? 2.541 -10.012 68.740 1.00 23.61 366 THR B O 1
ATOM 5973 N N . LEU B 1 380 ? 1.475 -8.665 67.289 1.00 20.47 367 LEU B N 1
ATOM 5974 C CA . LEU B 1 380 ? 2.137 -7.460 67.770 1.00 20.83 367 LEU B CA 1
ATOM 5975 C C . LEU B 1 380 ? 1.712 -7.152 69.203 1.00 19.13 367 LEU B C 1
ATOM 5976 O O . LEU B 1 380 ? 2.519 -6.706 70.021 1.00 20.01 367 LEU B O 1
ATOM 5981 N N . ALA B 1 381 ? 0.445 -7.408 69.502 1.00 21.17 368 ALA B N 1
ATOM 5982 C CA . ALA B 1 381 ? -0.095 -7.161 70.834 1.00 22.84 368 ALA B CA 1
ATOM 5983 C C . ALA B 1 381 ? 0.607 -8.043 71.862 1.00 22.35 368 ALA B C 1
ATOM 5984 O O . ALA B 1 381 ? 0.917 -7.603 72.969 1.00 23.58 368 ALA B O 1
ATOM 5986 N N . VAL B 1 382 ? 0.865 -9.291 71.484 1.00 23.74 369 VAL B N 1
ATOM 5987 C CA . VAL B 1 382 ? 1.528 -10.239 72.369 1.00 25.83 369 VAL B CA 1
ATOM 5988 C C . VAL B 1 382 ? 2.999 -9.897 72.608 1.00 26.42 369 VAL B C 1
ATOM 5989 O O . VAL B 1 382 ? 3.538 -10.189 73.675 1.00 29.05 369 VAL B O 1
ATOM 5993 N N . LEU B 1 383 ? 3.640 -9.272 71.623 1.00 25.51 370 LEU B N 1
ATOM 5994 C CA . LEU B 1 383 ? 5.057 -8.920 71.723 1.00 24.19 370 LEU B CA 1
ATOM 5995 C C . LEU B 1 383 ? 5.402 -7.485 72.092 1.00 22.77 370 LEU B C 1
ATOM 5996 O O . LEU B 1 383 ? 6.548 -7.204 72.435 1.00 22.14 370 LEU B O 1
ATOM 6001 N N . VAL B 1 384 ? 4.437 -6.578 72.019 1.00 23.18 371 VAL B N 1
ATOM 6002 C CA . VAL B 1 384 ? 4.714 -5.175 72.307 1.00 24.12 371 VAL B CA 1
ATOM 6003 C C . VAL B 1 384 ? 5.633 -4.877 73.504 1.00 24.01 371 VAL B C 1
ATOM 6004 O O . VAL B 1 384 ? 6.510 -4.019 73.399 1.00 24.01 371 VAL B O 1
ATOM 6008 N N . ASP B 1 385 ? 5.464 -5.574 74.627 1.00 24.36 372 ASP B N 1
ATOM 6009 C CA . ASP B 1 385 ? 6.323 -5.315 75.792 1.00 25.31 372 ASP B CA 1
ATOM 6010 C C . ASP B 1 385 ? 7.759 -5.820 75.657 1.00 24.76 372 ASP B C 1
ATOM 6011 O O . ASP B 1 385 ? 8.602 -5.540 76.511 1.00 23.63 372 ASP B O 1
ATOM 6016 N N . GLU B 1 386 ? 8.035 -6.557 74.586 1.00 23.90 373 GLU B N 1
ATOM 6017 C CA . GLU B 1 386 ? 9.365 -7.108 74.360 1.00 23.12 373 GLU B CA 1
ATOM 6018 C C . GLU B 1 386 ? 10.172 -6.364 73.293 1.00 22.48 373 GLU B C 1
ATOM 6019 O O . GLU B 1 386 ? 11.384 -6.547 73.186 1.00 20.79 373 GLU B O 1
ATOM 6025 N N . LEU B 1 387 ? 9.502 -5.520 72.515 1.00 21.09 374 LEU B N 1
ATOM 6026 C CA . LEU B 1 387 ? 10.164 -4.769 71.453 1.00 20.79 374 LEU B CA 1
ATOM 6027 C C . LEU B 1 387 ? 11.287 -3.849 71.946 1.00 20.69 374 LEU B C 1
ATOM 6028 O O . LEU B 1 387 ? 12.309 -3.706 71.276 1.00 21.63 374 LEU B O 1
ATOM 6033 N N . ARG B 1 388 ? 11.097 -3.229 73.109 1.00 22.64 375 ARG B N 1
ATOM 6034 C CA . ARG B 1 388 ? 12.114 -2.351 73.692 1.00 24.61 375 ARG B CA 1
ATOM 6035 C C . ARG B 1 388 ? 12.288 -2.691 75.171 1.00 26.80 375 ARG B C 1
ATOM 6036 O O . ARG B 1 388 ? 13.354 -2.482 75.749 1.00 30.75 375 ARG B O 1
#

B-factor: mean 17.84, std 7.08, range [4.14, 59.16]